Protein AF-0000000087419598 (afdb_homodimer)

Foldseek 3Di:
DDPVLQVVLLVVVVVVCVVCVVVCLQPLAALLNVLLVSLQCCFCVHVNSDDDPLLDPVLLVLLLLLLLLLLLLLLLPLPVVVCVVLVQQLCLCQVQQLVLLLVLQLVLLVVLVVPDDSLLSSLLSLLLRAFACSLLSNQLVPPLFAPSLSSSLSNSNNQSLLVSVLVNLLSLLVLLVVVVPDDDPVVSRVLSVVQLVLLLVLLQVLLVVLLVVVVVCVVVVNQDDPNLLPSSSVSSVSSLVVSVVVSHHSSNSSNNNSNNNSVPDDPCSVVSSVSSVVVSVSSQSVSSSNCSNCLVVLQVQADDPSLVVSLVCSQAVSQLVSSLVSCPPVPADPLSSRLSSNRGANGSSSSSSLSVLCNSPGPCNSHSNNNSSVSNVCRSPVCSNCSNVSSNVSSVVQPHDGD/DDPVLQVVLLVVVVVVCVVCVVVCLQPLAALLNVLLVSLQCCFCVHVNSDDDPLLDPVLLVLLLLLLLLLLLLLLLPLPVVVCVVLVQQLCLCQVQQLVLLLVLQLVLLVVLVVPDDSLLSSLLSLLLRAFACSLLSNQLVPPLFAPSLSSSLSNSNNQSLLVSVLVNLLSLLVLLVVVVPPDDPVVSRVLSVVQLVLLLVLLQVLLVVLLVVVVVCVVVVNQDDPNLLPSSSVSSVSSLVVSVVVSHHSSNSSNNNSNNNSVPDDPCSVVSSVSSVVVSVSSQSVSSSNCSNCLVVLQVQADDPSLVVSLVCSQAVSQLVSSLVSCPPVPADPLSSRLSSNRGANGSSSSSSLSVLCNSPGPCNSHSNNSSSVSNVVRSVVCSNCSNVSSNVSSVVQPHPGD

pLDDT: mean 88.59, std 10.06, range [52.44, 98.75]

Secondary structure (DSSP, 8-state):
--HHHHHHHHHHHHHHHHHHHHHHTTSS--HHHHHHHHHHHHSTTTT------TT-HHHHHHHHHHHHHHHHHHHHH--HHHHHHSTHHHHHIIIIIHHHHHHHHHHHHHHH-TTS-HHHHHHHHHHTS---GGGGHHHHT-TTS-HHHHHHHHHHHHHHHHHHHHHHHHHHHHHHHHHSS-S-HHHHHHHHHHHHHHHHHHHHHHHHHHHHHHHHHHHTT-S-GGGGGHHHHHHHHHHHHHHHHTTS-HHHHHHHHHHHHHHH--SSHHHHHHHHHHHHHHHHHHHHHHHHHHHHHHHHHS--HHHHHHHHHHHTHHHHHHHHHHTTTS---HHHHHHHHH-----HHHHHHHHHHHTTT-TTHHHHHHHHHHHHHHHHHHHHHHHHHHHHHHHHHHTTT--/--HHHHHHHHHHHHHHHHHHHHHHTTSS--HHHHHHHHHHHHSTTTT------TT-HHHHHHHHHHHHHHHHHHHHH--HHHHHHSTHHHHHIIIIIHHHHHHHHHHHHHHH-TTS-HHHHHHHHHHTS---GGGGHHHHT-TTS-HHHHHHHHHHHHHHHHHHHHHHHHHHHHHHHHHSS-S-HHHHHHHHHHHHHHHHHHHHHHHHHHHHHHHHHHHTT-S-GGGGGHHHHHHHHHHHHHHHHTTS-HHHHHHHHHHHHHHH--SSHHHHHHHHHHHHHHHHHHHHHHHHHHHHHHHHHS--HHHHHHHHHHHTHHHHHHHHHHTTTS---HHHHHHHHH-----HHHHHHHHHHHTTT-TTHHHHHHHHHHHHHHHHHHHHHHHHHHHHHHHHHHTTT--

Organism: NCBI:txid2527985

Nearest PDB structures (foldseek):
  8xqa-assembly1_B  TM=8.025E-01  e=7.467E-11  Strongylocentrotus purpuratus
  8xq8-assembly1_A  TM=8.092E-01  e=1.411E-10  Strongylocentrotus purpuratus
  8pd7-assembly1_A  TM=8.002E-01  e=1.081E-09  Strongylocentrotus purpuratus
  7dsw-assembly1_A  TM=7.984E-01  e=3.700E-09  Homo sapiens
  7dsv-assembly1_B  TM=8.013E-01  e=5.420E-09  Homo sapiens

Sequence (806 aa):
MSEYQVLTIIAAFVFIYSLVASRLEKTPVNGALVYVGIGMLFGPQSLGLVDLNVDGEAISRLAEIALAICLFTDSSNADFGVLRRIEAIPSRLLLIGLPLTILLGLGLAWLIFRDLSFYEIALIATMLAPTDAALGKAVVTNPAVPAQVRESLNVESGLNDGICVPVILFFIALAAGSVEASESTKLMFKLPLEVIGIGFVVGLVLAVVGGFALRTSASRGWVAGTWLQMPIIALALSCFGLAQWLGGSGFIASFVGGLTFGALTKTHKEQFLNEAEGMADAVAMLTWFAFGTVVLSLLLKGLDWQVLVYAILSLTVIRMLPVIVCLIGKGLRKDTLLFMGWFGPRGLASIVFVVMVIGQQLPGNDRIVAAVTWTIMLSVLLHGLSANPLAKAYGARVGNADIMSEYQVLTIIAAFVFIYSLVASRLEKTPVNGALVYVGIGMLFGPQSLGLVDLNVDGEAISRLAEIALAICLFTDSSNADFGVLRRIEAIPSRLLLIGLPLTILLGLGLAWLIFRDLSFYEIALIATMLAPTDAALGKAVVTNPAVPAQVRESLNVESGLNDGICVPVILFFIALAAGSVEASESTKLMFKLPLEVIGIGFVVGLVLAVVGGFALRTSASRGWVAGTWLQMPIIALALSCFGLAQWLGGSGFIASFVGGLTFGALTKTHKEQFLNEAEGMADAVAMLTWFAFGTVVLSLLLKGLDWQVLVYAILSLTVIRMLPVIVCLIGKGLRKDTLLFMGWFGPRGLASIVFVVMVIGQQLPGNDRIVAAVTWTIMLSVLLHGLSANPLAKAYGARVGNADI

Solvent-accessible surface area (backbone atoms only — not comparable to full-atom values): 38010 Å² total; per-residue (Å²): 134,59,71,32,44,39,44,17,54,51,19,44,47,50,23,58,44,30,38,39,43,49,50,36,54,76,40,47,54,30,67,59,50,53,29,23,49,53,16,36,50,32,2,55,92,55,69,44,64,33,76,72,54,76,89,28,68,63,54,52,50,45,31,51,52,29,47,21,39,40,32,13,53,33,22,27,60,47,48,62,67,51,44,62,72,66,29,60,58,34,49,28,44,54,72,42,13,45,56,41,17,26,50,46,29,26,54,51,34,55,72,59,45,76,88,46,52,72,40,53,32,44,37,50,15,44,48,60,51,36,32,25,43,77,56,35,43,46,38,59,66,31,81,50,37,42,65,70,59,26,52,31,48,42,43,35,26,30,44,36,48,48,64,39,46,60,57,44,50,40,29,50,48,43,45,55,45,66,66,59,73,72,66,55,75,64,59,55,50,50,51,43,49,48,21,48,48,40,0,41,52,40,2,42,51,50,20,53,53,49,42,51,49,45,51,55,24,46,75,70,60,15,44,45,78,57,41,47,43,41,38,56,49,17,46,20,40,24,21,20,16,44,12,43,55,75,60,18,31,18,54,44,1,4,20,39,15,12,40,46,29,32,72,68,42,74,76,66,38,66,62,39,48,52,42,28,48,27,53,36,50,51,41,41,44,51,38,36,21,54,47,14,29,41,42,63,68,47,52,68,78,34,71,47,72,59,34,53,51,49,23,53,37,48,59,36,58,30,38,27,49,25,40,42,60,45,46,60,91,70,71,61,37,69,67,51,42,52,50,58,16,55,67,52,33,45,37,69,61,34,52,38,47,45,54,55,45,60,72,66,65,49,94,54,36,62,57,48,44,18,30,52,50,50,28,34,53,50,26,42,51,54,46,17,63,39,30,42,63,48,34,49,55,49,17,70,71,44,47,88,78,65,86,135,58,70,32,45,39,44,17,52,52,19,43,47,50,22,59,44,29,38,38,44,49,50,36,56,76,42,49,54,31,65,59,50,53,29,25,50,53,16,36,49,32,2,58,91,55,69,44,63,34,76,69,54,76,87,28,68,63,52,52,48,46,31,51,52,28,47,21,39,40,32,13,54,34,21,28,61,46,52,62,66,52,44,62,72,70,27,60,59,33,49,28,43,51,71,43,13,44,55,42,17,27,51,47,28,26,54,51,34,55,73,59,46,75,87,46,52,73,38,54,32,44,38,49,15,45,48,62,50,35,30,26,42,76,58,36,46,44,39,58,66,31,82,50,37,40,64,69,58,26,50,29,49,44,45,34,26,29,42,36,49,48,63,40,46,60,55,44,51,41,29,49,49,43,44,54,44,65,67,57,73,73,65,54,72,65,58,54,52,51,52,42,49,49,20,48,48,41,2,42,52,40,2,42,51,47,20,52,55,49,43,50,48,44,52,56,24,46,74,70,60,15,44,47,78,57,41,46,43,41,37,57,50,19,47,20,42,24,21,19,16,45,11,42,54,74,59,17,32,18,55,44,0,5,21,40,14,12,39,45,28,32,72,69,42,76,75,67,39,68,61,38,49,52,42,29,47,28,54,36,51,51,40,41,45,51,38,36,22,55,48,14,29,40,44,62,67,48,52,68,76,34,71,47,71,59,35,52,52,50,25,54,36,47,60,35,57,29,38,26,50,25,42,43,60,46,46,59,90,70,72,60,37,69,67,50,43,53,48,59,16,54,68,52,32,45,38,69,61,38,54,37,47,45,54,55,45,60,73,64,66,48,95,52,36,62,58,48,44,18,30,52,50,52,28,34,54,48,25,42,50,54,45,17,63,38,30,43,61,48,35,50,54,48,18,70,72,42,46,88,76,64,85

Radius of gyration: 28.57 Å; Cα contacts (8 Å, |Δi|>4): 1413; chains: 2; bounding box: 60×83×62 Å

Structure (mmCIF, N/CA/C/O backbone):
data_AF-0000000087419598-model_v1
#
loop_
_entity.id
_entity.type
_entity.pdbx_description
1 polymer 'K(+)/H(+) antiporter NhaP2'
#
loop_
_atom_site.group_PDB
_atom_site.id
_atom_site.type_symbol
_atom_site.label_atom_id
_atom_site.label_alt_id
_atom_site.label_comp_id
_atom_site.label_asym_id
_atom_site.label_entity_id
_atom_site.label_seq_id
_atom_site.pdbx_PDB_ins_code
_atom_site.Cartn_x
_atom_site.Cartn_y
_atom_site.Cartn_z
_atom_site.occupancy
_atom_site.B_iso_or_equiv
_atom_site.auth_seq_id
_atom_site.auth_comp_id
_atom_site.auth_asym_id
_atom_site.auth_atom_id
_atom_site.pdbx_PDB_model_num
ATOM 1 N N . MET A 1 1 ? 21.891 -3.869 8.094 1 56.97 1 MET A N 1
ATOM 2 C CA . MET A 1 1 ? 20.594 -4.32 8.586 1 56.97 1 MET A CA 1
ATOM 3 C C . MET A 1 1 ? 19.797 -5.008 7.477 1 56.97 1 MET A C 1
ATOM 5 O O . MET A 1 1 ? 19.859 -4.598 6.316 1 56.97 1 MET A O 1
ATOM 9 N N . SER A 1 2 ? 19.062 -6.16 7.922 1 79.75 2 SER A N 1
ATOM 10 C CA . SER A 1 2 ? 18.359 -6.949 6.91 1 79.75 2 SER A CA 1
ATOM 11 C C . SER A 1 2 ? 17.016 -6.328 6.547 1 79.75 2 SER A C 1
ATOM 13 O O . SER A 1 2 ? 16.312 -5.805 7.418 1 79.75 2 SER A O 1
ATOM 15 N N . GLU A 1 3 ? 16.812 -6.039 5.426 1 84.88 3 GLU A N 1
ATOM 16 C CA . GLU A 1 3 ? 15.555 -5.543 4.891 1 84.88 3 GLU A CA 1
ATOM 17 C C . GLU A 1 3 ? 14.375 -6.336 5.441 1 84.88 3 GLU A C 1
ATOM 19 O O . GLU A 1 3 ? 13.305 -5.77 5.695 1 84.88 3 GLU A O 1
ATOM 24 N N . TYR A 1 4 ? 14.68 -7.559 5.766 1 91.75 4 TYR A N 1
ATOM 25 C CA . TYR A 1 4 ? 13.594 -8.391 6.27 1 91.75 4 TYR A CA 1
ATOM 26 C C . TYR A 1 4 ? 13.352 -8.141 7.75 1 91.75 4 TYR A C 1
ATOM 28 O O . TYR A 1 4 ? 12.227 -8.297 8.242 1 91.75 4 TYR A O 1
ATOM 36 N N . GLN A 1 5 ? 14.414 -7.758 8.43 1 92.75 5 GLN A N 1
ATOM 37 C CA . GLN A 1 5 ? 14.258 -7.332 9.812 1 92.75 5 GLN A CA 1
ATOM 38 C C . GLN A 1 5 ? 13.312 -6.141 9.922 1 92.75 5 GLN A C 1
ATOM 40 O O . GLN A 1 5 ? 12.383 -6.145 10.742 1 92.75 5 GLN A O 1
ATOM 45 N N . VAL A 1 6 ? 13.492 -5.16 9.141 1 90.38 6 VAL A N 1
ATOM 46 C CA . VAL A 1 6 ? 12.672 -3.951 9.133 1 90.38 6 VAL A CA 1
ATOM 47 C C . VAL A 1 6 ? 11.234 -4.301 8.766 1 90.38 6 VAL A C 1
ATOM 49 O O . VAL A 1 6 ? 10.289 -3.844 9.414 1 90.38 6 VAL A O 1
ATOM 52 N N . LEU A 1 7 ? 11.055 -5.121 7.742 1 92.62 7 LEU A N 1
ATOM 53 C CA . LEU A 1 7 ? 9.727 -5.551 7.312 1 92.62 7 LEU A CA 1
ATOM 54 C C . LEU A 1 7 ? 8.992 -6.266 8.445 1 92.62 7 LEU A C 1
ATOM 56 O O . LEU A 1 7 ? 7.805 -6.031 8.656 1 92.62 7 LEU A O 1
ATOM 60 N N . THR A 1 8 ? 9.742 -7.105 9.148 1 95.06 8 THR A N 1
ATOM 61 C CA . THR A 1 8 ? 9.164 -7.875 10.242 1 95.06 8 THR A CA 1
ATOM 62 C C . THR A 1 8 ? 8.656 -6.949 11.344 1 95.06 8 THR A C 1
ATOM 64 O O . THR A 1 8 ? 7.527 -7.094 11.82 1 95.06 8 THR A O 1
ATOM 67 N N . ILE A 1 9 ? 9.445 -6.055 11.719 1 94.75 9 ILE A N 1
ATOM 68 C CA . ILE A 1 9 ? 9.125 -5.156 12.82 1 94.75 9 ILE A CA 1
ATOM 69 C C . ILE A 1 9 ? 7.934 -4.281 12.445 1 94.75 9 ILE A C 1
ATOM 71 O O . ILE A 1 9 ? 6.992 -4.129 13.227 1 94.75 9 ILE A O 1
ATOM 75 N N . ILE A 1 10 ? 7.934 -3.771 11.258 1 93.62 10 ILE A N 1
ATOM 76 C CA . ILE A 1 10 ? 6.844 -2.918 10.789 1 93.62 10 ILE A CA 1
ATOM 77 C C . ILE A 1 10 ? 5.555 -3.73 10.695 1 93.62 10 ILE A C 1
ATOM 79 O O . ILE A 1 10 ? 4.508 -3.303 11.188 1 93.62 10 ILE A O 1
ATOM 83 N N . ALA A 1 11 ? 5.652 -4.891 10.086 1 95.81 11 ALA A N 1
ATOM 84 C CA . ALA A 1 11 ? 4.473 -5.738 9.922 1 95.81 11 ALA A CA 1
ATOM 85 C C . ALA A 1 11 ? 3.904 -6.156 11.273 1 95.81 11 ALA A C 1
ATOM 87 O O . ALA A 1 11 ? 2.689 -6.133 11.477 1 95.81 11 ALA A O 1
ATOM 88 N N . ALA A 1 12 ? 4.762 -6.562 12.148 1 95.94 12 ALA A N 1
ATOM 89 C CA . ALA A 1 12 ? 4.332 -6.949 13.492 1 95.94 12 ALA A CA 1
ATOM 90 C C . ALA A 1 12 ? 3.682 -5.777 14.219 1 95.94 12 ALA A C 1
ATOM 92 O O . ALA A 1 12 ? 2.666 -5.949 14.898 1 95.94 12 ALA A O 1
ATOM 93 N N . PHE A 1 13 ? 4.234 -4.629 14.062 1 94.56 13 PHE A N 1
ATOM 94 C CA . PHE A 1 13 ? 3.674 -3.438 14.688 1 94.56 13 PHE A CA 1
ATOM 95 C C . PHE A 1 13 ? 2.287 -3.135 14.133 1 94.56 13 PHE A C 1
ATOM 97 O O . PHE A 1 13 ? 1.351 -2.879 14.891 1 94.56 13 PHE A O 1
ATOM 104 N N . VAL A 1 14 ? 2.203 -3.145 12.82 1 93.5 14 VAL A N 1
ATOM 105 C CA . VAL A 1 14 ? 0.916 -2.887 12.188 1 93.5 14 VAL A CA 1
ATOM 106 C C . VAL A 1 14 ? -0.113 -3.906 12.672 1 93.5 14 VAL A C 1
ATOM 108 O O . VAL A 1 14 ? -1.254 -3.549 12.977 1 93.5 14 VAL A O 1
ATOM 111 N N . PHE A 1 15 ? 0.318 -5.121 12.773 1 94.69 15 PHE A N 1
ATOM 112 C CA . PHE A 1 15 ? -0.583 -6.184 13.211 1 94.69 15 PHE A CA 1
ATOM 113 C C . PHE A 1 15 ? -1.058 -5.938 14.641 1 94.69 15 PHE A C 1
ATOM 115 O O . PHE A 1 15 ? -2.262 -5.902 14.906 1 94.69 15 PHE A O 1
ATOM 122 N N . ILE A 1 16 ? -0.176 -5.73 15.547 1 94.31 16 ILE A N 1
ATOM 123 C CA . ILE A 1 16 ? -0.491 -5.555 16.969 1 94.31 16 ILE A CA 1
ATOM 124 C C . ILE A 1 16 ? -1.362 -4.316 17.141 1 94.31 16 ILE A C 1
ATOM 126 O O . ILE A 1 16 ? -2.363 -4.352 17.875 1 94.31 16 ILE A O 1
ATOM 130 N N . TYR A 1 17 ? -1.012 -3.262 16.453 1 91.69 17 TYR A N 1
ATOM 131 C CA . TYR A 1 17 ? -1.787 -2.033 16.578 1 91.69 17 TYR A CA 1
ATOM 132 C C . TYR A 1 17 ? -3.205 -2.227 16.047 1 91.69 17 TYR A C 1
ATOM 134 O O . TYR A 1 17 ? -4.164 -1.724 16.641 1 91.69 17 TYR A O 1
ATOM 142 N N . SER A 1 18 ? -3.291 -2.887 14.906 1 90.25 18 SER A N 1
ATOM 143 C CA . SER A 1 18 ? -4.602 -3.082 14.289 1 90.25 18 SER A CA 1
ATOM 144 C C . SER A 1 18 ? -5.535 -3.852 15.219 1 90.25 18 SER A C 1
ATOM 146 O O . SER A 1 18 ? -6.758 -3.725 15.125 1 90.25 18 SER A O 1
ATOM 148 N N . LEU A 1 19 ? -4.977 -4.633 16.188 1 91.94 19 LEU A N 1
ATOM 149 C CA . LEU A 1 19 ? -5.77 -5.426 17.125 1 91.94 19 LEU A CA 1
ATOM 150 C C . LEU A 1 19 ? -6.426 -4.531 18.172 1 91.94 19 LEU A C 1
ATOM 152 O O . LEU A 1 19 ? -7.445 -4.902 18.766 1 91.94 19 LEU A O 1
ATOM 156 N N . VAL A 1 20 ? -5.816 -3.354 18.375 1 89.56 20 VAL A N 1
ATOM 157 C CA . VAL A 1 20 ? -6.289 -2.551 19.5 1 89.56 20 VAL A CA 1
ATOM 158 C C . VAL A 1 20 ? -6.652 -1.147 19.016 1 89.56 20 VAL A C 1
ATOM 160 O O . VAL A 1 20 ? -6.996 -0.277 19.812 1 89.56 20 VAL A O 1
ATOM 163 N N . ALA A 1 21 ? -6.531 -0.911 17.781 1 84.44 21 ALA A N 1
ATOM 164 C CA . ALA A 1 21 ? -6.652 0.431 17.219 1 84.44 21 ALA A CA 1
ATOM 165 C C . ALA A 1 21 ? -7.969 1.084 17.625 1 84.44 21 ALA A C 1
ATOM 167 O O . ALA A 1 21 ? -7.98 2.217 18.125 1 84.44 21 ALA A O 1
ATOM 168 N N . SER A 1 22 ? -9.078 0.414 17.484 1 81.56 22 SER A N 1
ATOM 169 C CA . SER A 1 22 ? -10.383 0.984 17.781 1 81.56 22 SER A CA 1
ATOM 170 C C . SER A 1 22 ? -10.539 1.26 19.266 1 81.56 22 SER A C 1
ATOM 172 O O . SER A 1 22 ? -11.195 2.225 19.672 1 81.56 22 SER A O 1
ATOM 174 N N . ARG A 1 23 ? -9.969 0.407 20.062 1 82.25 23 ARG A N 1
ATOM 175 C CA . ARG A 1 23 ? -10.008 0.625 21.516 1 82.25 23 ARG A CA 1
ATOM 176 C C . ARG A 1 23 ? -9.148 1.819 21.906 1 82.25 23 ARG A C 1
ATOM 178 O O . ARG A 1 23 ? -9.531 2.604 22.781 1 82.25 23 ARG A O 1
ATOM 185 N N . LEU A 1 24 ? -8.031 1.893 21.281 1 81.81 24 LEU A N 1
ATOM 186 C CA . LEU A 1 24 ? -7.102 2.973 21.609 1 81.81 24 LEU A CA 1
ATOM 187 C C . LEU A 1 24 ? -7.695 4.328 21.219 1 81.81 24 LEU A C 1
ATOM 189 O O . LEU A 1 24 ? -7.422 5.336 21.875 1 81.81 24 LEU A O 1
ATOM 193 N N . GLU A 1 25 ? -8.461 4.316 20.203 1 72.88 25 GLU A N 1
ATOM 194 C CA . GLU A 1 25 ? -9.086 5.555 19.734 1 72.88 25 GLU A CA 1
ATOM 195 C C . GLU A 1 25 ? -10.016 6.133 20.797 1 72.88 25 GLU A C 1
ATOM 197 O O . GLU A 1 25 ? -10.336 7.32 20.766 1 72.88 25 GLU A O 1
ATOM 202 N N . LYS A 1 26 ? -10.438 5.277 21.766 1 71.31 26 LYS A N 1
ATOM 203 C CA . LYS A 1 26 ? -11.328 5.719 22.828 1 71.31 26 LYS A CA 1
ATOM 204 C C . LYS A 1 26 ? -10.547 6.121 24.078 1 71.31 26 LYS A C 1
ATOM 206 O O . LYS A 1 26 ? -11.133 6.574 25.062 1 71.31 26 LYS A O 1
ATOM 211 N N . THR A 1 27 ? -9.266 5.91 24 1 75.69 27 THR A N 1
ATOM 212 C CA . THR A 1 27 ? -8.391 6.293 25.109 1 75.69 27 THR A CA 1
ATOM 213 C C . THR A 1 27 ? -7.691 7.617 24.812 1 75.69 27 THR A C 1
ATOM 215 O O . THR A 1 27 ? -7.75 8.117 23.688 1 75.69 27 THR A O 1
ATOM 218 N N . PRO A 1 28 ? -7.121 8.156 25.859 1 69.81 28 PRO A N 1
ATOM 219 C CA . PRO A 1 28 ? -6.387 9.406 25.641 1 69.81 28 PRO A CA 1
ATOM 220 C C . PRO A 1 28 ? -5.121 9.211 24.812 1 69.81 28 PRO A C 1
ATOM 222 O O . PRO A 1 28 ? -4.527 10.188 24.359 1 69.81 28 PRO A O 1
ATOM 225 N N . VAL A 1 29 ? -4.855 8.062 24.516 1 75.88 29 VAL A N 1
ATOM 226 C CA . VAL A 1 29 ? -3.641 7.797 23.766 1 75.88 29 VAL A CA 1
ATOM 227 C C . VAL A 1 29 ? -3.947 7.852 22.266 1 75.88 29 VAL A C 1
ATOM 229 O O . VAL A 1 29 ? -4.703 7.027 21.75 1 75.88 29 VAL A O 1
ATOM 232 N N . ASN A 1 30 ? -3.465 8.992 21.672 1 79.25 30 ASN A N 1
ATOM 233 C CA . ASN A 1 30 ? -3.668 9.094 20.234 1 79.25 30 ASN A CA 1
ATOM 234 C C . ASN A 1 30 ? -2.725 8.172 19.469 1 79.25 30 ASN A C 1
ATOM 236 O O . ASN A 1 30 ? -1.659 7.809 19.969 1 79.25 30 ASN A O 1
ATOM 240 N N . GLY A 1 31 ? -3.035 7.734 18.344 1 85.12 31 GLY A N 1
ATOM 241 C CA . GLY A 1 31 ? -2.256 6.836 17.5 1 85.12 31 GLY A CA 1
ATOM 242 C C . GLY A 1 31 ? -0.859 7.352 17.203 1 85.12 31 GLY A C 1
ATOM 243 O O . GLY A 1 31 ? 0.109 6.59 17.234 1 85.12 31 GLY A O 1
ATOM 244 N N . ALA A 1 32 ? -0.795 8.648 17.016 1 88.38 32 ALA A N 1
ATOM 245 C CA . ALA A 1 32 ? 0.49 9.25 16.672 1 88.38 32 ALA A CA 1
ATOM 246 C C . ALA A 1 32 ? 1.516 9.031 17.781 1 88.38 32 ALA A C 1
ATOM 248 O O . ALA A 1 32 ? 2.695 8.797 17.5 1 88.38 32 ALA A O 1
ATOM 249 N N . LEU A 1 33 ? 1.068 9.203 19.016 1 89.19 33 LEU A N 1
ATOM 250 C CA . LEU A 1 33 ? 1.949 8.984 20.156 1 89.19 33 LEU A CA 1
ATOM 251 C C . LEU A 1 33 ? 2.502 7.566 20.156 1 89.19 33 LEU A C 1
ATOM 253 O O . LEU A 1 33 ? 3.689 7.355 20.406 1 89.19 33 LEU A O 1
ATOM 257 N N . VAL A 1 34 ? 1.649 6.664 19.844 1 91.44 34 VAL A N 1
ATOM 258 C CA . VAL A 1 34 ? 2.045 5.262 19.828 1 91.44 34 VAL A CA 1
ATOM 259 C C . VAL A 1 34 ? 2.994 5.004 18.656 1 91.44 34 VAL A C 1
ATOM 261 O O . VAL A 1 34 ? 4.039 4.375 18.828 1 91.44 34 VAL A O 1
ATOM 264 N N . TYR A 1 35 ? 2.691 5.512 17.469 1 93.38 35 TYR A N 1
ATOM 265 C CA . TYR A 1 35 ? 3.49 5.277 16.266 1 93.38 35 TYR A CA 1
ATOM 266 C C . TYR A 1 35 ? 4.898 5.84 16.438 1 93.38 35 TYR A C 1
ATOM 268 O O . TYR A 1 35 ? 5.883 5.145 16.188 1 93.38 35 TYR A O 1
ATOM 276 N N . VAL A 1 36 ? 4.91 7.074 16.859 1 92.75 36 VAL A N 1
ATOM 277 C CA . VAL A 1 36 ? 6.195 7.746 17.031 1 92.75 36 VAL A CA 1
ATOM 278 C C . VAL A 1 36 ? 6.977 7.094 18.156 1 92.75 36 VAL A C 1
ATOM 280 O O . VAL A 1 36 ? 8.195 6.926 18.062 1 92.75 36 VAL A O 1
ATOM 283 N N . GLY A 1 37 ? 6.32 6.742 19.266 1 94.19 37 GLY A N 1
ATOM 284 C CA . GLY A 1 37 ? 6.973 6.078 20.375 1 94.19 37 GLY A CA 1
ATOM 285 C C . GLY A 1 37 ? 7.629 4.77 19.984 1 94.19 37 GLY A C 1
ATOM 286 O O . GLY A 1 37 ? 8.781 4.512 20.359 1 94.19 37 GLY A O 1
ATOM 287 N N . ILE A 1 38 ? 6.922 3.963 19.234 1 95 38 ILE A N 1
ATOM 288 C CA . ILE A 1 38 ? 7.465 2.682 18.797 1 95 38 ILE A CA 1
ATOM 289 C C . ILE A 1 38 ? 8.594 2.916 17.797 1 95 38 ILE A C 1
ATOM 291 O O . ILE A 1 38 ? 9.609 2.209 17.812 1 95 38 ILE A O 1
ATOM 295 N N . GLY A 1 39 ? 8.438 3.859 16.891 1 94.69 39 GLY A N 1
ATOM 296 C CA . GLY A 1 39 ? 9.531 4.234 16 1 94.69 39 GLY A CA 1
ATOM 297 C C . GLY A 1 39 ? 10.797 4.633 16.75 1 94.69 39 GLY A C 1
ATOM 298 O O . GLY A 1 39 ? 11.891 4.18 16.391 1 94.69 39 GLY A O 1
ATOM 299 N N . MET A 1 40 ? 10.594 5.418 17.781 1 94.31 40 MET A N 1
ATOM 300 C CA . MET A 1 40 ? 11.719 5.852 18.609 1 94.31 40 MET A CA 1
ATOM 301 C C . MET A 1 40 ? 12.391 4.664 19.281 1 94.31 40 MET A C 1
ATOM 303 O O . MET A 1 40 ? 13.617 4.594 19.359 1 94.31 40 MET A O 1
ATOM 307 N N . LEU A 1 41 ? 11.602 3.799 19.781 1 95.38 41 LEU A N 1
ATOM 308 C CA . LEU A 1 41 ? 12.094 2.627 20.5 1 95.38 41 LEU A CA 1
ATOM 309 C C . LEU A 1 41 ? 12.953 1.755 19.578 1 95.38 41 LEU A C 1
ATOM 311 O O . LEU A 1 41 ? 13.992 1.24 20 1 95.38 41 LEU A O 1
ATOM 315 N N . PHE A 1 42 ? 12.594 1.631 18.297 1 94.94 42 PHE A N 1
ATOM 316 C CA . PHE A 1 42 ? 13.266 0.7 17.406 1 94.94 42 PHE A CA 1
ATOM 317 C C . PHE A 1 42 ? 14.297 1.425 16.547 1 94.94 42 PHE A C 1
ATOM 319 O O . PHE A 1 42 ? 15.031 0.793 15.789 1 94.94 42 PHE A O 1
ATOM 326 N N . GLY A 1 43 ? 14.352 2.707 16.656 1 92.62 43 GLY A N 1
ATOM 327 C CA . GLY A 1 43 ? 15.25 3.52 15.852 1 92.62 43 GLY A CA 1
ATOM 328 C C . GLY A 1 43 ? 16.703 3.365 16.234 1 92.62 43 GLY A C 1
ATOM 329 O O . GLY A 1 43 ? 17.031 2.654 17.188 1 92.62 43 GLY A O 1
ATOM 330 N N . PRO A 1 44 ? 17.594 3.959 15.523 1 90.06 44 PRO A N 1
ATOM 331 C CA . PRO A 1 44 ? 19.031 3.789 15.695 1 90.06 44 PRO A CA 1
ATOM 332 C C . PRO A 1 44 ? 19.516 4.266 17.062 1 90.06 44 PRO A C 1
ATOM 334 O O . PRO A 1 44 ? 20.516 3.746 17.578 1 90.06 44 PRO A O 1
ATOM 337 N N . GLN A 1 45 ? 18.938 5.246 17.656 1 90.75 45 GLN A N 1
ATOM 338 C CA . GLN A 1 45 ? 19.406 5.809 18.922 1 90.75 45 GLN A CA 1
ATOM 339 C C . GLN A 1 45 ? 18.891 4.988 20.094 1 90.75 45 GLN A C 1
ATOM 341 O O . GLN A 1 45 ? 19.281 5.23 21.25 1 90.75 45 GLN A O 1
ATOM 346 N N . SER A 1 46 ? 18.062 4.02 19.922 1 93.75 46 SER A N 1
ATOM 347 C CA . SER A 1 46 ? 17.562 3.133 20.969 1 93.75 46 SER A CA 1
ATOM 348 C C . SER A 1 46 ? 17.922 1.682 20.688 1 93.75 46 SER A C 1
ATOM 350 O O . SER A 1 46 ? 19.109 1.317 20.734 1 93.75 46 SER A O 1
ATOM 352 N N . LEU A 1 47 ? 17.016 0.804 20.203 1 93.62 47 LEU A N 1
ATOM 353 C CA . LEU A 1 47 ? 17.328 -0.602 19.969 1 93.62 47 LEU A CA 1
ATOM 354 C C . LEU A 1 47 ? 18.125 -0.769 18.688 1 93.62 47 LEU A C 1
ATOM 356 O O . LEU A 1 47 ? 18.812 -1.785 18.5 1 93.62 47 LEU A O 1
ATOM 360 N N . GLY A 1 48 ? 17.984 0.157 17.797 1 91.56 48 GLY A N 1
ATOM 361 C CA . GLY A 1 48 ? 18.766 0.156 16.562 1 91.56 48 GLY A CA 1
ATOM 362 C C . GLY A 1 48 ? 18.344 -0.931 15.594 1 91.56 48 GLY A C 1
ATOM 363 O O . GLY A 1 48 ? 19.141 -1.388 14.781 1 91.56 48 GLY A O 1
ATOM 364 N N . LEU A 1 49 ? 17.141 -1.354 15.625 1 91.69 49 LEU A N 1
ATOM 365 C CA . LEU A 1 49 ? 16.688 -2.473 14.812 1 91.69 49 LEU A CA 1
ATOM 366 C C . LEU A 1 49 ? 16.078 -1.979 13.508 1 91.69 49 LEU A C 1
ATOM 368 O O . LEU A 1 49 ? 15.938 -2.748 12.547 1 91.69 49 LEU A O 1
ATOM 372 N N . VAL A 1 50 ? 15.672 -0.757 13.477 1 90.5 50 VAL A N 1
ATOM 373 C CA . VAL A 1 50 ? 15.133 -0.137 12.273 1 90.5 50 VAL A CA 1
ATOM 374 C C . VAL A 1 50 ? 15.938 1.123 11.938 1 90.5 50 VAL A C 1
ATOM 376 O O . VAL A 1 50 ? 15.797 2.145 12.617 1 90.5 50 VAL A O 1
ATOM 379 N N . ASP A 1 51 ? 16.703 0.979 10.984 1 84.94 51 ASP A N 1
ATOM 380 C CA . ASP A 1 51 ? 17.547 2.107 10.602 1 84.94 51 ASP A CA 1
ATOM 381 C C . ASP A 1 51 ? 17.094 2.689 9.258 1 84.94 51 ASP A C 1
ATOM 383 O O . ASP A 1 51 ? 17.594 2.293 8.203 1 84.94 51 ASP A O 1
ATOM 387 N N . LEU A 1 52 ? 16.203 3.555 9.391 1 77.81 52 LEU A N 1
ATOM 388 C CA . LEU A 1 52 ? 15.766 4.273 8.195 1 77.81 52 LEU A CA 1
ATOM 389 C C . LEU A 1 52 ? 16.578 5.547 8 1 77.81 52 LEU A C 1
ATOM 391 O O . LEU A 1 52 ? 16.891 6.242 8.969 1 77.81 52 LEU A O 1
ATOM 395 N N . ASN A 1 53 ? 17.297 5.613 6.938 1 67.44 53 ASN A N 1
ATOM 396 C CA . ASN A 1 53 ? 18.047 6.836 6.699 1 67.44 53 ASN A CA 1
ATOM 397 C C . ASN A 1 53 ? 17.125 8.039 6.484 1 67.44 53 ASN A C 1
ATOM 399 O O . ASN A 1 53 ? 16.312 8.039 5.559 1 67.44 53 ASN A O 1
ATOM 403 N N . VAL A 1 54 ? 17.312 8.93 7.379 1 56.12 54 VAL A N 1
ATOM 404 C CA . VAL A 1 54 ? 16.5 10.141 7.371 1 56.12 54 VAL A CA 1
ATOM 405 C C . VAL A 1 54 ? 16.594 10.812 6.004 1 56.12 54 VAL A C 1
ATOM 407 O O . VAL A 1 54 ? 15.594 11.352 5.504 1 56.12 54 VAL A O 1
ATOM 410 N N . ASP A 1 55 ? 17.766 10.812 5.531 1 60.5 55 ASP A N 1
ATOM 411 C CA . ASP A 1 55 ? 18 11.438 4.23 1 60.5 55 ASP A CA 1
ATOM 412 C C . ASP A 1 55 ? 17.625 10.492 3.094 1 60.5 55 ASP A C 1
ATOM 414 O O . ASP A 1 55 ? 17.891 10.781 1.924 1 60.5 55 ASP A O 1
ATOM 418 N N . GLY A 1 56 ? 17.047 9.609 3.547 1 66.69 56 GLY A N 1
ATOM 419 C CA . GLY A 1 56 ? 16.812 8.562 2.562 1 66.69 56 GLY A CA 1
ATOM 420 C C . GLY A 1 56 ? 15.594 8.828 1.689 1 66.69 56 GLY A C 1
ATOM 421 O O . GLY A 1 56 ? 14.602 9.391 2.152 1 66.69 56 GLY A O 1
ATOM 422 N N . GLU A 1 57 ? 15.695 8.586 0.508 1 75.94 57 GLU A N 1
ATOM 423 C CA . GLU A 1 57 ? 14.664 8.734 -0.52 1 75.94 57 GLU A CA 1
ATOM 424 C C . GLU A 1 57 ? 13.391 7.988 -0.135 1 75.94 57 GLU A C 1
ATOM 426 O O . GLU A 1 57 ? 12.281 8.445 -0.43 1 75.94 57 GLU A O 1
ATOM 431 N N . ALA A 1 58 ? 13.539 7.055 0.694 1 75.56 58 ALA A N 1
ATOM 432 C CA . ALA A 1 58 ? 12.398 6.215 1.026 1 75.56 58 ALA A CA 1
ATOM 433 C C . ALA A 1 58 ? 11.445 6.934 1.977 1 75.56 58 ALA A C 1
ATOM 435 O O . ALA A 1 58 ? 10.227 6.902 1.784 1 75.56 58 ALA A O 1
ATOM 436 N N . ILE A 1 59 ? 12.008 7.598 2.967 1 79.62 59 ILE A N 1
ATOM 437 C CA . ILE A 1 59 ? 11.18 8.305 3.939 1 79.62 59 ILE A CA 1
ATOM 438 C C . ILE A 1 59 ? 10.5 9.492 3.271 1 79.62 59 ILE A C 1
ATOM 440 O O . ILE A 1 59 ? 9.32 9.758 3.504 1 79.62 59 ILE A O 1
ATOM 444 N N . SER A 1 60 ? 11.297 10.172 2.467 1 86.69 60 SER A N 1
ATOM 445 C CA . SER A 1 60 ? 10.75 11.336 1.773 1 86.69 60 SER A CA 1
ATOM 446 C C . SER A 1 60 ? 9.594 10.938 0.86 1 86.69 60 SER A C 1
ATOM 448 O O . SER A 1 60 ? 8.555 11.602 0.843 1 86.69 60 SER A O 1
ATOM 450 N N . ARG A 1 61 ? 9.742 9.828 0.211 1 87.69 61 ARG A N 1
ATOM 451 C CA . ARG A 1 61 ? 8.703 9.359 -0.704 1 87.69 61 ARG A CA 1
ATOM 452 C C . ARG A 1 61 ? 7.469 8.906 0.06 1 87.69 61 ARG A C 1
ATOM 454 O O . ARG A 1 61 ? 6.34 9.172 -0.363 1 87.69 61 ARG A O 1
ATOM 461 N N . LEU A 1 62 ? 7.707 8.234 1.106 1 89.31 62 LEU A N 1
ATOM 462 C CA . LEU A 1 62 ? 6.605 7.793 1.948 1 89.31 62 LEU A CA 1
ATOM 463 C C . LEU A 1 62 ? 5.816 8.984 2.484 1 89.31 62 LEU A C 1
ATOM 465 O O . LEU A 1 62 ? 4.582 8.977 2.463 1 89.31 62 LEU A O 1
ATOM 469 N N . ALA A 1 63 ? 6.547 9.938 2.914 1 89.62 63 ALA A N 1
ATOM 470 C CA . ALA A 1 63 ? 5.922 11.141 3.469 1 89.62 63 ALA A CA 1
ATOM 471 C C . ALA A 1 63 ? 5.137 11.891 2.4 1 89.62 63 ALA A C 1
ATOM 473 O O . ALA A 1 63 ? 4.031 12.375 2.658 1 89.62 63 ALA A O 1
ATOM 474 N N . GLU A 1 64 ? 5.68 11.969 1.256 1 91.94 64 GLU A N 1
ATOM 475 C CA . GLU A 1 64 ? 5.016 12.656 0.152 1 91.94 64 GLU A CA 1
ATOM 476 C C . GLU A 1 64 ? 3.715 11.961 -0.231 1 91.94 64 GLU A C 1
ATOM 478 O O . GLU A 1 64 ? 2.686 12.609 -0.416 1 91.94 64 GLU A O 1
ATOM 483 N N . ILE A 1 65 ? 3.789 10.688 -0.297 1 93.81 65 ILE A N 1
ATOM 484 C CA . ILE A 1 65 ? 2.625 9.891 -0.664 1 93.81 65 ILE A CA 1
ATOM 485 C C . ILE A 1 65 ? 1.547 10.023 0.41 1 93.81 65 ILE A C 1
ATOM 487 O O . ILE A 1 65 ? 0.371 10.219 0.096 1 93.81 65 ILE A O 1
ATOM 491 N N . ALA A 1 66 ? 1.979 9.945 1.605 1 94.06 66 ALA A N 1
ATOM 492 C CA . ALA A 1 66 ? 1.047 10.055 2.725 1 94.06 66 ALA A CA 1
ATOM 493 C C . ALA A 1 66 ? 0.316 11.398 2.703 1 94.06 66 ALA A C 1
ATOM 495 O O . ALA A 1 66 ? -0.913 11.438 2.799 1 94.06 66 ALA A O 1
ATOM 496 N N . LEU A 1 67 ? 1.042 12.43 2.568 1 94.38 67 LEU A N 1
ATOM 497 C CA . LEU A 1 67 ? 0.431 13.75 2.588 1 94.38 67 LEU A CA 1
ATOM 498 C C . LEU A 1 67 ? -0.474 13.953 1.377 1 94.38 67 LEU A C 1
ATOM 500 O O . LEU A 1 67 ? -1.543 14.555 1.488 1 94.38 67 LEU A O 1
ATOM 504 N N . ALA A 1 68 ? -0.009 13.461 0.216 1 96.25 68 ALA A N 1
ATOM 505 C CA . ALA A 1 68 ? -0.814 13.586 -0.996 1 96.25 68 ALA A CA 1
ATOM 506 C C . ALA A 1 68 ? -2.182 12.93 -0.818 1 96.25 68 ALA A C 1
ATOM 508 O O . ALA A 1 68 ? -3.211 13.531 -1.134 1 96.25 68 ALA A O 1
ATOM 509 N N . ILE A 1 69 ? -2.176 11.773 -0.284 1 96.12 69 ILE A N 1
ATOM 510 C CA . ILE A 1 69 ? -3.414 11.031 -0.085 1 96.12 69 ILE A CA 1
ATOM 511 C C . ILE A 1 69 ? -4.273 11.734 0.965 1 96.12 69 ILE A C 1
ATOM 513 O O . ILE A 1 69 ? -5.48 11.906 0.774 1 96.12 69 ILE A O 1
ATOM 517 N N . CYS A 1 70 ? -3.701 12.156 2.006 1 93.56 70 CYS A N 1
ATOM 518 C CA . CYS A 1 70 ? -4.434 12.812 3.084 1 93.56 70 CYS A CA 1
ATOM 519 C C . CYS A 1 70 ? -5.039 14.125 2.607 1 93.56 70 CYS A C 1
ATOM 521 O O . CYS A 1 70 ? -6.191 14.438 2.92 1 93.56 70 CYS A O 1
ATOM 523 N N . LEU A 1 71 ? -4.25 14.891 1.868 1 94.88 71 LEU A N 1
ATOM 524 C CA . LEU A 1 71 ? -4.754 16.156 1.355 1 94.88 71 LEU A CA 1
ATOM 525 C C . LEU A 1 71 ? -5.977 15.945 0.473 1 94.88 71 LEU A C 1
ATOM 527 O O . LEU A 1 71 ? -6.969 16.672 0.591 1 94.88 71 LEU A O 1
ATOM 531 N N . PHE A 1 72 ? -5.891 14.945 -0.381 1 96.12 72 PHE A N 1
ATOM 532 C CA . PHE A 1 72 ? -6.996 14.672 -1.287 1 96.12 72 PHE A CA 1
ATOM 533 C C . PHE A 1 72 ? -8.227 14.219 -0.513 1 96.12 72 PHE A C 1
ATOM 535 O O . PHE A 1 72 ? -9.328 14.734 -0.729 1 96.12 72 PHE A O 1
ATOM 542 N N . THR A 1 73 ? -8.086 13.289 0.387 1 93.06 73 THR A N 1
ATOM 543 C CA . THR A 1 73 ? -9.211 12.727 1.125 1 93.06 73 THR A CA 1
ATOM 544 C C . THR A 1 73 ? -9.812 13.766 2.066 1 93.06 73 THR A C 1
ATOM 546 O O . THR A 1 73 ? -11.039 13.906 2.15 1 93.06 73 THR A O 1
ATOM 549 N N . ASP A 1 74 ? -8.992 14.492 2.75 1 90.31 74 ASP A N 1
ATOM 550 C CA . ASP A 1 74 ? -9.461 15.5 3.697 1 90.31 74 ASP A CA 1
ATOM 551 C C . ASP A 1 74 ? -10.227 16.609 2.982 1 90.31 74 ASP A C 1
ATOM 553 O O . ASP A 1 74 ? -11.289 17.031 3.439 1 90.31 74 ASP A O 1
ATOM 557 N N . SER A 1 75 ? -9.656 17.094 1.93 1 91.88 75 SER A N 1
ATOM 558 C CA . SER A 1 75 ? -10.312 18.172 1.216 1 91.88 75 SER A CA 1
ATOM 559 C C . SER A 1 75 ? -11.586 17.703 0.529 1 91.88 75 SER A C 1
ATOM 561 O O . SER A 1 75 ? -12.539 18.469 0.378 1 91.88 75 SER A O 1
ATOM 563 N N . SER A 1 76 ? -11.633 16.422 0.141 1 91.88 76 SER A N 1
ATOM 564 C CA . SER A 1 76 ? -12.844 15.867 -0.453 1 91.88 76 SER A CA 1
ATOM 565 C C . SER A 1 76 ? -13.977 15.797 0.563 1 91.88 76 SER A C 1
ATOM 567 O O . SER A 1 76 ? -15.156 15.867 0.194 1 91.88 76 SER A O 1
ATOM 569 N N . ASN A 1 77 ? -13.617 15.648 1.764 1 86.44 77 ASN A N 1
ATOM 570 C CA . ASN A 1 77 ? -14.602 15.523 2.83 1 86.44 77 ASN A CA 1
ATOM 571 C C . ASN A 1 77 ? -15.094 16.891 3.303 1 86.44 77 ASN A C 1
ATOM 573 O O . ASN A 1 77 ? -16.062 16.984 4.066 1 86.44 77 ASN A O 1
ATOM 577 N N . ALA A 1 78 ? -14.461 17.891 2.914 1 76.88 78 ALA A N 1
ATOM 578 C CA . ALA A 1 78 ? -14.836 19.234 3.357 1 76.88 78 ALA A CA 1
ATOM 579 C C . ALA A 1 78 ? -16.203 19.625 2.799 1 76.88 78 ALA A C 1
ATOM 581 O O . ALA A 1 78 ? -16.422 19.578 1.587 1 76.88 78 ALA A O 1
ATOM 582 N N . ASP A 1 79 ? -17.281 19.203 3.5 1 66.19 79 ASP A N 1
ATOM 583 C CA . ASP A 1 79 ? -18.656 19.469 3.105 1 66.19 79 ASP A CA 1
ATOM 584 C C . ASP A 1 79 ? -18.891 20.984 2.945 1 66.19 79 ASP A C 1
ATOM 586 O O . ASP A 1 79 ? -19.062 21.688 3.934 1 66.19 79 ASP A O 1
ATOM 590 N N . PHE A 1 80 ? -18.812 21.391 1.774 1 61.81 80 PHE A N 1
ATOM 591 C CA . PHE A 1 80 ? -18.984 22.812 1.492 1 61.81 80 PHE A CA 1
ATOM 592 C C . PHE A 1 80 ? -20.391 23.266 1.859 1 61.81 80 PHE A C 1
ATOM 594 O O . PHE A 1 80 ? -20.625 24.438 2.16 1 61.81 80 PHE A O 1
ATOM 601 N N . GLY A 1 81 ? -21.234 22.25 1.809 1 57.75 81 GLY A N 1
ATOM 602 C CA . GLY A 1 81 ? -22.578 22.594 2.258 1 57.75 81 GLY A CA 1
ATOM 603 C C . GLY A 1 81 ? -22.641 22.938 3.732 1 57.75 81 GLY A C 1
ATOM 604 O O . GLY A 1 81 ? -23.281 23.938 4.117 1 57.75 81 GLY A O 1
ATOM 605 N N . VAL A 1 82 ? -21.969 22.141 4.496 1 56.66 82 VAL A N 1
ATOM 606 C CA . VAL A 1 82 ? -21.906 22.422 5.926 1 56.66 82 VAL A CA 1
ATOM 607 C C . VAL A 1 82 ? -21.141 23.719 6.16 1 56.66 82 VAL A C 1
ATOM 609 O O . VAL A 1 82 ? -21.516 24.531 7.016 1 56.66 82 VAL A O 1
ATOM 612 N N . LEU A 1 83 ? -20.141 23.859 5.324 1 58.09 83 LEU A N 1
ATOM 613 C CA . LEU A 1 83 ? -19.359 25.078 5.43 1 58.09 83 LEU A CA 1
ATOM 614 C C . LEU A 1 83 ? -20.234 26.312 5.246 1 58.09 83 LEU A C 1
ATOM 616 O O . LEU A 1 83 ? -20.062 27.328 5.922 1 58.09 83 LEU A O 1
ATOM 620 N N . ARG A 1 84 ? -21.156 26.141 4.422 1 58.12 84 ARG A N 1
ATOM 621 C CA . ARG A 1 84 ? -22.031 27.266 4.152 1 58.12 84 ARG A CA 1
ATOM 622 C C . ARG A 1 84 ? -23 27.5 5.312 1 58.12 84 ARG A C 1
ATOM 624 O O . ARG A 1 84 ? -23.375 28.641 5.594 1 58.12 84 ARG A O 1
ATOM 631 N N . ARG A 1 85 ? -23.453 26.391 5.844 1 55.19 85 ARG A N 1
ATOM 632 C CA . ARG A 1 85 ? -24.484 26.5 6.879 1 55.19 85 ARG A CA 1
ATOM 633 C C . ARG A 1 85 ? -23.875 26.969 8.195 1 55.19 85 ARG A C 1
ATOM 635 O O . ARG A 1 85 ? -24.484 27.75 8.93 1 55.19 85 ARG A O 1
ATOM 642 N N . ILE A 1 86 ? -22.828 26.203 8.648 1 55.47 86 ILE A N 1
ATOM 643 C CA . ILE A 1 86 ? -22.172 26.453 9.938 1 55.47 86 ILE A CA 1
ATOM 644 C C . ILE A 1 86 ? -21.109 27.531 9.781 1 55.47 86 ILE A C 1
ATOM 646 O O . ILE A 1 86 ? -20.406 27.859 10.742 1 55.47 86 ILE A O 1
ATOM 650 N N . GLU A 1 87 ? -21.156 28.156 8.648 1 57.75 87 GLU A N 1
ATOM 651 C CA . GLU A 1 87 ? -20.312 28.859 7.699 1 57.75 87 GLU A CA 1
ATOM 652 C C . GLU A 1 87 ? -19.359 29.828 8.414 1 57.75 87 GLU A C 1
ATOM 654 O O . GLU A 1 87 ? -18.203 29.969 8.047 1 57.75 87 GLU A O 1
ATOM 659 N N . ALA A 1 88 ? -19.641 30.203 9.688 1 80.12 88 ALA A N 1
ATOM 660 C CA . ALA A 1 88 ? -18.859 31.391 10.023 1 80.12 88 ALA A CA 1
ATOM 661 C C . ALA A 1 88 ? -17.578 31 10.758 1 80.12 88 ALA A C 1
ATOM 663 O O . ALA A 1 88 ? -16.5 31.531 10.469 1 80.12 88 ALA A O 1
ATOM 664 N N . ILE A 1 89 ? -17.656 29.875 11.445 1 89.31 89 ILE A N 1
ATOM 665 C CA . ILE A 1 89 ? -16.531 29.656 12.336 1 89.31 89 ILE A CA 1
ATOM 666 C C . ILE A 1 89 ? -15.359 29.062 11.547 1 89.31 89 ILE A C 1
ATOM 668 O O . ILE A 1 89 ? -14.258 29.609 11.555 1 89.31 89 ILE A O 1
ATOM 672 N N . PRO A 1 90 ? -15.602 28.016 10.719 1 90.12 90 PRO A N 1
ATOM 673 C CA . PRO A 1 90 ? -14.469 27.453 9.984 1 90.12 90 PRO A CA 1
ATOM 674 C C . PRO A 1 90 ? -13.867 28.422 8.984 1 90.12 90 PRO A C 1
ATOM 676 O O . PRO A 1 90 ? -12.648 28.453 8.789 1 90.12 90 PRO A O 1
ATOM 679 N N . SER A 1 91 ? -14.672 29.203 8.352 1 90.5 91 SER A N 1
ATOM 680 C CA . SER A 1 91 ? -14.18 30.172 7.387 1 90.5 91 SER A CA 1
ATOM 681 C C . SER A 1 91 ? -13.305 31.234 8.062 1 90.5 91 SER A C 1
ATOM 683 O O . SER A 1 91 ? -12.273 31.625 7.512 1 90.5 91 SER A O 1
ATOM 685 N N . ARG A 1 92 ? -13.695 31.672 9.188 1 93.81 92 ARG A N 1
ATOM 686 C CA . ARG A 1 92 ? -12.906 32.656 9.922 1 93.81 92 ARG A CA 1
ATOM 687 C C . ARG A 1 92 ? -11.594 32.062 10.398 1 93.81 92 ARG A C 1
ATOM 689 O O . ARG A 1 92 ? -10.555 32.719 10.383 1 93.81 92 ARG A O 1
ATOM 696 N N . LEU A 1 93 ? -11.719 30.844 10.828 1 95.12 93 LEU A N 1
ATOM 697 C CA . LEU A 1 93 ? -10.508 30.156 11.266 1 95.12 93 LEU A CA 1
ATOM 698 C C . LEU A 1 93 ? -9.516 30.031 10.109 1 95.12 93 LEU A C 1
ATOM 700 O O . LEU A 1 93 ? -8.312 30.234 10.297 1 95.12 93 LEU A O 1
ATOM 704 N N . LEU A 1 94 ? -10.047 29.766 8.953 1 93.94 94 LEU A N 1
ATOM 705 C CA . LEU A 1 94 ? -9.188 29.5 7.805 1 93.94 94 LEU A CA 1
ATOM 706 C C . LEU A 1 94 ? -8.719 30.797 7.148 1 93.94 94 LEU A C 1
ATOM 708 O O . LEU A 1 94 ? -7.551 30.922 6.789 1 93.94 94 LEU A O 1
ATOM 712 N N . LEU A 1 95 ? -9.562 31.797 7.004 1 93.06 95 LEU A N 1
ATOM 713 C CA . LEU A 1 95 ? -9.281 33 6.203 1 93.06 95 LEU A CA 1
ATOM 714 C C . LEU A 1 95 ? -8.656 34.094 7.059 1 93.06 95 LEU A C 1
ATOM 716 O O . LEU A 1 95 ? -7.961 34.969 6.543 1 93.06 95 LEU A O 1
ATOM 720 N N . ILE A 1 96 ? -8.93 34.062 8.336 1 95.75 96 ILE A N 1
ATOM 721 C CA . ILE A 1 96 ? -8.398 35.094 9.234 1 95.75 96 ILE A CA 1
ATOM 722 C C . ILE A 1 96 ? -7.457 34.438 10.25 1 95.75 96 ILE A C 1
ATOM 724 O O . ILE A 1 96 ? -6.297 34.844 10.375 1 95.75 96 ILE A O 1
ATOM 728 N N . GLY A 1 97 ? -7.914 33.438 10.906 1 97.5 97 GLY A N 1
ATOM 729 C CA . GLY A 1 97 ? -7.133 32.781 11.945 1 97.5 97 GLY A CA 1
ATOM 730 C C . GLY A 1 97 ? -5.812 32.219 11.438 1 97.5 97 GLY A C 1
ATOM 731 O O . GLY A 1 97 ? -4.762 32.469 12.039 1 97.5 97 GLY A O 1
ATOM 732 N N . LEU A 1 98 ? -5.875 31.5 10.367 1 97.44 98 LEU A N 1
ATOM 733 C CA . LEU A 1 98 ? -4.688 30.844 9.828 1 97.44 98 LEU A CA 1
ATOM 734 C C . LEU A 1 98 ? -3.652 31.875 9.391 1 97.44 98 LEU A C 1
ATOM 736 O O . LEU A 1 98 ? -2.486 31.797 9.781 1 97.44 98 LEU A O 1
ATOM 740 N N . PRO A 1 99 ? -3.996 32.906 8.609 1 97.75 99 PRO A N 1
ATOM 741 C CA . PRO A 1 99 ? -3.023 33.938 8.266 1 97.75 99 PRO A CA 1
ATOM 742 C C . PRO A 1 99 ? -2.469 34.656 9.492 1 97.75 99 PRO A C 1
ATOM 744 O O . PRO A 1 99 ? -1.272 34.969 9.547 1 97.75 99 PRO A O 1
ATOM 747 N N . LEU A 1 100 ? -3.316 34.906 10.445 1 98.5 100 LEU A N 1
ATOM 748 C CA . LEU A 1 100 ? -2.861 35.562 11.664 1 98.5 100 LEU A CA 1
ATOM 749 C C . LEU A 1 100 ? -1.883 34.688 12.43 1 98.5 100 LEU A C 1
ATOM 751 O O . LEU A 1 100 ? -0.941 35.188 13.055 1 98.5 100 LEU A O 1
ATOM 755 N N . THR A 1 101 ? -2.135 33.406 12.445 1 98.56 101 THR A N 1
ATOM 756 C CA . THR A 1 101 ? -1.232 32.469 13.086 1 98.56 101 THR A CA 1
ATOM 757 C C . THR A 1 101 ? 0.137 32.469 12.414 1 98.56 101 THR A C 1
ATOM 759 O O . THR A 1 101 ? 1.167 32.5 13.086 1 98.56 101 THR A O 1
ATOM 762 N N . ILE A 1 102 ? 0.146 32.5 11.102 1 98.38 102 ILE A N 1
ATOM 763 C CA . ILE A 1 102 ? 1.398 32.562 10.352 1 98.38 102 ILE A CA 1
ATOM 764 C C . ILE A 1 102 ? 2.125 33.844 10.641 1 98.38 102 ILE A C 1
ATOM 766 O O . ILE A 1 102 ? 3.33 33.875 10.906 1 98.38 102 ILE A O 1
ATOM 770 N N . LEU A 1 103 ? 1.396 34.969 10.695 1 98.5 103 LEU A N 1
ATOM 771 C CA . LEU A 1 103 ? 1.99 36.281 10.906 1 98.5 103 LEU A CA 1
ATOM 772 C C . LEU A 1 103 ? 2.543 36.406 12.32 1 98.5 103 LEU A C 1
ATOM 774 O O . LEU A 1 103 ? 3.645 36.906 12.523 1 98.5 103 LEU A O 1
ATOM 778 N N . LEU A 1 104 ? 1.776 35.969 13.234 1 98.75 104 LEU A N 1
ATOM 779 C CA . LEU A 1 104 ? 2.26 36 14.617 1 98.75 104 LEU A CA 1
ATOM 780 C C . LEU A 1 104 ? 3.453 35.062 14.797 1 98.75 104 LEU A C 1
ATOM 782 O O . LEU A 1 104 ? 4.406 35.406 15.5 1 98.75 104 LEU A O 1
ATOM 786 N N . GLY A 1 105 ? 3.389 33.906 14.227 1 98.62 105 GLY A N 1
ATOM 787 C CA . GLY A 1 105 ? 4.531 33 14.242 1 98.62 105 GLY A CA 1
ATOM 788 C C . GLY A 1 105 ? 5.777 33.594 13.633 1 98.62 105 GLY A C 1
ATOM 789 O O . GLY A 1 105 ? 6.879 33.438 14.172 1 98.62 105 GLY A O 1
ATOM 790 N N . LEU A 1 106 ? 5.562 34.281 12.547 1 98.31 106 LEU A N 1
ATOM 791 C CA . LEU A 1 106 ? 6.664 34.938 11.875 1 98.31 106 LEU A CA 1
ATOM 792 C C . LEU A 1 106 ? 7.254 36.031 12.766 1 98.31 106 LEU A C 1
ATOM 794 O O . LEU A 1 106 ? 8.477 36.156 12.891 1 98.31 106 LEU A O 1
ATOM 798 N N . GLY A 1 107 ? 6.445 36.844 13.336 1 98.31 107 GLY A N 1
ATOM 799 C CA . GLY A 1 107 ? 6.898 37.906 14.211 1 98.31 107 GLY A CA 1
ATOM 800 C C . GLY A 1 107 ? 7.695 37.406 15.398 1 98.31 107 GLY A C 1
ATOM 801 O O . GLY A 1 107 ? 8.766 37.938 15.703 1 98.31 107 GLY A O 1
ATOM 802 N N . LEU A 1 108 ? 7.215 36.375 16 1 98.5 108 LEU A N 1
ATOM 803 C CA . LEU A 1 108 ? 7.902 35.844 17.172 1 98.5 108 LEU A CA 1
ATOM 804 C C . LEU A 1 108 ? 9.172 35.094 16.766 1 98.5 108 LEU A C 1
ATOM 806 O O . LEU A 1 108 ? 10.164 35.125 17.5 1 98.5 108 LEU A O 1
ATOM 810 N N . ALA A 1 109 ? 9.094 34.438 15.648 1 98.31 109 ALA A N 1
ATOM 811 C CA . ALA A 1 109 ? 10.312 33.781 15.141 1 98.31 109 ALA A CA 1
ATOM 812 C C . ALA A 1 109 ? 11.391 34.844 14.844 1 98.31 109 ALA A C 1
ATOM 814 O O . ALA A 1 109 ? 12.578 34.594 15.047 1 98.31 109 ALA A O 1
ATOM 815 N N . TRP A 1 110 ? 10.984 35.969 14.336 1 97.69 110 TRP A N 1
ATOM 816 C CA . TRP A 1 110 ? 11.906 37.062 14.039 1 97.69 110 TRP A CA 1
ATOM 817 C C . TRP A 1 110 ? 12.594 37.562 15.312 1 97.69 110 TRP A C 1
ATOM 819 O O . TRP A 1 110 ? 13.781 37.875 15.289 1 97.69 110 TRP A O 1
ATOM 829 N N . LEU A 1 111 ? 11.914 37.594 16.375 1 97.69 111 LEU A N 1
ATOM 830 C CA . LEU A 1 111 ? 12.438 38.062 17.656 1 97.69 111 LEU A CA 1
ATOM 831 C C . LEU A 1 111 ? 13.336 37 18.281 1 97.69 111 LEU A C 1
ATOM 833 O O . LEU A 1 111 ? 14.281 37.344 19 1 97.69 111 LEU A O 1
ATOM 837 N N . ILE A 1 112 ? 13.109 35.781 18.016 1 97.75 112 ILE A N 1
ATOM 838 C CA . ILE A 1 112 ? 13.758 34.719 18.766 1 97.75 112 ILE A CA 1
ATOM 839 C C . ILE A 1 112 ? 14.945 34.188 17.953 1 97.75 112 ILE A C 1
ATOM 841 O O . ILE A 1 112 ? 16.031 33.938 18.516 1 97.75 112 ILE A O 1
ATOM 845 N N . PHE A 1 113 ? 14.727 33.938 16.672 1 97 113 PHE A N 1
ATOM 846 C CA . PHE A 1 113 ? 15.766 33.375 15.82 1 97 113 PHE A CA 1
ATOM 847 C C . PHE A 1 113 ? 16.469 34.469 15.031 1 97 113 PHE A C 1
ATOM 849 O O . PHE A 1 113 ? 16.25 34.625 13.828 1 97 113 PHE A O 1
ATOM 856 N N . ARG A 1 114 ? 17.516 35.062 15.523 1 94.5 114 ARG A N 1
ATOM 857 C CA . ARG A 1 114 ? 18.203 36.219 14.93 1 94.5 114 ARG A CA 1
ATOM 858 C C . ARG A 1 114 ? 19.203 35.781 13.875 1 94.5 114 ARG A C 1
ATOM 860 O O . ARG A 1 114 ? 19.641 36.594 13.039 1 94.5 114 ARG A O 1
ATOM 867 N N . ASP A 1 115 ? 19.484 34.594 13.828 1 93.19 115 ASP A N 1
ATOM 868 C CA . ASP A 1 115 ? 20.516 34.094 12.922 1 93.19 115 ASP A CA 1
ATOM 869 C C . ASP A 1 115 ? 19.891 33.531 11.641 1 93.19 115 ASP A C 1
ATOM 871 O O . ASP A 1 115 ? 20.609 33.125 10.727 1 93.19 115 ASP A O 1
ATOM 875 N N . LEU A 1 116 ? 18.594 33.562 11.586 1 94.88 116 LEU A N 1
ATOM 876 C CA . LEU A 1 116 ? 17.906 33.031 10.414 1 94.88 116 LEU A CA 1
ATOM 877 C C . LEU A 1 116 ? 17.453 34.156 9.492 1 94.88 116 LEU A C 1
ATOM 879 O O . LEU A 1 116 ? 17.172 35.281 9.953 1 94.88 116 LEU A O 1
ATOM 883 N N . SER A 1 117 ? 17.406 33.844 8.242 1 94.69 117 SER A N 1
ATOM 884 C CA . SER A 1 117 ? 16.891 34.812 7.277 1 94.69 117 SER A CA 1
ATOM 885 C C . SER A 1 117 ? 15.375 34.938 7.402 1 94.69 117 SER A C 1
ATOM 887 O O . SER A 1 117 ? 14.719 34.125 8.023 1 94.69 117 SER A O 1
ATOM 889 N N . PHE A 1 118 ? 14.867 35.969 6.789 1 95 118 PHE A N 1
ATOM 890 C CA . PHE A 1 118 ? 13.438 36.219 6.809 1 95 118 PHE A CA 1
ATOM 891 C C . PHE A 1 118 ? 12.656 35.062 6.219 1 95 118 PHE A C 1
ATOM 893 O O . PHE A 1 118 ? 11.609 34.688 6.75 1 95 118 PHE A O 1
ATOM 900 N N . TYR A 1 119 ? 13.164 34.5 5.113 1 93.94 119 TYR A N 1
ATOM 901 C CA . TYR A 1 119 ? 12.461 33.406 4.438 1 93.94 119 TYR A CA 1
ATOM 902 C C . TYR A 1 119 ? 12.469 32.156 5.285 1 93.94 119 TYR A C 1
ATOM 904 O O . TYR A 1 119 ? 11.492 31.391 5.297 1 93.94 119 TYR A O 1
ATOM 912 N N . GLU A 1 120 ? 13.531 32 5.988 1 95.62 120 GLU A N 1
ATOM 913 C CA . GLU A 1 120 ? 13.648 30.828 6.832 1 95.62 120 GLU A CA 1
ATOM 914 C C . GLU A 1 120 ? 12.695 30.891 8.023 1 95.62 120 GLU A C 1
ATOM 916 O O . GLU A 1 120 ? 12.102 29.891 8.414 1 95.62 120 GLU A O 1
ATOM 921 N N . ILE A 1 121 ? 12.594 32.062 8.625 1 97 121 ILE A N 1
ATOM 922 C CA . ILE A 1 121 ? 11.68 32.188 9.758 1 97 121 ILE A CA 1
ATOM 923 C C . ILE A 1 121 ? 10.234 32.125 9.273 1 97 121 ILE A C 1
ATOM 925 O O . ILE A 1 121 ? 9.367 31.594 9.969 1 97 121 ILE A O 1
ATOM 929 N N . ALA A 1 122 ? 9.945 32.625 8.078 1 96.88 122 ALA A N 1
ATOM 930 C CA . ALA A 1 122 ? 8.617 32.469 7.473 1 96.88 122 ALA A CA 1
ATOM 931 C C . ALA A 1 122 ? 8.273 31 7.25 1 96.88 122 ALA A C 1
ATOM 933 O O . ALA A 1 122 ? 7.121 30.594 7.406 1 96.88 122 ALA A O 1
ATOM 934 N N . LEU A 1 123 ? 9.289 30.234 6.918 1 96.25 123 LEU A N 1
ATOM 935 C CA . LEU A 1 123 ? 9.102 28.797 6.738 1 96.25 123 LEU A CA 1
ATOM 936 C C . LEU A 1 123 ? 8.695 28.125 8.047 1 96.25 123 LEU A C 1
ATOM 938 O O . LEU A 1 123 ? 7.742 27.359 8.086 1 96.25 123 LEU A O 1
ATOM 942 N N . ILE A 1 124 ? 9.375 28.484 9.086 1 97.75 124 ILE A N 1
ATOM 943 C CA . ILE A 1 124 ? 9.07 27.906 10.391 1 97.75 124 ILE A CA 1
ATOM 944 C C . ILE A 1 124 ? 7.629 28.234 10.773 1 97.75 124 ILE A C 1
ATOM 946 O O . ILE A 1 124 ? 6.867 27.344 11.164 1 97.75 124 ILE A O 1
ATOM 950 N N . ALA A 1 125 ? 7.281 29.516 10.609 1 98.31 125 ALA A N 1
ATOM 951 C CA . ALA A 1 125 ? 5.949 29.984 10.984 1 98.31 125 ALA A CA 1
ATOM 952 C C . ALA A 1 125 ? 4.867 29.266 10.172 1 98.31 125 ALA A C 1
ATOM 954 O O . ALA A 1 125 ? 3.832 28.875 10.719 1 98.31 125 ALA A O 1
ATOM 955 N N . THR A 1 126 ? 5.098 29.062 8.938 1 97.69 126 THR A N 1
ATOM 956 C CA . THR A 1 126 ? 4.105 28.453 8.062 1 97.69 126 THR A CA 1
ATOM 957 C C . THR A 1 126 ? 4.008 26.953 8.312 1 97.69 126 THR A C 1
ATOM 959 O O . THR A 1 126 ? 2.91 26.391 8.32 1 97.69 126 THR A O 1
ATOM 962 N N . MET A 1 127 ? 5.109 26.266 8.523 1 97.5 127 MET A N 1
ATOM 963 C CA . MET A 1 127 ? 5.141 24.812 8.742 1 97.5 127 MET A CA 1
ATOM 964 C C . MET A 1 127 ? 4.395 24.438 10.016 1 97.5 127 MET A C 1
ATOM 966 O O . MET A 1 127 ? 3.855 23.344 10.117 1 97.5 127 MET A O 1
ATOM 970 N N . LEU A 1 128 ? 4.34 25.375 10.93 1 98.19 128 LEU A N 1
ATOM 971 C CA . LEU A 1 128 ? 3.779 25.078 12.234 1 98.19 128 LEU A CA 1
ATOM 972 C C . LEU A 1 128 ? 2.4 25.703 12.406 1 98.19 128 LEU A C 1
ATOM 974 O O . LEU A 1 128 ? 1.845 25.719 13.508 1 98.19 128 LEU A O 1
ATOM 978 N N . ALA A 1 129 ? 1.827 26.203 11.336 1 97.5 129 ALA A N 1
ATOM 979 C CA . ALA A 1 129 ? 0.524 26.859 11.406 1 97.5 129 ALA A CA 1
ATOM 980 C C . ALA A 1 129 ? -0.608 25.859 11.234 1 97.5 129 ALA A C 1
ATOM 982 O O . ALA A 1 129 ? -1.628 25.938 11.93 1 97.5 129 ALA A O 1
ATOM 983 N N . PRO A 1 130 ? -0.44 24.875 10.352 1 95.38 130 PRO A N 1
ATOM 984 C CA . PRO A 1 130 ? -1.568 23.969 10.148 1 95.38 130 PRO A CA 1
ATOM 985 C C . PRO A 1 130 ? -1.764 23 11.312 1 95.38 130 PRO A C 1
ATOM 987 O O . PRO A 1 130 ? -0.788 22.578 11.938 1 95.38 130 PRO A O 1
ATOM 990 N N . THR A 1 131 ? -3 22.703 11.523 1 94.75 131 THR A N 1
ATOM 991 C CA . THR A 1 131 ? -3.371 21.75 12.57 1 94.75 131 THR A CA 1
ATOM 992 C C . THR A 1 131 ? -3.857 20.438 11.969 1 94.75 131 THR A C 1
ATOM 994 O O . THR A 1 131 ? -4.152 20.375 10.773 1 94.75 131 THR A O 1
ATOM 997 N N . ASP A 1 132 ? -3.879 19.422 12.781 1 91.25 132 ASP A N 1
ATOM 998 C CA . ASP A 1 132 ? -4.266 18.094 12.336 1 91.25 132 ASP A CA 1
ATOM 999 C C . ASP A 1 132 ? -5.285 17.469 13.281 1 91.25 132 ASP A C 1
ATOM 1001 O O . ASP A 1 132 ? -4.922 16.938 14.336 1 91.25 132 ASP A O 1
ATOM 1005 N N . ALA A 1 133 ? -6.492 17.344 12.797 1 81.94 133 ALA A N 1
ATOM 1006 C CA . ALA A 1 133 ? -7.566 16.812 13.633 1 81.94 133 ALA A CA 1
ATOM 1007 C C . ALA A 1 133 ? -7.422 15.305 13.828 1 81.94 133 ALA A C 1
ATOM 1009 O O . ALA A 1 133 ? -7.992 14.742 14.758 1 81.94 133 ALA A O 1
ATOM 1010 N N . ALA A 1 134 ? -6.664 14.711 12.992 1 74.25 134 ALA A N 1
ATOM 1011 C CA . ALA A 1 134 ? -6.457 13.266 13.117 1 74.25 134 ALA A CA 1
ATOM 1012 C C . ALA A 1 134 ? -5.738 12.93 14.422 1 74.25 134 ALA A C 1
ATOM 1014 O O . ALA A 1 134 ? -5.973 11.875 15.008 1 74.25 134 ALA A O 1
ATOM 1015 N N . LEU A 1 135 ? -4.902 13.828 14.844 1 77.88 135 LEU A N 1
ATOM 1016 C CA . LEU A 1 135 ? -4.195 13.633 16.109 1 77.88 135 LEU A CA 1
ATOM 1017 C C . LEU A 1 135 ? -5.125 13.875 17.297 1 77.88 135 LEU A C 1
ATOM 1019 O O . LEU A 1 135 ? -4.828 13.461 18.422 1 77.88 135 LEU A O 1
ATOM 1023 N N . GLY A 1 136 ? -6.227 14.461 17.016 1 76.38 136 GLY A N 1
ATOM 1024 C CA . GLY A 1 136 ? -7.215 14.734 18.047 1 76.38 136 GLY A CA 1
ATOM 1025 C C . GLY A 1 136 ? -8.547 14.062 17.781 1 76.38 136 GLY A C 1
ATOM 1026 O O . GLY A 1 136 ? -9.602 14.656 18.016 1 76.38 136 GLY A O 1
ATOM 1027 N N . LYS A 1 137 ? -8.422 12.945 17.156 1 75.75 137 LYS A N 1
ATOM 1028 C CA . LYS A 1 137 ? -9.656 12.242 16.812 1 75.75 137 LYS A CA 1
ATOM 1029 C C . LYS A 1 137 ? -10.555 12.078 18.031 1 75.75 137 LYS A C 1
ATOM 1031 O O . LYS A 1 137 ? -11.781 12.109 17.906 1 75.75 137 LYS A O 1
ATOM 1036 N N . ALA A 1 138 ? -9.984 12.07 19.188 1 76.88 138 ALA A N 1
ATOM 1037 C CA . ALA A 1 138 ? -10.711 11.938 20.453 1 76.88 138 ALA A CA 1
ATOM 1038 C C . ALA A 1 138 ? -11.609 13.148 20.688 1 76.88 138 ALA A C 1
ATOM 1040 O O . ALA A 1 138 ? -12.633 13.047 21.375 1 76.88 138 ALA A O 1
ATOM 1041 N N . VAL A 1 139 ? -11.219 14.203 20.078 1 83.19 139 VAL A N 1
ATOM 1042 C CA . VAL A 1 139 ? -11.992 15.43 20.25 1 83.19 139 VAL A CA 1
ATOM 1043 C C . VAL A 1 139 ? -13.07 15.516 19.172 1 83.19 139 VAL A C 1
ATOM 1045 O O . VAL A 1 139 ? -14.234 15.797 19.469 1 83.19 139 VAL A O 1
ATOM 1048 N N . VAL A 1 140 ? -12.758 15.164 18.016 1 82.94 140 VAL A N 1
ATOM 1049 C CA . VAL A 1 140 ? -13.656 15.43 16.906 1 82.94 140 VAL A CA 1
ATOM 1050 C C . VAL A 1 140 ? -14.688 14.32 16.781 1 82.94 140 VAL A C 1
ATOM 1052 O O . VAL A 1 140 ? -15.68 14.453 16.062 1 82.94 140 VAL A O 1
ATOM 1055 N N . THR A 1 141 ? -14.508 13.32 17.594 1 79.19 141 THR A N 1
ATOM 1056 C CA . THR A 1 141 ? -15.5 12.25 17.594 1 79.19 141 THR A CA 1
ATOM 1057 C C . THR A 1 141 ? -16.188 12.148 18.938 1 79.19 141 THR A C 1
ATOM 1059 O O . THR A 1 141 ? -17.094 11.312 19.125 1 79.19 141 THR A O 1
ATOM 1062 N N . ASN A 1 142 ? -15.742 12.945 19.844 1 84.44 142 ASN A N 1
ATOM 1063 C CA . ASN A 1 142 ? -16.312 12.906 21.188 1 84.44 142 ASN A CA 1
ATOM 1064 C C . ASN A 1 142 ? -17.688 13.555 21.25 1 84.44 142 ASN A C 1
ATOM 1066 O O . ASN A 1 142 ? -17.828 14.758 21 1 84.44 142 ASN A O 1
ATOM 1070 N N . PRO A 1 143 ? -18.656 12.797 21.656 1 86.25 143 PRO A N 1
ATOM 1071 C CA . PRO A 1 143 ? -20.016 13.359 21.688 1 86.25 143 PRO A CA 1
ATOM 1072 C C . PRO A 1 143 ? -20.188 14.43 22.766 1 86.25 143 PRO A C 1
ATOM 1074 O O . PRO A 1 143 ? -21.141 15.203 22.719 1 86.25 143 PRO A O 1
ATOM 1077 N N . ALA A 1 144 ? -19.344 14.469 23.656 1 88.31 144 ALA A N 1
ATOM 1078 C CA . ALA A 1 144 ? -19.406 15.492 24.703 1 88.31 144 ALA A CA 1
ATOM 1079 C C . ALA A 1 144 ? -19.109 16.875 24.141 1 88.31 144 ALA A C 1
ATOM 1081 O O . ALA A 1 144 ? -19.516 17.891 24.703 1 88.31 144 ALA A O 1
ATOM 1082 N N . VAL A 1 145 ? -18.359 16.938 23.078 1 91.19 145 VAL A N 1
ATOM 1083 C CA . VAL A 1 145 ? -18.031 18.188 22.406 1 91.19 145 VAL A CA 1
ATOM 1084 C C . VAL A 1 145 ? -19.125 18.562 21.422 1 91.19 145 VAL A C 1
ATOM 1086 O O . VAL A 1 145 ? -19.531 17.75 20.578 1 91.19 145 VAL A O 1
ATOM 1089 N N . PRO A 1 146 ? -19.609 19.703 21.547 1 90.81 146 PRO A N 1
ATOM 1090 C CA . PRO A 1 146 ? -20.672 20.125 20.641 1 90.81 146 PRO A CA 1
ATOM 1091 C C . PRO A 1 146 ? -20.312 19.906 19.172 1 90.81 146 PRO A C 1
ATOM 1093 O O . PRO A 1 146 ? -19.172 20.156 18.766 1 90.81 146 PRO A O 1
ATOM 1096 N N . ALA A 1 147 ? -21.266 19.562 18.391 1 87.19 147 ALA A N 1
ATOM 1097 C CA . ALA A 1 147 ? -21.078 19.188 17 1 87.19 147 ALA A CA 1
ATOM 1098 C C . ALA A 1 147 ? -20.484 20.344 16.203 1 87.19 147 ALA A C 1
ATOM 1100 O O . ALA A 1 147 ? -19.656 20.125 15.32 1 87.19 147 ALA A O 1
ATOM 1101 N N . GLN A 1 148 ? -20.906 21.5 16.547 1 87.56 148 GLN A N 1
ATOM 1102 C CA . GLN A 1 148 ? -20.422 22.672 15.812 1 87.56 148 GLN A CA 1
ATOM 1103 C C . GLN A 1 148 ? -18.922 22.859 15.984 1 87.56 148 GLN A C 1
ATOM 1105 O O . GLN A 1 148 ? -18.234 23.234 15.039 1 87.56 148 GLN A O 1
ATOM 1110 N N . VAL A 1 149 ? -18.469 22.594 17.141 1 90.56 149 VAL A N 1
ATOM 1111 C CA . VAL A 1 149 ? -17.047 22.75 17.453 1 90.56 149 VAL A CA 1
ATOM 1112 C C . VAL A 1 149 ? -16.266 21.625 16.781 1 90.56 149 VAL A C 1
ATOM 1114 O O . VAL A 1 149 ? -15.242 21.859 16.141 1 90.56 149 VAL A O 1
ATOM 1117 N N . ARG A 1 150 ? -16.781 20.422 16.859 1 89.56 150 ARG A N 1
ATOM 1118 C CA . ARG A 1 150 ? -16.141 19.266 16.234 1 89.56 150 ARG A CA 1
ATOM 1119 C C . ARG A 1 150 ? -16.016 19.453 14.734 1 89.56 150 ARG A C 1
ATOM 1121 O O . ARG A 1 150 ? -14.938 19.25 14.164 1 89.56 150 ARG A O 1
ATOM 1128 N N . GLU A 1 151 ? -17.062 19.844 14.195 1 85.75 151 GLU A N 1
ATOM 1129 C CA . GLU A 1 151 ? -17.109 19.984 12.742 1 85.75 151 GLU A CA 1
ATOM 1130 C C . GLU A 1 151 ? -16.219 21.141 12.273 1 85.75 151 GLU A C 1
ATOM 1132 O O . GLU A 1 151 ? -15.586 21.047 11.219 1 85.75 151 GLU A O 1
ATOM 1137 N N . SER A 1 152 ? -16.188 22.203 13.039 1 89.38 152 SER A N 1
ATOM 1138 C CA . SER A 1 152 ? -15.359 23.344 12.68 1 89.38 152 SER A CA 1
ATOM 1139 C C . SER A 1 152 ? -13.875 23 12.711 1 89.38 152 SER A C 1
ATOM 1141 O O . SER A 1 152 ? -13.133 23.344 11.789 1 8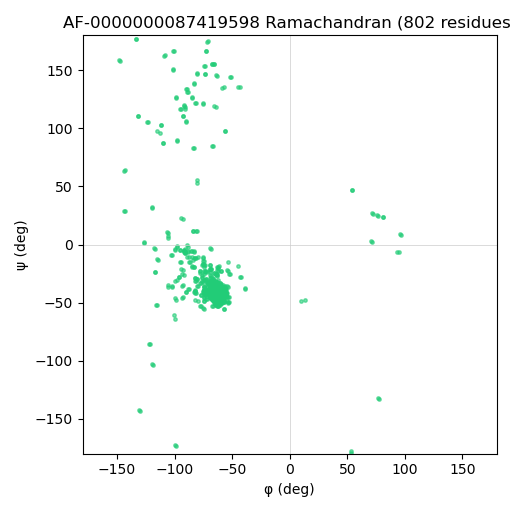9.38 152 SER A O 1
ATOM 1143 N N . LEU A 1 153 ? -13.516 22.312 13.719 1 90.75 153 LEU A N 1
ATOM 1144 C CA . LEU A 1 153 ? -12.125 21.891 13.844 1 90.75 153 LEU A CA 1
ATOM 1145 C C . LEU A 1 153 ? -11.75 20.906 12.75 1 90.75 153 LEU A C 1
ATOM 1147 O O . LEU A 1 153 ? -10.633 20.938 12.227 1 90.75 153 LEU A O 1
ATOM 1151 N N . ASN A 1 154 ? -12.688 20.109 12.406 1 87.44 154 ASN A N 1
ATOM 1152 C CA . ASN A 1 154 ? -12.461 19.125 11.352 1 87.44 154 ASN A CA 1
ATOM 1153 C C . ASN A 1 154 ? -12.289 19.797 9.992 1 87.44 154 ASN A C 1
ATOM 1155 O O . ASN A 1 154 ? -11.406 19.422 9.219 1 87.44 154 ASN A O 1
ATOM 1159 N N . VAL A 1 155 ? -13.125 20.719 9.742 1 88 155 VAL A N 1
ATOM 1160 C CA . VAL A 1 155 ? -13.062 21.438 8.469 1 88 155 VAL A CA 1
ATOM 1161 C C . VAL A 1 155 ? -11.773 22.25 8.398 1 88 155 VAL A C 1
ATOM 1163 O O . VAL A 1 155 ? -11.094 22.266 7.371 1 88 155 VAL A O 1
ATOM 1166 N N . GLU A 1 156 ? -11.461 22.953 9.453 1 91.5 156 GLU A N 1
ATOM 1167 C CA . GLU A 1 156 ? -10.203 23.703 9.508 1 91.5 156 GLU A CA 1
ATOM 1168 C C . GLU A 1 156 ? -9.016 22.812 9.203 1 91.5 156 GLU A C 1
ATOM 1170 O O . GLU A 1 156 ? -8.188 23.141 8.352 1 91.5 156 GLU A O 1
ATOM 1175 N N . SER A 1 157 ? -8.984 21.703 9.883 1 90.94 157 SER A N 1
ATOM 1176 C CA . SER A 1 157 ? -7.879 20.75 9.734 1 90.94 157 SER A CA 1
ATOM 1177 C C . SER A 1 157 ? -7.82 20.188 8.32 1 90.94 157 SER A C 1
ATOM 1179 O O . SER A 1 157 ? -6.738 19.969 7.777 1 90.94 157 SER A O 1
ATOM 1181 N N . GLY A 1 158 ? -8.969 19.969 7.766 1 87.31 158 GLY A N 1
ATOM 1182 C CA . GLY A 1 158 ? -9.039 19.375 6.441 1 87.31 158 GLY A CA 1
ATOM 1183 C C . GLY A 1 158 ? -8.531 20.281 5.344 1 87.31 158 GLY A C 1
ATOM 1184 O O . GLY A 1 158 ? -8.07 19.812 4.301 1 87.31 158 GLY A O 1
ATOM 1185 N N . LEU A 1 159 ? -8.5 21.594 5.609 1 91.5 159 LEU A N 1
ATOM 1186 C CA . LEU A 1 159 ? -8.211 22.516 4.52 1 91.5 159 LEU A CA 1
ATOM 1187 C C . LEU A 1 159 ? -6.91 23.281 4.785 1 91.5 159 LEU A C 1
ATOM 1189 O O . LEU A 1 159 ? -6.266 23.75 3.852 1 91.5 159 LEU A O 1
ATOM 1193 N N . ASN A 1 160 ? -6.52 23.391 6.012 1 94.75 160 ASN A N 1
ATOM 1194 C CA . ASN A 1 160 ? -5.41 24.281 6.348 1 94.75 160 ASN A CA 1
ATOM 1195 C C . ASN A 1 160 ? -4.086 23.75 5.805 1 94.75 160 ASN A C 1
ATOM 1197 O O . ASN A 1 160 ? -3.207 24.531 5.43 1 94.75 160 ASN A O 1
ATOM 1201 N N . ASP A 1 161 ? -3.939 22.406 5.719 1 93.12 161 ASP A N 1
ATOM 1202 C CA . ASP A 1 161 ? -2.721 21.844 5.148 1 93.12 161 ASP A CA 1
ATOM 1203 C C . ASP A 1 161 ? -2.549 22.281 3.693 1 93.12 161 ASP A C 1
AT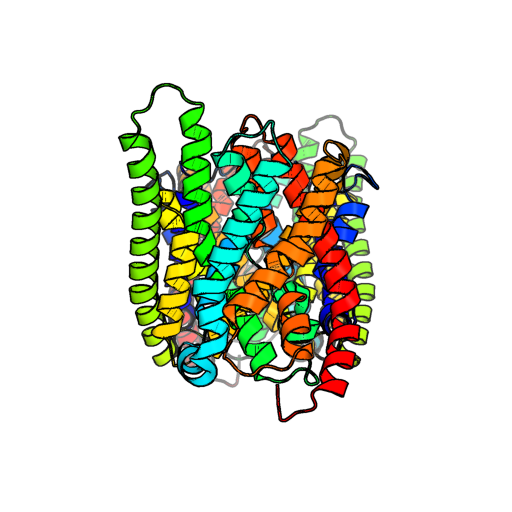OM 1205 O O . ASP A 1 161 ? -1.473 22.734 3.301 1 93.12 161 ASP A O 1
ATOM 1209 N N . GLY A 1 162 ? -3.596 22.141 2.99 1 92.25 162 GLY A N 1
ATOM 1210 C CA . GLY A 1 162 ? -3.557 22.484 1.577 1 92.25 162 GLY A CA 1
ATOM 1211 C C . GLY A 1 162 ? -3.314 23.953 1.328 1 92.25 162 GLY A C 1
ATOM 1212 O O . GLY A 1 162 ? -2.617 24.328 0.381 1 92.25 162 GLY A O 1
ATOM 1213 N N . ILE A 1 163 ? -3.787 24.766 2.168 1 92.5 163 ILE A N 1
ATOM 1214 C CA . ILE A 1 163 ? -3.652 26.219 2.037 1 92.5 163 ILE A CA 1
ATOM 1215 C C . ILE A 1 163 ? -2.213 26.625 2.332 1 92.5 163 ILE A C 1
ATOM 1217 O O . ILE A 1 163 ? -1.687 27.547 1.712 1 92.5 163 ILE A O 1
ATOM 1221 N N . CYS A 1 164 ? -1.564 25.906 3.145 1 95.19 164 CYS A N 1
ATOM 1222 C CA . CYS A 1 164 ? -0.219 26.281 3.564 1 95.19 164 CYS A CA 1
ATOM 1223 C C . CYS A 1 164 ? 0.822 25.781 2.568 1 95.19 164 CYS A C 1
ATOM 1225 O O . CYS A 1 164 ? 1.95 26.281 2.545 1 95.19 164 CYS A O 1
ATOM 1227 N N . VAL A 1 165 ? 0.441 24.828 1.765 1 92.31 165 VAL A N 1
ATOM 1228 C CA . VAL A 1 165 ? 1.396 24.219 0.848 1 92.31 165 VAL A CA 1
ATOM 1229 C C . VAL A 1 165 ? 1.958 25.281 -0.099 1 92.31 165 VAL A C 1
ATOM 1231 O O . VAL A 1 165 ? 3.176 25.438 -0.214 1 92.31 165 VAL A O 1
ATOM 1234 N N . PRO A 1 166 ? 1.136 26.062 -0.774 1 91.56 166 PRO A N 1
ATOM 1235 C CA . PRO A 1 166 ? 1.698 27.062 -1.672 1 91.56 166 PRO A CA 1
ATOM 1236 C C . PRO A 1 166 ? 2.582 28.078 -0.943 1 91.56 166 PRO A C 1
ATOM 1238 O O . PRO A 1 166 ? 3.568 28.562 -1.506 1 91.56 166 PRO A O 1
ATOM 1241 N N . VAL A 1 167 ? 2.281 28.406 0.274 1 93.06 167 VAL A N 1
ATOM 1242 C CA . VAL A 1 167 ? 3.053 29.359 1.062 1 93.06 167 VAL A CA 1
ATOM 1243 C C . VAL A 1 167 ? 4.422 28.766 1.39 1 93.06 167 VAL A C 1
ATOM 1245 O O . VAL A 1 167 ? 5.445 29.453 1.251 1 93.06 167 VAL A O 1
ATOM 1248 N N . ILE A 1 168 ? 4.418 27.531 1.728 1 93.12 168 ILE A N 1
ATOM 1249 C CA . ILE A 1 168 ? 5.656 26.828 2.053 1 93.12 168 ILE A CA 1
ATOM 1250 C C . ILE A 1 168 ? 6.547 26.75 0.813 1 93.12 168 ILE A C 1
ATOM 1252 O O . ILE A 1 168 ? 7.738 27.062 0.877 1 93.12 168 ILE A O 1
ATOM 1256 N N . LEU A 1 169 ? 5.941 26.391 -0.247 1 88.38 169 LEU A N 1
ATOM 1257 C CA . LEU A 1 169 ? 6.707 26.266 -1.483 1 88.38 169 LEU A CA 1
ATOM 1258 C C . LEU A 1 169 ? 7.262 27.609 -1.914 1 88.38 169 LEU A C 1
ATOM 1260 O O . LEU A 1 169 ? 8.383 27.703 -2.418 1 88.38 169 LEU A O 1
ATOM 1264 N N . PHE A 1 170 ? 6.5 28.594 -1.701 1 89 170 PHE A N 1
ATOM 1265 C CA . PHE A 1 170 ? 6.918 29.938 -2.027 1 89 170 PHE A CA 1
ATOM 1266 C C . PHE A 1 170 ? 8.148 30.344 -1.222 1 89 170 PHE A C 1
ATOM 1268 O O . PHE A 1 170 ? 9.148 30.797 -1.785 1 89 170 PHE A O 1
ATOM 1275 N N . PHE A 1 171 ? 8.203 30.094 0.004 1 91.19 171 PHE A N 1
ATOM 1276 C CA . PHE A 1 171 ? 9.297 30.531 0.866 1 91.19 171 PHE A CA 1
ATOM 1277 C C . PHE A 1 171 ? 10.492 29.594 0.733 1 91.19 171 PHE A C 1
ATOM 1279 O O . PHE A 1 171 ? 11.641 30.016 0.916 1 91.19 171 PHE A O 1
ATOM 1286 N N . ILE A 1 172 ? 10.227 28.328 0.425 1 88.31 172 ILE A N 1
ATOM 1287 C CA . ILE A 1 172 ? 11.344 27.438 0.131 1 88.31 172 ILE A CA 1
ATOM 1288 C C . ILE A 1 172 ? 12.117 27.953 -1.081 1 88.31 172 ILE A C 1
ATOM 1290 O O . ILE A 1 172 ? 13.344 28.016 -1.062 1 88.31 172 ILE A O 1
ATOM 1294 N N . ALA A 1 173 ? 11.336 28.297 -2.098 1 84.56 173 ALA A N 1
ATOM 1295 C CA . ALA A 1 173 ? 11.953 28.781 -3.322 1 84.56 173 ALA A CA 1
ATOM 1296 C C . ALA A 1 173 ? 12.758 30.062 -3.057 1 84.56 173 ALA A C 1
ATOM 1298 O O . ALA A 1 173 ? 13.875 30.219 -3.555 1 84.56 173 ALA A O 1
ATOM 1299 N N . LEU A 1 174 ? 12.242 30.922 -2.293 1 85.5 174 LEU A N 1
ATOM 1300 C CA . LEU A 1 174 ? 12.906 32.188 -2 1 85.5 174 LEU A CA 1
ATOM 1301 C C . LEU A 1 174 ? 14.125 31.969 -1.105 1 85.5 174 LEU A C 1
ATOM 1303 O O . LEU A 1 174 ? 15.156 32.625 -1.289 1 85.5 174 LEU A O 1
ATOM 1307 N N . ALA A 1 175 ? 13.977 31.109 -0.185 1 86.69 175 ALA A N 1
ATOM 1308 C CA . ALA A 1 175 ? 15.102 30.812 0.703 1 86.69 175 ALA A CA 1
ATOM 1309 C C . ALA A 1 175 ? 16.25 30.156 -0.064 1 86.69 175 ALA A C 1
ATOM 1311 O O . ALA A 1 175 ? 17.406 30.484 0.157 1 86.69 175 ALA A O 1
ATOM 1312 N N . ALA A 1 176 ? 15.922 29.266 -0.905 1 81.12 176 ALA A N 1
ATOM 1313 C CA . ALA A 1 176 ? 16.922 28.578 -1.717 1 81.12 176 ALA A CA 1
ATOM 1314 C C . ALA A 1 176 ? 17.547 29.531 -2.73 1 81.12 176 ALA A C 1
ATOM 1316 O O . ALA A 1 176 ? 18.75 29.469 -2.988 1 81.12 176 ALA A O 1
ATOM 1317 N N . GLY A 1 177 ? 16.688 30.344 -3.42 1 74.31 177 GLY A N 1
ATOM 1318 C CA . GLY A 1 177 ? 17.156 31.312 -4.406 1 74.31 177 GLY A CA 1
ATOM 1319 C C . GLY A 1 177 ? 18.078 32.375 -3.816 1 74.31 177 GLY A C 1
ATOM 1320 O O . GLY A 1 177 ? 18.984 32.875 -4.496 1 74.31 177 GLY A O 1
ATOM 1321 N N . SER A 1 178 ? 17.781 32.812 -2.684 1 67.62 178 SER A N 1
ATOM 1322 C CA . SER A 1 178 ? 18.562 33.844 -2.041 1 67.62 178 SER A CA 1
ATOM 1323 C C . SER A 1 178 ? 20 33.375 -1.776 1 67.62 178 SER A C 1
ATOM 1325 O O . SER A 1 178 ? 20.906 34.219 -1.64 1 67.62 178 SER A O 1
ATOM 1327 N N . VAL A 1 179 ? 20.078 32.188 -1.742 1 66.06 179 VAL A N 1
ATOM 1328 C CA . VAL A 1 179 ? 21.406 31.625 -1.557 1 66.06 179 VAL A CA 1
ATOM 1329 C C . VAL A 1 179 ? 22.141 31.562 -2.896 1 66.06 179 VAL A C 1
ATOM 1331 O O . VAL A 1 179 ? 23.344 31.797 -2.961 1 66.06 179 VAL A O 1
ATOM 1334 N N . GLU A 1 180 ? 21.297 31.203 -3.873 1 61.75 180 GLU A N 1
ATOM 1335 C CA . GLU A 1 180 ? 21.906 31.094 -5.191 1 61.75 180 GLU A CA 1
ATOM 1336 C C . GLU A 1 180 ? 22.047 32.469 -5.848 1 61.75 180 GLU A C 1
ATOM 1338 O O . GLU A 1 180 ? 22.797 32.625 -6.816 1 61.75 180 GLU A O 1
ATOM 1343 N N . ALA A 1 181 ? 22.734 33.625 -5.137 1 57.53 181 ALA A N 1
ATOM 1344 C CA . ALA A 1 181 ? 23.109 35 -5.48 1 57.53 181 ALA A CA 1
ATOM 1345 C C . ALA A 1 181 ? 22.422 35.438 -6.77 1 57.53 181 ALA A C 1
ATOM 1347 O O . ALA A 1 181 ? 22.062 36.625 -6.926 1 57.53 181 ALA A O 1
ATOM 1348 N N . SER A 1 182 ? 22.438 34.719 -7.75 1 52.5 182 SER A N 1
ATOM 1349 C CA . SER A 1 182 ? 22.453 35.281 -9.086 1 52.5 182 SER A CA 1
ATOM 1350 C C . SER A 1 182 ? 21.047 35.469 -9.641 1 52.5 182 SER A C 1
ATOM 1352 O O . SER A 1 182 ? 20.859 36.031 -10.711 1 52.5 182 SER A O 1
ATOM 1354 N N . GLU A 1 183 ? 20.016 35.031 -9.039 1 55.88 183 GLU A N 1
ATOM 1355 C CA . GLU A 1 183 ? 18.812 35.031 -9.867 1 55.88 183 GLU A CA 1
ATOM 1356 C C . GLU A 1 183 ? 17.953 36.25 -9.562 1 55.88 183 GLU A C 1
ATOM 1358 O O . GLU A 1 183 ? 17.828 36.656 -8.406 1 55.88 183 GLU A O 1
ATOM 1363 N N . SER A 1 184 ? 17.594 37.062 -10.609 1 57.88 184 SER A N 1
ATOM 1364 C CA . SER A 1 184 ? 16.719 38.219 -10.609 1 57.88 184 SER A CA 1
ATOM 1365 C C . SER A 1 184 ? 15.461 37.969 -9.789 1 57.88 184 SER A C 1
ATOM 1367 O O . SER A 1 184 ? 14.977 36.844 -9.711 1 57.88 184 SER A O 1
ATOM 1369 N N . THR A 1 185 ? 15.078 39 -8.938 1 58 185 THR A N 1
ATOM 1370 C CA . THR A 1 185 ? 13.859 39.031 -8.125 1 58 185 THR A CA 1
ATOM 1371 C C . THR A 1 185 ? 12.688 38.438 -8.898 1 58 185 THR A C 1
ATOM 1373 O O . THR A 1 185 ? 11.867 37.719 -8.328 1 58 185 THR A O 1
ATOM 1376 N N . LYS A 1 186 ? 12.68 38.75 -10.203 1 61.28 186 LYS A N 1
ATOM 1377 C CA . LYS A 1 186 ? 11.57 38.281 -11.031 1 61.28 186 LYS A CA 1
ATOM 1378 C C . LYS A 1 186 ? 11.547 36.75 -11.125 1 61.28 186 LYS A C 1
ATOM 1380 O O . LYS A 1 186 ? 10.477 36.156 -11.078 1 61.28 186 LYS A O 1
ATOM 1385 N N . LEU A 1 187 ? 12.664 36.25 -11.211 1 59.28 187 LEU A N 1
ATOM 1386 C CA . LEU A 1 187 ? 12.789 34.812 -11.359 1 59.28 187 LEU A CA 1
ATOM 1387 C C . LEU A 1 187 ? 12.438 34.094 -10.055 1 59.28 187 LEU A C 1
ATOM 1389 O O . LEU A 1 187 ? 11.844 33 -10.07 1 59.28 187 LEU A O 1
ATOM 1393 N N . MET A 1 188 ? 12.617 34.906 -9.125 1 64.12 188 MET A N 1
ATOM 1394 C CA . MET A 1 188 ? 12.359 34.344 -7.793 1 64.12 188 MET A CA 1
ATOM 1395 C C . MET A 1 188 ? 10.867 34.188 -7.551 1 64.12 188 MET A C 1
ATOM 1397 O O . MET A 1 188 ? 10.453 33.219 -6.883 1 64.12 188 MET A O 1
ATOM 1401 N N . PHE A 1 189 ? 10.07 35 -8.312 1 71.69 189 PHE A N 1
ATOM 1402 C CA . PHE A 1 189 ? 8.633 34.938 -8.086 1 71.69 189 PHE A CA 1
ATOM 1403 C C . PHE A 1 189 ? 7.961 34.062 -9.141 1 71.69 189 PHE A C 1
ATOM 1405 O O . PHE A 1 189 ? 6.934 33.438 -8.875 1 71.69 189 PHE A O 1
ATOM 1412 N N . LYS A 1 190 ? 8.445 34 -10.281 1 74.88 190 LYS A N 1
ATOM 1413 C CA . LYS A 1 190 ? 7.82 33.312 -11.398 1 74.88 190 LYS A CA 1
ATOM 1414 C C . LYS A 1 190 ? 7.812 31.797 -11.156 1 74.88 190 LYS A C 1
ATOM 1416 O O . LYS A 1 190 ? 6.824 31.109 -11.453 1 74.88 190 LYS A O 1
ATOM 1421 N N . LEU A 1 191 ? 8.766 31.328 -10.531 1 74.19 191 LEU A N 1
ATOM 1422 C CA . LEU A 1 191 ? 8.93 29.891 -10.383 1 74.19 191 LEU A CA 1
ATOM 1423 C C . LEU A 1 191 ? 7.914 29.328 -9.383 1 74.19 191 LEU A C 1
ATOM 1425 O O . LEU A 1 191 ? 7.215 28.359 -9.688 1 74.19 191 LEU A O 1
ATOM 1429 N N . PRO A 1 192 ? 7.762 30.141 -8.398 1 80 192 PRO A N 1
ATOM 1430 C CA . PRO A 1 192 ? 6.746 29.625 -7.473 1 80 192 PRO A CA 1
ATOM 1431 C C . PRO A 1 192 ? 5.34 29.672 -8.055 1 80 192 PRO A C 1
ATOM 1433 O O . PRO A 1 192 ? 4.535 28.781 -7.816 1 80 192 PRO A O 1
ATOM 1436 N N . LEU A 1 193 ? 5.105 30.625 -8.883 1 84.38 193 LEU A N 1
ATOM 1437 C CA . LEU A 1 193 ? 3.775 30.766 -9.469 1 84.38 193 LEU A CA 1
ATOM 1438 C C . LEU A 1 193 ? 3.516 29.656 -10.484 1 84.38 193 LEU A C 1
ATOM 1440 O O . LEU A 1 193 ? 2.393 29.172 -10.602 1 84.38 193 LEU A O 1
ATOM 1444 N N . GLU A 1 194 ? 4.477 29.328 -11.148 1 88.81 194 GLU A N 1
ATOM 1445 C CA . GLU A 1 194 ? 4.352 28.234 -12.109 1 88.81 194 GLU A CA 1
ATOM 1446 C C . GLU A 1 194 ? 4.113 26.906 -11.398 1 88.81 194 GLU A C 1
ATOM 1448 O O . GLU A 1 194 ? 3.268 26.109 -11.82 1 88.81 194 GLU A O 1
ATOM 1453 N N . VAL A 1 195 ? 4.816 26.688 -10.344 1 90.19 195 VAL A N 1
ATOM 1454 C CA . VAL A 1 195 ? 4.703 25.469 -9.57 1 90.19 195 VAL A CA 1
ATOM 1455 C C . VAL A 1 195 ? 3.299 25.359 -8.977 1 90.19 195 VAL A C 1
ATOM 1457 O O . VAL A 1 195 ? 2.664 24.297 -9.062 1 90.19 195 VAL A O 1
ATOM 1460 N N . ILE A 1 196 ? 2.83 26.438 -8.562 1 91.38 196 ILE A N 1
ATOM 1461 C CA . ILE A 1 196 ? 1.503 26.5 -7.961 1 91.38 196 ILE A CA 1
ATOM 1462 C C . ILE A 1 196 ? 0.435 26.391 -9.047 1 91.38 196 ILE A C 1
ATOM 1464 O O . ILE A 1 196 ? -0.526 25.625 -8.906 1 91.38 196 ILE A O 1
ATOM 1468 N N . GLY A 1 197 ? 0.605 27.094 -10.102 1 94 197 GLY A N 1
ATOM 1469 C CA . GLY A 1 197 ? -0.355 27.094 -11.195 1 94 197 GLY A CA 1
ATOM 1470 C C . GLY A 1 197 ? -0.531 25.734 -11.836 1 94 197 GLY A C 1
ATOM 1471 O O . GLY A 1 197 ? -1.657 25.297 -12.078 1 94 197 GLY A O 1
ATOM 1472 N N . ILE A 1 198 ? 0.529 25.094 -12.086 1 96.06 198 ILE A N 1
ATOM 1473 C CA . ILE A 1 198 ? 0.479 23.766 -12.688 1 96.06 198 ILE A CA 1
ATOM 1474 C C . ILE A 1 198 ? -0.244 22.797 -11.742 1 96.06 198 ILE A C 1
ATOM 1476 O O . ILE A 1 198 ? -1.098 22.031 -12.18 1 96.06 198 ILE A O 1
ATOM 1480 N N . GLY A 1 199 ? 0.094 22.828 -10.477 1 97.12 199 GLY A N 1
ATOM 1481 C CA . GLY A 1 199 ? -0.595 22 -9.5 1 97.12 199 GLY A CA 1
ATOM 1482 C C . GLY A 1 199 ? -2.096 22.219 -9.477 1 97.12 199 GLY A C 1
ATOM 1483 O O . GLY A 1 199 ? -2.873 21.266 -9.445 1 97.12 199 GLY A O 1
ATOM 1484 N N . PHE A 1 200 ? -2.402 23.5 -9.57 1 96.19 200 PHE A N 1
ATOM 1485 C CA . PHE A 1 200 ? -3.811 23.875 -9.547 1 96.19 200 PHE A CA 1
ATOM 1486 C C . PHE A 1 200 ? -4.543 23.312 -10.758 1 96.19 200 PHE A C 1
ATOM 1488 O O . PHE A 1 200 ? -5.59 22.688 -10.617 1 96.19 200 PHE A O 1
ATOM 1495 N N . VAL A 1 201 ? -4.027 23.484 -11.93 1 98.06 201 VAL A N 1
ATOM 1496 C CA . VAL A 1 201 ? -4.664 23.078 -13.18 1 98.06 201 VAL A CA 1
ATOM 1497 C C . VAL A 1 201 ? -4.746 21.562 -13.258 1 98.06 201 VAL A C 1
ATOM 1499 O O . VAL A 1 201 ? -5.793 21 -13.609 1 98.06 201 VAL A O 1
ATOM 1502 N N . VAL A 1 202 ? -3.699 20.906 -12.891 1 98.25 202 VAL A N 1
ATOM 1503 C CA . VAL A 1 202 ? -3.66 19.438 -12.945 1 98.25 202 VAL A CA 1
ATOM 1504 C C . VAL A 1 202 ? -4.695 18.859 -11.992 1 98.25 202 VAL A C 1
ATOM 1506 O O . VAL A 1 202 ? -5.457 17.969 -12.359 1 98.25 202 VAL A O 1
ATOM 1509 N N . GLY A 1 203 ? -4.695 19.359 -10.75 1 98.25 203 GLY A N 1
ATOM 1510 C CA . GLY A 1 203 ? -5.68 18.891 -9.789 1 98.25 203 GLY A CA 1
ATOM 1511 C C . GLY A 1 203 ? -7.109 19.094 -10.25 1 98.25 203 GLY A C 1
ATOM 1512 O O . GLY A 1 203 ? -7.93 18.172 -10.164 1 98.25 203 GLY A O 1
ATOM 1513 N N . LEU A 1 204 ? -7.324 20.25 -10.805 1 97.75 204 LEU A N 1
ATOM 1514 C CA . LEU A 1 204 ? -8.656 20.594 -11.273 1 97.75 204 LEU A CA 1
ATOM 1515 C C . LEU A 1 204 ? -9.078 19.703 -12.43 1 97.75 204 LEU A C 1
ATOM 1517 O O . LEU A 1 204 ? -10.164 19.109 -12.406 1 97.75 204 LEU A O 1
ATOM 1521 N N . VAL A 1 205 ? -8.289 19.547 -13.406 1 98.31 205 VAL A N 1
ATOM 1522 C CA . VAL A 1 205 ? -8.609 18.797 -14.625 1 98.31 205 VAL A CA 1
ATOM 1523 C C . VAL A 1 205 ? -8.781 17.312 -14.289 1 98.31 205 VAL A C 1
ATOM 1525 O O . VAL A 1 205 ? -9.781 16.703 -14.688 1 98.31 205 VAL A O 1
ATOM 1528 N N . LEU A 1 206 ? -7.895 16.734 -13.555 1 98.25 206 LEU A N 1
ATOM 1529 C CA . LEU A 1 206 ? -7.953 15.312 -13.266 1 98.25 206 LEU A CA 1
ATOM 1530 C C . LEU A 1 206 ? -9.141 14.984 -12.367 1 98.25 206 LEU A C 1
ATOM 1532 O O . LEU A 1 206 ? -9.766 13.93 -12.516 1 98.25 206 LEU A O 1
ATOM 1536 N N . ALA A 1 207 ? -9.359 15.891 -11.477 1 96.81 207 ALA A N 1
ATOM 1537 C CA . ALA A 1 207 ? -10.492 15.633 -10.586 1 96.81 207 ALA A CA 1
ATOM 1538 C C . ALA A 1 207 ? -11.812 15.742 -11.344 1 96.81 207 ALA A C 1
ATOM 1540 O O . ALA A 1 207 ? -12.758 14.984 -11.078 1 96.81 207 ALA A O 1
ATOM 1541 N N . VAL A 1 208 ? -11.93 16.688 -12.242 1 96.5 208 VAL A N 1
ATOM 1542 C CA . VAL A 1 208 ? -13.148 16.844 -13.031 1 96.5 208 VAL A CA 1
ATOM 1543 C C . VAL A 1 208 ? -13.328 15.617 -13.93 1 96.5 208 VAL A C 1
ATOM 1545 O O . VAL A 1 208 ? -14.383 14.984 -13.914 1 96.5 208 VAL A O 1
ATOM 1548 N N . VAL A 1 209 ? -12.32 15.289 -14.648 1 96.94 209 VAL A N 1
ATOM 1549 C CA . VAL A 1 209 ? -12.383 14.172 -15.578 1 96.94 209 VAL A CA 1
ATOM 1550 C C . VAL A 1 209 ? -12.531 12.867 -14.805 1 96.94 209 VAL A C 1
ATOM 1552 O O . VAL A 1 209 ? -13.375 12.031 -15.141 1 96.94 209 VAL A O 1
ATOM 1555 N N . GLY A 1 210 ? -11.695 12.719 -13.773 1 94.94 210 GLY A N 1
ATOM 1556 C CA . GLY A 1 210 ? -11.742 11.508 -12.969 1 94.94 210 GLY A CA 1
ATOM 1557 C C . GLY A 1 210 ? -13.047 11.344 -12.211 1 94.94 210 GLY A C 1
ATOM 1558 O O . GLY A 1 210 ? -13.578 10.234 -12.125 1 94.94 210 GLY A O 1
ATOM 1559 N N . GLY A 1 211 ? -13.492 12.484 -11.656 1 92.69 211 GLY A N 1
ATOM 1560 C CA . GLY A 1 211 ? -14.773 12.438 -10.969 1 92.69 211 GLY A CA 1
ATOM 1561 C C . GLY A 1 211 ? -15.922 12.039 -11.875 1 92.69 211 GLY A C 1
ATOM 1562 O O . GLY A 1 211 ? -16.766 11.227 -11.492 1 92.69 211 GLY A O 1
ATOM 1563 N N . PHE A 1 212 ? -15.953 12.57 -13.023 1 93.31 212 PHE A N 1
ATOM 1564 C CA . PHE A 1 212 ? -16.984 12.227 -14 1 93.31 212 PHE A CA 1
ATOM 1565 C C . PHE A 1 212 ? -16.875 10.766 -14.406 1 93.31 212 PHE A C 1
ATOM 1567 O O . PHE A 1 212 ? -17.891 10.062 -14.484 1 93.31 212 PHE A O 1
ATOM 1574 N N . ALA A 1 213 ? -15.727 10.367 -14.648 1 94.12 213 ALA A N 1
ATOM 1575 C CA . ALA A 1 213 ? -15.508 8.977 -15.047 1 94.12 213 ALA A CA 1
ATOM 1576 C C . ALA A 1 213 ? -15.93 8.016 -13.945 1 94.12 213 ALA A C 1
ATOM 1578 O O . ALA A 1 213 ? -16.578 7 -14.211 1 94.12 213 ALA A O 1
ATOM 1579 N N . LEU A 1 214 ? -15.562 8.305 -12.781 1 92.38 214 LEU A N 1
ATOM 1580 C CA . LEU A 1 214 ? -15.898 7.457 -11.641 1 92.38 214 LEU A CA 1
ATOM 1581 C C . LEU A 1 214 ? -17.406 7.395 -11.438 1 92.38 214 LEU A C 1
ATOM 1583 O O . LEU A 1 214 ? -17.969 6.32 -11.203 1 92.38 214 LEU A O 1
ATOM 1587 N N . ARG A 1 215 ? -18.016 8.539 -11.508 1 89.75 215 ARG A N 1
ATOM 1588 C CA . ARG A 1 215 ? -19.469 8.602 -11.359 1 89.75 215 ARG A CA 1
ATOM 1589 C C . ARG A 1 215 ? -20.172 7.777 -12.438 1 89.75 215 ARG A C 1
ATOM 1591 O O . ARG A 1 215 ? -21.109 7.039 -12.148 1 89.75 215 ARG A O 1
ATOM 1598 N N . THR A 1 216 ? -19.75 7.941 -13.625 1 90.62 216 THR A N 1
ATOM 1599 C CA . THR A 1 216 ? -20.328 7.211 -14.75 1 90.62 216 THR A CA 1
ATOM 1600 C C . THR A 1 216 ? -20.141 5.707 -14.57 1 90.62 216 THR A C 1
ATOM 1602 O O . THR A 1 216 ? -21.094 4.938 -14.742 1 90.62 216 THR A O 1
ATOM 1605 N N . SER A 1 217 ? -18.969 5.316 -14.195 1 91.62 217 SER A N 1
ATOM 1606 C CA . SER A 1 217 ? -18.672 3.898 -14 1 91.62 217 SER A CA 1
ATOM 1607 C C . SER A 1 217 ? -19.453 3.33 -12.82 1 91.62 217 SER A C 1
ATOM 1609 O O . SER A 1 217 ? -19.984 2.215 -12.891 1 91.62 217 SER A O 1
ATOM 1611 N N . ALA A 1 218 ? -19.484 4.059 -11.781 1 87.19 218 ALA A N 1
ATOM 1612 C CA . ALA A 1 218 ? -20.219 3.625 -10.594 1 87.19 218 ALA A CA 1
ATOM 1613 C C . ALA A 1 218 ? -21.703 3.473 -10.891 1 87.19 218 ALA A C 1
ATOM 1615 O O . ALA A 1 218 ? -22.344 2.525 -10.43 1 87.19 218 ALA A O 1
ATOM 1616 N N . SER A 1 219 ? -22.266 4.395 -11.617 1 87.75 219 SER A N 1
ATOM 1617 C CA . SER A 1 219 ? -23.672 4.359 -11.961 1 87.75 219 SER A CA 1
ATOM 1618 C C . SER A 1 219 ? -24 3.152 -12.828 1 87.75 219 SER A C 1
ATOM 1620 O O . SER A 1 219 ? -25.141 2.66 -12.82 1 87.75 219 SER A O 1
ATOM 1622 N N . ARG A 1 220 ? -23.062 2.693 -13.5 1 89.44 220 ARG A N 1
ATOM 1623 C CA . ARG A 1 220 ? -23.266 1.532 -14.359 1 89.44 220 ARG A CA 1
ATOM 1624 C C . ARG A 1 220 ? -22.953 0.239 -13.617 1 89.44 220 ARG A C 1
ATOM 1626 O O . ARG A 1 220 ? -23 -0.847 -14.195 1 89.44 220 ARG A O 1
ATOM 1633 N N . GLY A 1 221 ? -22.453 0.362 -12.422 1 85.94 221 GLY A N 1
ATOM 1634 C CA . GLY A 1 221 ? -22.141 -0.808 -11.617 1 85.94 221 GLY A CA 1
ATOM 1635 C C . GLY A 1 221 ? -20.812 -1.441 -11.977 1 85.94 221 GLY A C 1
ATOM 1636 O O . GLY A 1 221 ? -20.594 -2.631 -11.734 1 85.94 221 GLY A O 1
ATOM 1637 N N . TRP A 1 222 ? -19.906 -0.644 -12.57 1 86.19 222 TRP A N 1
ATOM 1638 C CA . TRP A 1 222 ? -18.641 -1.175 -13.062 1 86.19 222 TRP A CA 1
ATOM 1639 C C . TRP A 1 222 ? -17.594 -1.175 -11.969 1 86.19 222 TRP A C 1
ATOM 1641 O O . TRP A 1 222 ? -16.531 -1.798 -12.109 1 86.19 222 TRP A O 1
ATOM 1651 N N . VAL A 1 223 ? -17.797 -0.503 -10.922 1 80.94 223 VAL A N 1
ATOM 1652 C CA . VAL A 1 223 ? -16.875 -0.438 -9.797 1 80.94 223 VAL A CA 1
ATOM 1653 C C . VAL A 1 223 ? -17.484 -1.125 -8.578 1 80.94 223 VAL A C 1
ATOM 1655 O O . VAL A 1 223 ? -18.391 -0.587 -7.949 1 80.94 223 VAL A O 1
ATOM 1658 N N . ALA A 1 224 ? -17.031 -2.365 -8.289 1 73.56 224 ALA A N 1
ATOM 1659 C CA . ALA A 1 224 ? -17.625 -3.125 -7.191 1 73.56 224 ALA A CA 1
ATOM 1660 C C . ALA A 1 224 ? -16.594 -4.027 -6.527 1 73.56 224 ALA A C 1
ATOM 1662 O O . ALA A 1 224 ? -15.477 -4.188 -7.035 1 73.56 224 ALA A O 1
ATOM 1663 N N . GLY A 1 225 ? -17.016 -4.312 -5.316 1 75.38 225 GLY A N 1
ATOM 1664 C CA . GLY A 1 225 ? -16.25 -5.328 -4.621 1 75.38 225 GLY A CA 1
ATOM 1665 C C . GLY A 1 225 ? -14.93 -4.805 -4.074 1 75.38 225 GLY A C 1
ATOM 1666 O O . GLY A 1 225 ? -14.891 -3.75 -3.434 1 75.38 225 GLY A O 1
ATOM 1667 N N . THR A 1 226 ? -13.867 -5.605 -4.375 1 73.5 226 THR A N 1
ATOM 1668 C CA . THR A 1 226 ? -12.555 -5.344 -3.781 1 73.5 226 THR A CA 1
ATOM 1669 C C . THR A 1 226 ? -11.891 -4.145 -4.445 1 73.5 226 THR A C 1
ATOM 1671 O O . THR A 1 226 ? -10.945 -3.572 -3.898 1 73.5 226 THR A O 1
ATOM 1674 N N . TRP A 1 227 ? -12.406 -3.654 -5.551 1 76.94 227 TRP A N 1
ATOM 1675 C CA . TRP A 1 227 ? -11.773 -2.584 -6.309 1 76.94 227 TRP A CA 1
ATOM 1676 C C . TRP A 1 227 ? -12.273 -1.218 -5.852 1 76.94 227 TRP A C 1
ATOM 1678 O O . TRP A 1 227 ? -11.727 -0.184 -6.25 1 76.94 227 TRP A O 1
ATOM 1688 N N . LEU A 1 228 ? -13.258 -1.22 -4.91 1 79.12 228 LEU A N 1
ATOM 1689 C CA . LEU A 1 228 ? -13.852 0.014 -4.406 1 79.12 228 LEU A CA 1
ATOM 1690 C C . LEU A 1 228 ? -12.812 0.864 -3.686 1 79.12 228 LEU A C 1
ATOM 1692 O O . LEU A 1 228 ? -12.953 2.086 -3.602 1 79.12 228 LEU A O 1
ATOM 1696 N N . GLN A 1 229 ? -11.75 0.3 -3.277 1 81.06 229 GLN A N 1
ATOM 1697 C CA . GLN A 1 229 ? -10.766 0.986 -2.449 1 81.06 229 GLN A CA 1
ATOM 1698 C C . GLN A 1 229 ? -9.734 1.71 -3.309 1 81.06 229 GLN A C 1
ATOM 1700 O O . GLN A 1 229 ? -8.992 2.557 -2.811 1 81.06 229 GLN A O 1
ATOM 1705 N N . MET A 1 230 ? -9.727 1.569 -4.566 1 88.75 230 MET A N 1
ATOM 1706 C CA . MET A 1 230 ? -8.555 1.946 -5.355 1 88.75 230 MET A CA 1
ATOM 1707 C C . MET A 1 230 ? -8.773 3.291 -6.043 1 88.75 230 MET A C 1
ATOM 1709 O O . MET A 1 230 ? -7.852 4.098 -6.145 1 88.75 230 MET A O 1
ATOM 1713 N N . PRO A 1 231 ? -9.977 3.578 -6.469 1 92.31 231 PRO A N 1
ATOM 1714 C CA . PRO A 1 231 ? -10.133 4.73 -7.359 1 92.31 231 PRO A CA 1
ATOM 1715 C C . PRO A 1 231 ? -9.672 6.039 -6.719 1 92.31 231 PRO A C 1
ATOM 1717 O O . PRO A 1 231 ? -8.922 6.801 -7.34 1 92.31 231 PRO A O 1
ATOM 1720 N N . ILE A 1 232 ? -10.047 6.289 -5.48 1 93.44 232 ILE A N 1
ATOM 1721 C CA . ILE A 1 232 ? -9.758 7.574 -4.852 1 93.44 232 ILE A CA 1
ATOM 1722 C C . ILE A 1 232 ? -8.258 7.695 -4.594 1 93.44 232 ILE A C 1
ATOM 1724 O O . ILE A 1 232 ? -7.652 8.734 -4.883 1 93.44 232 ILE A O 1
ATOM 1728 N N . ILE A 1 233 ? -7.656 6.672 -4.109 1 94.5 233 ILE A N 1
ATOM 1729 C CA . ILE A 1 233 ? -6.227 6.66 -3.828 1 94.5 233 ILE A CA 1
ATOM 1730 C C . ILE A 1 233 ? -5.441 6.852 -5.125 1 94.5 233 ILE A C 1
ATOM 1732 O O . ILE A 1 233 ? -4.484 7.629 -5.172 1 94.5 233 ILE A O 1
ATOM 1736 N N . ALA A 1 234 ? -5.887 6.18 -6.113 1 96.06 234 ALA A N 1
ATOM 1737 C CA . ALA A 1 234 ? -5.215 6.258 -7.406 1 96.06 234 ALA A CA 1
ATOM 1738 C C . ALA A 1 234 ? -5.363 7.648 -8.016 1 96.06 234 ALA A C 1
ATOM 1740 O O . ALA A 1 234 ? -4.426 8.172 -8.625 1 96.06 234 ALA A O 1
ATOM 1741 N N . LEU A 1 235 ? -6.535 8.195 -7.898 1 97 235 LEU A N 1
ATOM 1742 C CA . LEU A 1 235 ? -6.77 9.539 -8.414 1 97 235 LEU A CA 1
ATOM 1743 C C . LEU A 1 235 ? -5.91 10.562 -7.68 1 97 235 LEU A C 1
ATOM 1745 O O . LEU A 1 235 ? -5.324 11.453 -8.305 1 97 235 LEU A O 1
ATOM 1749 N N . ALA A 1 236 ? -5.855 10.438 -6.375 1 97.56 236 ALA A N 1
ATOM 1750 C CA . ALA A 1 236 ? -5.02 11.312 -5.562 1 97.56 236 ALA A CA 1
ATOM 1751 C C . ALA A 1 236 ? -3.562 11.258 -6.008 1 97.56 236 ALA A C 1
ATOM 1753 O O . ALA A 1 236 ? -2.92 12.289 -6.191 1 97.56 236 ALA A O 1
ATOM 1754 N N . LEU A 1 237 ? -3.09 10.07 -6.234 1 97.62 237 LEU A N 1
ATOM 1755 C CA . LEU A 1 237 ? -1.692 9.875 -6.613 1 97.62 237 LEU A CA 1
ATOM 1756 C C . LEU A 1 237 ? -1.455 10.297 -8.055 1 97.62 237 LEU A C 1
ATOM 1758 O O . LEU A 1 237 ? -0.359 10.742 -8.406 1 97.62 237 LEU A O 1
ATOM 1762 N N . SER A 1 238 ? -2.461 10.164 -8.891 1 98.19 238 SER A N 1
ATOM 1763 C CA . SER A 1 238 ? -2.354 10.688 -10.25 1 98.19 238 SER A CA 1
ATOM 1764 C C . SER A 1 238 ? -2.195 12.203 -10.25 1 98.19 238 SER A C 1
ATOM 1766 O O . SER A 1 238 ? -1.37 12.742 -10.992 1 98.19 238 SER A O 1
ATOM 1768 N N . CYS A 1 239 ? -3.018 12.828 -9.453 1 98.44 239 CYS A N 1
ATOM 1769 C CA . CYS A 1 239 ? -2.895 14.273 -9.312 1 98.44 239 CYS A CA 1
ATOM 1770 C C . CYS A 1 239 ? -1.494 14.664 -8.852 1 98.44 239 CYS A C 1
ATOM 1772 O O . CYS A 1 239 ? -0.844 15.508 -9.469 1 98.44 239 CYS A O 1
ATOM 1774 N N . PHE A 1 240 ? -1.058 14.016 -7.844 1 97.75 240 PHE A N 1
ATOM 1775 C CA . PHE A 1 240 ? 0.245 14.305 -7.254 1 97.75 240 PHE A CA 1
ATOM 1776 C C . PHE A 1 240 ? 1.361 14.047 -8.258 1 97.75 240 PHE A C 1
ATOM 1778 O O . PHE A 1 240 ? 2.197 14.922 -8.5 1 97.75 240 PHE A O 1
ATOM 1785 N N . GLY A 1 241 ? 1.346 12.859 -8.82 1 97.38 241 GLY A N 1
ATOM 1786 C CA . GLY A 1 241 ? 2.414 12.453 -9.719 1 97.38 241 GLY A CA 1
ATOM 1787 C C . GLY A 1 241 ? 2.484 13.289 -10.984 1 97.38 241 GLY A C 1
ATOM 1788 O O . GLY A 1 241 ? 3.566 13.711 -11.398 1 97.38 241 GLY A O 1
ATOM 1789 N N . LEU A 1 242 ? 1.424 13.508 -11.594 1 97.75 242 LEU A N 1
ATOM 1790 C CA . LEU A 1 242 ? 1.41 14.258 -12.852 1 97.75 242 LEU A CA 1
ATOM 1791 C C . LEU A 1 242 ? 1.87 15.695 -12.633 1 97.75 242 LEU A C 1
ATOM 1793 O O . LEU A 1 242 ? 2.641 16.234 -13.438 1 97.75 242 LEU A O 1
ATOM 1797 N N . ALA A 1 243 ? 1.372 16.281 -11.562 1 97.62 243 ALA A N 1
ATOM 1798 C CA . ALA A 1 243 ? 1.805 17.641 -11.273 1 97.62 243 ALA A CA 1
ATOM 1799 C C . ALA A 1 243 ? 3.312 17.703 -11.047 1 97.62 243 ALA A C 1
ATOM 1801 O O . ALA A 1 243 ? 3.998 18.562 -11.602 1 97.62 243 ALA A O 1
ATOM 1802 N N . GLN A 1 244 ? 3.83 16.781 -10.227 1 95.31 244 GLN A N 1
ATOM 1803 C CA . GLN A 1 244 ? 5.27 16.734 -9.992 1 95.31 244 GLN A CA 1
ATOM 1804 C C . GLN A 1 244 ? 6.031 16.516 -11.297 1 95.31 244 GLN A C 1
ATOM 1806 O O . GLN A 1 244 ? 7.051 17.172 -11.539 1 95.31 244 GLN A O 1
ATOM 1811 N N . TRP A 1 245 ? 5.492 15.641 -12.125 1 94.56 245 TRP A N 1
ATOM 1812 C CA . TRP A 1 245 ? 6.137 15.305 -13.391 1 94.56 245 TRP A CA 1
ATOM 1813 C C . TRP A 1 245 ? 6.199 16.516 -14.305 1 94.56 245 TRP A C 1
ATOM 1815 O O . TRP A 1 245 ? 7.18 16.719 -15.023 1 94.56 245 TRP A O 1
ATOM 1825 N N . LEU A 1 246 ? 5.234 17.359 -14.289 1 96.12 246 LEU A N 1
ATOM 1826 C CA . LEU A 1 246 ? 5.148 18.516 -15.164 1 96.12 246 LEU A CA 1
ATOM 1827 C C . LEU A 1 246 ? 5.836 19.719 -14.539 1 96.12 246 LEU A C 1
ATOM 1829 O O . LEU A 1 246 ? 5.793 20.828 -15.094 1 96.12 246 LEU A O 1
ATOM 1833 N N . GLY A 1 247 ? 6.352 19.531 -13.383 1 92.69 247 GLY A N 1
ATOM 1834 C CA . GLY A 1 247 ? 7.109 20.594 -12.75 1 92.69 247 GLY A CA 1
ATOM 1835 C C . GLY A 1 247 ? 6.285 21.422 -11.781 1 92.69 247 GLY A C 1
ATOM 1836 O O . GLY A 1 247 ? 6.723 22.484 -11.328 1 92.69 247 GLY A O 1
ATOM 1837 N N . GLY A 1 248 ? 5.125 21 -11.508 1 94.81 248 GLY A N 1
ATOM 1838 C CA . GLY A 1 248 ? 4.281 21.672 -10.531 1 94.81 248 GLY A CA 1
ATOM 1839 C C . GLY A 1 248 ? 4.289 21 -9.172 1 94.81 248 GLY A C 1
ATOM 1840 O O . GLY A 1 248 ? 5.102 20.094 -8.922 1 94.81 248 GLY A O 1
ATOM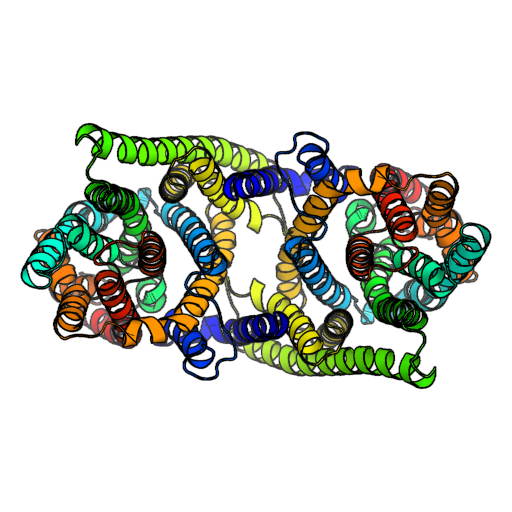 1841 N N . SER A 1 249 ? 3.402 21.516 -8.312 1 94.5 249 SER A N 1
ATOM 1842 C CA . SER A 1 249 ? 3.311 20.922 -6.977 1 94.5 249 SER A CA 1
ATOM 1843 C C . SER A 1 249 ? 2.252 19.828 -6.93 1 94.5 249 SER A C 1
ATOM 1845 O O . SER A 1 249 ? 1.059 20.109 -7.074 1 94.5 249 SER A O 1
ATOM 1847 N N . GLY A 1 250 ? 2.682 18.672 -6.617 1 96.69 250 GLY A N 1
ATOM 1848 C CA . GLY A 1 250 ? 1.75 17.562 -6.449 1 96.69 250 GLY A CA 1
ATOM 1849 C C . GLY A 1 250 ? 0.822 17.734 -5.266 1 96.69 250 GLY A C 1
ATOM 1850 O O . GLY A 1 250 ? -0.322 17.281 -5.289 1 96.69 250 GLY A O 1
ATOM 1851 N N . PHE A 1 251 ? 1.314 18.406 -4.242 1 95.38 251 PHE A N 1
ATOM 1852 C CA . PHE A 1 251 ? 0.504 18.625 -3.051 1 95.38 251 PHE A CA 1
ATOM 1853 C C . PHE A 1 251 ? -0.661 19.562 -3.354 1 95.38 251 PHE A C 1
ATOM 1855 O O . PHE A 1 251 ? -1.79 19.312 -2.928 1 95.38 251 PHE A O 1
ATOM 1862 N N . ILE A 1 252 ? -0.355 20.562 -4.082 1 95.38 252 ILE A N 1
ATOM 1863 C CA . ILE A 1 252 ? -1.415 21.469 -4.484 1 95.38 252 ILE A CA 1
ATOM 1864 C C . ILE A 1 252 ? -2.422 20.75 -5.367 1 95.38 252 ILE A C 1
ATOM 1866 O O . ILE A 1 252 ? -3.635 20.906 -5.203 1 95.38 252 ILE A O 1
ATOM 1870 N N . ALA A 1 253 ? -1.923 19.969 -6.277 1 97.94 253 ALA A N 1
ATOM 1871 C CA . ALA A 1 253 ? -2.797 19.188 -7.156 1 97.94 253 ALA A CA 1
ATOM 1872 C C . ALA A 1 253 ? -3.697 18.266 -6.352 1 97.94 253 ALA A C 1
ATOM 1874 O O . ALA A 1 253 ? -4.895 18.156 -6.625 1 97.94 253 ALA A O 1
ATOM 1875 N N . SER A 1 254 ? -3.164 17.562 -5.41 1 97.69 254 SER A N 1
ATOM 1876 C CA . SER A 1 254 ? -3.947 16.672 -4.566 1 97.69 254 SER A CA 1
ATOM 1877 C C . SER A 1 254 ? -5.008 17.438 -3.781 1 97.69 254 SER A C 1
ATOM 1879 O O . SER A 1 254 ? -6.152 17 -3.682 1 97.69 254 SER A O 1
ATOM 1881 N N . PHE A 1 255 ? -4.656 18.578 -3.283 1 94.88 255 PHE A N 1
ATOM 1882 C CA . PHE A 1 255 ? -5.57 19.406 -2.502 1 94.88 255 PHE A CA 1
ATOM 1883 C C . PHE A 1 255 ? -6.711 19.922 -3.371 1 94.88 255 PHE A C 1
ATOM 1885 O O . PHE A 1 255 ? -7.883 19.734 -3.047 1 94.88 255 PHE A O 1
ATOM 1892 N N . VAL A 1 256 ? -6.348 20.516 -4.434 1 96.12 256 VAL A N 1
ATOM 1893 C CA . VAL A 1 256 ? -7.328 21.078 -5.363 1 96.12 256 VAL A CA 1
ATOM 1894 C C . VAL A 1 256 ? -8.172 19.938 -5.953 1 96.12 256 VAL A C 1
ATOM 1896 O O . VAL A 1 256 ? -9.391 20.094 -6.117 1 96.12 256 VAL A O 1
ATOM 1899 N N . GLY A 1 257 ? -7.516 18.906 -6.289 1 97.06 257 GLY A N 1
ATOM 1900 C CA . GLY A 1 257 ? -8.242 17.734 -6.777 1 97.06 257 GLY A CA 1
ATOM 1901 C C . GLY A 1 257 ? -9.273 17.219 -5.793 1 97.06 257 GLY A C 1
ATOM 1902 O O . GLY A 1 257 ? -10.414 16.953 -6.168 1 97.06 257 GLY A O 1
ATOM 1903 N N . GLY A 1 258 ? -8.883 17.062 -4.539 1 95.31 258 GLY A N 1
ATOM 1904 C CA . GLY A 1 258 ? -9.82 16.656 -3.508 1 95.31 258 GLY A CA 1
ATOM 1905 C C . GLY A 1 258 ? -11 17.594 -3.359 1 95.31 258 GLY A C 1
ATOM 1906 O O . GLY A 1 258 ? -12.148 17.156 -3.266 1 95.31 258 GLY A O 1
ATOM 1907 N N . LEU A 1 259 ? -10.742 18.891 -3.328 1 93.12 259 LEU A N 1
ATOM 1908 C CA . LEU A 1 259 ? -11.797 19.906 -3.234 1 93.12 259 LEU A CA 1
ATOM 1909 C C . LEU A 1 259 ? -12.773 19.766 -4.398 1 93.12 259 LEU A C 1
ATOM 1911 O O . LEU A 1 259 ? -13.992 19.797 -4.195 1 93.12 259 LEU A O 1
ATOM 1915 N N . THR A 1 260 ? -12.219 19.641 -5.555 1 94 260 THR A N 1
ATOM 1916 C CA . THR A 1 260 ? -13.016 19.547 -6.77 1 94 260 THR A CA 1
ATOM 1917 C C . THR A 1 260 ? -13.828 18.25 -6.777 1 94 260 THR A C 1
ATOM 1919 O O . THR A 1 260 ? -15.023 18.266 -7.078 1 94 260 THR A O 1
ATOM 1922 N N . PHE A 1 261 ? -13.188 17.203 -6.445 1 93.38 261 PHE A N 1
ATOM 1923 C CA . PHE A 1 261 ? -13.852 15.914 -6.387 1 93.38 261 PHE A CA 1
ATOM 1924 C C . PHE A 1 261 ? -15.008 15.945 -5.391 1 93.38 261 PHE A C 1
ATOM 1926 O O . PHE A 1 261 ? -16.109 15.477 -5.688 1 93.38 261 PHE A O 1
ATOM 1933 N N . GLY A 1 262 ? -14.727 16.422 -4.207 1 90.19 262 GLY A N 1
ATOM 1934 C CA . GLY A 1 262 ? -15.75 16.531 -3.184 1 90.19 262 GLY A CA 1
ATOM 1935 C C . GLY A 1 262 ? -16.953 17.359 -3.619 1 90.19 262 GLY A C 1
ATOM 1936 O O . GLY A 1 262 ? -18.094 17.031 -3.285 1 90.19 262 GLY A O 1
ATOM 1937 N N . ALA A 1 263 ? -16.719 18.359 -4.367 1 87.44 263 ALA A N 1
ATOM 1938 C CA . ALA A 1 263 ? -17.781 19.266 -4.809 1 87.44 263 ALA A CA 1
ATOM 1939 C C . ALA A 1 263 ? -18.609 18.641 -5.914 1 87.44 263 ALA A C 1
ATOM 1941 O O . ALA A 1 263 ? -19.828 18.875 -5.996 1 87.44 263 ALA A O 1
ATOM 1942 N N . LEU A 1 264 ? -18 17.828 -6.703 1 85.56 264 LEU A N 1
ATOM 1943 C CA . LEU A 1 264 ? -18.656 17.328 -7.895 1 85.56 264 LEU A CA 1
ATOM 1944 C C . LEU A 1 264 ? -19.344 15.984 -7.605 1 85.56 264 LEU A C 1
ATOM 1946 O O . LEU A 1 264 ? -20.328 15.641 -8.25 1 85.56 264 LEU A O 1
ATOM 1950 N N . THR A 1 265 ? -18.703 15.25 -6.781 1 81.5 265 THR A N 1
ATOM 1951 C CA . THR A 1 265 ? -19.234 13.914 -6.535 1 81.5 265 THR A CA 1
ATOM 1952 C C . THR A 1 265 ? -20.172 13.906 -5.336 1 81.5 265 THR A C 1
ATOM 1954 O O . THR A 1 265 ? -19.75 14.195 -4.211 1 81.5 265 THR A O 1
ATOM 1957 N N . LYS A 1 266 ? -21.438 13.711 -5.59 1 75.69 266 LYS A N 1
ATOM 1958 C CA . LYS A 1 266 ? -22.438 13.703 -4.516 1 75.69 266 LYS A CA 1
ATOM 1959 C C . LYS A 1 266 ? -22.906 12.281 -4.227 1 75.69 266 LYS A C 1
ATOM 1961 O O . LYS A 1 266 ? -23.047 11.891 -3.062 1 75.69 266 LYS A O 1
ATOM 1966 N N . THR A 1 267 ? -22.984 11.562 -5.305 1 77.88 267 THR A N 1
ATOM 1967 C CA . THR A 1 267 ? -23.469 10.195 -5.148 1 77.88 267 THR A CA 1
ATOM 1968 C C . THR A 1 267 ? -22.312 9.234 -4.867 1 77.88 267 THR A C 1
ATOM 1970 O O . THR A 1 267 ? -21.234 9.352 -5.48 1 77.88 267 THR A O 1
ATOM 1973 N N . HIS A 1 268 ? -22.328 8.32 -3.928 1 79.81 268 HIS A N 1
ATOM 1974 C CA . HIS A 1 268 ? -21.391 7.262 -3.582 1 79.81 268 HIS A CA 1
ATOM 1975 C C . HIS A 1 268 ? -20.109 7.832 -2.98 1 79.81 268 HIS A C 1
ATOM 1977 O O . HIS A 1 268 ? -19.125 7.109 -2.787 1 79.81 268 HIS A O 1
ATOM 1983 N N . LYS A 1 269 ? -20.062 9.117 -2.809 1 83 269 LYS A N 1
ATOM 1984 C CA . LYS A 1 269 ? -18.875 9.797 -2.279 1 83 269 LYS A CA 1
ATOM 1985 C C . LYS A 1 269 ? -18.438 9.18 -0.957 1 83 269 LYS A C 1
ATOM 1987 O O . LYS A 1 269 ? -17.266 8.867 -0.775 1 83 269 LYS A O 1
ATOM 1992 N N . GLU A 1 270 ? -19.391 8.961 -0.155 1 82.88 270 GLU A N 1
ATOM 1993 C CA . GLU A 1 270 ? -19.094 8.469 1.187 1 82.88 270 GLU A CA 1
ATOM 1994 C C . GLU A 1 270 ? -18.453 7.078 1.136 1 82.88 270 GLU A C 1
ATOM 1996 O O . GLU A 1 270 ? -17.516 6.793 1.88 1 82.88 270 GLU A O 1
ATOM 2001 N N . GLN A 1 271 ? -18.922 6.332 0.271 1 82.62 271 GLN A N 1
ATOM 2002 C CA . GLN A 1 271 ? -18.422 4.969 0.156 1 82.62 271 GLN A CA 1
ATOM 2003 C C . GLN A 1 271 ? -16.969 4.961 -0.336 1 82.62 271 GLN A C 1
ATOM 2005 O O . GLN A 1 271 ? -16.125 4.293 0.245 1 82.62 271 GLN A O 1
ATOM 2010 N N . PHE A 1 272 ? -16.703 5.723 -1.358 1 84.62 272 PHE A N 1
ATOM 2011 C CA . PHE A 1 272 ? -15.359 5.781 -1.934 1 84.62 272 PHE A CA 1
ATOM 2012 C C . PHE A 1 272 ? -14.383 6.43 -0.96 1 84.62 272 PHE A C 1
ATOM 2014 O O . PHE A 1 272 ? -13.25 5.969 -0.815 1 84.62 272 PHE A O 1
ATOM 2021 N N . LEU A 1 273 ? -14.82 7.352 -0.25 1 86.44 273 LEU A N 1
ATOM 2022 C CA . LEU A 1 273 ? -13.938 8.094 0.646 1 86.44 273 LEU A CA 1
ATOM 2023 C C . LEU A 1 273 ? -13.641 7.289 1.908 1 86.44 273 LEU A C 1
ATOM 2025 O O . LEU A 1 273 ? -12.547 7.371 2.463 1 86.44 273 LEU A O 1
ATOM 2029 N N . ASN A 1 274 ? -14.602 6.512 2.34 1 84.12 274 ASN A N 1
ATOM 2030 C CA . ASN A 1 274 ? -14.375 5.668 3.508 1 84.12 274 ASN A CA 1
ATOM 2031 C C . ASN A 1 274 ? -13.266 4.652 3.262 1 84.12 274 ASN A C 1
ATOM 2033 O O . ASN A 1 274 ? -12.406 4.438 4.125 1 84.12 274 ASN A O 1
ATOM 2037 N N . GLU A 1 275 ? -13.273 4.09 2.109 1 80.94 275 GLU A N 1
ATOM 2038 C CA . GLU A 1 275 ? -12.242 3.123 1.755 1 80.94 275 GLU A CA 1
ATOM 2039 C C . GLU A 1 275 ? -10.875 3.795 1.631 1 80.94 275 GLU A C 1
ATOM 2041 O O . GLU A 1 275 ? -9.859 3.23 2.047 1 80.94 275 GLU A O 1
ATOM 2046 N N . ALA A 1 276 ? -10.891 4.949 1.114 1 87.19 276 ALA A N 1
ATOM 2047 C CA . ALA A 1 276 ? -9.656 5.699 0.936 1 87.19 276 ALA A CA 1
ATOM 2048 C C . ALA A 1 276 ? -9.086 6.148 2.279 1 87.19 276 ALA A C 1
ATOM 2050 O O . ALA A 1 276 ? -7.867 6.211 2.455 1 87.19 276 ALA A O 1
ATOM 2051 N N . GLU A 1 277 ? -9.906 6.438 3.213 1 85.44 277 GLU A N 1
ATOM 2052 C CA . GLU A 1 277 ? -9.492 6.887 4.539 1 85.44 277 GLU A CA 1
ATOM 2053 C C . GLU A 1 277 ? -8.711 5.801 5.27 1 85.44 277 GLU A C 1
ATOM 2055 O O . GLU A 1 277 ? -7.773 6.094 6.012 1 85.44 277 GLU A O 1
ATOM 2060 N N . GLY A 1 278 ? -9.133 4.586 5.09 1 82.56 278 GLY A N 1
ATOM 2061 C CA . GLY A 1 278 ? -8.398 3.482 5.68 1 82.56 278 GLY A CA 1
ATOM 2062 C C . GLY A 1 278 ? -6.957 3.402 5.199 1 82.56 278 GLY A C 1
ATOM 2063 O O . GLY A 1 278 ? -6.039 3.219 6 1 82.56 278 GLY A O 1
ATOM 2064 N N . MET A 1 279 ? -6.77 3.584 3.973 1 86.25 279 MET A N 1
ATOM 2065 C CA . MET A 1 279 ? -5.426 3.561 3.395 1 86.25 279 MET A CA 1
ATOM 2066 C C . MET A 1 279 ? -4.625 4.781 3.832 1 86.25 279 MET A C 1
ATOM 2068 O O . MET A 1 279 ? -3.426 4.68 4.094 1 86.25 279 MET A O 1
ATOM 2072 N N . ALA A 1 280 ? -5.328 5.859 3.885 1 89.38 280 ALA A N 1
ATOM 2073 C CA . ALA A 1 280 ? -4.672 7.082 4.344 1 89.38 280 ALA A CA 1
ATOM 2074 C C . ALA A 1 280 ? -4.152 6.922 5.77 1 89.38 280 ALA A C 1
ATOM 2076 O O . ALA A 1 280 ? -3.029 7.328 6.078 1 89.38 280 ALA A O 1
ATOM 2077 N N . ASP A 1 281 ? -4.926 6.277 6.598 1 86.69 281 ASP A N 1
ATOM 2078 C CA . ASP A 1 281 ? -4.543 6.043 7.988 1 86.69 281 ASP A CA 1
ATOM 2079 C C . ASP A 1 281 ? -3.322 5.129 8.07 1 86.69 281 ASP A C 1
ATOM 2081 O O . ASP A 1 281 ? -2.434 5.344 8.898 1 86.69 281 ASP A O 1
ATOM 2085 N N . ALA A 1 282 ? -3.33 4.207 7.23 1 87.62 282 ALA A N 1
ATOM 2086 C CA . ALA A 1 282 ? -2.229 3.25 7.246 1 87.62 282 ALA A CA 1
ATOM 2087 C C . ALA A 1 282 ? -0.921 3.912 6.82 1 87.62 282 ALA A C 1
ATOM 2089 O O . ALA A 1 282 ? 0.12 3.709 7.449 1 87.62 282 ALA A O 1
ATOM 2090 N N . VAL A 1 283 ? -0.983 4.664 5.781 1 91.19 283 VAL A N 1
ATOM 2091 C CA . VAL A 1 283 ? 0.229 5.309 5.285 1 91.19 283 VAL A CA 1
ATOM 2092 C C . VAL A 1 283 ? 0.68 6.391 6.266 1 91.19 283 VAL A C 1
ATOM 2094 O O . VAL A 1 283 ? 1.879 6.613 6.441 1 91.19 283 VAL A O 1
ATOM 2097 N N . ALA A 1 284 ? -0.272 7.023 6.867 1 91.56 284 ALA A N 1
ATOM 2098 C CA . ALA A 1 284 ? 0.059 7.992 7.91 1 91.56 284 ALA A CA 1
ATOM 2099 C C . ALA A 1 284 ? 0.767 7.32 9.078 1 91.56 284 ALA A C 1
ATOM 2101 O O . ALA A 1 284 ? 1.75 7.848 9.609 1 91.56 284 ALA A O 1
ATOM 2102 N N . MET A 1 285 ? 0.282 6.219 9.477 1 91.62 285 MET A N 1
ATOM 2103 C CA . MET A 1 285 ? 0.902 5.453 10.555 1 91.62 285 MET A CA 1
ATOM 2104 C C . MET A 1 285 ? 2.354 5.121 10.227 1 91.62 285 MET A C 1
ATOM 2106 O O . MET A 1 285 ? 3.24 5.285 11.062 1 91.62 285 MET A O 1
ATOM 2110 N N . LEU A 1 286 ? 2.516 4.707 9.031 1 92.38 286 LEU A N 1
ATOM 2111 C CA . LEU A 1 286 ? 3.863 4.344 8.609 1 92.38 286 LEU A CA 1
ATOM 2112 C C . LEU A 1 286 ? 4.777 5.566 8.602 1 92.38 286 LEU A C 1
ATOM 2114 O O . LEU A 1 286 ? 5.953 5.469 8.953 1 92.38 286 LEU A O 1
ATOM 2118 N N . THR A 1 287 ? 4.215 6.629 8.234 1 92.56 287 THR A N 1
ATOM 2119 C CA . THR A 1 287 ? 4.984 7.867 8.188 1 92.56 287 THR A CA 1
ATOM 2120 C C . THR A 1 287 ? 5.352 8.32 9.594 1 92.56 287 THR A C 1
ATOM 2122 O O . THR A 1 287 ? 6.492 8.711 9.852 1 92.56 287 THR A O 1
ATOM 2125 N N . TRP A 1 288 ? 4.402 8.258 10.492 1 93.44 288 TRP A N 1
ATOM 2126 C CA . TRP A 1 288 ? 4.66 8.594 11.891 1 93.44 288 TRP A CA 1
ATOM 2127 C C . TRP A 1 288 ? 5.699 7.652 12.492 1 93.44 288 TRP A C 1
ATOM 2129 O O . TRP A 1 288 ? 6.57 8.086 13.25 1 93.44 288 TRP A O 1
ATOM 2139 N N . PHE A 1 289 ? 5.609 6.41 12.164 1 93.81 289 PHE A N 1
ATOM 2140 C CA . PHE A 1 289 ? 6.586 5.43 12.625 1 93.81 289 PHE A CA 1
ATOM 2141 C C . PHE A 1 289 ? 7.977 5.758 12.102 1 93.81 289 PHE A C 1
ATOM 2143 O O . PHE A 1 289 ? 8.945 5.77 12.859 1 93.81 289 PHE A O 1
ATOM 2150 N N . ALA A 1 290 ? 8.07 5.996 10.812 1 92.25 290 ALA A N 1
ATOM 2151 C CA . ALA A 1 290 ? 9.344 6.352 10.195 1 92.25 290 ALA A CA 1
ATOM 2152 C C . ALA A 1 290 ? 9.938 7.605 10.836 1 92.25 290 ALA A C 1
ATOM 2154 O O . ALA A 1 290 ? 11.133 7.66 11.117 1 92.25 290 ALA A O 1
ATOM 2155 N N . PHE A 1 291 ? 9.094 8.586 11.016 1 91.44 291 PHE A N 1
ATOM 2156 C CA . PHE A 1 291 ? 9.516 9.805 11.695 1 91.44 291 PHE A CA 1
ATOM 2157 C C . PHE A 1 291 ? 10.055 9.492 13.094 1 91.44 291 PHE A C 1
ATOM 2159 O O . PHE A 1 291 ? 11.07 10.047 13.508 1 91.44 291 PHE A O 1
ATOM 2166 N N . GLY A 1 292 ? 9.398 8.602 13.766 1 93.19 292 GLY A N 1
ATOM 2167 C CA . GLY A 1 292 ? 9.828 8.188 15.094 1 93.19 292 GLY A CA 1
ATOM 2168 C C . GLY A 1 292 ? 11.211 7.57 15.109 1 93.19 292 GLY A C 1
ATOM 2169 O O . GLY A 1 292 ? 11.969 7.766 16.062 1 93.19 292 GLY A O 1
ATOM 2170 N N . THR A 1 293 ? 11.555 6.879 14.102 1 91.69 293 THR A N 1
ATOM 2171 C CA . THR A 1 293 ? 12.852 6.211 14.062 1 91.69 293 THR A CA 1
ATOM 2172 C C . THR A 1 293 ? 13.977 7.23 13.945 1 91.69 293 THR A C 1
ATOM 2174 O O . THR A 1 293 ? 15.117 6.949 14.336 1 91.69 293 THR A O 1
ATOM 2177 N N . VAL A 1 294 ? 13.68 8.445 13.469 1 88.75 294 VAL A N 1
ATOM 2178 C CA . VAL A 1 294 ? 14.766 9.375 13.195 1 88.75 294 VAL A CA 1
ATOM 2179 C C . VAL A 1 294 ? 14.672 10.57 14.141 1 88.75 294 VAL A C 1
ATOM 2181 O O . VAL A 1 294 ? 15.617 11.359 14.242 1 88.75 294 VAL A O 1
ATOM 2184 N N . VAL A 1 295 ? 13.594 10.719 14.797 1 90.12 295 VAL A N 1
ATOM 2185 C CA . VAL A 1 295 ? 13.25 11.953 15.484 1 90.12 295 VAL A CA 1
ATOM 2186 C C . VAL A 1 295 ? 14.234 12.211 16.625 1 90.12 295 VAL A C 1
ATOM 2188 O O . VAL A 1 295 ? 14.602 13.359 16.891 1 90.12 295 VAL A O 1
ATOM 2191 N N . LEU A 1 296 ? 14.703 11.219 17.234 1 86.69 296 LEU A N 1
ATOM 2192 C CA . LEU A 1 296 ? 15.609 11.414 18.359 1 86.69 296 LEU A CA 1
ATOM 2193 C C . LEU A 1 296 ? 16.922 12.039 17.906 1 86.69 296 LEU A C 1
ATOM 2195 O O . LEU A 1 296 ? 17.516 12.852 18.625 1 86.69 296 LEU A O 1
ATOM 2199 N N . SER A 1 297 ? 17.375 11.672 16.766 1 84.69 297 SER A N 1
ATOM 2200 C CA . SER A 1 297 ? 18.594 12.258 16.219 1 84.69 297 SER A CA 1
ATOM 2201 C C . SER A 1 297 ? 18.406 13.734 15.891 1 84.69 297 SER A C 1
ATOM 2203 O O . SER A 1 297 ? 19.344 14.523 15.992 1 84.69 297 SER A O 1
ATOM 2205 N N . LEU A 1 298 ? 17.25 14.078 15.57 1 81.19 298 LEU A N 1
ATOM 2206 C CA . LEU A 1 298 ? 16.922 15.461 15.227 1 81.19 298 LEU A CA 1
ATOM 2207 C C . LEU A 1 298 ? 16.75 16.312 16.484 1 81.19 298 LEU A C 1
ATOM 2209 O O . LEU A 1 298 ? 17.156 17.469 16.516 1 81.19 298 LEU A O 1
ATOM 2213 N N . LEU A 1 299 ? 16.219 15.695 17.484 1 84.06 299 LEU A N 1
ATOM 2214 C CA . LEU A 1 299 ? 15.938 16.391 18.734 1 84.06 299 LEU A CA 1
ATOM 2215 C C . LEU A 1 299 ? 17.234 16.703 19.484 1 84.06 299 LEU A C 1
ATOM 2217 O O . LEU A 1 299 ? 17.359 17.766 20.094 1 84.06 299 LEU A O 1
ATOM 2221 N N . LEU A 1 300 ? 18.125 15.883 19.344 1 80.62 300 LEU A N 1
ATOM 2222 C CA . LEU A 1 300 ? 19.344 16 20.125 1 80.62 300 LEU A CA 1
ATOM 2223 C C . LEU A 1 300 ? 20.297 17.016 19.5 1 80.62 300 LEU A C 1
ATOM 2225 O O . LEU A 1 300 ? 21.094 17.641 20.188 1 80.62 300 LEU A O 1
ATOM 2229 N N . LYS A 1 301 ? 20.391 17.266 18.25 1 77.88 301 LYS A N 1
ATOM 2230 C CA . LYS A 1 301 ? 21.344 18.125 17.562 1 77.88 301 LYS A CA 1
ATOM 2231 C C . LYS A 1 301 ? 20.906 19.594 17.656 1 77.88 301 LYS A C 1
ATOM 2233 O O . LYS A 1 301 ? 21.734 20.5 17.594 1 77.88 301 LYS A O 1
ATOM 2238 N N . GLY A 1 302 ? 19.734 19.75 18.094 1 75.75 302 GLY A N 1
ATOM 2239 C CA . GLY A 1 302 ? 19.328 21.125 17.859 1 75.75 302 GLY A CA 1
ATOM 2240 C C . GLY A 1 302 ? 18.469 21.703 18.969 1 75.75 302 GLY A C 1
ATOM 2241 O O . GLY A 1 302 ? 17.656 22.594 18.734 1 75.75 302 GLY A O 1
ATOM 2242 N N . LEU A 1 303 ? 18.703 21.172 20.188 1 84.44 303 LEU A N 1
ATOM 2243 C CA . LEU A 1 303 ? 17.844 21.75 21.203 1 84.44 303 LEU A CA 1
ATOM 2244 C C . LEU A 1 303 ? 18.531 22.906 21.922 1 84.44 303 LEU A C 1
ATOM 2246 O O . LEU A 1 303 ? 19.672 22.766 22.406 1 84.44 303 LEU A O 1
ATOM 2250 N N . ASP A 1 304 ? 18 24.094 21.812 1 90.12 304 ASP A N 1
ATOM 2251 C CA . ASP A 1 304 ? 18.359 25.234 22.672 1 90.12 304 ASP A CA 1
ATOM 2252 C C . ASP A 1 304 ? 17.109 25.953 23.172 1 90.12 304 ASP A C 1
ATOM 2254 O O . ASP A 1 304 ? 15.992 25.531 22.906 1 90.12 304 ASP A O 1
ATOM 2258 N N . TRP A 1 305 ? 17.391 26.953 24 1 94.19 305 TRP A N 1
ATOM 2259 C CA . TRP A 1 305 ? 16.281 27.609 24.672 1 94.19 305 TRP A CA 1
ATOM 2260 C C . TRP A 1 305 ? 15.383 28.328 23.672 1 94.19 305 TRP A C 1
ATOM 2262 O O . TRP A 1 305 ? 14.172 28.422 23.859 1 94.19 305 TRP A O 1
ATOM 2272 N N . GLN A 1 306 ? 15.93 28.812 22.609 1 96.5 306 GLN A N 1
ATOM 2273 C CA . GLN A 1 306 ? 15.148 29.5 21.594 1 96.5 306 GLN A CA 1
ATOM 2274 C C . GLN A 1 306 ? 14.148 28.547 20.938 1 96.5 306 GLN A C 1
ATOM 2276 O O . GLN A 1 306 ? 12.977 28.906 20.75 1 96.5 306 GLN A O 1
ATOM 2281 N N . VAL A 1 307 ? 14.656 27.359 20.656 1 96.44 307 VAL A N 1
ATOM 2282 C CA . VAL A 1 307 ? 13.828 26.344 20.016 1 96.44 307 VAL A CA 1
ATOM 2283 C C . VAL A 1 307 ? 12.688 25.938 20.953 1 96.44 307 VAL A C 1
ATOM 2285 O O . VAL A 1 307 ? 11.531 25.859 20.531 1 96.44 307 VAL A O 1
ATOM 2288 N N . LEU A 1 308 ? 12.984 25.766 22.188 1 96.5 308 LEU A N 1
ATOM 2289 C CA . LEU A 1 308 ? 11.992 25.328 23.156 1 96.5 308 LEU A CA 1
ATOM 2290 C C . LEU A 1 308 ? 10.93 26.422 23.375 1 96.5 308 LEU A C 1
ATOM 2292 O O . LEU A 1 308 ? 9.734 26.125 23.438 1 96.5 308 LEU A O 1
ATOM 2296 N N . VAL A 1 309 ? 11.344 27.594 23.484 1 97.88 309 VAL A N 1
ATOM 2297 C CA . VAL A 1 309 ? 10.43 28.719 23.719 1 97.88 309 VAL A CA 1
ATOM 2298 C C . VAL A 1 309 ? 9.5 28.875 22.516 1 97.88 309 VAL A C 1
ATOM 2300 O O . VAL A 1 309 ? 8.289 29.016 22.672 1 97.88 309 VAL A O 1
ATOM 2303 N N . TYR A 1 310 ? 10.055 28.797 21.344 1 98.25 310 TYR A N 1
ATOM 2304 C CA . TYR A 1 310 ? 9.227 28.953 20.156 1 98.25 310 TYR A CA 1
ATOM 2305 C C . TYR A 1 310 ? 8.234 27.797 20.016 1 98.25 310 TYR A C 1
ATOM 2307 O O . TYR A 1 310 ? 7.094 28 19.594 1 98.25 310 TYR A O 1
ATOM 2315 N N . ALA A 1 311 ? 8.734 26.625 20.328 1 97.75 311 ALA A N 1
ATOM 2316 C CA . ALA A 1 311 ? 7.855 25.453 20.25 1 97.75 311 ALA A CA 1
ATOM 2317 C C . ALA A 1 311 ? 6.656 25.625 21.188 1 97.75 311 ALA A C 1
ATOM 2319 O O . ALA A 1 311 ? 5.516 25.375 20.781 1 97.75 311 ALA A O 1
ATOM 2320 N N . ILE A 1 312 ? 6.902 26.078 22.391 1 97.94 312 ILE A N 1
ATOM 2321 C CA . ILE A 1 312 ? 5.844 26.266 23.375 1 97.94 312 ILE A CA 1
ATOM 2322 C C . ILE A 1 312 ? 4.91 27.391 22.922 1 97.94 312 ILE A C 1
ATOM 2324 O O . ILE A 1 312 ? 3.688 27.25 23 1 97.94 312 ILE A O 1
ATOM 2328 N N . LEU A 1 313 ? 5.469 28.453 22.422 1 98.56 313 LEU A N 1
ATOM 2329 C CA . LEU A 1 313 ? 4.668 29.562 21.922 1 98.56 313 LEU A CA 1
ATOM 2330 C C . LEU A 1 313 ? 3.814 29.141 20.734 1 98.56 313 LEU A C 1
ATOM 2332 O O . LEU A 1 313 ? 2.676 29.594 20.594 1 98.56 313 LEU A O 1
ATOM 2336 N N . SER A 1 314 ? 4.379 28.312 19.875 1 98.31 314 SER A N 1
ATOM 2337 C CA . SER A 1 314 ? 3.662 27.828 18.703 1 98.31 314 SER A CA 1
ATOM 2338 C C . SER A 1 314 ? 2.402 27.062 19.094 1 98.31 314 SER A C 1
ATOM 2340 O O . SER A 1 314 ? 1.389 27.125 18.406 1 98.31 314 SER A O 1
ATOM 2342 N N . LEU A 1 315 ? 2.432 26.344 20.219 1 97.56 315 LEU A N 1
ATOM 2343 C CA . LEU A 1 315 ? 1.317 25.5 20.641 1 97.56 315 LEU A CA 1
ATOM 2344 C C . LEU A 1 315 ? 0.341 26.297 21.5 1 97.56 315 LEU A C 1
ATOM 2346 O O . LEU A 1 315 ? -0.774 25.844 21.766 1 97.56 315 LEU A O 1
ATOM 2350 N N . THR A 1 316 ? 0.735 27.516 21.922 1 97.81 316 THR A N 1
ATOM 2351 C CA . THR A 1 316 ? -0.106 28.281 22.828 1 97.81 316 THR A CA 1
ATOM 2352 C C . THR A 1 316 ? -0.459 29.641 22.203 1 97.81 316 THR A C 1
ATOM 2354 O O . THR A 1 316 ? -1.351 29.719 21.359 1 97.81 316 THR A O 1
ATOM 2357 N N . VAL A 1 317 ? 0.398 30.578 22.375 1 98.25 317 VAL A N 1
ATOM 2358 C CA . VAL A 1 317 ? 0.102 31.969 22.047 1 98.25 317 VAL A CA 1
ATOM 2359 C C . VAL A 1 317 ? -0.103 32.094 20.531 1 98.25 317 VAL A C 1
ATOM 2361 O O . VAL A 1 317 ? -1.051 32.75 20.094 1 98.25 317 VAL A O 1
ATOM 2364 N N . ILE A 1 318 ? 0.693 31.531 19.766 1 98.5 318 ILE A N 1
ATOM 2365 C CA . ILE A 1 318 ? 0.702 31.719 18.328 1 98.5 318 ILE A CA 1
ATOM 2366 C C . ILE A 1 318 ? -0.581 31.141 17.719 1 98.5 318 ILE A C 1
ATOM 2368 O O . ILE A 1 318 ? -1.104 31.672 16.734 1 98.5 318 ILE A O 1
ATOM 2372 N N . ARG A 1 319 ? -1.137 30.141 18.281 1 97.19 319 ARG A N 1
ATOM 2373 C CA . ARG A 1 319 ? -2.391 29.578 17.797 1 97.19 319 ARG A CA 1
ATOM 2374 C C . ARG A 1 319 ? -3.586 30.172 18.531 1 97.19 319 ARG A C 1
ATOM 2376 O O . ARG A 1 319 ? -4.562 30.578 17.891 1 97.19 319 ARG A O 1
ATOM 2383 N N . MET A 1 320 ? -3.564 30.281 19.828 1 97.94 320 MET A N 1
ATOM 2384 C CA . MET A 1 320 ? -4.719 30.609 20.672 1 97.94 320 MET A CA 1
ATOM 2385 C C . MET A 1 320 ? -5.156 32.062 20.453 1 97.94 320 MET A C 1
ATOM 2387 O O . MET A 1 320 ? -6.348 32.344 20.344 1 97.94 320 MET A O 1
ATOM 2391 N N . LEU A 1 321 ? -4.203 32.906 20.359 1 98.38 321 LEU A N 1
ATOM 2392 C CA . LEU A 1 321 ? -4.555 34.312 20.219 1 98.38 321 LEU A CA 1
ATOM 2393 C C . LEU A 1 321 ? -5.238 34.594 18.891 1 98.38 321 LEU A C 1
ATOM 2395 O O . LEU A 1 321 ? -6.289 35.219 18.828 1 98.38 321 LEU A O 1
ATOM 2399 N N . PRO A 1 322 ? -4.695 34.125 17.812 1 98.44 322 PRO A N 1
ATOM 2400 C CA . PRO A 1 322 ? -5.375 34.312 16.516 1 98.44 322 PRO A CA 1
ATOM 2401 C C . PRO A 1 322 ? -6.766 33.688 16.5 1 98.44 322 PRO A C 1
ATOM 2403 O O . PRO A 1 322 ? -7.688 34.25 15.891 1 98.44 322 PRO A O 1
ATOM 2406 N N . VAL A 1 323 ? -6.949 32.531 17.109 1 97.62 323 VAL A N 1
ATOM 2407 C CA . VAL A 1 323 ? -8.25 31.859 17.156 1 97.62 323 VAL A CA 1
ATOM 2408 C C . VAL A 1 323 ? -9.25 32.719 17.906 1 97.62 323 VAL A C 1
ATOM 2410 O O . VAL A 1 323 ? -10.383 32.906 17.469 1 97.62 323 VAL A O 1
ATOM 2413 N N . ILE A 1 324 ? -8.797 33.312 19 1 97.19 324 ILE A N 1
ATOM 2414 C CA . ILE A 1 324 ? -9.664 34.188 19.797 1 97.19 324 ILE A CA 1
ATOM 2415 C C . ILE A 1 324 ? -9.992 35.438 19 1 97.19 324 ILE A C 1
ATOM 2417 O O . ILE A 1 324 ? -11.156 35.844 18.938 1 97.19 324 ILE A O 1
ATOM 2421 N N . VAL A 1 325 ? -9.016 36 18.406 1 97.44 325 VAL A N 1
ATOM 2422 C CA . VAL A 1 325 ? -9.188 37.25 17.688 1 97.44 325 VAL A CA 1
ATOM 2423 C C . VAL A 1 325 ? -10.109 37.031 16.484 1 97.44 325 VAL A C 1
ATOM 2425 O O . VAL A 1 325 ? -11.008 37.844 16.234 1 97.44 325 VAL A O 1
ATOM 2428 N N . CYS A 1 326 ? -9.961 35.906 15.781 1 96.12 326 CYS A N 1
ATOM 2429 C CA . CYS A 1 326 ? -10.727 35.719 14.555 1 96.12 326 CYS A CA 1
ATOM 2430 C C . CYS A 1 326 ? -12.18 35.406 14.859 1 96.12 326 CYS A C 1
ATOM 2432 O O . CYS A 1 326 ? -13.055 35.531 14.008 1 96.12 326 CYS A O 1
ATOM 2434 N N . LEU A 1 327 ? -12.414 35 16.109 1 95.19 327 LEU A N 1
ATOM 2435 C CA . LEU A 1 327 ? -13.773 34.594 16.438 1 95.19 327 LEU A CA 1
ATOM 2436 C C . LEU A 1 327 ? -14.461 35.656 17.281 1 95.19 327 LEU A C 1
ATOM 2438 O O . LEU A 1 327 ? -15.578 35.469 17.766 1 95.19 327 LEU A O 1
ATOM 2442 N N . ILE A 1 328 ? -13.797 36.75 17.422 1 93.38 328 ILE A N 1
ATOM 2443 C CA . ILE A 1 328 ? -14.43 37.875 18.094 1 93.38 328 ILE A CA 1
ATOM 2444 C C . ILE A 1 328 ? -15.711 38.281 17.344 1 93.38 328 ILE A C 1
ATOM 2446 O O . ILE A 1 328 ? -15.719 38.312 16.109 1 93.38 328 ILE A O 1
ATOM 2450 N N . GLY A 1 329 ? -16.797 38.5 18.125 1 90.19 329 GLY A N 1
ATOM 2451 C CA . GLY A 1 329 ? -18.062 38.938 17.531 1 90.19 329 GLY A CA 1
ATOM 2452 C C . GLY A 1 329 ? -19 37.781 17.25 1 90.19 329 GLY A C 1
ATOM 2453 O O . GLY A 1 329 ? -20.172 38 16.906 1 90.19 329 GLY A O 1
ATOM 2454 N N . LYS A 1 330 ? -18.578 36.562 17.422 1 90.19 330 LYS A N 1
ATOM 2455 C CA . LYS A 1 330 ? -19.422 35.406 17.125 1 90.19 330 LYS A CA 1
ATOM 2456 C C . LYS A 1 330 ? -20.203 34.969 18.359 1 90.19 330 LYS A C 1
ATOM 2458 O O . LYS A 1 330 ? -21.047 34.062 18.281 1 90.19 330 LYS A O 1
ATOM 2463 N N . GLY A 1 331 ? -19.938 35.562 19.531 1 89.56 331 GLY A N 1
ATOM 2464 C CA . GLY A 1 331 ? -20.703 35.281 20.734 1 89.56 331 GLY A CA 1
ATOM 2465 C C . GLY A 1 331 ? -20.359 33.969 21.375 1 89.56 331 GLY A C 1
ATOM 2466 O O . GLY A 1 331 ? -21.203 33.344 22.047 1 89.56 331 GLY A O 1
ATOM 2467 N N . LEU A 1 332 ? -19.188 33.5 21.141 1 92.69 332 LEU A N 1
ATOM 2468 C CA . LEU A 1 332 ? -18.797 32.219 21.703 1 92.69 332 LEU A CA 1
ATOM 2469 C C . LEU A 1 332 ? -18.375 32.375 23.172 1 92.69 332 LEU A C 1
ATOM 2471 O O . LEU A 1 332 ? -17.844 33.406 23.547 1 92.69 332 LEU A O 1
ATOM 2475 N N . ARG A 1 333 ? -18.641 31.375 23.938 1 93.94 333 ARG A N 1
ATOM 2476 C CA . ARG A 1 333 ? -18.219 31.359 25.328 1 93.94 333 ARG A CA 1
ATOM 2477 C C . ARG A 1 333 ? -16.703 31.312 25.438 1 93.94 333 ARG A C 1
ATOM 2479 O O . ARG A 1 333 ? -16.016 30.812 24.547 1 93.94 333 ARG A O 1
ATOM 2486 N N . LYS A 1 334 ? -16.219 31.781 26.516 1 94.19 334 LYS A N 1
ATOM 2487 C CA . LYS A 1 334 ? -14.789 31.781 26.766 1 94.19 334 LYS A CA 1
ATOM 2488 C C . LYS A 1 334 ? -14.227 30.359 26.766 1 94.19 334 LYS A C 1
ATOM 2490 O O . LYS A 1 334 ? -13.117 30.125 26.281 1 94.19 334 LYS A O 1
ATOM 2495 N N . ASP A 1 335 ? -15.016 29.422 27.281 1 94.94 335 ASP A N 1
ATOM 2496 C CA . ASP A 1 335 ? -14.57 28.031 27.312 1 94.94 335 ASP A CA 1
ATOM 2497 C C . ASP A 1 335 ? -14.398 27.484 25.906 1 94.94 335 ASP A C 1
ATOM 2499 O O . ASP A 1 335 ? -13.477 26.703 25.641 1 94.94 335 ASP A O 1
ATOM 2503 N N . THR A 1 336 ? -15.266 27.859 25.078 1 95.12 336 THR A N 1
ATOM 2504 C CA . THR A 1 336 ? -15.211 27.406 23.703 1 95.12 336 THR A CA 1
ATOM 2505 C C . THR A 1 336 ? -13.992 27.984 22.984 1 95.12 336 THR A C 1
ATOM 2507 O O . THR A 1 336 ? -13.273 27.266 22.281 1 95.12 336 THR A O 1
ATOM 2510 N N . LEU A 1 337 ? -13.766 29.266 23.234 1 95.94 337 LEU A N 1
ATOM 2511 C CA . LEU A 1 337 ? -12.633 29.938 22.609 1 95.94 337 LEU A CA 1
ATOM 2512 C C . LEU A 1 337 ? -11.312 29.328 23.078 1 95.94 337 LEU A C 1
ATOM 2514 O O . LEU A 1 337 ? -10.414 29.094 22.266 1 95.94 337 LEU A O 1
ATOM 2518 N N . LEU A 1 338 ? -11.219 29.062 24.297 1 95.94 338 LEU A N 1
ATOM 2519 C CA . LEU A 1 338 ? -10.008 28.484 24.859 1 95.94 338 LEU A CA 1
ATOM 2520 C C . LEU A 1 338 ? -9.805 27.047 24.359 1 95.94 338 LEU A C 1
ATOM 2522 O O . LEU A 1 338 ? -8.68 26.641 24.078 1 95.94 338 LEU A O 1
ATOM 2526 N N . PHE A 1 339 ? -10.945 26.344 24.281 1 95.44 339 PHE A N 1
ATOM 2527 C CA . PHE A 1 339 ? -10.891 24.969 23.828 1 95.44 339 PHE A CA 1
ATOM 2528 C C . PHE A 1 339 ? -10.469 24.891 22.359 1 95.44 339 PHE A C 1
ATOM 2530 O O . PHE A 1 339 ? -9.562 24.141 22 1 95.44 339 PHE A O 1
ATOM 2537 N N . MET A 1 340 ? -11.047 25.688 21.516 1 95.12 340 MET A N 1
ATOM 2538 C CA . MET A 1 340 ? -10.734 25.703 20.094 1 95.12 340 MET A CA 1
ATOM 2539 C C . MET A 1 340 ? -9.312 26.219 19.859 1 95.12 340 MET A C 1
ATOM 2541 O O . MET A 1 340 ? -8.633 25.766 18.938 1 95.12 340 MET A O 1
ATOM 2545 N N . GLY A 1 341 ? -8.961 27.203 20.656 1 96.25 341 GLY A N 1
ATOM 2546 C CA . GLY A 1 341 ? -7.609 27.734 20.547 1 96.25 341 GLY A CA 1
ATOM 2547 C C . GLY A 1 341 ? -6.539 26.734 20.938 1 96.25 341 GLY A C 1
ATOM 2548 O O . GLY A 1 341 ? -5.492 26.656 20.297 1 96.25 341 GLY A O 1
ATOM 2549 N N . TRP A 1 342 ? -6.805 25.969 21.906 1 95.44 342 TRP A N 1
ATOM 2550 C CA . TRP A 1 342 ? -5.84 24.984 22.391 1 95.44 342 TRP A CA 1
ATOM 2551 C C . TRP A 1 342 ? -5.734 23.812 21.438 1 95.44 342 TRP A C 1
ATOM 2553 O O . TRP A 1 342 ? -4.633 23.344 21.141 1 95.44 342 TRP A O 1
ATOM 2563 N N . PHE A 1 343 ? -6.879 23.391 20.953 1 92.56 343 PHE A N 1
ATOM 2564 C CA . PHE A 1 343 ? -6.887 22.156 20.188 1 92.56 343 PHE A CA 1
ATOM 2565 C C . PHE A 1 343 ? -6.496 22.406 18.734 1 92.56 343 PHE A C 1
ATOM 2567 O O . PHE A 1 343 ? -7.355 22.453 17.859 1 92.56 343 PHE A O 1
ATOM 2574 N N . GLY A 1 344 ? -5.273 22.453 18.5 1 93.5 344 GLY A N 1
ATOM 2575 C CA . GLY A 1 344 ? -4.66 22.594 17.188 1 93.5 344 GLY A CA 1
ATOM 2576 C C . GLY A 1 344 ? -3.373 21.797 17.047 1 93.5 344 GLY A C 1
ATOM 2577 O O . GLY A 1 344 ? -2.305 22.375 16.828 1 93.5 344 GLY A O 1
ATOM 2578 N N . PRO A 1 345 ? -3.506 20.531 17.141 1 93.94 345 PRO A N 1
ATOM 2579 C CA . PRO A 1 345 ? -2.295 19.703 17.078 1 93.94 345 PRO A CA 1
ATOM 2580 C C . PRO A 1 345 ? -1.578 19.812 15.734 1 93.94 345 PRO A C 1
ATOM 2582 O O . PRO A 1 345 ? -2.225 19.984 14.703 1 93.94 345 PRO A O 1
ATOM 2585 N N . ARG A 1 346 ? -0.247 19.734 15.859 1 94.62 346 ARG A N 1
ATOM 2586 C CA . ARG A 1 346 ? 0.577 19.672 14.656 1 94.62 346 ARG A CA 1
ATOM 2587 C C . ARG A 1 346 ? 0.773 18.234 14.188 1 94.62 346 ARG A C 1
ATOM 2589 O O . ARG A 1 346 ? 1.11 17.359 14.992 1 94.62 346 ARG A O 1
ATOM 2596 N N . GLY A 1 347 ? 0.553 18.047 12.945 1 89.75 347 GLY A N 1
ATOM 2597 C CA . GLY A 1 347 ? 0.459 16.656 12.531 1 89.75 347 GLY A CA 1
ATOM 2598 C C . GLY A 1 347 ? 1.322 16.328 11.328 1 89.75 347 GLY A C 1
ATOM 2599 O O . GLY A 1 347 ? 2.455 16.812 11.227 1 89.75 347 GLY A O 1
ATOM 2600 N N . LEU A 1 348 ? 0.794 15.469 10.5 1 90.44 348 LEU A N 1
ATOM 2601 C CA . LEU A 1 348 ? 1.479 14.82 9.383 1 90.44 348 LEU A CA 1
ATOM 2602 C C . LEU A 1 348 ? 2.021 15.852 8.398 1 90.44 348 LEU A C 1
ATOM 2604 O O . LEU A 1 348 ? 3.113 15.68 7.855 1 90.44 348 LEU A O 1
ATOM 2608 N N . ALA A 1 349 ? 1.278 16.875 8.18 1 93.88 349 ALA A N 1
ATOM 2609 C CA . ALA A 1 349 ? 1.725 17.891 7.227 1 93.88 349 ALA A CA 1
ATOM 2610 C C . ALA A 1 349 ? 3.035 18.531 7.68 1 93.88 349 ALA A C 1
ATOM 2612 O O . ALA A 1 349 ? 3.951 18.719 6.879 1 93.88 349 ALA A O 1
ATOM 2613 N N . SER A 1 350 ? 3.146 18.812 8.93 1 94.94 350 SER A N 1
ATOM 2614 C CA . SER A 1 350 ? 4.363 19.406 9.461 1 94.94 350 SER A CA 1
ATOM 2615 C C . SER A 1 350 ? 5.555 18.469 9.312 1 94.94 350 SER A C 1
ATOM 2617 O O . SER A 1 350 ? 6.676 18.906 9.055 1 94.94 350 SER A O 1
ATOM 2619 N N . ILE A 1 351 ? 5.301 17.203 9.461 1 92.25 351 ILE A N 1
ATOM 2620 C CA . ILE A 1 351 ? 6.352 16.203 9.266 1 92.25 351 ILE A CA 1
ATOM 2621 C C . ILE A 1 351 ? 6.832 16.234 7.82 1 92.25 351 ILE A C 1
ATOM 2623 O O . ILE A 1 351 ? 8.039 16.25 7.559 1 92.25 351 ILE A O 1
ATOM 2627 N N . VAL A 1 352 ? 5.934 16.266 6.984 1 91 352 VAL A N 1
ATOM 2628 C CA . VAL A 1 352 ? 6.273 16.25 5.566 1 91 352 VAL A CA 1
ATOM 2629 C C . VAL A 1 352 ? 7.035 17.516 5.207 1 91 352 VAL A C 1
ATOM 2631 O O . VAL A 1 352 ? 8.023 17.469 4.469 1 91 352 VAL A O 1
ATOM 2634 N N . PHE A 1 353 ? 6.645 18.625 5.754 1 92 353 PHE A N 1
ATOM 2635 C CA . PHE A 1 353 ? 7.289 19.891 5.453 1 92 353 PHE A CA 1
ATOM 2636 C C . PHE A 1 353 ? 8.719 19.906 5.965 1 92 353 PHE A C 1
ATOM 2638 O O . PHE A 1 353 ? 9.617 20.422 5.297 1 92 353 PHE A O 1
ATOM 2645 N N . VAL A 1 354 ? 8.906 19.391 7.129 1 89.25 354 VAL A N 1
ATOM 2646 C CA . VAL A 1 354 ? 10.266 19.391 7.664 1 89.25 354 VAL A CA 1
ATOM 2647 C C . VAL A 1 354 ? 11.156 18.469 6.844 1 89.25 354 VAL A C 1
ATOM 2649 O O . VAL A 1 354 ? 12.336 18.766 6.629 1 89.25 354 VAL A O 1
ATOM 2652 N N . VAL A 1 355 ? 10.609 17.375 6.398 1 86.38 355 VAL A N 1
ATOM 2653 C CA . VAL A 1 355 ? 11.359 16.453 5.539 1 86.38 355 VAL A CA 1
ATOM 2654 C C . VAL A 1 355 ? 11.727 17.172 4.234 1 86.38 355 VAL A C 1
ATOM 2656 O O . VAL A 1 355 ? 12.844 17 3.729 1 86.38 355 VAL A O 1
ATOM 2659 N N . MET A 1 356 ? 10.844 17.938 3.746 1 84.62 356 MET A N 1
ATOM 2660 C CA . MET A 1 356 ? 11.086 18.703 2.529 1 84.62 356 MET A CA 1
ATOM 2661 C C . MET A 1 356 ? 12.219 19.703 2.738 1 84.62 356 MET A C 1
ATOM 2663 O O . MET A 1 356 ? 13.086 19.859 1.873 1 84.62 356 MET A O 1
ATOM 2667 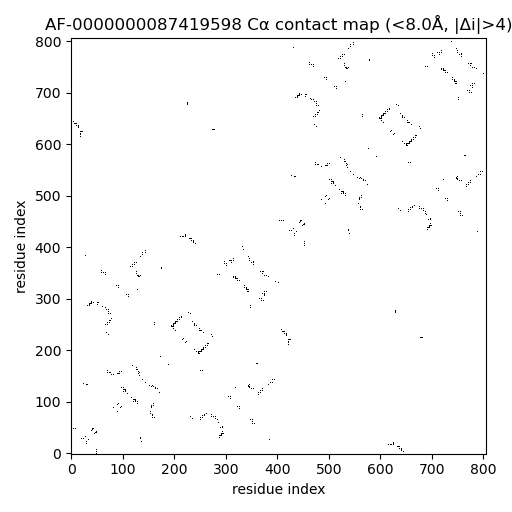N N . VAL A 1 357 ? 12.266 20.281 3.83 1 86.62 357 VAL A N 1
ATOM 2668 C CA . VAL A 1 357 ? 13.25 21.312 4.117 1 86.62 357 VAL A CA 1
ATOM 2669 C C . VAL A 1 357 ? 14.625 20.688 4.332 1 86.62 357 VAL A C 1
ATOM 2671 O O . VAL A 1 357 ? 15.641 21.25 3.936 1 86.62 357 VAL A O 1
ATOM 2674 N N . ILE A 1 358 ? 14.656 19.594 4.973 1 85.31 358 ILE A N 1
ATOM 2675 C CA . ILE A 1 358 ? 15.914 18.891 5.195 1 85.31 358 ILE A CA 1
ATOM 2676 C C . ILE A 1 358 ? 16.625 18.656 3.861 1 85.31 358 ILE A C 1
ATOM 2678 O O . ILE A 1 358 ? 17.844 18.828 3.76 1 85.31 358 ILE A O 1
ATOM 2682 N N . GLY A 1 359 ? 15.867 18.422 2.889 1 82.94 359 GLY A N 1
ATOM 2683 C CA . GLY A 1 359 ? 16.438 18.125 1.583 1 82.94 359 GLY A CA 1
ATOM 2684 C C . GLY A 1 359 ? 16.969 19.359 0.871 1 82.94 359 GLY A C 1
ATOM 2685 O O . GLY A 1 359 ? 17.75 19.234 -0.076 1 82.94 359 GLY A O 1
ATOM 2686 N N . GLN A 1 360 ? 16.578 20.516 1.274 1 82.62 360 GLN A N 1
ATOM 2687 C CA . GLN A 1 360 ? 16.969 21.75 0.604 1 82.62 360 GLN A CA 1
ATOM 2688 C C . GLN A 1 360 ? 18.344 22.219 1.068 1 82.62 360 GLN A C 1
ATOM 2690 O O . GLN A 1 360 ? 18.984 23.016 0.398 1 82.62 360 GLN A O 1
ATOM 2695 N N . GLN A 1 361 ? 18.781 21.719 2.223 1 84 361 GLN A N 1
ATOM 2696 C CA . GLN A 1 361 ? 20.078 22.062 2.775 1 84 361 GLN A CA 1
ATOM 2697 C C . GLN A 1 361 ? 20.25 23.578 2.893 1 84 361 GLN A C 1
ATOM 2699 O O . GLN A 1 361 ? 21.25 24.125 2.453 1 84 361 GLN A O 1
ATOM 2704 N N . LEU A 1 362 ? 19.281 24.25 3.418 1 88.25 362 LEU A N 1
ATOM 2705 C CA . LEU A 1 362 ? 19.328 25.688 3.68 1 88.25 362 LEU A CA 1
ATOM 2706 C C . LEU A 1 362 ? 20.344 26 4.77 1 88.25 362 LEU A C 1
ATOM 2708 O O . LEU A 1 362 ? 20.688 25.141 5.578 1 88.25 362 LEU A O 1
ATOM 2712 N N . PRO A 1 363 ? 20.875 27.203 4.785 1 89.31 363 PRO A N 1
ATOM 2713 C CA . PRO A 1 363 ? 21.828 27.562 5.832 1 89.31 363 PRO A CA 1
ATOM 2714 C C . PRO A 1 363 ? 21.281 27.359 7.238 1 89.31 363 PRO A C 1
ATOM 2716 O O . PRO A 1 363 ? 22.016 26.922 8.133 1 89.31 363 PRO A O 1
ATOM 2719 N N . GLY A 1 364 ? 20.094 27.656 7.504 1 90.38 364 GLY A N 1
ATOM 2720 C CA . GLY A 1 364 ? 19.484 27.531 8.82 1 90.38 364 GLY A CA 1
ATOM 2721 C C . GLY A 1 364 ? 18.75 26.203 9 1 90.38 364 GLY A C 1
ATOM 2722 O O . GLY A 1 364 ? 17.875 26.078 9.867 1 90.38 364 GLY A O 1
ATOM 2723 N N . ASN A 1 365 ? 19.109 25.203 8.242 1 90.44 365 ASN A N 1
ATOM 2724 C CA . ASN A 1 365 ? 18.406 23.922 8.211 1 90.44 365 ASN A CA 1
ATOM 2725 C C . ASN A 1 365 ? 18.312 23.297 9.602 1 90.44 365 ASN A C 1
ATOM 2727 O O . ASN A 1 365 ? 17.234 22.875 10.031 1 90.44 365 ASN A O 1
ATOM 2731 N N . ASP A 1 366 ? 19.391 23.344 10.281 1 89.62 366 ASP A N 1
ATOM 2732 C CA . ASP A 1 366 ? 19.438 22.688 11.578 1 89.62 366 ASP A CA 1
ATOM 2733 C C . ASP A 1 366 ? 18.453 23.328 12.555 1 89.62 366 ASP A C 1
ATOM 2735 O O . ASP A 1 366 ? 17.719 22.625 13.25 1 89.62 366 ASP A O 1
ATOM 2739 N N . ARG A 1 367 ? 18.391 24.578 12.562 1 91.81 367 ARG A N 1
ATOM 2740 C CA . ARG A 1 367 ? 17.5 25.297 13.477 1 91.81 367 ARG A CA 1
ATOM 2741 C C . ARG A 1 367 ? 16.047 25.141 13.07 1 91.81 367 ARG A C 1
ATOM 2743 O O . ARG A 1 367 ? 15.172 24.984 13.93 1 91.81 367 ARG A O 1
ATOM 2750 N N . ILE A 1 368 ? 15.781 25.203 11.852 1 94.19 368 ILE A N 1
ATOM 2751 C CA . ILE A 1 368 ? 14.422 25.031 11.336 1 94.19 368 ILE A CA 1
ATOM 2752 C C . ILE A 1 368 ? 13.898 23.656 11.703 1 94.19 368 ILE A C 1
ATOM 2754 O O . ILE A 1 368 ? 12.797 23.531 12.258 1 94.19 368 ILE A O 1
ATOM 2758 N N . VAL A 1 369 ? 14.758 22.688 11.438 1 92.81 369 VAL A N 1
ATOM 2759 C CA . VAL A 1 369 ? 14.383 21.297 11.68 1 92.81 369 VAL A CA 1
ATOM 2760 C C . VAL A 1 369 ? 14.156 21.062 13.172 1 92.81 369 VAL A C 1
ATOM 2762 O O . VAL A 1 369 ? 13.195 20.406 13.57 1 92.81 369 VAL A O 1
ATOM 2765 N N . ALA A 1 370 ? 14.984 21.625 13.93 1 94.25 370 ALA A N 1
ATOM 2766 C CA . ALA A 1 370 ? 14.859 21.484 15.375 1 94.25 370 ALA A CA 1
ATOM 2767 C C . ALA A 1 370 ? 13.57 22.125 15.883 1 94.25 370 ALA A C 1
ATOM 2769 O O . ALA A 1 370 ? 12.828 21.516 16.656 1 94.25 370 ALA A O 1
ATOM 2770 N N . ALA A 1 371 ? 13.273 23.297 15.477 1 95.62 371 ALA A N 1
ATOM 2771 C CA . ALA A 1 371 ? 12.094 24.016 15.922 1 95.62 371 ALA A CA 1
ATOM 2772 C C . ALA A 1 371 ? 10.812 23.266 15.555 1 95.62 371 ALA A C 1
ATOM 2774 O O . ALA A 1 371 ? 9.922 23.109 16.391 1 95.62 371 ALA A O 1
ATOM 2775 N N . VAL A 1 372 ? 10.75 22.797 14.398 1 96.19 372 VAL A N 1
ATOM 2776 C CA . VAL A 1 372 ? 9.547 22.125 13.906 1 96.19 372 VAL A CA 1
ATOM 2777 C C . VAL A 1 372 ? 9.414 20.75 14.57 1 96.19 372 VAL A C 1
ATOM 2779 O O . VAL A 1 372 ? 8.328 20.375 15.023 1 96.19 372 VAL A O 1
ATOM 2782 N N . THR A 1 373 ? 10.523 20.062 14.672 1 94.88 373 THR A N 1
ATOM 2783 C CA . THR A 1 373 ? 10.492 18.719 15.234 1 94.88 373 THR A CA 1
ATOM 2784 C C . THR A 1 373 ? 10.109 18.75 16.703 1 94.88 373 THR A C 1
ATOM 2786 O O . THR A 1 373 ? 9.273 17.953 17.156 1 94.88 373 THR A O 1
ATOM 2789 N N . TRP A 1 374 ? 10.664 19.641 17.391 1 96.06 374 TRP A N 1
ATOM 2790 C CA . TRP A 1 374 ? 10.328 19.766 18.812 1 96.06 374 TRP A CA 1
ATOM 2791 C C . TRP A 1 374 ? 8.867 20.172 18.984 1 96.06 374 TRP A C 1
ATOM 2793 O O . TRP A 1 374 ? 8.188 19.703 19.891 1 96.06 374 TRP A O 1
ATOM 2803 N N . THR A 1 375 ? 8.43 21.062 18.188 1 97.19 375 THR A N 1
ATOM 2804 C CA . THR A 1 375 ? 7.035 21.5 18.266 1 97.19 375 THR A CA 1
ATOM 2805 C C . THR A 1 375 ? 6.094 20.312 18.016 1 97.19 375 THR A C 1
ATOM 2807 O O . THR A 1 375 ? 5.109 20.141 18.734 1 97.19 375 THR A O 1
ATOM 2810 N N . ILE A 1 376 ? 6.398 19.516 17.016 1 96 376 ILE A N 1
ATOM 2811 C CA . ILE A 1 376 ? 5.594 18.344 16.688 1 96 376 ILE A CA 1
ATOM 2812 C C . ILE A 1 376 ? 5.562 17.391 17.891 1 96 376 ILE A C 1
ATOM 2814 O O . ILE A 1 376 ? 4.492 16.922 18.281 1 96 376 ILE A O 1
ATOM 2818 N N . MET A 1 377 ? 6.68 17.172 18.469 1 94.75 377 MET A N 1
ATOM 2819 C CA . MET A 1 377 ? 6.777 16.203 19.562 1 94.75 377 MET A CA 1
ATOM 2820 C C . MET A 1 377 ? 6.02 16.703 20.797 1 94.75 377 MET A C 1
ATOM 2822 O O . MET A 1 377 ? 5.312 15.93 21.438 1 94.75 377 MET A O 1
ATOM 2826 N N . LEU A 1 378 ? 6.184 17.938 21.047 1 95.38 378 LEU A N 1
ATOM 2827 C CA . LEU A 1 378 ? 5.441 18.516 22.156 1 95.38 378 LEU A CA 1
ATOM 2828 C C . LEU A 1 378 ? 3.941 18.484 21.891 1 95.38 378 LEU A C 1
ATOM 2830 O O . LEU A 1 378 ? 3.145 18.25 22.797 1 95.38 378 LEU A O 1
ATOM 2834 N N . SER A 1 379 ? 3.586 18.719 20.703 1 95.5 379 SER A N 1
ATOM 2835 C CA . SER A 1 379 ? 2.182 18.688 20.312 1 95.5 379 SER A CA 1
ATOM 2836 C C . SER A 1 379 ? 1.591 17.297 20.516 1 95.5 379 SER A C 1
ATOM 2838 O O . SER A 1 379 ? 0.51 17.141 21.078 1 95.5 379 SER A O 1
ATOM 2840 N N . VAL A 1 380 ? 2.301 16.281 20 1 92.25 380 VAL A N 1
ATOM 2841 C CA . VAL A 1 380 ? 1.854 14.906 20.125 1 92.25 380 VAL A CA 1
ATOM 2842 C C . VAL A 1 380 ? 1.655 14.547 21.594 1 92.25 380 VAL A C 1
ATOM 2844 O O . VAL A 1 380 ? 0.675 13.891 21.953 1 92.25 380 VAL A O 1
ATOM 2847 N N . LEU A 1 381 ? 2.498 15.023 22.391 1 91.81 381 LEU A N 1
ATOM 2848 C CA . LEU A 1 381 ? 2.449 14.703 23.812 1 91.81 381 LEU A CA 1
ATOM 2849 C C . LEU A 1 381 ? 1.354 15.508 24.516 1 91.81 381 LEU A C 1
ATOM 2851 O O . LEU A 1 381 ? 0.469 14.93 25.141 1 91.81 381 LEU A O 1
ATOM 2855 N N . LEU A 1 382 ? 1.379 16.781 24.344 1 93.06 382 LEU A N 1
ATOM 2856 C CA . LEU A 1 382 ? 0.503 17.656 25.109 1 93.06 382 LEU A CA 1
ATOM 2857 C C . LEU A 1 382 ? -0.933 17.578 24.609 1 93.06 382 LEU A C 1
ATOM 2859 O O . LEU A 1 382 ? -1.87 17.484 25.391 1 93.06 382 LEU A O 1
ATOM 2863 N N . HIS A 1 383 ? -1.142 17.672 23.375 1 92.44 383 HIS A N 1
ATOM 2864 C CA . HIS A 1 383 ? -2.49 17.562 22.828 1 92.44 383 HIS A CA 1
ATOM 2865 C C . HIS A 1 383 ? -3.031 16.156 22.953 1 92.44 383 HIS A C 1
ATOM 2867 O O . HIS A 1 383 ? -4.23 15.953 23.172 1 92.44 383 HIS A O 1
ATOM 2873 N N . GLY A 1 384 ? -2.189 15.18 22.766 1 86.25 384 GLY A N 1
ATOM 2874 C CA . GLY A 1 384 ? -2.625 13.805 22.922 1 86.25 384 GLY A CA 1
ATOM 2875 C C . GLY A 1 384 ? -3.088 13.477 24.328 1 86.25 384 GLY A C 1
ATOM 2876 O O . GLY A 1 384 ? -4.156 12.891 24.516 1 86.25 384 GLY A O 1
ATOM 2877 N N . LEU A 1 385 ? -2.393 13.914 25.297 1 86.75 385 LEU A N 1
ATOM 2878 C CA . LEU A 1 385 ? -2.691 13.594 26.688 1 86.75 385 LEU A CA 1
ATOM 2879 C C . LEU A 1 385 ? -3.859 14.43 27.203 1 86.75 385 LEU A C 1
ATOM 2881 O O . LEU A 1 385 ? -4.594 13.992 28.094 1 86.75 385 LEU A O 1
ATOM 2885 N N . SER A 1 386 ? -4.082 15.508 26.578 1 90.94 386 SER A N 1
ATOM 2886 C CA . SER A 1 386 ? -5.098 16.406 27.109 1 90.94 386 SER A CA 1
ATOM 2887 C C . SER A 1 386 ? -6.398 16.312 26.312 1 90.94 386 SER A C 1
ATOM 2889 O O . SER A 1 386 ? -7.43 16.828 26.734 1 90.94 386 SER A O 1
ATOM 2891 N N . ALA A 1 387 ? -6.391 15.633 25.219 1 89.19 387 ALA A N 1
ATOM 2892 C CA . ALA A 1 387 ? -7.539 15.617 24.328 1 89.19 387 ALA A CA 1
ATOM 2893 C C . ALA A 1 387 ? -8.797 15.141 25.047 1 89.19 387 ALA A C 1
ATOM 2895 O O . ALA A 1 387 ? -9.781 15.875 25.125 1 89.19 387 ALA A O 1
ATOM 2896 N N . ASN A 1 388 ? -8.789 14 25.656 1 87.25 388 ASN A N 1
ATOM 2897 C CA . ASN A 1 388 ? -9.969 13.414 26.281 1 87.25 388 ASN A CA 1
ATOM 2898 C C . ASN A 1 388 ? -10.352 14.148 27.562 1 87.25 388 ASN A C 1
ATOM 2900 O O . ASN A 1 388 ? -11.508 14.516 27.75 1 87.25 388 ASN A O 1
ATOM 2904 N N . PRO A 1 389 ? -9.398 14.422 28.422 1 88.75 389 PRO A N 1
ATOM 2905 C CA . PRO A 1 389 ? -9.758 15.141 29.656 1 88.75 389 PRO A CA 1
ATOM 2906 C C . PRO A 1 389 ? -10.328 16.531 29.375 1 88.75 389 PRO A C 1
ATOM 2908 O O . PRO A 1 389 ? -11.289 16.953 30.016 1 88.75 389 PRO A O 1
ATOM 2911 N N . LEU A 1 390 ? -9.789 17.219 28.453 1 91.94 390 LEU A N 1
ATOM 2912 C CA . LEU A 1 390 ? -10.273 18.562 28.156 1 91.94 390 LEU A CA 1
ATOM 2913 C C . LEU A 1 390 ? -11.609 18.516 27.422 1 91.94 390 LEU A C 1
ATOM 2915 O O . LEU A 1 390 ? -12.453 19.391 27.609 1 91.94 390 LEU A O 1
ATOM 2919 N N . ALA A 1 391 ? -11.766 17.547 26.547 1 91.25 391 ALA A N 1
ATOM 2920 C CA . ALA A 1 391 ? -13.055 17.375 25.875 1 91.25 391 ALA A CA 1
ATOM 2921 C C . ALA A 1 391 ? -14.172 17.141 26.891 1 91.25 391 ALA A C 1
ATOM 2923 O O . ALA A 1 391 ? -15.25 17.734 26.781 1 91.25 391 ALA A O 1
ATOM 2924 N N . LYS A 1 392 ? -13.906 16.328 27.844 1 89.31 392 LYS A N 1
ATOM 2925 C CA . LYS A 1 392 ? -14.891 16.031 28.875 1 89.31 392 LYS A CA 1
ATOM 2926 C C . LYS A 1 392 ? -15.18 17.25 29.734 1 89.31 392 LYS A C 1
ATOM 2928 O O . LYS A 1 392 ? -16.344 17.547 30.047 1 89.31 392 LYS A O 1
ATOM 2933 N N . ALA A 1 393 ? -14.125 17.906 30.156 1 93.25 393 ALA A N 1
ATOM 2934 C CA . ALA A 1 393 ? -14.281 19.109 30.984 1 93.25 393 ALA A CA 1
ATOM 2935 C C . ALA A 1 393 ? -15.047 20.203 30.25 1 93.25 393 ALA A C 1
ATOM 2937 O O . ALA A 1 393 ? -15.922 20.844 30.812 1 93.25 393 ALA A O 1
ATOM 2938 N N . TYR A 1 394 ? -14.68 20.359 29.031 1 94.19 394 TYR A N 1
ATOM 2939 C CA . TYR A 1 394 ? -15.352 21.359 28.188 1 94.19 394 TYR A CA 1
ATOM 2940 C C . TYR A 1 394 ? -16.812 20.984 27.953 1 94.19 394 TYR A C 1
ATOM 2942 O O . TYR A 1 394 ? -17.703 21.812 28.094 1 94.19 394 TYR A O 1
ATOM 2950 N N . GLY A 1 395 ? -17.031 19.75 27.625 1 91.38 395 GLY A N 1
ATOM 2951 C CA . GLY A 1 395 ? -18.391 19.266 27.422 1 91.38 395 GLY A CA 1
ATOM 2952 C C . GLY A 1 395 ? -19.266 19.469 28.641 1 91.38 395 GLY A C 1
ATOM 2953 O O . GLY A 1 395 ? -20.438 19.828 28.516 1 91.38 395 GLY A O 1
ATOM 2954 N N . ALA A 1 396 ? -18.781 19.297 29.797 1 90.88 396 ALA A N 1
ATOM 2955 C CA . ALA A 1 396 ? -19.531 19.438 31.047 1 90.88 396 ALA A CA 1
ATOM 2956 C C . ALA A 1 396 ? -19.906 20.891 31.312 1 90.88 396 ALA A C 1
ATOM 2958 O O . ALA A 1 396 ? -20.953 21.172 31.906 1 90.88 396 ALA A O 1
ATOM 2959 N N . ARG A 1 397 ? -19.078 21.719 30.891 1 91.25 397 ARG A N 1
ATOM 2960 C CA . ARG A 1 397 ? -19.281 23.141 31.156 1 91.25 397 ARG A CA 1
ATOM 2961 C C . ARG A 1 397 ? -20.266 23.75 30.156 1 91.25 397 ARG A C 1
ATOM 2963 O O . ARG A 1 397 ? -21.062 24.609 30.5 1 91.25 397 ARG A O 1
ATOM 2970 N N . VAL A 1 398 ? -20.172 23.406 28.906 1 88.19 398 VAL A N 1
ATOM 2971 C CA . VAL A 1 398 ? -20.938 24.078 27.859 1 88.19 398 VAL A CA 1
ATOM 2972 C C . VAL A 1 398 ? -22.219 23.297 27.578 1 88.19 398 VAL A C 1
ATOM 2974 O O . VAL A 1 398 ? -23.234 23.875 27.188 1 88.19 398 VAL A O 1
ATOM 2977 N N . GLY A 1 399 ? -22.391 22.109 27.969 1 68.38 399 GLY A N 1
ATOM 2978 C CA . GLY A 1 399 ? -23.578 21.328 27.672 1 68.38 399 GLY A CA 1
ATOM 2979 C C . GLY A 1 399 ? -23.906 21.281 26.188 1 68.38 399 GLY A C 1
ATOM 2980 O O . GLY A 1 399 ? -23.016 21.5 25.359 1 68.38 399 GLY A O 1
ATOM 2981 N N . ASN A 1 400 ? -25 20.656 25.594 1 60.28 400 ASN A N 1
ATOM 2982 C CA . ASN A 1 400 ? -25.375 20.453 24.203 1 60.28 400 ASN A CA 1
ATOM 2983 C C . ASN A 1 400 ? -25.766 21.766 23.531 1 60.28 400 ASN A C 1
ATOM 2985 O O . ASN A 1 400 ? -25.891 21.828 22.297 1 60.28 400 ASN A O 1
ATOM 2989 N N . ALA A 1 401 ? -26.172 22.75 24.25 1 59.41 401 ALA A N 1
ATOM 2990 C CA . ALA A 1 401 ? -26.984 23.766 23.609 1 59.41 401 ALA A CA 1
ATOM 2991 C C . ALA A 1 401 ? -26.156 25 23.266 1 59.41 401 ALA A C 1
ATOM 2993 O O . ALA A 1 401 ? -26.234 25.531 22.156 1 59.41 401 ALA A O 1
ATOM 2994 N N . ASP A 1 402 ? -25.469 25.812 24.141 1 67.94 402 ASP A N 1
ATOM 2995 C CA . ASP A 1 402 ? -25 27.172 23.859 1 67.94 402 ASP A CA 1
ATOM 2996 C C . ASP A 1 402 ? -23.469 27.234 23.875 1 67.94 402 ASP A C 1
ATOM 2998 O O . ASP A 1 402 ? -22.828 26.969 24.891 1 67.94 402 ASP A O 1
ATOM 3002 N N . ILE A 1 403 ? -22.812 27.156 22.625 1 75.25 403 ILE A N 1
ATOM 3003 C CA . ILE A 1 403 ? -21.359 27.25 22.594 1 75.25 403 ILE A CA 1
ATOM 3004 C C . ILE A 1 403 ? -20.938 28.703 22.766 1 75.25 403 ILE A C 1
ATOM 3006 O O . ILE A 1 403 ? -21.703 29.625 22.469 1 75.25 403 ILE A O 1
ATOM 3010 N N . MET B 1 1 ? 15.031 8.828 -15.867 1 57.53 1 MET B N 1
ATOM 3011 C CA . MET B 1 1 ? 13.57 8.852 -15.773 1 57.53 1 MET B CA 1
ATOM 3012 C C . MET B 1 1 ? 13.125 9.352 -14.406 1 57.53 1 MET B C 1
ATOM 3014 O O . MET B 1 1 ? 13.742 9.031 -13.383 1 57.53 1 MET B O 1
ATOM 3018 N N . SER B 1 2 ? 11.977 10.227 -14.461 1 79.81 2 SER B N 1
ATOM 3019 C CA . SER B 1 2 ? 11.547 10.852 -13.219 1 79.81 2 SER B CA 1
ATOM 3020 C C . SER B 1 2 ? 10.68 9.906 -12.391 1 79.81 2 SER B C 1
ATOM 3022 O O . SER B 1 2 ? 9.859 9.164 -12.945 1 79.81 2 SER B O 1
ATOM 3024 N N . GLU B 1 3 ? 11.031 9.633 -11.305 1 85.06 3 GLU B N 1
ATOM 3025 C CA . GLU B 1 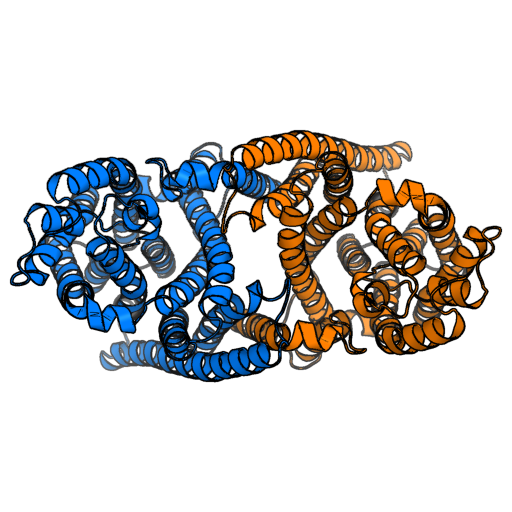3 ? 10.266 8.836 -10.344 1 85.06 3 GLU B CA 1
ATOM 3026 C C . GLU B 1 3 ? 8.797 9.234 -10.344 1 85.06 3 GLU B C 1
ATOM 3028 O O . GLU B 1 3 ? 7.914 8.383 -10.188 1 85.06 3 GLU B O 1
ATOM 3033 N N . TYR B 1 4 ? 8.594 10.477 -10.688 1 91.88 4 TYR B N 1
ATOM 3034 C CA . TYR B 1 4 ? 7.215 10.945 -10.672 1 91.88 4 TYR B CA 1
ATOM 3035 C C . TYR B 1 4 ? 6.488 10.547 -11.945 1 91.88 4 TYR B C 1
ATOM 3037 O O . TYR B 1 4 ? 5.27 10.359 -11.945 1 91.88 4 TYR B O 1
ATOM 3045 N N . GLN B 1 5 ? 7.262 10.438 -13.008 1 92.94 5 GLN B N 1
ATOM 3046 C CA . GLN B 1 5 ? 6.691 9.906 -14.25 1 92.94 5 GLN B CA 1
ATOM 3047 C C . GLN B 1 5 ? 6.148 8.5 -14.047 1 92.94 5 GLN B C 1
ATOM 3049 O O . GLN B 1 5 ? 5.016 8.203 -14.43 1 92.94 5 GLN B O 1
ATOM 3054 N N . VAL B 1 6 ? 6.887 7.652 -13.461 1 90.5 6 VAL B N 1
ATOM 3055 C CA . VAL B 1 6 ? 6.512 6.266 -13.203 1 90.5 6 VAL B CA 1
ATOM 3056 C C . VAL B 1 6 ? 5.297 6.227 -12.281 1 90.5 6 VAL B C 1
ATOM 3058 O O . VAL B 1 6 ? 4.34 5.488 -12.531 1 90.5 6 VAL B O 1
ATOM 3061 N N . LEU B 1 7 ? 5.316 7.016 -11.219 1 92.69 7 LEU B N 1
ATOM 3062 C CA . LEU B 1 7 ? 4.203 7.086 -10.281 1 92.69 7 LEU B CA 1
ATOM 3063 C C . LEU B 1 7 ? 2.92 7.504 -10.984 1 92.69 7 LEU B C 1
ATOM 3065 O O . LEU B 1 7 ? 1.853 6.941 -10.727 1 92.69 7 LEU B O 1
ATOM 3069 N N . THR B 1 8 ? 3.061 8.484 -11.875 1 95.19 8 THR B N 1
ATOM 3070 C CA . THR B 1 8 ? 1.906 9 -12.609 1 95.19 8 THR B CA 1
ATOM 3071 C C . THR B 1 8 ? 1.285 7.906 -13.477 1 95.19 8 THR B C 1
ATOM 3073 O O . THR B 1 8 ? 0.068 7.711 -13.453 1 95.19 8 THR B O 1
ATOM 3076 N N . ILE B 1 9 ? 2.082 7.242 -14.18 1 94.88 9 ILE B N 1
ATOM 3077 C CA . ILE B 1 9 ? 1.609 6.23 -15.117 1 94.88 9 ILE B CA 1
ATOM 3078 C C . ILE B 1 9 ? 0.954 5.086 -14.352 1 94.88 9 ILE B C 1
ATOM 3080 O O . ILE B 1 9 ? -0.138 4.637 -14.711 1 94.88 9 ILE B O 1
ATOM 3084 N N . ILE B 1 10 ? 1.564 4.648 -13.297 1 93.75 10 ILE B N 1
ATOM 3085 C CA . ILE B 1 10 ? 1.027 3.557 -12.492 1 93.75 10 ILE B CA 1
ATOM 3086 C C . ILE B 1 10 ? -0.29 3.988 -11.852 1 93.75 10 ILE B C 1
ATOM 3088 O O . ILE B 1 10 ? -1.284 3.262 -11.914 1 93.75 10 ILE B O 1
ATOM 3092 N N . ALA B 1 11 ? -0.284 5.168 -11.266 1 95.88 11 ALA B N 1
ATOM 3093 C CA . ALA B 1 11 ? -1.484 5.668 -10.602 1 95.88 11 ALA B CA 1
ATOM 3094 C C . ALA B 1 11 ? -2.631 5.84 -11.594 1 95.88 11 ALA B C 1
ATOM 3096 O O . ALA B 1 11 ? -3.771 5.469 -11.305 1 95.88 11 ALA B O 1
ATOM 3097 N N . ALA B 1 12 ? -2.336 6.41 -12.719 1 96 12 ALA B N 1
ATOM 3098 C CA . ALA B 1 12 ? -3.344 6.586 -13.758 1 96 12 ALA B CA 1
ATOM 3099 C C . ALA B 1 12 ? -3.881 5.238 -14.234 1 96 12 ALA B C 1
ATOM 3101 O O . ALA B 1 12 ? -5.086 5.082 -14.445 1 96 12 ALA B O 1
ATOM 3102 N N . PHE B 1 13 ? -3.01 4.297 -14.375 1 94.69 13 PHE B N 1
ATOM 3103 C CA . PHE B 1 13 ? -3.422 2.965 -14.797 1 94.69 13 PHE B CA 1
ATOM 3104 C C . PHE B 1 13 ? -4.336 2.324 -13.758 1 94.69 13 PHE B C 1
ATOM 3106 O O . PHE B 1 13 ? -5.387 1.779 -14.102 1 94.69 13 PHE B O 1
ATOM 3113 N N . VAL B 1 14 ? -3.902 2.391 -12.523 1 93.62 14 VAL B N 1
ATOM 3114 C CA . VAL B 1 14 ? -4.711 1.827 -11.445 1 93.62 14 VAL B CA 1
ATOM 3115 C C . VAL B 1 14 ? -6.082 2.494 -11.43 1 93.62 14 VAL B C 1
ATOM 3117 O O . VAL B 1 14 ? -7.105 1.821 -11.273 1 93.62 14 VAL B O 1
ATOM 3120 N N . PHE B 1 15 ? -6.098 3.777 -11.625 1 94.75 15 PHE B N 1
ATOM 3121 C CA . PHE B 1 15 ? -7.352 4.52 -11.609 1 94.75 15 PHE B CA 1
ATOM 3122 C C . PHE B 1 15 ? -8.258 4.074 -12.75 1 94.75 15 PHE B C 1
ATOM 3124 O O . PHE B 1 15 ? -9.406 3.693 -12.516 1 94.75 15 PHE B O 1
ATOM 3131 N N . ILE B 1 16 ? -7.777 4.062 -13.938 1 94.31 16 ILE B N 1
ATOM 3132 C CA . ILE B 1 16 ? -8.562 3.725 -15.125 1 94.31 16 ILE B CA 1
ATOM 3133 C C . ILE B 1 16 ? -9.062 2.285 -15.023 1 94.31 16 ILE B C 1
ATOM 3135 O O . ILE B 1 16 ? -10.234 2.004 -15.289 1 94.31 16 ILE B O 1
ATOM 3139 N N . TYR B 1 17 ? -8.188 1.407 -14.586 1 91.69 17 TYR B N 1
ATOM 3140 C CA . TYR B 1 17 ? -8.578 0.007 -14.469 1 91.69 17 TYR B CA 1
ATOM 3141 C C . TYR B 1 17 ? -9.672 -0.167 -13.414 1 91.69 17 TYR B C 1
ATOM 3143 O O . TYR B 1 17 ? -10.602 -0.947 -13.609 1 91.69 17 TYR B O 1
ATOM 3151 N N . SER B 1 18 ? -9.477 0.507 -12.289 1 90.12 18 SER B N 1
ATOM 3152 C CA . SER B 1 18 ? -10.438 0.37 -11.203 1 90.12 18 SER B CA 1
ATOM 3153 C C . SER B 1 18 ? -11.836 0.798 -11.641 1 90.12 18 SER B C 1
ATOM 3155 O O . SER B 1 18 ? -12.836 0.347 -11.078 1 90.12 18 SER B O 1
ATOM 3157 N N . LEU B 1 19 ? -11.938 1.649 -12.703 1 91.88 19 LEU B N 1
ATOM 3158 C CA . LEU B 1 19 ? -13.219 2.139 -13.203 1 91.88 19 LEU B CA 1
ATOM 3159 C C . LEU B 1 19 ? -13.961 1.042 -13.961 1 91.88 19 LEU B C 1
ATOM 3161 O O . LEU B 1 19 ? -15.188 1.086 -14.086 1 91.88 19 LEU B O 1
ATOM 3165 N N . VAL B 1 20 ? -13.18 0.067 -14.445 1 89.5 20 VAL B N 1
ATOM 3166 C CA . VAL B 1 20 ? -13.812 -0.897 -15.336 1 89.5 20 VAL B CA 1
ATOM 3167 C C . VAL B 1 20 ? -13.555 -2.316 -14.836 1 89.5 20 VAL B C 1
ATOM 3169 O O . VAL B 1 20 ? -13.93 -3.291 -15.492 1 89.5 20 VAL B O 1
ATOM 3172 N N . ALA B 1 21 ? -12.906 -2.445 -13.766 1 84.31 21 ALA B N 1
ATOM 3173 C CA . ALA B 1 21 ? -12.422 -3.734 -13.273 1 84.31 21 ALA B CA 1
ATOM 3174 C C . ALA B 1 21 ? -13.562 -4.746 -13.18 1 84.31 21 ALA B C 1
ATOM 3176 O O . ALA B 1 21 ? -13.453 -5.863 -13.688 1 84.31 21 ALA B O 1
ATOM 3177 N N . SER B 1 22 ? -14.664 -4.391 -12.555 1 81.56 22 SER B N 1
ATOM 3178 C CA . SER B 1 22 ? -15.773 -5.316 -12.359 1 81.56 22 SER B CA 1
ATOM 3179 C C . SER B 1 22 ? -16.422 -5.707 -13.68 1 81.56 22 SER B C 1
ATOM 3181 O O . SER B 1 22 ? -16.875 -6.836 -13.844 1 81.56 22 SER B O 1
ATOM 3183 N N . ARG B 1 23 ? -16.469 -4.773 -14.594 1 82.25 23 ARG B N 1
ATOM 3184 C CA . ARG B 1 23 ? -17 -5.074 -15.914 1 82.25 23 ARG B CA 1
ATOM 3185 C C . ARG B 1 23 ? -16.078 -6.008 -16.688 1 82.25 23 ARG B C 1
ATOM 3187 O O . ARG B 1 23 ? -16.547 -6.914 -17.375 1 82.25 23 ARG B O 1
ATOM 3194 N N . LEU B 1 24 ? -14.828 -5.75 -16.562 1 81.75 24 LEU B N 1
ATOM 3195 C CA . LEU B 1 24 ? -13.844 -6.551 -17.266 1 81.75 24 LEU B CA 1
ATOM 3196 C C . LEU B 1 24 ? -13.844 -7.992 -16.766 1 81.75 24 LEU B C 1
ATOM 3198 O O . LEU B 1 24 ? -13.586 -8.922 -17.531 1 81.75 24 LEU B O 1
ATOM 3202 N N . GLU B 1 25 ? -14.109 -8.125 -15.516 1 72.94 25 GLU B N 1
ATOM 3203 C CA . GLU B 1 25 ? -14.141 -9.461 -14.914 1 72.94 25 GLU B CA 1
ATOM 3204 C C . GLU B 1 25 ? -15.219 -10.328 -15.547 1 72.94 25 GLU B C 1
ATOM 3206 O O . GLU B 1 25 ? -15.164 -11.555 -15.461 1 72.94 25 GLU B O 1
ATOM 3211 N N . LYS B 1 26 ? -16.203 -9.664 -16.234 1 71.44 26 LYS B N 1
ATOM 3212 C CA . LYS B 1 26 ? -17.297 -10.398 -16.875 1 71.44 26 LYS B CA 1
ATOM 3213 C C . LYS B 1 26 ? -16.984 -10.648 -18.359 1 71.44 26 LYS B C 1
ATOM 3215 O O . LYS B 1 26 ? -17.766 -11.289 -19.062 1 71.44 26 LYS B O 1
ATOM 3220 N N . THR B 1 27 ? -15.891 -10.102 -18.781 1 75.62 27 THR B N 1
ATOM 3221 C CA . THR B 1 27 ? -15.453 -10.297 -20.156 1 75.62 27 THR B CA 1
ATOM 3222 C C . THR B 1 27 ? -14.352 -11.352 -20.234 1 75.62 27 THR B C 1
ATOM 3224 O O . THR B 1 27 ? -13.828 -11.781 -19.203 1 75.62 27 THR B O 1
ATOM 3227 N N . PRO B 1 28 ? -14.102 -11.781 -21.453 1 70 28 PRO B N 1
ATOM 3228 C CA . PRO B 1 28 ? -13.031 -12.766 -21.609 1 70 28 PRO B CA 1
ATOM 3229 C C . PRO B 1 28 ? -11.648 -12.18 -21.344 1 70 28 PRO B C 1
ATOM 3231 O O . PRO B 1 28 ? -10.672 -12.93 -21.203 1 70 28 PRO B O 1
ATOM 3234 N N . VAL B 1 29 ? -11.633 -10.992 -21.109 1 75.94 29 VAL B N 1
ATOM 3235 C CA . VAL B 1 29 ? -10.336 -10.352 -20.875 1 75.94 29 VAL B CA 1
ATOM 3236 C C . VAL B 1 29 ? -10 -10.398 -19.391 1 75.94 29 VAL B C 1
ATOM 3238 O O . VAL B 1 29 ? -10.68 -9.781 -18.578 1 75.94 29 VAL B O 1
ATOM 3241 N N . ASN B 1 30 ? -9.031 -11.336 -19.109 1 79.25 30 ASN B N 1
ATOM 3242 C CA . ASN B 1 30 ? -8.609 -11.406 -17.703 1 79.25 30 ASN B CA 1
ATOM 3243 C C . ASN B 1 30 ? -7.738 -10.211 -17.328 1 79.25 30 ASN B C 1
ATOM 3245 O O . ASN B 1 30 ? -7.094 -9.609 -18.188 1 79.25 30 ASN B O 1
ATOM 3249 N N . GLY B 1 31 ? -7.691 -9.82 -16.141 1 85.19 31 GLY B N 1
ATOM 3250 C CA . GLY B 1 31 ? -6.926 -8.688 -15.633 1 85.19 31 GLY B CA 1
ATOM 3251 C C . GLY B 1 31 ? -5.445 -8.789 -15.945 1 85.19 31 GLY B C 1
ATOM 3252 O O . GLY B 1 31 ? -4.812 -7.793 -16.312 1 85.19 31 GLY B O 1
ATOM 3253 N N . ALA B 1 32 ? -4.949 -10.008 -15.859 1 88.31 32 ALA B N 1
ATOM 3254 C CA . ALA B 1 32 ? -3.518 -10.211 -16.078 1 88.31 32 ALA B CA 1
ATOM 3255 C C . ALA B 1 32 ? -3.113 -9.789 -17.484 1 88.31 32 ALA B C 1
ATOM 3257 O O . ALA B 1 32 ? -2.039 -9.211 -17.688 1 88.31 32 ALA B O 1
ATOM 3258 N N . LEU B 1 33 ? -3.945 -10.141 -18.453 1 89.19 33 LEU B N 1
ATOM 3259 C CA . LEU B 1 33 ? -3.682 -9.758 -19.844 1 89.19 33 LEU B CA 1
ATOM 3260 C C . LEU B 1 33 ? -3.586 -8.242 -19.969 1 89.19 33 LEU B C 1
ATOM 3262 O O . LEU B 1 33 ? -2.697 -7.727 -20.656 1 89.19 33 LEU B O 1
ATOM 3266 N N . VAL B 1 34 ? -4.457 -7.598 -19.297 1 91.44 34 VAL B N 1
ATOM 3267 C CA . VAL B 1 34 ? -4.488 -6.141 -19.359 1 91.44 34 VAL B CA 1
ATOM 3268 C C . VAL B 1 34 ? -3.27 -5.562 -18.641 1 91.44 34 VAL B C 1
ATOM 3270 O O . VAL B 1 34 ? -2.592 -4.68 -19.172 1 91.44 34 VAL B O 1
ATOM 3273 N N . TYR B 1 35 ? -2.93 -6.066 -17.469 1 93.44 35 TYR B N 1
ATOM 3274 C CA . TYR B 1 35 ? -1.822 -5.551 -16.672 1 93.44 35 TYR B CA 1
ATOM 3275 C C . TYR B 1 35 ? -0.498 -5.711 -17.406 1 93.44 35 TYR B C 1
ATOM 3277 O O . TYR B 1 35 ? 0.274 -4.758 -17.516 1 93.44 35 TYR B O 1
ATOM 3285 N N . VAL B 1 36 ? -0.312 -6.902 -17.875 1 92.81 36 VAL B N 1
ATOM 3286 C CA . VAL B 1 36 ? 0.936 -7.203 -18.562 1 92.81 36 VAL B CA 1
ATOM 3287 C C . VAL B 1 36 ? 0.996 -6.426 -19.875 1 92.81 36 VAL B C 1
ATOM 3289 O O . VAL B 1 36 ? 2.055 -5.926 -20.266 1 92.81 36 VAL B O 1
ATOM 3292 N N . GLY B 1 37 ? -0.107 -6.344 -20.609 1 94.25 37 GLY B N 1
ATOM 3293 C CA . GLY B 1 37 ? -0.155 -5.59 -21.859 1 94.25 37 GLY B CA 1
ATOM 3294 C C . GLY B 1 37 ? 0.214 -4.129 -21.688 1 94.25 37 GLY B C 1
ATOM 3295 O O . GLY B 1 37 ? 1.002 -3.584 -22.453 1 94.25 37 GLY B O 1
ATOM 3296 N N . ILE B 1 38 ? -0.328 -3.512 -20.656 1 95 38 ILE B N 1
ATOM 3297 C CA . ILE B 1 38 ? -0.033 -2.107 -20.391 1 95 38 ILE B CA 1
ATOM 3298 C C . ILE B 1 38 ? 1.415 -1.963 -19.938 1 95 38 ILE B C 1
ATOM 3300 O O . ILE B 1 38 ? 2.102 -1.009 -20.312 1 95 38 ILE B O 1
ATOM 3304 N N . GLY B 1 39 ? 1.886 -2.859 -19.109 1 94.69 39 GLY B N 1
ATOM 3305 C CA . GLY B 1 39 ? 3.291 -2.871 -18.734 1 94.69 39 GLY B CA 1
ATOM 3306 C C . GLY B 1 39 ? 4.223 -2.945 -19.938 1 94.69 39 GLY B C 1
ATOM 3307 O O . GLY B 1 39 ? 5.195 -2.191 -20.016 1 94.69 39 GLY B O 1
ATOM 3308 N N . MET B 1 40 ? 3.855 -3.803 -20.859 1 94.38 40 MET B N 1
ATOM 3309 C CA . MET B 1 40 ? 4.645 -3.959 -22.078 1 94.38 40 MET B CA 1
ATOM 3310 C C . MET B 1 40 ? 4.637 -2.672 -22.891 1 94.38 40 MET B C 1
ATOM 3312 O O . MET B 1 40 ? 5.668 -2.271 -23.438 1 94.38 40 MET B O 1
ATOM 3316 N N . LEU B 1 41 ? 3.508 -2.096 -22.984 1 95.31 41 LEU B N 1
ATOM 3317 C CA . LEU B 1 41 ? 3.34 -0.877 -23.766 1 95.31 41 LEU B CA 1
ATOM 3318 C C . LEU B 1 41 ? 4.211 0.248 -23.219 1 95.31 41 LEU B C 1
ATOM 3320 O O . LEU B 1 41 ? 4.812 1.003 -23.984 1 95.31 41 LEU B O 1
ATOM 3324 N N . PHE B 1 42 ? 4.367 0.338 -21.906 1 94.94 42 PHE B N 1
ATOM 3325 C CA . PHE B 1 42 ? 5.059 1.469 -21.297 1 94.94 42 PHE B CA 1
ATOM 3326 C C . PHE B 1 42 ? 6.496 1.104 -20.953 1 94.94 42 PHE B C 1
ATOM 3328 O O . PHE B 1 42 ? 7.27 1.955 -20.516 1 94.94 42 PHE B O 1
ATOM 3335 N N . GLY B 1 43 ? 6.859 -0.115 -21.156 1 92.62 43 GLY B N 1
ATOM 3336 C CA . GLY B 1 43 ? 8.188 -0.603 -20.812 1 92.62 43 GLY B CA 1
ATOM 3337 C C . GLY B 1 43 ? 9.273 -0.074 -21.734 1 92.62 43 GLY B C 1
ATOM 3338 O O . GLY B 1 43 ? 8.984 0.641 -22.688 1 92.62 43 GLY B O 1
ATOM 3339 N N . PRO B 1 44 ? 10.484 -0.353 -21.453 1 90.06 44 PRO B N 1
ATOM 3340 C CA . PRO B 1 44 ? 11.633 0.199 -22.172 1 90.06 44 PRO B CA 1
ATOM 3341 C C . PRO B 1 44 ? 11.664 -0.201 -23.641 1 90.06 44 PRO B C 1
ATOM 3343 O O . PRO B 1 44 ? 12.188 0.539 -24.484 1 90.06 44 PRO B O 1
ATOM 3346 N N . GLN B 1 45 ? 11.18 -1.328 -24.016 1 90.81 45 GLN B N 1
ATOM 3347 C CA . GLN B 1 45 ? 11.242 -1.813 -25.391 1 90.81 45 GLN B CA 1
ATOM 3348 C C . GLN B 1 45 ? 10.109 -1.236 -26.219 1 90.81 45 GLN B C 1
ATOM 3350 O O . GLN B 1 45 ? 10.062 -1.43 -27.438 1 90.81 45 GLN B O 1
ATOM 3355 N N . SER B 1 46 ? 9.18 -0.539 -25.672 1 93.75 46 SER B N 1
ATOM 3356 C CA . SER B 1 46 ? 8.078 0.111 -26.391 1 93.75 46 SER B CA 1
ATOM 3357 C C . SER B 1 46 ? 8.117 1.623 -26.188 1 93.75 46 SER B C 1
ATOM 3359 O O . SER B 1 46 ? 9.031 2.295 -26.688 1 93.75 46 SER B O 1
ATOM 3361 N N . LEU B 1 47 ? 7.262 2.244 -25.344 1 93.62 47 LEU B N 1
ATOM 3362 C CA . LEU B 1 47 ? 7.238 3.691 -25.156 1 93.62 47 LEU B CA 1
ATOM 3363 C C . LEU B 1 47 ? 8.406 4.145 -24.297 1 93.62 47 LEU B C 1
ATOM 3365 O O . LEU B 1 47 ? 8.789 5.316 -24.328 1 93.62 47 LEU B O 1
ATOM 3369 N N . GLY B 1 48 ? 8.891 3.26 -23.469 1 91.56 48 GLY B N 1
ATOM 3370 C CA . GLY B 1 48 ? 10.055 3.543 -22.656 1 91.56 48 GLY B CA 1
ATOM 3371 C C . GLY B 1 48 ? 9.773 4.527 -21.531 1 91.56 48 GLY B C 1
ATOM 3372 O O . GLY B 1 48 ? 10.672 5.234 -21.078 1 91.56 48 GLY B O 1
ATOM 3373 N N . LEU B 1 49 ? 8.594 4.609 -21.078 1 91.75 49 LEU B N 1
ATOM 3374 C CA . LEU B 1 49 ? 8.203 5.605 -20.078 1 91.75 49 LEU B CA 1
ATOM 3375 C C . LEU B 1 49 ? 8.32 5.043 -18.672 1 91.75 49 LEU B C 1
ATOM 3377 O O . LEU B 1 49 ? 8.367 5.797 -17.688 1 91.75 49 LEU B O 1
ATOM 3381 N N . VAL B 1 50 ? 8.305 3.754 -18.547 1 90.75 50 VAL B N 1
ATOM 3382 C CA . VAL B 1 50 ? 8.477 3.084 -17.266 1 90.75 50 VAL B CA 1
ATOM 3383 C C . VAL B 1 50 ? 9.656 2.111 -17.344 1 90.75 50 VAL B C 1
ATOM 3385 O O . VAL B 1 50 ? 9.547 1.052 -17.969 1 90.75 50 VAL B O 1
ATOM 3388 N N . ASP B 1 51 ? 10.664 2.514 -16.766 1 85.06 51 ASP B N 1
ATOM 3389 C CA . ASP B 1 51 ? 11.859 1.683 -16.812 1 85.06 51 ASP B CA 1
ATOM 3390 C C . ASP B 1 51 ? 12.164 1.085 -15.438 1 85.06 51 ASP B C 1
ATOM 3392 O O . ASP B 1 51 ? 12.906 1.67 -14.648 1 85.06 51 ASP B O 1
ATOM 3396 N N . LEU B 1 52 ? 11.562 -0.001 -15.258 1 77.88 52 LEU B N 1
ATOM 3397 C CA . LEU B 1 52 ? 11.852 -0.736 -14.031 1 77.88 52 LEU B CA 1
ATOM 3398 C C . LEU B 1 52 ? 12.992 -1.724 -14.242 1 77.88 52 LEU B C 1
ATOM 3400 O O . LEU B 1 52 ? 13.086 -2.357 -15.297 1 77.88 52 LEU B O 1
ATOM 3404 N N . ASN B 1 53 ? 14.039 -1.532 -13.539 1 67.31 53 ASN B N 1
ATOM 3405 C CA . ASN B 1 53 ? 15.141 -2.482 -13.688 1 67.31 53 ASN B CA 1
ATOM 3406 C C . ASN B 1 53 ? 14.742 -3.873 -13.195 1 67.31 53 ASN B C 1
ATOM 3408 O O . ASN B 1 53 ? 14.398 -4.047 -12.023 1 67.31 53 ASN B O 1
ATOM 3412 N N . VAL B 1 54 ? 14.805 -4.75 -14.148 1 56.41 54 VAL B N 1
ATOM 3413 C CA . VAL B 1 54 ? 14.422 -6.133 -13.875 1 56.41 54 VAL B CA 1
ATOM 3414 C C . VAL B 1 54 ? 15.227 -6.672 -12.695 1 56.41 54 VAL B C 1
ATOM 3416 O O . VAL B 1 54 ? 14.703 -7.426 -11.875 1 56.41 54 VAL B O 1
ATOM 3419 N N . ASP B 1 55 ? 16.453 -6.32 -12.734 1 60.81 55 ASP B N 1
ATOM 3420 C CA . ASP B 1 55 ? 17.344 -6.773 -11.672 1 60.81 55 ASP B CA 1
ATOM 3421 C C . ASP B 1 55 ? 17.203 -5.902 -10.43 1 60.81 55 ASP B C 1
ATOM 3423 O O . ASP B 1 55 ? 17.969 -6.043 -9.477 1 60.81 55 ASP B O 1
ATOM 3427 N N . GLY B 1 56 ? 16.266 -5.242 -10.562 1 66.5 56 GLY B N 1
ATOM 3428 C CA . GLY B 1 56 ? 16.156 -4.246 -9.5 1 66.5 56 GLY B CA 1
ATOM 3429 C C . GLY B 1 56 ? 15.516 -4.781 -8.242 1 66.5 56 GLY B C 1
ATOM 3430 O O . GLY B 1 56 ? 14.617 -5.621 -8.305 1 66.5 56 GLY B O 1
ATOM 3431 N N . GLU B 1 57 ? 15.992 -4.441 -7.184 1 75.94 57 GLU B N 1
ATOM 3432 C CA . GLU B 1 57 ? 15.531 -4.805 -5.844 1 75.94 57 GLU B CA 1
ATOM 3433 C C . GLU B 1 57 ? 14.055 -4.465 -5.656 1 75.94 57 GLU B C 1
ATOM 3435 O O . GLU B 1 57 ? 13.328 -5.191 -4.977 1 75.94 57 GLU B O 1
ATOM 3440 N N . ALA B 1 58 ? 13.602 -3.582 -6.438 1 75.69 58 ALA B N 1
ATOM 3441 C CA . ALA B 1 58 ? 12.234 -3.107 -6.246 1 75.69 58 ALA B CA 1
ATOM 3442 C C . ALA B 1 58 ? 11.227 -4.117 -6.781 1 75.69 58 ALA B C 1
ATOM 3444 O O . ALA B 1 58 ? 10.227 -4.414 -6.121 1 75.69 58 ALA B O 1
ATOM 3445 N N . ILE B 1 59 ? 11.508 -4.656 -7.953 1 79.62 59 ILE B N 1
ATOM 3446 C CA . ILE B 1 59 ? 10.594 -5.613 -8.555 1 79.62 59 ILE B CA 1
ATOM 3447 C C . ILE B 1 59 ? 10.594 -6.91 -7.746 1 79.62 59 ILE B C 1
ATOM 3449 O O . ILE B 1 59 ? 9.531 -7.5 -7.508 1 79.62 59 ILE B O 1
ATOM 3453 N N . SER B 1 60 ? 11.789 -7.289 -7.355 1 86.62 60 SER B N 1
ATOM 3454 C CA . SER B 1 60 ? 11.906 -8.516 -6.57 1 86.62 60 SER B CA 1
ATOM 3455 C C . SER B 1 60 ? 11.141 -8.398 -5.254 1 86.62 60 SER B C 1
ATOM 3457 O O . SER B 1 60 ? 10.422 -9.32 -4.863 1 86.62 60 SER B O 1
ATOM 3459 N N . ARG B 1 61 ? 11.227 -7.258 -4.656 1 87.75 61 ARG B N 1
ATOM 3460 C CA . ARG B 1 61 ? 10.547 -7.047 -3.385 1 87.75 61 ARG B CA 1
ATOM 3461 C C . ARG B 1 61 ? 9.031 -6.996 -3.572 1 87.75 61 ARG B C 1
ATOM 3463 O O . ARG B 1 61 ? 8.281 -7.539 -2.758 1 87.75 61 ARG B O 1
ATOM 3470 N N . LEU B 1 62 ? 8.648 -6.348 -4.582 1 89.31 62 LEU B N 1
ATOM 3471 C CA . LEU B 1 62 ? 7.227 -6.27 -4.895 1 89.31 62 LEU B CA 1
ATOM 3472 C C . LEU B 1 62 ? 6.648 -7.66 -5.148 1 89.31 62 LEU B C 1
ATOM 3474 O O . LEU B 1 62 ? 5.574 -7.992 -4.641 1 89.31 62 LEU B O 1
ATOM 3478 N N . ALA B 1 63 ? 7.383 -8.398 -5.879 1 89.56 63 ALA B N 1
ATOM 3479 C CA . ALA B 1 63 ? 6.949 -9.75 -6.215 1 89.56 63 ALA B CA 1
ATOM 3480 C C . ALA B 1 63 ? 6.887 -10.633 -4.969 1 89.56 63 ALA B C 1
ATOM 3482 O O . ALA B 1 63 ? 5.945 -11.414 -4.797 1 89.56 63 ALA B O 1
ATOM 3483 N N . GLU B 1 64 ? 7.836 -10.492 -4.141 1 91.94 64 GLU B N 1
ATOM 3484 C CA . GLU B 1 64 ? 7.879 -11.273 -2.904 1 91.94 64 GLU B CA 1
ATOM 3485 C C . GLU B 1 64 ? 6.691 -10.938 -2.002 1 91.94 64 GLU B C 1
ATOM 3487 O O . GLU B 1 64 ? 6.043 -11.836 -1.464 1 91.94 64 GLU B O 1
ATOM 3492 N N . ILE B 1 65 ? 6.434 -9.695 -1.897 1 93.81 65 ILE B N 1
ATOM 3493 C CA . ILE B 1 65 ? 5.336 -9.234 -1.056 1 93.81 65 ILE B CA 1
ATOM 3494 C C . ILE B 1 65 ? 4.008 -9.719 -1.624 1 93.81 65 ILE B C 1
ATOM 3496 O O . ILE B 1 65 ? 3.152 -10.219 -0.885 1 93.81 65 ILE B O 1
ATOM 3500 N N . ALA B 1 66 ? 3.896 -9.602 -2.885 1 94 66 ALA B N 1
ATOM 3501 C CA . ALA B 1 66 ? 2.668 -10.023 -3.549 1 94 66 ALA B CA 1
ATOM 3502 C C . ALA B 1 66 ? 2.406 -11.516 -3.318 1 94 66 ALA B C 1
ATOM 3504 O O . ALA B 1 66 ? 1.304 -11.898 -2.922 1 94 66 ALA B O 1
ATOM 3505 N N . LEU B 1 67 ? 3.375 -12.289 -3.539 1 94.38 67 LEU B N 1
ATOM 3506 C CA . LEU B 1 67 ? 3.197 -13.727 -3.393 1 94.38 67 LEU B CA 1
ATOM 3507 C C . LEU B 1 67 ? 2.936 -14.094 -1.936 1 94.38 67 LEU B C 1
ATOM 3509 O O . LEU B 1 67 ? 2.119 -14.977 -1.651 1 94.38 67 LEU B O 1
ATOM 3513 N N . ALA B 1 68 ? 3.67 -13.43 -1.031 1 96.31 68 ALA B N 1
ATOM 3514 C CA . ALA B 1 68 ? 3.477 -13.703 0.391 1 96.31 68 ALA B CA 1
ATOM 3515 C C . ALA B 1 68 ? 2.027 -13.461 0.804 1 96.31 68 ALA B C 1
ATOM 3517 O O . ALA B 1 68 ? 1.415 -14.305 1.463 1 96.31 68 ALA B O 1
ATOM 3518 N N . ILE B 1 69 ? 1.504 -12.383 0.38 1 96.12 69 ILE B N 1
ATOM 3519 C CA . ILE B 1 69 ? 0.134 -12.023 0.729 1 96.12 69 ILE B CA 1
ATOM 3520 C C . ILE B 1 69 ? -0.84 -12.992 0.065 1 96.12 69 ILE B C 1
ATOM 3522 O O . ILE B 1 69 ? -1.774 -13.484 0.706 1 96.12 69 ILE B O 1
ATOM 3526 N N . CYS B 1 70 ? -0.632 -13.305 -1.139 1 93.56 70 CYS B N 1
ATOM 3527 C CA . CYS B 1 70 ? -1.517 -14.203 -1.875 1 93.56 70 CYS B CA 1
ATOM 3528 C C . CYS B 1 70 ? -1.498 -15.602 -1.273 1 93.56 70 CYS B C 1
ATOM 3530 O O . CYS B 1 70 ? -2.547 -16.234 -1.12 1 93.56 70 CYS B O 1
ATOM 3532 N N . LEU B 1 71 ? -0.312 -16.062 -0.949 1 94.94 71 LEU B N 1
ATOM 3533 C CA . LEU B 1 71 ? -0.201 -17.391 -0.352 1 94.94 71 LEU B CA 1
ATOM 3534 C C . LEU B 1 71 ? -0.99 -17.469 0.951 1 94.94 71 LEU B C 1
ATOM 3536 O O . LEU B 1 71 ? -1.707 -18.438 1.189 1 94.94 71 LEU B O 1
ATOM 3540 N N . PHE B 1 72 ? -0.85 -16.453 1.752 1 96.12 72 PHE B N 1
ATOM 3541 C CA . PHE B 1 72 ? -1.541 -16.438 3.035 1 96.12 72 PHE B CA 1
ATOM 3542 C C . PHE B 1 72 ? -3.051 -16.391 2.836 1 96.12 72 PHE B C 1
ATOM 3544 O O . PHE B 1 72 ? -3.789 -17.172 3.439 1 96.12 72 PHE B O 1
ATOM 3551 N N . THR B 1 73 ? -3.529 -15.5 2.012 1 93.19 73 THR B N 1
ATOM 3552 C CA . THR B 1 73 ? -4.961 -15.312 1.808 1 93.19 73 THR B CA 1
ATOM 3553 C C . THR B 1 73 ? -5.574 -16.531 1.122 1 93.19 73 THR B C 1
ATOM 3555 O O . THR B 1 73 ? -6.641 -17 1.521 1 93.19 73 THR B O 1
ATOM 3558 N N . ASP B 1 74 ? -4.926 -17.047 0.133 1 90.38 74 ASP B N 1
ATOM 3559 C CA . ASP B 1 74 ? -5.438 -18.203 -0.608 1 90.38 74 ASP B CA 1
ATOM 3560 C C . ASP B 1 74 ? -5.52 -19.438 0.285 1 90.38 74 ASP B C 1
ATOM 3562 O O . ASP B 1 74 ? -6.516 -20.156 0.262 1 90.38 74 ASP B O 1
ATOM 3566 N N . SER B 1 75 ? -4.469 -19.672 0.994 1 91.94 75 SER B N 1
ATOM 3567 C CA . SER B 1 75 ? -4.469 -20.859 1.846 1 91.94 75 SER B CA 1
ATOM 3568 C C . SER B 1 75 ? -5.449 -20.703 3.004 1 91.94 75 SER B C 1
ATOM 3570 O O . SER B 1 75 ? -6.016 -21.688 3.477 1 91.94 75 SER B O 1
ATOM 3572 N N . SER B 1 76 ? -5.684 -19.484 3.451 1 91.94 76 SER B N 1
ATOM 3573 C CA . SER B 1 76 ? -6.664 -19.234 4.504 1 91.94 76 SER B CA 1
ATOM 3574 C C . SER B 1 76 ? -8.078 -19.547 4.023 1 91.94 76 SER B C 1
ATOM 3576 O O . SER B 1 76 ? -8.945 -19.906 4.82 1 91.94 76 SER B O 1
ATOM 3578 N N . ASN B 1 77 ? -8.281 -19.359 2.789 1 86.5 77 ASN B N 1
ATOM 3579 C CA . ASN B 1 77 ? -9.602 -19.578 2.207 1 86.5 77 ASN B CA 1
ATOM 3580 C C . ASN B 1 77 ? -9.844 -21.062 1.896 1 86.5 77 ASN B C 1
ATOM 3582 O O . ASN B 1 77 ? -10.961 -21.453 1.57 1 86.5 77 ASN B O 1
ATOM 3586 N N . ALA B 1 78 ? -8.852 -21.812 1.962 1 77 78 ALA B N 1
ATOM 3587 C CA . ALA B 1 78 ? -8.992 -23.234 1.634 1 77 78 ALA B CA 1
ATOM 3588 C C . ALA B 1 78 ? -9.852 -23.953 2.664 1 77 78 ALA B C 1
ATOM 3590 O O . ALA B 1 78 ? -9.594 -23.875 3.867 1 77 78 ALA B O 1
ATOM 3591 N N . ASP B 1 79 ? -11.195 -23.891 2.461 1 66.12 79 ASP B N 1
ATOM 3592 C CA . ASP B 1 79 ? -12.164 -24.516 3.352 1 66.12 79 ASP B CA 1
ATOM 3593 C C . ASP B 1 79 ? -11.898 -26.016 3.504 1 66.12 79 ASP B C 1
ATOM 3595 O O . ASP B 1 79 ? -12.242 -26.797 2.623 1 66.12 79 ASP B O 1
ATOM 3599 N N . PHE B 1 80 ? -11.25 -26.328 4.531 1 61.88 80 PHE B N 1
ATOM 3600 C CA . PHE B 1 80 ? -10.898 -27.719 4.777 1 61.88 80 PHE B CA 1
ATOM 3601 C C . PHE B 1 80 ? -12.148 -28.562 4.977 1 61.88 80 PHE B C 1
ATOM 3603 O O . PHE B 1 80 ? -12.141 -29.766 4.719 1 61.88 80 PHE B O 1
ATOM 3610 N N . GLY B 1 81 ? -13.156 -27.844 5.418 1 57.75 81 GLY B N 1
ATOM 3611 C CA . GLY B 1 81 ? -14.414 -28.562 5.523 1 57.75 81 GLY B CA 1
ATOM 3612 C C . GLY B 1 81 ? -14.961 -29 4.176 1 57.75 81 GLY B C 1
ATOM 3613 O O . GLY B 1 81 ? -15.391 -30.141 4.016 1 57.75 81 GLY B O 1
ATOM 3614 N N . VAL B 1 82 ? -14.891 -28.078 3.256 1 56.75 82 VAL B N 1
ATOM 3615 C CA . VAL B 1 82 ? -15.336 -28.422 1.907 1 56.75 82 VAL B CA 1
ATOM 3616 C C . VAL B 1 82 ? -14.398 -29.469 1.304 1 56.75 82 VAL B C 1
ATOM 3618 O O . VAL B 1 82 ? -14.852 -30.391 0.619 1 56.75 82 VAL B O 1
ATOM 3621 N N . LEU B 1 83 ? -13.148 -29.25 1.66 1 58.12 83 LEU B N 1
ATOM 3622 C CA . LEU B 1 83 ? -12.172 -30.219 1.171 1 58.12 83 LEU B CA 1
ATOM 3623 C C . LEU B 1 83 ? -12.531 -31.641 1.618 1 58.12 83 LEU B C 1
ATOM 3625 O O . LEU B 1 83 ? -12.359 -32.594 0.861 1 58.12 83 LEU B O 1
ATOM 3629 N N . ARG B 1 84 ? -13.023 -31.688 2.75 1 57.97 84 ARG B N 1
ATOM 3630 C CA . ARG B 1 84 ? -13.375 -33 3.279 1 57.97 84 ARG B CA 1
ATOM 3631 C C . ARG B 1 84 ? -14.609 -33.562 2.584 1 57.97 84 ARG B C 1
ATOM 3633 O O . ARG B 1 84 ? -14.734 -34.781 2.41 1 57.97 84 ARG B O 1
ATOM 3640 N N . ARG B 1 85 ? -15.562 -32.656 2.357 1 54.88 85 ARG B N 1
ATOM 3641 C CA . ARG B 1 85 ? -16.828 -33.125 1.812 1 54.88 85 ARG B CA 1
ATOM 3642 C C . ARG B 1 85 ? -16.703 -33.469 0.333 1 54.88 85 ARG B C 1
ATOM 3644 O O . ARG B 1 85 ? -17.297 -34.438 -0.141 1 54.88 85 ARG B O 1
ATOM 3651 N N . ILE B 1 86 ? -16.219 -32.469 -0.483 1 54.72 86 ILE B N 1
ATOM 3652 C CA . ILE B 1 86 ? -16.109 -32.562 -1.935 1 54.72 86 ILE B CA 1
ATOM 3653 C C . ILE B 1 86 ? -14.812 -33.25 -2.312 1 54.72 86 ILE B C 1
ATOM 3655 O O . ILE B 1 86 ? -14.523 -33.438 -3.496 1 54.72 86 ILE B O 1
ATOM 3659 N N . GLU B 1 87 ? -14.195 -33.812 -1.327 1 57.69 87 GLU B N 1
ATOM 3660 C CA . GLU B 1 87 ? -12.875 -34.125 -0.808 1 57.69 87 GLU B CA 1
ATOM 3661 C C . GLU B 1 87 ? -12.039 -34.875 -1.848 1 57.69 87 GLU B C 1
ATOM 3663 O O . GLU B 1 87 ? -10.836 -34.656 -1.968 1 57.69 87 GLU B O 1
ATOM 3668 N N . ALA B 1 88 ? -12.664 -35.406 -2.914 1 80.06 88 ALA B N 1
ATOM 3669 C CA . ALA B 1 88 ? -11.75 -36.344 -3.572 1 80.06 88 ALA B CA 1
ATOM 3670 C C . ALA B 1 88 ? -11.031 -35.688 -4.734 1 80.06 88 ALA B C 1
ATOM 3672 O O . ALA B 1 88 ? -9.82 -35.875 -4.922 1 80.06 88 ALA B O 1
ATOM 3673 N N . ILE B 1 89 ? -11.711 -34.688 -5.309 1 89.25 89 ILE B N 1
ATOM 3674 C CA . ILE B 1 89 ? -11.133 -34.219 -6.559 1 89.25 89 ILE B CA 1
ATOM 3675 C C . ILE B 1 89 ? -9.961 -33.281 -6.262 1 89.25 89 ILE B C 1
ATOM 3677 O O . ILE B 1 89 ? -8.844 -33.5 -6.73 1 89.25 89 ILE B O 1
ATOM 3681 N N . PRO B 1 90 ? -10.148 -32.281 -5.352 1 90 90 PRO B N 1
ATOM 3682 C CA . PRO B 1 90 ? -9.016 -31.391 -5.09 1 90 90 PRO B CA 1
ATOM 3683 C C . PRO B 1 90 ? -7.828 -32.125 -4.457 1 90 90 PRO B C 1
ATOM 3685 O O . PRO B 1 90 ? -6.676 -31.797 -4.762 1 90 90 PRO B O 1
ATOM 3688 N N . SER B 1 91 ? -8.07 -33.031 -3.613 1 90.5 91 SER B N 1
ATOM 3689 C CA . SER B 1 91 ? -6.992 -33.781 -2.975 1 90.5 91 SER B CA 1
ATOM 3690 C C . SER B 1 91 ? -6.199 -34.594 -3.996 1 90.5 91 SER B C 1
ATOM 3692 O O . SER B 1 91 ? -4.973 -34.656 -3.92 1 90.5 91 SER B O 1
ATOM 3694 N N . ARG B 1 92 ? -6.871 -35.188 -4.895 1 93.81 92 ARG B N 1
ATOM 3695 C CA . ARG B 1 92 ? -6.195 -35.969 -5.934 1 93.81 92 ARG B CA 1
ATOM 3696 C C . ARG B 1 92 ? -5.395 -35.031 -6.859 1 93.81 92 ARG B C 1
ATOM 3698 O O . ARG B 1 92 ? -4.293 -35.406 -7.285 1 93.81 92 ARG B O 1
ATOM 3705 N N . LEU B 1 93 ? -6.012 -33.938 -7.137 1 95.12 93 LEU B N 1
ATOM 3706 C CA . LEU B 1 93 ? -5.301 -32.969 -7.973 1 95.12 93 LEU B CA 1
ATOM 3707 C C . LEU B 1 93 ? -4.012 -32.531 -7.297 1 95.12 93 LEU B C 1
ATOM 3709 O O . LEU B 1 93 ? -2.973 -32.406 -7.949 1 95.12 93 LEU B O 1
ATOM 3713 N N . LEU B 1 94 ? -4.094 -32.344 -6.016 1 93.88 94 LEU B N 1
ATOM 3714 C CA . LEU B 1 94 ? -2.969 -31.781 -5.281 1 93.88 94 LEU B CA 1
ATOM 3715 C C . LEU B 1 94 ? -1.946 -32.844 -4.941 1 93.88 94 LEU B C 1
ATOM 3717 O O . LEU B 1 94 ? -0.74 -32.625 -5.074 1 93.88 94 LEU B O 1
ATOM 3721 N N . LEU B 1 95 ? -2.346 -34.062 -4.551 1 92.94 95 LEU B N 1
ATOM 3722 C CA . LEU B 1 95 ? -1.452 -35.062 -3.994 1 92.94 95 LEU B CA 1
ATOM 3723 C C . LEU B 1 95 ? -0.94 -36 -5.086 1 92.94 95 LEU B C 1
ATOM 3725 O O . LEU B 1 95 ? 0.114 -36.625 -4.934 1 92.94 95 LEU B O 1
ATOM 3729 N N . ILE B 1 96 ? -1.698 -36.125 -6.148 1 95.75 96 ILE B N 1
ATOM 3730 C CA . ILE B 1 96 ? -1.302 -37 -7.234 1 95.75 96 ILE B CA 1
ATOM 3731 C C . ILE B 1 96 ? -1.05 -36.188 -8.5 1 95.75 96 ILE B C 1
ATOM 3733 O O . ILE B 1 96 ? 0.029 -36.281 -9.094 1 95.75 96 ILE B O 1
ATOM 3737 N N . GLY B 1 97 ? -1.98 -35.406 -8.859 1 97.44 97 GLY B N 1
ATOM 3738 C CA . GLY B 1 97 ? -1.884 -34.625 -10.086 1 97.44 97 GLY B CA 1
ATOM 3739 C C . GLY B 1 97 ? -0.679 -33.688 -10.109 1 97.44 97 GLY B C 1
ATOM 3740 O O . GLY B 1 97 ? 0.073 -33.688 -11.086 1 97.44 97 GLY B O 1
ATOM 3741 N N . LEU B 1 98 ? -0.513 -32.938 -9.07 1 97.44 98 LEU B N 1
ATOM 3742 C CA . LEU B 1 98 ? 0.561 -31.953 -9 1 97.44 98 LEU B CA 1
ATOM 3743 C C . LEU B 1 98 ? 1.925 -32.625 -9.062 1 97.44 98 LEU B C 1
ATOM 3745 O O . LEU B 1 98 ? 2.77 -32.281 -9.883 1 97.44 98 LEU B O 1
ATOM 3749 N N . PRO B 1 99 ? 2.211 -33.656 -8.273 1 97.75 99 PRO B N 1
ATOM 3750 C CA . PRO B 1 99 ? 3.486 -34.375 -8.398 1 97.75 99 PRO B CA 1
ATOM 3751 C C . PRO B 1 99 ? 3.688 -35 -9.781 1 97.75 99 PRO B C 1
ATOM 3753 O O . PRO B 1 99 ? 4.797 -34.938 -10.32 1 97.75 99 PRO B O 1
ATOM 3756 N N . LEU B 1 100 ? 2.631 -35.531 -10.344 1 98.5 100 LEU B N 1
ATOM 3757 C CA . LEU B 1 100 ? 2.732 -36.094 -11.68 1 98.5 100 LEU B CA 1
ATOM 3758 C C . LEU B 1 100 ? 3.049 -35.031 -12.711 1 98.5 100 LEU B C 1
ATOM 3760 O O . LEU B 1 100 ? 3.768 -35.281 -13.68 1 98.5 100 LEU B O 1
ATOM 3764 N N . THR B 1 101 ? 2.479 -33.875 -12.547 1 98.56 101 THR B N 1
ATOM 3765 C CA . THR B 1 101 ? 2.76 -32.75 -13.438 1 98.56 101 THR B CA 1
ATOM 3766 C C . THR B 1 101 ? 4.23 -32.344 -13.359 1 98.56 101 THR B C 1
ATOM 3768 O O . THR B 1 101 ? 4.871 -32.125 -14.391 1 98.56 101 THR B O 1
ATOM 3771 N N . ILE B 1 102 ? 4.762 -32.312 -12.164 1 98.38 102 ILE B N 1
ATOM 3772 C CA . ILE B 1 102 ? 6.168 -31.953 -11.977 1 98.38 102 ILE B CA 1
ATOM 3773 C C . ILE B 1 102 ? 7.051 -33.031 -12.602 1 98.38 102 ILE B C 1
ATOM 3775 O O . ILE B 1 102 ? 8 -32.719 -13.32 1 98.38 102 ILE B O 1
ATOM 3779 N N . LEU B 1 103 ? 6.688 -34.281 -12.422 1 98.5 103 LEU B N 1
ATOM 3780 C CA . LEU B 1 103 ? 7.484 -35.406 -12.93 1 98.5 103 LEU B CA 1
ATOM 3781 C C . LEU B 1 103 ? 7.445 -35.438 -14.453 1 98.5 103 LEU B C 1
ATOM 3783 O O . LEU B 1 103 ? 8.477 -35.656 -15.102 1 98.5 103 LEU B O 1
ATOM 3787 N N . LEU B 1 104 ? 6.293 -35.312 -14.969 1 98.75 104 LEU B N 1
ATOM 3788 C CA . LEU B 1 104 ? 6.188 -35.281 -16.422 1 98.75 104 LEU B CA 1
ATOM 3789 C C . LEU B 1 104 ? 6.906 -34.094 -17.016 1 98.75 104 LEU B C 1
ATOM 3791 O O . LEU B 1 104 ? 7.562 -34.188 -18.047 1 98.75 104 LEU B O 1
ATOM 3795 N N . GLY B 1 105 ? 6.754 -32.938 -16.391 1 98.62 105 GLY B N 1
ATOM 3796 C CA . GLY B 1 105 ? 7.504 -31.75 -16.812 1 98.62 105 GLY B CA 1
ATOM 3797 C C . GLY B 1 105 ? 9.008 -31.953 -16.781 1 98.62 105 GLY B C 1
ATOM 3798 O O . GLY B 1 105 ? 9.711 -31.547 -17.688 1 98.62 105 GLY B O 1
ATOM 3799 N N . LEU B 1 106 ? 9.43 -32.594 -15.727 1 98.31 106 LEU B N 1
ATOM 3800 C CA . LEU B 1 106 ? 10.844 -32.906 -15.586 1 98.31 106 LEU B CA 1
ATOM 3801 C C . LEU B 1 106 ? 11.312 -33.844 -16.703 1 98.31 106 LEU B C 1
ATOM 3803 O O . LEU B 1 106 ? 12.367 -33.594 -17.297 1 98.31 106 LEU B O 1
ATOM 3807 N N . GLY B 1 107 ? 10.594 -34.875 -16.938 1 98.31 107 GLY B N 1
ATOM 3808 C CA . GLY B 1 107 ? 10.938 -35.812 -17.984 1 98.31 107 GLY B CA 1
ATOM 3809 C C . GLY B 1 107 ? 11.031 -35.188 -19.359 1 98.31 107 GLY B C 1
ATOM 3810 O O . GLY B 1 107 ? 11.992 -35.406 -20.094 1 98.31 107 GLY B O 1
ATOM 3811 N N . LEU B 1 108 ? 10.094 -34.375 -19.672 1 98.5 108 LEU B N 1
ATOM 3812 C CA . LEU B 1 108 ? 10.086 -33.75 -20.984 1 98.5 108 LEU B CA 1
ATOM 3813 C C . LEU B 1 108 ? 11.156 -32.656 -21.062 1 98.5 108 LEU B C 1
ATOM 3815 O O . LEU B 1 108 ? 11.742 -32.438 -22.125 1 98.5 108 LEU B O 1
ATOM 3819 N N . ALA B 1 109 ? 11.344 -31.953 -19.969 1 98.31 109 ALA B N 1
ATOM 3820 C CA . ALA B 1 109 ? 12.438 -30.984 -19.953 1 98.31 109 ALA B CA 1
ATOM 3821 C C . ALA B 1 109 ? 13.781 -31.672 -20.156 1 98.31 109 ALA B C 1
ATOM 3823 O O . ALA B 1 109 ? 14.672 -31.125 -20.812 1 98.31 109 ALA B O 1
ATOM 3824 N N . TRP B 1 110 ? 13.945 -32.844 -19.609 1 97.69 110 TRP B N 1
ATOM 3825 C CA . TRP B 1 110 ? 15.164 -33.625 -19.766 1 97.69 110 TRP B CA 1
ATOM 3826 C C . TRP B 1 110 ? 15.406 -33.969 -21.219 1 97.69 110 TRP B C 1
ATOM 3828 O O . TRP B 1 110 ? 16.547 -33.969 -21.688 1 97.69 110 TRP B O 1
ATOM 3838 N N . LEU B 1 111 ? 14.391 -34.25 -21.938 1 97.69 111 LEU B N 1
ATOM 3839 C CA . LEU B 1 111 ? 14.477 -34.625 -23.344 1 97.69 111 LEU B CA 1
ATOM 3840 C C . LEU B 1 111 ? 14.727 -33.406 -24.219 1 97.69 111 LEU B C 1
ATOM 3842 O O . LEU B 1 111 ? 15.367 -33.531 -25.266 1 97.69 111 LEU B O 1
ATOM 3846 N N . ILE B 1 112 ? 14.305 -32.312 -23.797 1 97.75 112 ILE B N 1
ATOM 3847 C CA . ILE B 1 112 ? 14.289 -31.125 -24.672 1 97.75 112 ILE B CA 1
ATOM 3848 C C . ILE B 1 112 ? 15.5 -30.25 -24.375 1 97.75 112 ILE B C 1
ATOM 3850 O O . ILE B 1 112 ? 16.172 -29.766 -25.297 1 97.75 112 ILE B O 1
ATOM 3854 N N . PHE B 1 113 ? 15.742 -30 -23.094 1 96.94 113 PHE B N 1
ATOM 3855 C CA . PHE B 1 113 ? 16.828 -29.125 -22.688 1 96.94 113 PHE B CA 1
ATOM 3856 C C . PHE B 1 113 ? 18.062 -29.938 -22.297 1 96.94 113 PHE B C 1
ATOM 3858 O O . PHE B 1 113 ? 18.391 -30.047 -21.109 1 96.94 113 PHE B O 1
ATOM 3865 N N . ARG B 1 114 ? 18.953 -30.266 -23.203 1 94.56 114 ARG B N 1
ATOM 3866 C CA . ARG B 1 114 ? 20.094 -31.141 -22.984 1 94.56 114 ARG B CA 1
ATOM 3867 C C . ARG B 1 114 ? 21.281 -30.391 -22.406 1 94.56 114 ARG B C 1
ATOM 3869 O O . ARG B 1 114 ? 22.203 -30.984 -21.844 1 94.56 114 ARG B O 1
ATOM 3876 N N . ASP B 1 115 ? 21.219 -29.156 -22.391 1 93.19 115 ASP B N 1
ATOM 3877 C CA . ASP B 1 115 ? 22.328 -28.328 -21.938 1 93.19 115 ASP B CA 1
ATOM 3878 C C . ASP B 1 115 ? 22.141 -27.891 -20.5 1 93.19 115 ASP B C 1
ATOM 3880 O O . ASP B 1 115 ? 23.016 -27.25 -19.922 1 93.19 115 ASP B O 1
ATOM 3884 N N . LEU B 1 116 ? 21.031 -28.281 -19.938 1 94.81 116 LEU B N 1
ATOM 3885 C CA . LEU B 1 116 ? 20.75 -27.891 -18.562 1 94.81 116 LEU B CA 1
ATOM 3886 C C . LEU B 1 116 ? 21.031 -29.047 -17.609 1 94.81 116 LEU B C 1
ATOM 3888 O O . LEU B 1 116 ? 20.906 -30.219 -17.984 1 94.81 116 LEU B O 1
ATOM 3892 N N . SER B 1 117 ? 21.391 -28.672 -16.422 1 94.62 117 SER B N 1
ATOM 3893 C CA . SER B 1 117 ? 21.578 -29.688 -15.375 1 94.62 117 SER B CA 1
ATOM 3894 C C . SER B 1 117 ? 20.25 -30.25 -14.906 1 94.62 117 SER B C 1
ATOM 3896 O O . SER B 1 117 ? 19.203 -29.672 -15.172 1 94.62 117 SER B O 1
ATOM 3898 N N . PHE B 1 118 ? 20.328 -31.328 -14.195 1 95 118 PHE B N 1
ATOM 3899 C CA . PHE B 1 118 ? 19.125 -31.984 -13.672 1 95 118 PHE B CA 1
ATOM 3900 C C . PHE B 1 118 ? 18.359 -31.047 -12.75 1 95 118 PHE B C 1
ATOM 3902 O O . PHE B 1 118 ? 17.125 -30.984 -12.805 1 95 118 PHE B O 1
ATOM 3909 N N . TYR B 1 119 ? 19.094 -30.297 -11.906 1 93.94 119 TYR B N 1
ATOM 3910 C CA . TYR B 1 119 ? 18.438 -29.406 -10.953 1 93.94 119 TYR B CA 1
ATOM 3911 C C . TYR B 1 119 ? 17.766 -28.234 -11.656 1 93.94 119 TYR B C 1
ATOM 3913 O O . TYR B 1 119 ? 16.703 -27.781 -11.242 1 93.94 119 TYR B O 1
ATOM 3921 N N . GLU B 1 120 ? 18.391 -27.859 -12.711 1 95.5 120 GLU B N 1
ATOM 3922 C CA . GLU B 1 120 ? 17.828 -26.734 -13.469 1 95.5 120 GLU B CA 1
ATOM 3923 C C . GLU B 1 120 ? 16.547 -27.141 -14.188 1 95.5 120 GLU B C 1
ATOM 3925 O O . GLU B 1 120 ? 15.594 -26.359 -14.25 1 95.5 120 GLU B O 1
ATOM 3930 N N . ILE B 1 121 ? 16.547 -28.328 -14.766 1 96.94 121 ILE B N 1
ATOM 3931 C CA . ILE B 1 121 ? 15.328 -28.75 -15.461 1 96.94 121 ILE B CA 1
ATOM 3932 C C . ILE B 1 121 ? 14.227 -29.047 -14.438 1 96.94 121 ILE B C 1
ATOM 3934 O O . ILE B 1 121 ? 13.047 -28.828 -14.703 1 96.94 121 ILE B O 1
ATOM 3938 N N . ALA B 1 122 ? 14.578 -29.547 -13.25 1 96.88 122 ALA B N 1
ATOM 3939 C CA . ALA B 1 122 ? 13.617 -29.734 -12.172 1 96.88 122 ALA B CA 1
ATOM 3940 C C . ALA B 1 122 ? 13 -28.406 -11.742 1 96.88 122 ALA B C 1
ATOM 3942 O O . ALA B 1 122 ? 11.812 -28.344 -11.414 1 96.88 122 ALA B O 1
ATOM 3943 N N . LEU B 1 123 ? 13.805 -27.375 -11.789 1 96.19 123 LEU B N 1
ATOM 3944 C CA . LEU B 1 123 ? 13.32 -26.031 -11.469 1 96.19 123 LEU B CA 1
ATOM 3945 C C . LEU B 1 123 ? 12.266 -25.578 -12.469 1 96.19 123 LEU B C 1
ATOM 3947 O O . LEU B 1 123 ? 11.195 -25.094 -12.086 1 96.19 123 LEU B O 1
ATOM 3951 N N . ILE B 1 124 ? 12.547 -25.797 -13.711 1 97.75 124 ILE B N 1
ATOM 3952 C CA . ILE B 1 124 ? 11.609 -25.391 -14.75 1 97.75 124 ILE B CA 1
ATOM 3953 C C . ILE B 1 124 ? 10.281 -26.125 -14.555 1 97.75 124 ILE B C 1
ATOM 3955 O O . ILE B 1 124 ? 9.211 -25.5 -14.562 1 97.75 124 ILE B O 1
ATOM 3959 N N . ALA B 1 125 ? 10.391 -27.438 -14.344 1 98.31 125 ALA B N 1
ATOM 3960 C CA . ALA B 1 125 ? 9.203 -28.281 -14.188 1 98.31 125 ALA B CA 1
ATOM 3961 C C . ALA B 1 125 ? 8.375 -27.844 -12.977 1 98.31 125 ALA B C 1
ATOM 3963 O O . ALA B 1 125 ? 7.148 -27.766 -13.047 1 98.31 125 ALA B O 1
ATOM 3964 N N . THR B 1 126 ? 9.008 -27.516 -11.93 1 97.62 126 THR B N 1
ATOM 3965 C CA . THR B 1 126 ? 8.312 -27.156 -10.695 1 97.62 126 THR B CA 1
ATOM 3966 C C . THR B 1 126 ? 7.715 -25.75 -10.797 1 97.62 126 THR B C 1
ATOM 3968 O O . THR B 1 126 ? 6.598 -25.516 -10.344 1 97.62 126 THR B O 1
ATOM 3971 N N . MET B 1 127 ? 8.422 -24.797 -11.383 1 97.5 127 MET B N 1
ATOM 3972 C CA . MET B 1 127 ? 7.969 -23.422 -11.508 1 97.5 127 MET B CA 1
ATOM 3973 C C . MET B 1 127 ? 6.707 -23.344 -12.359 1 97.5 127 MET B C 1
ATOM 3975 O O . MET B 1 127 ? 5.891 -22.438 -12.18 1 97.5 127 MET B O 1
ATOM 3979 N N . LEU B 1 128 ? 6.551 -24.297 -13.234 1 98.19 128 LEU B N 1
ATOM 3980 C CA . LEU B 1 128 ? 5.457 -24.234 -14.195 1 98.19 128 LEU B CA 1
ATOM 3981 C C . LEU B 1 128 ? 4.355 -25.219 -13.836 1 98.19 128 LEU B C 1
ATOM 3983 O O . LEU B 1 128 ? 3.434 -25.438 -14.625 1 98.19 128 LEU B O 1
ATOM 3987 N N . ALA B 1 129 ? 4.418 -25.812 -12.664 1 97.5 129 ALA B N 1
ATOM 3988 C CA . ALA B 1 129 ? 3.428 -26.797 -12.258 1 97.5 129 ALA B CA 1
ATOM 3989 C C . ALA B 1 129 ? 2.225 -26.125 -11.594 1 97.5 129 ALA B C 1
ATOM 3991 O O . ALA B 1 129 ? 1.08 -26.531 -11.836 1 97.5 129 ALA B O 1
ATOM 3992 N N . PRO B 1 130 ? 2.449 -25.094 -10.805 1 95.38 130 PRO B N 1
ATOM 3993 C CA . PRO B 1 130 ? 1.29 -24.516 -10.117 1 95.38 130 PRO B CA 1
ATOM 3994 C C . PRO B 1 130 ? 0.393 -23.719 -11.055 1 95.38 130 PRO B C 1
ATOM 3996 O O . PRO B 1 130 ? 0.885 -23.094 -11.992 1 95.38 130 PRO B O 1
ATOM 3999 N N . THR B 1 131 ? -0.851 -23.781 -10.742 1 94.75 131 THR B N 1
ATOM 4000 C CA . THR B 1 131 ? -1.85 -23.047 -11.508 1 94.75 131 THR B CA 1
ATOM 4001 C C . THR B 1 131 ? -2.408 -21.891 -10.688 1 94.75 131 THR B C 1
ATOM 4003 O O . THR B 1 131 ? -2.225 -21.828 -9.477 1 94.75 131 THR B O 1
ATOM 4006 N N . ASP B 1 132 ? -3.018 -20.969 -11.359 1 91.31 132 ASP B N 1
ATOM 4007 C CA . ASP B 1 132 ? -3.545 -19.766 -10.719 1 91.31 132 ASP B CA 1
ATOM 4008 C C . ASP B 1 132 ? -4.984 -19.5 -11.156 1 91.31 132 ASP B C 1
ATOM 4010 O O . ASP B 1 132 ? -5.223 -18.953 -12.234 1 91.31 132 ASP B O 1
ATOM 4014 N N . ALA B 1 133 ? -5.887 -19.672 -10.234 1 82.06 133 ALA B N 1
ATOM 4015 C CA . ALA B 1 133 ? -7.305 -19.516 -10.547 1 82.06 133 ALA B CA 1
ATOM 4016 C C . ALA B 1 133 ? -7.664 -18.031 -10.703 1 82.06 133 ALA B C 1
ATOM 4018 O O . ALA B 1 133 ? -8.695 -17.703 -11.297 1 82.06 133 ALA B O 1
ATOM 4019 N N . ALA B 1 134 ? -6.844 -17.203 -10.188 1 74.69 134 ALA B N 1
ATOM 4020 C CA . ALA B 1 134 ? -7.105 -15.773 -10.305 1 74.69 134 ALA B CA 1
ATOM 4021 C C . ALA B 1 134 ? -7.078 -15.328 -11.766 1 74.69 134 ALA B C 1
ATOM 4023 O O . ALA B 1 134 ? -7.809 -14.414 -12.156 1 74.69 134 ALA B O 1
ATOM 4024 N N . LEU B 1 135 ? -6.266 -15.969 -12.523 1 77.94 135 LEU B N 1
ATOM 4025 C CA . LEU B 1 135 ? -6.191 -15.672 -13.953 1 77.94 135 LEU B CA 1
ATOM 4026 C C . LEU B 1 135 ? -7.402 -16.234 -14.688 1 77.94 135 LEU B C 1
ATOM 4028 O O . LEU B 1 135 ? -7.699 -15.82 -15.812 1 77.94 135 LEU B O 1
ATOM 4032 N N . GLY B 1 136 ? -8.094 -17.078 -14.023 1 76.19 136 GLY B N 1
ATOM 4033 C CA . GLY B 1 136 ? -9.289 -17.672 -14.594 1 76.19 136 GLY B CA 1
ATOM 4034 C C . GLY B 1 136 ? -10.547 -17.375 -13.797 1 76.19 136 GLY B C 1
ATOM 4035 O O . GLY B 1 136 ? -11.398 -18.25 -13.617 1 76.19 136 GLY B O 1
ATOM 4036 N N . LYS B 1 137 ? -10.492 -16.203 -13.219 1 76.25 137 LYS B N 1
ATOM 4037 C CA . LYS B 1 137 ? -11.633 -15.844 -12.383 1 76.25 137 LYS B CA 1
ATOM 4038 C C . LYS B 1 137 ? -12.945 -16 -13.148 1 76.25 137 LYS B C 1
ATOM 4040 O O . LYS B 1 137 ? -13.977 -16.359 -12.562 1 76.25 137 LYS B O 1
ATOM 4045 N N . ALA B 1 138 ? -12.906 -15.914 -14.43 1 76.75 138 ALA B N 1
ATOM 4046 C CA . ALA B 1 138 ? -14.078 -16.062 -15.289 1 76.75 138 ALA B CA 1
ATOM 4047 C C . ALA B 1 138 ? -14.633 -17.484 -15.227 1 76.75 138 ALA B C 1
ATOM 4049 O O . ALA B 1 138 ? -15.82 -17.703 -15.453 1 76.75 138 ALA B O 1
ATOM 4050 N N . VAL B 1 139 ? -13.758 -18.359 -14.883 1 83.12 139 VAL B N 1
ATOM 4051 C CA . VAL B 1 139 ? -14.172 -19.766 -14.805 1 83.12 139 VAL B CA 1
ATOM 4052 C C . VAL B 1 139 ? -14.664 -20.078 -13.398 1 83.12 139 VAL B C 1
ATOM 4054 O O . VAL B 1 139 ? -15.734 -20.672 -13.227 1 83.12 139 VAL B O 1
ATOM 4057 N N . VAL B 1 140 ? -14.031 -19.594 -12.438 1 82.94 140 VAL B N 1
ATOM 4058 C CA . VAL B 1 140 ? -14.305 -20.031 -11.07 1 82.94 140 VAL B CA 1
ATOM 4059 C C . VAL B 1 140 ? -15.477 -19.234 -10.5 1 82.94 140 VAL B C 1
ATOM 4061 O O . VAL B 1 140 ? -16.016 -19.594 -9.445 1 82.94 140 VAL B O 1
ATOM 4064 N N . THR B 1 141 ? -15.914 -18.281 -11.25 1 79.31 141 THR B N 1
ATOM 4065 C CA . THR B 1 141 ? -17.078 -17.531 -10.797 1 79.31 141 THR B CA 1
ATOM 4066 C C . THR B 1 141 ? -18.25 -17.688 -11.766 1 79.31 141 THR B C 1
ATOM 4068 O O . THR B 1 141 ? -19.328 -17.156 -11.539 1 79.31 141 THR B O 1
ATOM 4071 N N . ASN B 1 142 ? -17.984 -18.391 -12.82 1 84.56 142 ASN B N 1
ATOM 4072 C CA . ASN B 1 142 ? -19.016 -18.578 -13.828 1 84.56 142 ASN B CA 1
ATOM 4073 C C . ASN B 1 142 ? -20.062 -19.578 -13.367 1 84.56 142 ASN B C 1
ATOM 4075 O O . ASN B 1 142 ? -19.766 -20.766 -13.164 1 84.56 142 ASN B O 1
ATOM 4079 N N . PRO B 1 143 ? -21.297 -19.141 -13.328 1 86.31 143 PRO B N 1
ATOM 4080 C CA . PRO B 1 143 ? -22.344 -20.047 -12.859 1 86.31 143 PRO B CA 1
ATOM 4081 C C . PRO B 1 143 ? -22.625 -21.188 -13.836 1 86.31 143 PRO B C 1
ATOM 4083 O O . PRO B 1 143 ? -23.234 -22.188 -13.461 1 86.31 143 PRO B O 1
ATOM 4086 N N . ALA B 1 144 ? -22.219 -21.047 -14.992 1 88.31 144 ALA B N 1
ATOM 4087 C CA . ALA B 1 144 ? -22.406 -22.109 -15.977 1 88.31 144 ALA B CA 1
ATOM 4088 C C . ALA B 1 144 ? -21.547 -23.328 -15.656 1 88.31 144 ALA B C 1
ATOM 4090 O O . ALA B 1 144 ? -21.844 -24.438 -16.078 1 88.31 144 ALA B O 1
ATOM 4091 N N . VAL B 1 145 ? -20.453 -23.125 -14.969 1 91.19 145 VAL B N 1
ATOM 4092 C CA . VAL B 1 145 ? -19.562 -24.203 -14.555 1 91.19 145 VAL B CA 1
ATOM 4093 C C . VAL B 1 145 ? -20.047 -24.812 -13.242 1 91.19 145 VAL B C 1
ATOM 4095 O O . VAL B 1 145 ? -20.297 -24.078 -12.273 1 91.19 145 VAL B O 1
ATOM 4098 N N . PRO B 1 146 ? -20.203 -26.031 -13.242 1 90.81 146 PRO B N 1
ATOM 4099 C CA . PRO B 1 146 ? -20.672 -26.672 -12.008 1 90.81 146 PRO B CA 1
ATOM 4100 C C . PRO B 1 146 ? -19.828 -26.281 -10.789 1 90.81 146 PRO B C 1
ATOM 4102 O O . PRO B 1 146 ? -18.609 -26.172 -10.891 1 90.81 146 PRO B O 1
ATOM 4105 N N . ALA B 1 147 ? -20.469 -26.156 -9.695 1 87.25 147 ALA B N 1
ATOM 4106 C CA . ALA B 1 147 ? -19.844 -25.672 -8.461 1 87.25 147 ALA B CA 1
ATOM 4107 C C . ALA B 1 147 ? -18.703 -26.578 -8.031 1 87.25 147 ALA B C 1
ATOM 4109 O O . ALA B 1 147 ? -17.672 -26.094 -7.547 1 87.25 147 ALA B O 1
ATOM 4110 N N . GLN B 1 148 ? -18.891 -27.828 -8.242 1 87.5 148 GLN B N 1
ATOM 4111 C CA . GLN 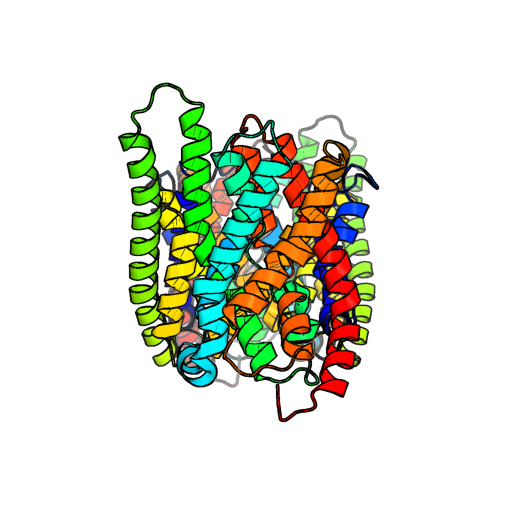B 1 148 ? -17.859 -28.781 -7.824 1 87.5 148 GLN B CA 1
ATOM 4112 C C . GLN B 1 148 ? -16.562 -28.547 -8.586 1 87.5 148 GLN B C 1
ATOM 4114 O O . GLN B 1 148 ? -15.477 -28.672 -8.008 1 87.5 148 GLN B O 1
ATOM 4119 N N . VAL B 1 149 ? -16.688 -28.25 -9.812 1 90.56 149 VAL B N 1
ATOM 4120 C CA . VAL B 1 149 ? -15.523 -28.016 -10.656 1 90.56 149 VAL B CA 1
ATOM 4121 C C . VAL B 1 149 ? -14.875 -26.688 -10.297 1 90.56 149 VAL B C 1
ATOM 4123 O O . VAL B 1 149 ? -13.656 -26.609 -10.109 1 90.56 149 VAL B O 1
ATOM 4126 N N . ARG B 1 150 ? -15.688 -25.688 -10.086 1 89.5 150 ARG B N 1
ATOM 4127 C CA . ARG B 1 150 ? -15.188 -24.359 -9.719 1 89.5 150 ARG B CA 1
ATOM 4128 C C . ARG B 1 150 ? -14.438 -24.406 -8.391 1 89.5 150 ARG B C 1
ATOM 4130 O O . ARG B 1 150 ? -13.328 -23.891 -8.281 1 89.5 150 ARG B O 1
ATOM 4137 N N . GLU B 1 151 ? -15.031 -25.047 -7.512 1 85.62 151 GLU B N 1
ATOM 4138 C CA . GLU B 1 151 ? -14.461 -25.125 -6.168 1 85.62 151 GLU B CA 1
ATOM 4139 C C . GLU B 1 151 ? -13.188 -25.953 -6.148 1 85.62 151 GLU B C 1
ATOM 4141 O O . GLU B 1 151 ? -12.242 -25.641 -5.43 1 85.62 151 GLU B O 1
ATOM 4146 N N . SER B 1 152 ? -13.164 -27 -6.918 1 89.44 152 SER B N 1
ATOM 4147 C CA . SER B 1 152 ? -11.984 -27.859 -6.98 1 89.44 152 SER B CA 1
ATOM 4148 C C . SER B 1 152 ? -10.797 -27.125 -7.57 1 89.44 152 SER B C 1
ATOM 4150 O O . SER B 1 152 ? -9.688 -27.188 -7.039 1 89.44 152 SER B O 1
ATOM 4152 N N . LEU B 1 153 ? -11.055 -26.422 -8.609 1 90.75 153 LEU B N 1
ATOM 4153 C CA . LEU B 1 153 ? -9.992 -25.656 -9.25 1 90.75 153 LEU B CA 1
ATOM 4154 C C . LEU B 1 153 ? -9.508 -24.531 -8.336 1 90.75 153 LEU B C 1
ATOM 4156 O O . LEU B 1 153 ? -8.312 -24.234 -8.297 1 90.75 153 LEU B O 1
ATOM 4160 N N . ASN B 1 154 ? -10.414 -24 -7.613 1 87.44 154 ASN B N 1
ATOM 4161 C CA . ASN B 1 154 ? -10.078 -22.938 -6.68 1 87.44 154 ASN B CA 1
ATOM 4162 C C . ASN B 1 154 ? -9.211 -23.453 -5.531 1 87.44 154 ASN B C 1
ATOM 4164 O O . ASN B 1 154 ? -8.234 -22.812 -5.152 1 87.44 154 ASN B O 1
ATOM 4168 N N . VAL B 1 155 ? -9.594 -24.547 -5.027 1 87.94 155 VAL B N 1
ATOM 4169 C CA . VAL B 1 155 ? -8.844 -25.141 -3.924 1 87.94 155 VAL B CA 1
ATOM 4170 C C . VAL B 1 155 ? -7.461 -25.578 -4.41 1 87.94 155 VAL B C 1
ATOM 4172 O O . VAL B 1 155 ? -6.457 -25.344 -3.732 1 87.94 155 VAL B O 1
ATOM 4175 N N . GLU B 1 156 ? -7.398 -26.234 -5.535 1 91.5 156 GLU B N 1
ATOM 4176 C CA . GLU B 1 156 ? -6.117 -26.609 -6.121 1 91.5 156 GLU B CA 1
ATOM 4177 C C . GLU B 1 156 ? -5.195 -25.406 -6.258 1 91.5 156 GLU B C 1
ATOM 4179 O O . GLU B 1 156 ? -4.047 -25.438 -5.812 1 91.5 156 GLU B O 1
ATOM 4184 N N . SER B 1 157 ? -5.734 -24.375 -6.828 1 90.94 157 SER B N 1
ATOM 4185 C CA . SER B 1 157 ? -4.965 -23.156 -7.074 1 90.94 157 SER B CA 1
ATOM 4186 C C . SER B 1 157 ? -4.516 -22.516 -5.766 1 90.94 157 SER B C 1
ATOM 4188 O O . SER B 1 157 ? -3.414 -21.969 -5.684 1 90.94 157 SER B O 1
ATOM 4190 N N . GLY B 1 158 ? -5.363 -22.578 -4.801 1 87.25 158 GLY B N 1
ATOM 4191 C CA . GLY B 1 158 ? -5.074 -21.953 -3.525 1 87.25 158 GLY B CA 1
ATOM 4192 C C . GLY B 1 158 ? -3.945 -22.625 -2.766 1 87.25 158 GLY B C 1
ATOM 4193 O O . GLY B 1 158 ? -3.264 -21.984 -1.961 1 87.25 158 GLY B O 1
ATOM 4194 N N . LEU B 1 159 ? -3.66 -23.875 -3.098 1 91.5 159 LEU B N 1
ATOM 4195 C CA . LEU B 1 159 ? -2.723 -24.625 -2.266 1 91.5 159 LEU B CA 1
ATOM 4196 C C . LEU B 1 159 ? -1.481 -25.016 -3.061 1 91.5 159 LEU B C 1
ATOM 4198 O O . LEU B 1 159 ? -0.416 -25.25 -2.482 1 91.5 159 LEU B O 1
ATOM 4202 N N . ASN B 1 160 ? -1.588 -25.094 -4.336 1 94.81 160 ASN B N 1
ATOM 4203 C CA . ASN B 1 160 ? -0.503 -25.656 -5.133 1 94.81 160 ASN B CA 1
ATOM 4204 C C . ASN B 1 160 ? 0.727 -24.75 -5.125 1 94.81 160 ASN B C 1
ATOM 4206 O O . ASN B 1 160 ? 1.858 -25.234 -5.172 1 94.81 160 ASN B O 1
ATOM 4210 N N . ASP B 1 161 ? 0.521 -23.422 -5.039 1 93.12 161 ASP B N 1
ATOM 4211 C CA . ASP B 1 161 ? 1.663 -22.516 -4.961 1 93.12 161 ASP B CA 1
ATOM 4212 C C . ASP B 1 161 ? 2.506 -22.797 -3.721 1 93.12 161 ASP B C 1
ATOM 4214 O O . ASP B 1 161 ? 3.729 -22.922 -3.809 1 93.12 161 ASP B O 1
ATOM 4218 N N . GLY B 1 162 ? 1.824 -22.906 -2.656 1 92.25 162 GLY B N 1
ATOM 4219 C CA . GLY B 1 162 ? 2.51 -23.141 -1.396 1 92.25 162 GLY B CA 1
ATOM 4220 C C . GLY B 1 162 ? 3.223 -24.484 -1.347 1 92.25 162 GLY B C 1
ATOM 4221 O O . GLY B 1 162 ? 4.309 -24.594 -0.774 1 92.25 162 GLY B O 1
ATOM 4222 N N . ILE B 1 163 ? 2.697 -25.438 -1.971 1 92.44 163 ILE B N 1
ATOM 4223 C CA . ILE B 1 163 ? 3.264 -26.781 -1.984 1 92.44 163 ILE B CA 1
ATOM 4224 C C . ILE B 1 163 ? 4.523 -26.797 -2.846 1 92.44 163 ILE B C 1
ATOM 4226 O O . ILE B 1 163 ? 5.484 -27.516 -2.533 1 92.44 163 ILE B O 1
ATOM 4230 N N . CYS B 1 164 ? 4.574 -25.984 -3.801 1 95.25 164 CYS B N 1
ATOM 4231 C CA . CYS B 1 164 ? 5.691 -26 -4.738 1 95.25 164 CYS B CA 1
ATOM 4232 C C . CYS B 1 164 ? 6.863 -25.188 -4.203 1 95.25 164 CYS B C 1
ATOM 4234 O O . CYS B 1 164 ? 8 -25.344 -4.652 1 95.25 164 CYS B O 1
ATOM 4236 N N . VAL B 1 165 ? 6.59 -24.328 -3.266 1 92.31 165 VAL B N 1
ATOM 4237 C CA . VAL B 1 165 ? 7.617 -23.422 -2.768 1 92.31 165 VAL B CA 1
ATOM 4238 C C . VAL B 1 165 ? 8.773 -24.219 -2.178 1 92.31 165 VAL B C 1
ATOM 4240 O O . VAL B 1 165 ? 9.93 -24.031 -2.562 1 92.31 165 VAL B O 1
ATOM 4243 N N . PRO B 1 166 ? 8.531 -25.156 -1.281 1 91.5 166 PRO B N 1
ATOM 4244 C CA . PRO B 1 166 ? 9.648 -25.922 -0.736 1 91.5 166 PRO B CA 1
ATOM 4245 C C . PRO B 1 166 ? 10.414 -26.688 -1.809 1 91.5 166 PRO B C 1
ATOM 4247 O O . PRO B 1 166 ? 11.633 -26.844 -1.708 1 91.5 166 PRO B O 1
ATOM 4250 N N . VAL B 1 167 ? 9.758 -27.156 -2.83 1 93.06 167 VAL B N 1
ATOM 4251 C CA . VAL B 1 167 ? 10.391 -27.906 -3.91 1 93.06 167 VAL B CA 1
ATOM 4252 C C . VAL B 1 167 ? 11.305 -26.984 -4.719 1 93.06 167 VAL B C 1
ATOM 4254 O O . VAL B 1 167 ? 12.438 -27.344 -5.027 1 93.06 167 VAL B O 1
ATOM 4257 N N . ILE B 1 168 ? 10.836 -25.828 -4.953 1 93 168 ILE B N 1
ATOM 4258 C CA . ILE B 1 168 ? 11.602 -24.828 -5.699 1 93 168 ILE B CA 1
ATOM 4259 C C . ILE B 1 168 ? 12.852 -24.438 -4.906 1 93 168 ILE B C 1
ATOM 4261 O O . ILE B 1 168 ? 13.953 -24.406 -5.453 1 93 168 ILE B O 1
ATOM 4265 N N . LEU B 1 169 ? 12.633 -24.188 -3.672 1 88.31 169 LEU B N 1
ATOM 4266 C CA . LEU B 1 169 ? 13.758 -23.781 -2.834 1 88.31 169 LEU B CA 1
ATOM 4267 C C . LEU B 1 169 ? 14.789 -24.906 -2.736 1 88.31 169 LEU B C 1
ATOM 4269 O O . LEU B 1 169 ? 15.992 -24.656 -2.723 1 88.31 169 LEU B O 1
ATOM 4273 N N . PHE B 1 170 ? 14.289 -26.062 -2.691 1 89 170 PHE B N 1
ATOM 4274 C CA . PHE B 1 170 ? 15.156 -27.234 -2.635 1 89 170 PHE B CA 1
ATOM 4275 C C . PHE B 1 170 ? 16.031 -27.312 -3.883 1 89 170 PHE B C 1
ATOM 4277 O O . PHE B 1 170 ? 17.25 -27.453 -3.783 1 89 170 PHE B O 1
ATOM 4284 N N . PHE B 1 171 ? 15.539 -27.141 -5.012 1 91.06 171 PHE B N 1
ATOM 4285 C CA . PHE B 1 171 ? 16.281 -27.312 -6.258 1 91.06 171 PHE B CA 1
ATOM 4286 C C . PHE B 1 171 ? 17.125 -26.078 -6.551 1 91.06 171 PHE B C 1
ATOM 4288 O O . PHE B 1 171 ? 18.172 -26.172 -7.195 1 91.06 171 PHE B O 1
ATOM 4295 N N . ILE B 1 172 ? 16.672 -24.906 -6.102 1 88.19 172 ILE B N 1
ATOM 4296 C CA . ILE B 1 172 ? 17.516 -23.734 -6.215 1 88.19 172 ILE B CA 1
ATOM 4297 C C . ILE B 1 172 ? 18.812 -23.953 -5.438 1 88.19 172 ILE B C 1
ATOM 4299 O O . ILE B 1 172 ? 19.906 -23.672 -5.945 1 88.19 172 ILE B O 1
ATOM 4303 N N . ALA B 1 173 ? 18.609 -24.422 -4.211 1 84.5 173 ALA B N 1
ATOM 4304 C CA . ALA B 1 173 ? 19.781 -24.656 -3.363 1 84.5 173 ALA B CA 1
ATOM 4305 C C . ALA B 1 173 ? 20.719 -25.672 -3.996 1 84.5 173 ALA B C 1
ATOM 4307 O O . ALA B 1 173 ? 21.938 -25.484 -3.99 1 84.5 173 ALA B O 1
ATOM 4308 N N . LEU B 1 174 ? 20.203 -26.688 -4.551 1 85.56 174 LEU B N 1
ATOM 4309 C CA . LEU B 1 174 ? 21.016 -27.734 -5.152 1 85.56 174 LEU B CA 1
ATOM 4310 C C . LEU B 1 174 ? 21.672 -27.25 -6.441 1 85.56 174 LEU B C 1
ATOM 4312 O O . LEU B 1 174 ? 22.828 -27.578 -6.719 1 85.56 174 LEU B O 1
ATOM 4316 N N . ALA B 1 175 ? 20.938 -26.516 -7.18 1 86.62 175 ALA B N 1
ATOM 4317 C CA . ALA B 1 175 ? 21.484 -25.969 -8.414 1 86.62 175 ALA B CA 1
ATOM 4318 C C . ALA B 1 175 ? 22.625 -24.984 -8.125 1 86.62 175 ALA B C 1
ATOM 4320 O O . ALA B 1 175 ? 23.641 -24.984 -8.812 1 86.62 175 ALA B O 1
ATOM 4321 N N . ALA B 1 176 ? 22.438 -24.172 -7.172 1 81 176 ALA B N 1
ATOM 4322 C CA . ALA B 1 176 ? 23.453 -23.203 -6.785 1 81 176 ALA B CA 1
ATOM 4323 C C . ALA B 1 176 ? 24.656 -23.891 -6.16 1 81 176 ALA B C 1
ATOM 4325 O O . ALA B 1 176 ? 25.797 -23.484 -6.395 1 81 176 ALA B O 1
ATOM 4326 N N . GLY B 1 177 ? 24.391 -24.859 -5.246 1 74.5 177 GLY B N 1
ATOM 4327 C CA . GLY B 1 177 ? 25.469 -25.594 -4.586 1 74.5 177 GLY B CA 1
ATOM 4328 C C . GLY B 1 177 ? 26.328 -26.391 -5.551 1 74.5 177 GLY B C 1
ATOM 4329 O O . GLY B 1 177 ? 27.516 -26.578 -5.312 1 74.5 177 GLY B O 1
ATOM 4330 N N . SER B 1 178 ? 25.734 -26.953 -6.5 1 67.56 178 SER B N 1
ATOM 4331 C CA . SER B 1 178 ? 26.453 -27.797 -7.457 1 67.56 178 SER B CA 1
ATOM 4332 C C . SER B 1 178 ? 27.484 -26.969 -8.242 1 67.56 178 SER B C 1
ATOM 4334 O O . SER B 1 178 ? 28.453 -27.516 -8.773 1 67.56 178 SER B O 1
ATOM 4336 N N . VAL B 1 179 ? 27.219 -25.797 -8.234 1 66.12 179 VAL B N 1
ATOM 4337 C CA . VAL B 1 179 ? 28.156 -24.906 -8.891 1 66.12 179 VAL B CA 1
ATOM 4338 C C . VAL B 1 179 ? 29.312 -24.578 -7.941 1 66.12 179 VAL B C 1
ATOM 4340 O O . VAL B 1 179 ? 30.469 -24.453 -8.367 1 66.12 179 VAL B O 1
ATOM 4343 N N . GLU B 1 180 ? 28.828 -24.391 -6.688 1 62.28 180 GLU B N 1
ATOM 4344 C CA . GLU B 1 180 ? 29.859 -24.047 -5.711 1 62.28 180 GLU B CA 1
ATOM 4345 C C . GLU B 1 180 ? 30.594 -25.297 -5.238 1 62.28 180 GLU B C 1
ATOM 4347 O O . GLU B 1 180 ? 31.672 -25.203 -4.648 1 62.28 180 GLU B O 1
ATOM 4352 N N . ALA B 1 181 ? 31.281 -26.25 -6.219 1 57.06 181 ALA B N 1
ATOM 4353 C CA . ALA B 1 181 ? 32.125 -27.453 -6.125 1 57.06 181 ALA B CA 1
ATOM 4354 C C . ALA B 1 181 ? 32.156 -27.969 -4.695 1 57.06 181 ALA B C 1
ATOM 4356 O O . ALA B 1 181 ? 32.219 -29.188 -4.477 1 57.06 181 ALA B O 1
ATOM 4357 N N . SER B 1 182 ? 32.375 -27.203 -3.791 1 52.44 182 SER B N 1
ATOM 4358 C CA . SER B 1 182 ? 33.094 -27.672 -2.609 1 52.44 182 SER B CA 1
ATOM 4359 C C . SER B 1 182 ? 32.125 -28.172 -1.546 1 52.44 182 SER B C 1
ATOM 4361 O O . SER B 1 182 ? 32.531 -28.719 -0.519 1 52.44 182 SER B O 1
ATOM 4363 N N . GLU B 1 183 ? 30.844 -28.062 -1.683 1 56.03 183 GLU B N 1
ATOM 4364 C CA . GLU B 1 183 ? 30.125 -28.359 -0.452 1 56.03 183 GLU B CA 1
ATOM 4365 C C . GLU B 1 183 ? 29.578 -29.781 -0.455 1 56.03 183 GLU B C 1
ATOM 4367 O O . GLU B 1 183 ? 29.141 -30.281 -1.492 1 56.03 183 GLU B O 1
ATOM 4372 N N . SER B 1 184 ? 29.875 -30.594 0.592 1 57.91 184 SER B N 1
ATOM 4373 C CA . SER B 1 184 ? 29.438 -31.953 0.88 1 57.91 184 SER B CA 1
ATOM 4374 C C . SER B 1 184 ? 27.938 -32.094 0.638 1 57.91 184 SER B C 1
ATOM 4376 O O . SER B 1 184 ? 27.172 -31.141 0.812 1 57.91 184 SER B O 1
ATOM 4378 N N . THR B 1 185 ? 27.578 -33.219 -0.043 1 58.16 185 THR B N 1
ATOM 4379 C CA . THR B 1 185 ? 26.203 -33.625 -0.311 1 58.16 185 THR B CA 1
ATOM 4380 C C . THR B 1 185 ? 25.312 -33.344 0.895 1 58.16 185 THR B C 1
ATOM 4382 O O . THR B 1 185 ? 24.172 -32.906 0.74 1 58.16 185 THR B O 1
ATOM 4385 N N . LYS B 1 186 ? 25.891 -33.562 2.076 1 62.12 186 LYS B N 1
ATOM 4386 C CA . LYS B 1 186 ? 25.125 -33.375 3.303 1 62.12 186 LYS B CA 1
ATOM 4387 C C . LYS B 1 186 ? 24.734 -31.922 3.498 1 62.12 186 LYS B C 1
ATOM 4389 O O . LYS B 1 186 ? 23.609 -31.625 3.922 1 62.12 186 LYS B O 1
ATOM 4394 N N . LEU B 1 187 ? 25.609 -31.125 3.15 1 58.59 187 LEU B N 1
ATOM 4395 C CA . LEU B 1 187 ? 25.375 -29.703 3.32 1 58.59 187 LEU B CA 1
ATOM 4396 C C . LEU B 1 187 ? 24.359 -29.188 2.305 1 58.59 187 LEU B C 1
ATOM 4398 O O . LEU B 1 187 ? 23.547 -28.312 2.617 1 58.59 187 LEU B O 1
ATOM 4402 N N . MET B 1 188 ? 24.344 -29.953 1.349 1 65.06 188 MET B N 1
ATOM 4403 C CA . MET B 1 188 ? 23.453 -29.578 0.257 1 65.06 188 MET B CA 1
ATOM 4404 C C . MET B 1 188 ? 21.984 -29.844 0.633 1 65.06 188 MET B C 1
ATOM 4406 O O . MET B 1 188 ? 21.109 -29.078 0.243 1 65.06 188 MET B O 1
ATOM 4410 N N . PHE B 1 189 ? 21.828 -30.828 1.585 1 71.31 189 PHE B N 1
ATOM 4411 C CA . PHE B 1 189 ? 20.469 -31.156 1.95 1 71.31 189 PHE B CA 1
ATOM 4412 C C . PHE B 1 189 ? 20.047 -30.453 3.232 1 71.31 189 PHE B C 1
ATOM 4414 O O . PHE B 1 189 ? 18.875 -30.141 3.428 1 71.31 189 PHE B O 1
ATOM 4421 N N . LYS B 1 190 ? 20.891 -30.203 4.098 1 75.06 190 LYS B N 1
ATOM 4422 C CA . LYS B 1 190 ? 20.594 -29.625 5.406 1 75.06 190 LYS B CA 1
ATOM 4423 C C . LYS B 1 190 ? 20.078 -28.203 5.273 1 75.06 190 LYS B C 1
ATOM 4425 O O . LYS B 1 190 ? 19.141 -27.797 5.965 1 75.06 190 LYS B O 1
ATOM 4430 N N . LEU B 1 191 ? 20.531 -27.531 4.344 1 74 191 LEU B N 1
ATOM 4431 C CA . LEU B 1 191 ? 20.219 -26.109 4.223 1 74 191 LEU B CA 1
ATOM 4432 C C . LEU B 1 191 ? 18.781 -25.922 3.738 1 74 191 LEU B C 1
ATOM 4434 O O . LEU B 1 191 ? 18.016 -25.156 4.34 1 74 191 LEU B O 1
ATOM 4438 N N . PRO B 1 192 ? 18.484 -26.797 2.854 1 79.88 192 PRO B N 1
ATOM 4439 C CA . PRO B 1 192 ? 17.078 -26.641 2.43 1 79.88 192 PRO B CA 1
ATOM 4440 C C . PRO B 1 192 ? 16.094 -27.031 3.518 1 79.88 192 PRO B C 1
ATOM 4442 O O . PRO B 1 192 ? 15.039 -26.406 3.662 1 79.88 192 PRO B O 1
ATOM 4445 N N . LEU B 1 193 ? 16.469 -27.969 4.312 1 84.38 193 LEU B N 1
ATOM 4446 C CA . LEU B 1 193 ? 15.562 -28.422 5.359 1 84.38 193 LEU B CA 1
ATOM 4447 C C . LEU B 1 193 ? 15.43 -27.375 6.465 1 84.38 193 LEU B C 1
ATOM 4449 O O . LEU B 1 193 ? 14.352 -27.203 7.039 1 84.38 193 LEU B O 1
ATOM 4453 N N . GLU B 1 194 ? 16.453 -26.766 6.723 1 88.75 194 GLU B N 1
ATOM 4454 C CA . GLU B 1 194 ? 16.422 -25.688 7.715 1 88.75 194 GLU B CA 1
ATOM 4455 C C . GLU B 1 194 ? 15.555 -24.531 7.238 1 88.75 194 GLU B C 1
ATOM 4457 O O . GLU B 1 194 ? 14.766 -23.969 8.008 1 88.75 194 GLU B O 1
ATOM 4462 N N . VAL B 1 195 ? 15.703 -24.188 6.008 1 90.06 195 VAL B N 1
ATOM 4463 C CA . VAL B 1 195 ? 14.961 -23.078 5.414 1 90.06 195 VAL B CA 1
ATOM 4464 C C . VAL B 1 195 ? 13.469 -23.406 5.43 1 90.06 195 VAL B C 1
ATOM 4466 O O . VAL B 1 195 ? 12.648 -22.562 5.82 1 90.06 195 VAL B O 1
ATOM 4469 N N . ILE B 1 196 ? 13.188 -24.594 5.168 1 91.31 196 ILE B N 1
ATOM 4470 C CA . ILE B 1 196 ? 11.805 -25.062 5.133 1 91.31 196 ILE B CA 1
ATOM 4471 C C . ILE B 1 196 ? 11.258 -25.188 6.555 1 91.31 196 ILE B C 1
ATOM 4473 O O . ILE B 1 196 ? 10.148 -24.719 6.848 1 91.31 196 ILE B O 1
ATOM 4477 N N . GLY B 1 197 ? 12.016 -25.766 7.422 1 94.06 197 GLY B N 1
ATOM 4478 C CA . GLY B 1 197 ? 11.602 -25.969 8.805 1 94.06 197 GLY B CA 1
ATOM 4479 C C . GLY B 1 197 ? 11.328 -24.672 9.539 1 94.06 197 GLY B C 1
ATOM 4480 O O . GLY B 1 197 ? 10.305 -24.531 10.227 1 94.06 197 GLY B O 1
ATOM 4481 N N . ILE B 1 198 ? 12.188 -23.734 9.398 1 96.06 198 ILE B N 1
ATOM 4482 C CA . ILE B 1 198 ? 12.008 -22.438 10.039 1 96.06 198 ILE B CA 1
ATOM 4483 C C . ILE B 1 198 ? 10.742 -21.781 9.516 1 96.06 198 ILE B C 1
ATOM 4485 O O . ILE B 1 198 ? 9.953 -21.234 10.289 1 96.06 198 ILE B O 1
ATOM 4489 N N . GLY B 1 199 ? 10.555 -21.766 8.211 1 97.06 199 GLY B N 1
ATOM 4490 C CA . GLY B 1 199 ? 9.336 -21.219 7.633 1 97.06 199 GLY B CA 1
ATOM 4491 C C . GLY B 1 199 ? 8.078 -21.859 8.188 1 97.06 199 GLY B C 1
ATOM 4492 O O . GLY B 1 199 ? 7.117 -21.156 8.516 1 97.06 199 GLY B O 1
ATOM 4493 N N . PHE B 1 200 ? 8.188 -23.156 8.32 1 96.12 200 PHE B N 1
ATOM 4494 C CA . PHE B 1 200 ? 7.047 -23.906 8.828 1 96.12 200 PHE B CA 1
ATOM 4495 C C . PHE B 1 200 ? 6.727 -23.5 10.266 1 96.12 200 PHE B C 1
ATOM 4497 O O . PHE B 1 200 ? 5.574 -23.188 10.586 1 96.12 200 PHE B O 1
ATOM 4504 N N . VAL B 1 201 ? 7.676 -23.438 11.125 1 98.06 201 VAL B N 1
ATOM 4505 C CA . VAL B 1 201 ? 7.5 -23.172 12.547 1 98.06 201 VAL B CA 1
ATOM 4506 C C . VAL B 1 201 ? 7.039 -21.719 12.742 1 98.06 201 VAL B C 1
ATOM 4508 O O . VAL B 1 201 ? 6.105 -21.453 13.5 1 98.06 201 VAL B O 1
ATOM 4511 N N . VAL B 1 202 ? 7.637 -20.828 12.023 1 98.25 202 VAL B N 1
ATOM 4512 C CA . VAL B 1 202 ? 7.293 -19.406 12.141 1 98.25 202 VAL B CA 1
ATOM 4513 C C . VAL B 1 202 ? 5.848 -19.188 11.703 1 98.25 202 VAL B C 1
ATOM 4515 O O . VAL B 1 202 ? 5.078 -18.531 12.398 1 98.25 202 VAL B O 1
ATOM 4518 N N . GLY B 1 203 ? 5.492 -19.75 10.547 1 98.25 203 GLY B N 1
ATOM 4519 C CA . GLY B 1 203 ? 4.121 -19.625 10.078 1 98.25 203 GLY B CA 1
ATOM 4520 C C . GLY B 1 203 ? 3.102 -20.188 11.055 1 98.25 203 GLY B C 1
ATOM 4521 O O . GLY B 1 203 ? 2.098 -19.531 11.352 1 98.25 203 GLY B O 1
ATOM 4522 N N . LEU B 1 204 ? 3.453 -21.328 11.57 1 97.75 204 LEU B N 1
ATOM 4523 C CA . LEU B 1 204 ? 2.562 -22 12.508 1 97.75 204 LEU B CA 1
ATOM 4524 C C . LEU B 1 204 ? 2.404 -21.172 13.781 1 97.75 204 LEU B C 1
ATOM 4526 O O . LEU B 1 204 ? 1.283 -20.922 14.227 1 97.75 204 LEU B O 1
ATOM 4530 N N . VAL B 1 205 ? 3.434 -20.75 14.391 1 98.31 205 VAL B N 1
ATOM 4531 C CA . VAL B 1 205 ? 3.428 -20.047 15.672 1 98.31 205 VAL B CA 1
ATOM 4532 C C . VAL B 1 205 ? 2.734 -18.703 15.523 1 98.31 205 VAL B C 1
ATOM 4534 O O . VAL B 1 205 ? 1.848 -18.359 16.312 1 98.31 205 VAL B O 1
ATOM 4537 N N . LEU B 1 206 ? 3.072 -17.938 14.523 1 98.25 206 LEU B N 1
ATOM 4538 C CA . LEU B 1 206 ? 2.514 -16.609 14.359 1 98.25 206 LEU B CA 1
ATOM 4539 C C . LEU B 1 206 ? 1.026 -16.672 14.023 1 98.25 206 LEU B C 1
ATOM 4541 O O . LEU B 1 206 ? 0.247 -15.828 14.469 1 98.25 206 LEU B O 1
ATOM 4545 N N . ALA B 1 207 ? 0.729 -17.656 13.242 1 96.88 207 ALA B N 1
ATOM 4546 C CA . ALA B 1 207 ? -0.684 -17.781 12.891 1 96.88 207 ALA B CA 1
ATOM 4547 C C . ALA B 1 207 ? -1.517 -18.188 14.102 1 96.88 207 ALA B C 1
ATOM 4549 O O . ALA B 1 207 ? -2.652 -17.75 14.266 1 96.88 207 ALA B O 1
ATOM 4550 N N . VAL B 1 208 ? -1.001 -19.094 14.898 1 96.5 208 VAL B N 1
ATOM 4551 C CA . VAL B 1 208 ? -1.717 -19.516 16.094 1 96.5 208 VAL B CA 1
ATOM 4552 C C . VAL B 1 208 ? -1.859 -18.344 17.062 1 96.5 208 VAL B C 1
ATOM 4554 O O . VAL B 1 208 ? -2.969 -18.016 17.5 1 96.5 208 VAL B O 1
ATOM 4557 N N . VAL B 1 209 ? -0.782 -17.719 17.359 1 97 209 VAL B N 1
ATOM 4558 C CA . VAL B 1 209 ? -0.782 -16.594 18.297 1 97 209 VAL B CA 1
ATOM 4559 C C . VAL B 1 209 ? -1.575 -15.43 17.719 1 97 209 VAL B C 1
ATOM 4561 O O . VAL B 1 209 ? -2.414 -14.844 18.406 1 97 209 VAL B O 1
ATOM 4564 N N . GLY B 1 210 ? -1.291 -15.117 16.453 1 94.94 210 GLY B N 1
ATOM 4565 C CA . GLY B 1 210 ? -1.979 -14.016 15.805 1 94.94 210 GLY B CA 1
ATOM 4566 C C . GLY B 1 210 ? -3.467 -14.258 15.633 1 94.94 210 GLY B C 1
ATOM 4567 O O . GLY B 1 210 ? -4.277 -13.352 15.82 1 94.94 210 GLY B O 1
ATOM 4568 N N . GLY B 1 211 ? -3.762 -15.508 15.227 1 92.75 211 GLY B N 1
ATOM 4569 C CA . GLY B 1 211 ? -5.168 -15.859 15.102 1 92.75 211 GLY B CA 1
ATOM 4570 C C . GLY B 1 211 ? -5.934 -15.742 16.406 1 92.75 211 GLY B C 1
ATOM 4571 O O . GLY B 1 211 ? -7.047 -15.211 16.422 1 92.75 211 GLY B O 1
ATOM 4572 N N . PHE B 1 212 ? -5.359 -16.188 17.438 1 93.44 212 PHE B N 1
ATOM 4573 C CA . PHE B 1 212 ? -5.977 -16.094 18.75 1 93.44 212 PHE B CA 1
ATOM 4574 C C . PHE B 1 212 ? -6.129 -14.633 19.172 1 93.44 212 PHE B C 1
ATOM 4576 O O . PHE B 1 212 ? -7.18 -14.234 19.688 1 93.44 212 PHE B O 1
ATOM 4583 N N . ALA B 1 213 ? -5.129 -13.922 18.969 1 94.19 213 ALA B N 1
ATOM 4584 C CA . ALA B 1 213 ? -5.164 -12.508 19.328 1 94.19 213 ALA B CA 1
ATOM 4585 C C . ALA B 1 213 ? -6.234 -11.766 18.531 1 94.19 213 ALA B C 1
ATOM 4587 O O . ALA B 1 213 ? -6.977 -10.953 19.094 1 94.19 213 ALA B O 1
ATOM 4588 N N . LEU B 1 214 ? -6.289 -12.008 17.312 1 92.44 214 LEU B N 1
ATOM 4589 C CA . LEU B 1 214 ? -7.266 -11.352 16.438 1 92.44 214 LEU B CA 1
ATOM 4590 C C . LEU B 1 214 ? -8.688 -11.719 16.844 1 92.44 214 LEU B C 1
ATOM 4592 O O . LEU B 1 214 ? -9.562 -10.859 16.922 1 92.44 214 LEU B O 1
ATOM 4596 N N . ARG B 1 215 ? -8.883 -12.977 17.094 1 89.88 215 ARG B N 1
ATOM 4597 C CA . ARG B 1 215 ? -10.195 -13.445 17.516 1 89.88 215 ARG B CA 1
ATOM 4598 C C . ARG B 1 215 ? -10.609 -12.781 18.828 1 89.88 215 ARG B C 1
ATOM 4600 O O . ARG B 1 215 ? -11.758 -12.352 18.969 1 89.88 215 ARG B O 1
ATOM 4607 N N . THR B 1 216 ? -9.727 -12.758 19.75 1 90.75 216 THR B N 1
ATOM 4608 C CA . THR B 1 216 ? -10 -12.156 21.047 1 90.75 216 THR B CA 1
ATOM 4609 C C . THR B 1 216 ? -10.328 -10.672 20.891 1 90.75 216 THR B C 1
ATOM 4611 O O . THR B 1 216 ? -11.305 -10.18 21.469 1 90.75 216 THR B O 1
ATOM 4614 N N . SER B 1 217 ? -9.547 -9.992 20.109 1 91.69 217 SER B N 1
ATOM 4615 C CA . SER B 1 217 ? -9.758 -8.562 19.891 1 91.69 217 SER B CA 1
ATOM 4616 C C . SER B 1 217 ? -11.062 -8.305 19.156 1 91.69 217 SER B C 1
ATOM 4618 O O . SER B 1 217 ? -11.797 -7.367 19.484 1 91.69 217 SER B O 1
ATOM 4620 N N . ALA B 1 218 ? -11.289 -9.055 18.172 1 87.25 218 ALA B N 1
ATOM 4621 C CA . ALA B 1 218 ? -12.523 -8.906 17.391 1 87.25 218 ALA B CA 1
ATOM 4622 C C . ALA B 1 218 ? -13.75 -9.156 18.25 1 87.25 218 ALA B C 1
ATOM 4624 O O . ALA B 1 218 ? -14.758 -8.453 18.141 1 87.25 218 ALA B O 1
ATOM 4625 N N . SER B 1 219 ? -13.703 -10.156 19.078 1 87.81 219 SER B N 1
ATOM 4626 C CA . SER B 1 219 ? -14.82 -10.492 19.953 1 87.81 219 SER B CA 1
ATOM 4627 C C . SER B 1 219 ? -15.094 -9.375 20.953 1 87.81 219 SER B C 1
ATOM 4629 O O . SER B 1 219 ? -16.234 -9.211 21.422 1 87.81 219 SER B O 1
ATOM 4631 N N . ARG B 1 220 ? -14.141 -8.641 2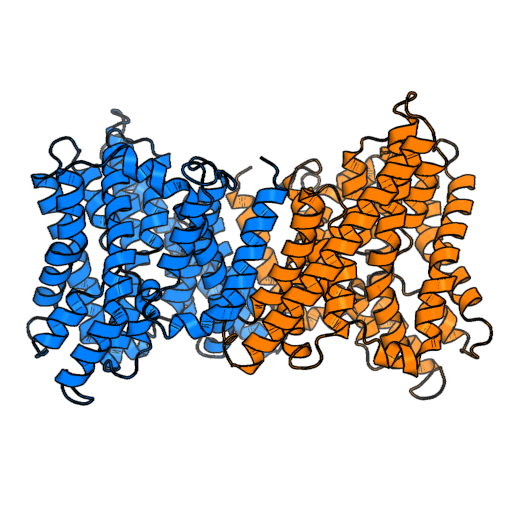1.234 1 89.44 220 ARG B N 1
ATOM 4632 C CA . ARG B 1 220 ? -14.289 -7.527 22.172 1 89.44 220 ARG B CA 1
ATOM 4633 C C . ARG B 1 220 ? -14.664 -6.242 21.438 1 89.44 220 ARG B C 1
ATOM 4635 O O . ARG B 1 220 ? -14.781 -5.184 22.047 1 89.44 220 ARG B O 1
ATOM 4642 N N . GLY B 1 221 ? -14.664 -6.293 20.125 1 85.94 221 GLY B N 1
ATOM 4643 C CA . GLY B 1 221 ? -15.023 -5.129 19.328 1 85.94 221 GLY B CA 1
ATOM 4644 C C . GLY B 1 221 ? -13.891 -4.137 19.172 1 85.94 221 GLY B C 1
ATOM 4645 O O . GLY B 1 221 ? -14.125 -2.949 18.938 1 85.94 221 GLY B O 1
ATOM 4646 N N . TRP B 1 222 ? -12.648 -4.625 19.328 1 86.25 222 TRP B N 1
ATOM 4647 C CA . TRP B 1 222 ? -11.492 -3.738 19.312 1 86.25 222 TRP B CA 1
ATOM 4648 C C . TRP B 1 222 ? -11 -3.516 17.891 1 86.25 222 TRP B C 1
ATOM 4650 O O . TRP B 1 222 ? -10.188 -2.619 17.641 1 86.25 222 TRP B O 1
ATOM 4660 N N . VAL B 1 223 ? -11.414 -4.289 16.984 1 81.19 223 VAL B N 1
ATOM 4661 C CA . VAL B 1 223 ? -11.023 -4.164 15.578 1 81.19 223 VAL B CA 1
ATOM 4662 C C . VAL B 1 223 ? -12.227 -3.742 14.742 1 81.19 223 VAL B C 1
ATOM 4664 O O . VAL B 1 223 ? -13.125 -4.543 14.492 1 81.19 223 VAL B O 1
ATOM 4667 N N . ALA B 1 224 ? -12.273 -2.443 14.367 1 73.69 224 ALA B N 1
ATOM 4668 C CA . ALA B 1 224 ? -13.438 -1.935 13.641 1 73.69 224 ALA B CA 1
ATOM 4669 C C . ALA B 1 224 ? -13.031 -0.82 12.68 1 73.69 224 ALA B C 1
ATOM 4671 O O . ALA B 1 224 ? -11.898 -0.332 12.719 1 73.69 224 ALA B O 1
ATOM 4672 N N . GLY B 1 225 ? -13.961 -0.721 11.75 1 75.25 225 GLY B N 1
ATOM 4673 C CA . GLY B 1 225 ? -13.828 0.427 10.875 1 75.25 225 GLY B CA 1
ATOM 4674 C C . GLY B 1 225 ? -12.75 0.252 9.82 1 75.25 225 GLY B C 1
ATOM 4675 O O . GLY B 1 225 ? -12.688 -0.782 9.148 1 75.25 225 GLY B O 1
ATOM 4676 N N . THR B 1 226 ? -11.922 1.332 9.719 1 73.44 226 THR B N 1
ATOM 4677 C CA . THR B 1 226 ? -10.945 1.405 8.641 1 73.44 226 THR B CA 1
ATOM 4678 C C . THR B 1 226 ? -9.766 0.473 8.914 1 73.44 226 THR B C 1
ATOM 4680 O O . THR B 1 226 ? -9 0.151 8.008 1 73.44 226 THR B O 1
ATOM 4683 N N . TRP B 1 227 ? -9.656 -0.083 10.102 1 76.94 227 TRP B N 1
ATOM 4684 C CA . TRP B 1 227 ? -8.5 -0.892 10.477 1 76.94 227 TRP B CA 1
ATOM 4685 C C . TRP B 1 227 ? -8.742 -2.365 10.172 1 76.94 227 TRP B C 1
ATOM 4687 O O . TRP B 1 227 ? -7.828 -3.186 10.266 1 76.94 227 TRP B O 1
ATOM 4697 N N . LEU B 1 228 ? -9.984 -2.688 9.711 1 79.25 228 LEU B N 1
ATOM 4698 C CA . LEU B 1 228 ? -10.367 -4.062 9.414 1 79.25 228 LEU B CA 1
ATOM 4699 C C . LEU B 1 228 ? -9.5 -4.637 8.297 1 79.25 228 LEU B C 1
ATOM 4701 O O . LEU B 1 228 ? -9.312 -5.852 8.203 1 79.25 228 LEU B O 1
ATOM 4705 N N . GLN B 1 229 ? -8.883 -3.826 7.535 1 81 229 GLN B N 1
ATOM 4706 C CA . GLN B 1 229 ? -8.156 -4.258 6.348 1 81 229 GLN B CA 1
ATOM 4707 C C . GLN B 1 229 ? -6.711 -4.617 6.691 1 81 229 GLN B C 1
ATOM 4709 O O . GLN B 1 229 ? -6.016 -5.25 5.895 1 81 229 GLN B O 1
ATOM 4714 N N . MET B 1 230 ? -6.254 -4.418 7.852 1 88.81 230 MET B N 1
ATOM 4715 C CA . MET B 1 230 ? -4.816 -4.41 8.102 1 88.81 230 MET B CA 1
ATOM 4716 C C . MET B 1 230 ? -4.367 -5.723 8.734 1 88.81 230 MET B C 1
ATOM 4718 O O . MET B 1 230 ? -3.287 -6.23 8.43 1 88.81 230 MET B O 1
ATOM 4722 N N . PRO B 1 231 ? -5.176 -6.293 9.586 1 92.44 231 PRO B N 1
ATOM 4723 C CA . PRO B 1 231 ? -4.645 -7.391 10.398 1 92.44 231 PRO B CA 1
ATOM 4724 C C . PRO B 1 231 ? -4.133 -8.555 9.555 1 92.44 231 PRO B C 1
ATOM 4726 O O . PRO B 1 231 ? -3.023 -9.047 9.781 1 92.44 231 PRO B O 1
ATOM 4729 N N . ILE B 1 232 ? -4.875 -8.977 8.562 1 93.5 232 ILE B N 1
ATOM 4730 C CA . ILE B 1 232 ? -4.512 -10.172 7.801 1 93.5 232 ILE B CA 1
ATOM 4731 C C . ILE B 1 232 ? -3.264 -9.891 6.969 1 93.5 232 ILE B C 1
ATOM 4733 O O . ILE B 1 232 ? -2.334 -10.695 6.941 1 93.5 232 ILE B O 1
ATOM 4737 N N . ILE B 1 233 ? -3.209 -8.773 6.336 1 94.56 233 ILE B N 1
ATOM 4738 C CA . ILE B 1 233 ? -2.064 -8.383 5.516 1 94.56 233 ILE B CA 1
ATOM 4739 C C . ILE B 1 233 ? -0.816 -8.273 6.387 1 94.56 233 ILE B C 1
ATOM 4741 O O . ILE B 1 233 ? 0.255 -8.758 6.012 1 94.56 233 ILE B O 1
ATOM 4745 N N . ALA B 1 234 ? -1.003 -7.691 7.504 1 96.06 234 ALA B N 1
ATOM 4746 C CA . ALA B 1 234 ? 0.117 -7.508 8.43 1 96.06 234 ALA B CA 1
ATOM 4747 C C . ALA B 1 234 ? 0.607 -8.852 8.969 1 96.06 234 ALA B C 1
ATOM 4749 O O . ALA B 1 234 ? 1.812 -9.055 9.125 1 96.06 234 ALA B O 1
ATOM 4750 N N . LEU B 1 235 ? -0.32 -9.703 9.281 1 97.06 235 LEU B N 1
ATOM 4751 C CA . LEU B 1 235 ? 0.05 -11.023 9.773 1 97.06 235 LEU B CA 1
ATOM 4752 C C . LEU B 1 235 ? 0.794 -11.812 8.703 1 97.06 235 LEU B C 1
ATOM 4754 O O . LEU B 1 235 ? 1.799 -12.469 8.992 1 97.06 235 LEU B O 1
ATOM 4758 N N . ALA B 1 236 ? 0.296 -11.758 7.496 1 97.62 236 ALA B N 1
ATOM 4759 C CA . ALA B 1 236 ? 0.951 -12.414 6.371 1 97.62 236 ALA B CA 1
ATOM 4760 C C . ALA B 1 236 ? 2.389 -11.93 6.211 1 97.62 236 ALA B C 1
ATOM 4762 O O . ALA B 1 236 ? 3.311 -12.742 6.07 1 97.62 236 ALA B O 1
ATOM 4763 N N . LEU B 1 237 ? 2.562 -10.648 6.293 1 97.62 237 LEU B N 1
ATOM 4764 C CA . LEU B 1 237 ? 3.883 -10.055 6.102 1 97.62 237 LEU B CA 1
ATOM 4765 C C . LEU B 1 237 ? 4.777 -10.312 7.309 1 97.62 237 LEU B C 1
ATOM 4767 O O . LEU B 1 237 ? 5.996 -10.422 7.176 1 97.62 237 LEU B O 1
ATOM 4771 N N . SER B 1 238 ? 4.191 -10.414 8.477 1 98.19 238 SER B N 1
ATOM 4772 C CA . SER B 1 238 ? 4.961 -10.797 9.656 1 98.19 238 SER B CA 1
ATOM 4773 C C . SER B 1 238 ? 5.52 -12.211 9.508 1 98.19 238 SER B C 1
ATOM 4775 O O . SER B 1 238 ? 6.68 -12.461 9.828 1 98.19 238 SER B O 1
ATOM 4777 N N . CYS B 1 239 ? 4.656 -13.094 9.062 1 98.44 239 CYS B N 1
ATOM 4778 C CA . CYS B 1 239 ? 5.105 -14.453 8.797 1 98.44 239 CYS B CA 1
ATOM 4779 C C . CYS B 1 239 ? 6.258 -14.469 7.805 1 98.44 239 CYS B C 1
ATOM 4781 O O . CYS B 1 239 ? 7.305 -15.062 8.062 1 98.44 239 CYS B O 1
ATOM 4783 N N . PHE B 1 240 ? 6.066 -13.781 6.746 1 97.75 240 PHE B N 1
ATOM 4784 C CA . PHE B 1 240 ? 7.055 -13.734 5.676 1 97.75 240 PHE B CA 1
ATOM 4785 C C . PHE B 1 240 ? 8.359 -13.125 6.176 1 97.75 240 PHE B C 1
ATOM 4787 O O . PHE B 1 240 ? 9.43 -13.719 6.016 1 97.75 240 PHE B O 1
ATOM 4794 N N . GLY B 1 241 ? 8.25 -11.953 6.77 1 97.31 241 GLY B N 1
ATOM 4795 C CA . GLY B 1 241 ? 9.422 -11.211 7.199 1 97.31 241 GLY B CA 1
ATOM 4796 C C . GLY B 1 241 ? 10.211 -11.93 8.281 1 97.31 241 GLY B C 1
ATOM 4797 O O . GLY B 1 241 ? 11.445 -12.016 8.203 1 97.31 241 GLY B O 1
ATOM 4798 N N . LEU B 1 242 ? 9.586 -12.398 9.25 1 97.75 242 LEU B N 1
ATOM 4799 C CA . LEU B 1 242 ? 10.273 -13.039 10.359 1 97.75 242 LEU B CA 1
ATOM 4800 C C . LEU B 1 242 ? 10.984 -14.305 9.898 1 97.75 242 LEU B C 1
ATOM 4802 O O . LEU B 1 242 ? 12.125 -14.562 10.297 1 97.75 242 LEU B O 1
ATOM 4806 N N . ALA B 1 243 ? 10.289 -15.062 9.078 1 97.62 243 ALA B N 1
ATOM 4807 C CA . ALA B 1 243 ? 10.93 -16.266 8.562 1 97.62 243 ALA B CA 1
ATOM 4808 C C . ALA B 1 243 ? 12.18 -15.93 7.758 1 97.62 243 ALA B C 1
ATOM 4810 O O . ALA B 1 243 ? 13.234 -16.531 7.949 1 97.62 243 ALA B O 1
ATOM 4811 N N . GLN B 1 244 ? 12.055 -14.953 6.863 1 95.25 244 GLN B N 1
ATOM 4812 C CA . GLN B 1 244 ? 13.211 -14.516 6.086 1 95.25 244 GLN B CA 1
ATOM 4813 C C . GLN B 1 244 ? 14.336 -14.031 6.992 1 95.25 244 GLN B C 1
ATOM 4815 O O . GLN B 1 244 ? 15.508 -14.359 6.777 1 95.25 244 GLN B O 1
ATOM 4820 N N . TRP B 1 245 ? 13.945 -13.281 8.008 1 94.56 245 TRP B N 1
ATOM 4821 C CA . TRP B 1 245 ? 14.914 -12.711 8.938 1 94.56 245 TRP B CA 1
ATOM 4822 C C . TRP B 1 245 ? 15.664 -13.805 9.688 1 94.56 245 TRP B C 1
ATOM 4824 O O . TRP B 1 245 ? 16.859 -13.68 9.945 1 94.56 245 TRP B O 1
ATOM 4834 N N . LEU B 1 246 ? 15.047 -14.867 10 1 96.12 246 LEU B N 1
ATOM 4835 C CA . LEU B 1 246 ? 15.633 -15.961 10.773 1 96.12 246 LEU B CA 1
ATOM 4836 C C . LEU B 1 246 ? 16.328 -16.969 9.852 1 96.12 246 LEU B C 1
ATOM 4838 O O . LEU B 1 246 ? 16.812 -18 10.32 1 96.12 246 LEU B O 1
ATOM 4842 N N . GLY B 1 247 ? 16.25 -16.719 8.594 1 92.69 247 GLY B N 1
ATOM 4843 C CA . GLY B 1 247 ? 16.969 -17.562 7.652 1 92.69 247 GLY B CA 1
ATOM 4844 C C . GLY B 1 247 ? 16.094 -18.641 7.047 1 92.69 247 GLY B C 1
ATOM 4845 O O . GLY B 1 247 ? 16.578 -19.562 6.398 1 92.69 247 GLY B O 1
ATOM 4846 N N . GLY B 1 248 ? 14.852 -18.578 7.289 1 94.81 248 GLY B N 1
ATOM 4847 C CA . GLY B 1 248 ? 13.914 -19.5 6.688 1 94.81 248 GLY B CA 1
ATOM 4848 C C . GLY B 1 248 ? 13.195 -18.938 5.477 1 94.81 248 GLY B C 1
ATOM 4849 O O . GLY B 1 248 ? 13.555 -17.859 4.988 1 94.81 248 GLY B O 1
ATOM 4850 N N . SER B 1 249 ? 12.227 -19.734 4.996 1 94.5 249 SER B N 1
ATOM 4851 C CA . SER B 1 249 ? 11.461 -19.266 3.844 1 94.5 249 SER B CA 1
ATOM 4852 C C . SER B 1 249 ? 10.211 -18.516 4.277 1 94.5 249 SER B C 1
ATOM 4854 O O . SER B 1 249 ? 9.289 -19.094 4.855 1 94.5 249 SER B O 1
ATOM 4856 N N . GLY B 1 250 ? 10.148 -17.297 3.898 1 96.62 250 GLY B N 1
ATOM 4857 C CA . GLY B 1 250 ? 8.961 -16.5 4.168 1 96.62 250 GLY B CA 1
ATOM 4858 C C . GLY B 1 250 ? 7.727 -17 3.436 1 96.62 250 GLY B C 1
ATOM 4859 O O . GLY B 1 250 ? 6.605 -16.859 3.934 1 96.62 250 GLY B O 1
ATOM 4860 N N . PHE B 1 251 ? 7.945 -17.562 2.27 1 95.44 251 PHE B N 1
ATOM 4861 C CA . PHE B 1 251 ? 6.828 -18.062 1.48 1 95.44 251 PHE B CA 1
ATOM 4862 C C . PHE B 1 251 ? 6.18 -19.266 2.162 1 95.44 251 PHE B C 1
ATOM 4864 O O . PHE B 1 251 ? 4.953 -19.359 2.232 1 95.44 251 PHE B O 1
ATOM 4871 N N . ILE B 1 252 ? 7.004 -20.094 2.648 1 95.38 252 ILE B N 1
ATOM 4872 C CA . ILE B 1 252 ? 6.484 -21.234 3.383 1 95.38 252 ILE B CA 1
ATOM 4873 C C . ILE B 1 252 ? 5.75 -20.766 4.633 1 95.38 252 ILE B C 1
ATOM 4875 O O . ILE B 1 252 ? 4.664 -21.25 4.949 1 95.38 252 ILE B O 1
ATOM 4879 N N . ALA B 1 253 ? 6.332 -19.828 5.312 1 97.94 253 ALA B N 1
ATOM 4880 C CA . ALA B 1 253 ? 5.699 -19.281 6.508 1 97.94 253 ALA B CA 1
ATOM 4881 C C . ALA B 1 253 ? 4.336 -18.672 6.176 1 97.94 253 ALA B C 1
ATOM 4883 O O . ALA B 1 253 ? 3.365 -18.891 6.906 1 97.94 253 ALA B O 1
ATOM 4884 N N . SER B 1 254 ? 4.246 -17.922 5.145 1 97.75 254 SER B N 1
ATOM 4885 C CA . SER B 1 254 ? 2.98 -17.328 4.73 1 97.75 254 SER B CA 1
ATOM 4886 C C . SER B 1 254 ? 1.953 -18.391 4.383 1 97.75 254 SER B C 1
ATOM 4888 O O . SER B 1 254 ? 0.787 -18.297 4.773 1 97.75 254 SER B O 1
ATOM 4890 N N . PHE B 1 255 ? 2.379 -19.438 3.73 1 95 255 PHE B N 1
ATOM 4891 C CA . PHE B 1 255 ? 1.496 -20.516 3.328 1 95 255 PHE B CA 1
ATOM 4892 C C . PHE B 1 255 ? 0.98 -21.281 4.547 1 95 255 PHE B C 1
ATOM 4894 O O . PHE B 1 255 ? -0.231 -21.422 4.723 1 95 255 PHE B O 1
ATOM 4901 N N . VAL B 1 256 ? 1.877 -21.688 5.336 1 96.19 256 VAL B N 1
ATOM 4902 C CA . VAL B 1 256 ? 1.534 -22.422 6.543 1 96.19 256 VAL B CA 1
ATOM 4903 C C . VAL B 1 256 ? 0.715 -21.547 7.48 1 96.19 256 VAL B C 1
ATOM 4905 O O . VAL B 1 256 ? -0.247 -22 8.102 1 96.19 256 VAL B O 1
ATOM 4908 N N . GLY B 1 257 ? 1.14 -20.344 7.59 1 97.06 257 GLY B N 1
ATOM 4909 C CA . GLY B 1 257 ? 0.376 -19.391 8.391 1 97.06 257 GLY B CA 1
ATOM 4910 C C . GLY B 1 257 ? -1.06 -19.25 7.922 1 97.06 257 GLY B C 1
ATOM 4911 O O . GLY B 1 257 ? -1.987 -19.266 8.734 1 97.06 257 GLY B O 1
ATOM 4912 N N . GLY B 1 258 ? -1.257 -19.062 6.633 1 95.38 258 GLY B N 1
ATOM 4913 C CA . GLY B 1 258 ? -2.6 -18.984 6.082 1 95.38 258 GLY B CA 1
ATOM 4914 C C . GLY B 1 258 ? -3.434 -20.219 6.352 1 95.38 258 GLY B C 1
ATOM 4915 O O . GLY B 1 258 ? -4.598 -20.109 6.742 1 95.38 258 GLY B O 1
ATOM 4916 N N . LEU B 1 259 ? -2.861 -21.391 6.145 1 93.19 259 LEU B N 1
ATOM 4917 C CA . LEU B 1 259 ? -3.549 -22.656 6.414 1 93.19 259 LEU B CA 1
ATOM 4918 C C . LEU B 1 259 ? -3.986 -22.734 7.875 1 93.19 259 LEU B C 1
ATOM 4920 O O . LEU B 1 259 ? -5.129 -23.094 8.164 1 93.19 259 LEU B O 1
ATOM 4924 N N . THR B 1 260 ? -3.076 -22.391 8.719 1 94.06 260 THR B N 1
ATOM 4925 C CA . THR B 1 260 ? -3.33 -22.438 10.156 1 94.06 260 THR B CA 1
ATOM 4926 C C . THR B 1 260 ? -4.395 -21.422 10.555 1 94.06 260 THR B C 1
ATOM 4928 O O . THR B 1 260 ? -5.324 -21.75 11.297 1 94.06 260 THR B O 1
ATOM 4931 N N . PHE B 1 261 ? -4.246 -20.266 10.062 1 93.44 261 PHE B N 1
ATOM 4932 C CA . PHE B 1 261 ? -5.211 -19.203 10.344 1 93.44 261 PHE B CA 1
ATOM 4933 C C . PHE B 1 261 ? -6.605 -19.609 9.883 1 93.44 261 PHE B C 1
ATOM 4935 O O . PHE B 1 261 ? -7.582 -19.453 10.617 1 93.44 261 PHE B O 1
ATOM 4942 N N . GLY B 1 262 ? -6.691 -20.062 8.656 1 90.19 262 GLY B N 1
ATOM 4943 C CA . GLY B 1 262 ? -7.969 -20.5 8.117 1 90.19 262 GLY B CA 1
ATOM 4944 C C . GLY B 1 262 ? -8.617 -21.594 8.938 1 90.19 262 GLY B C 1
ATOM 4945 O O . GLY B 1 262 ? -9.844 -21.625 9.102 1 90.19 262 GLY B O 1
ATOM 4946 N N . ALA B 1 263 ? -7.855 -22.469 9.469 1 87.56 263 ALA B N 1
ATOM 4947 C CA . ALA B 1 263 ? -8.359 -23.594 10.234 1 87.56 263 ALA B CA 1
ATOM 4948 C C . ALA B 1 263 ? -8.828 -23.156 11.617 1 87.56 263 ALA B C 1
ATOM 4950 O O . ALA B 1 263 ? -9.789 -23.719 12.156 1 87.56 263 ALA B O 1
ATOM 4951 N N . LEU B 1 264 ? -8.195 -22.172 12.141 1 85.69 264 LEU B N 1
ATOM 4952 C CA . LEU B 1 264 ? -8.453 -21.797 13.531 1 85.69 264 LEU B CA 1
ATOM 4953 C C . LEU B 1 264 ? -9.523 -20.719 13.609 1 85.69 264 LEU B C 1
ATOM 4955 O O . LEU B 1 264 ? -10.234 -20.609 14.617 1 85.69 264 LEU B O 1
ATOM 4959 N N . THR B 1 265 ? -9.492 -19.891 12.656 1 81.69 265 THR B N 1
ATOM 4960 C CA . THR B 1 265 ? -10.414 -18.766 12.711 1 81.69 265 THR B CA 1
ATOM 4961 C C . THR B 1 265 ? -11.711 -19.094 11.977 1 81.69 265 THR B C 1
ATOM 4963 O O . THR B 1 265 ? -11.711 -19.297 10.758 1 81.69 265 THR B O 1
ATOM 4966 N N . LYS B 1 266 ? -12.781 -19.234 12.711 1 76 266 LYS B N 1
ATOM 4967 C CA . LYS B 1 266 ? -14.078 -19.547 12.117 1 76 266 LYS B CA 1
ATOM 4968 C C . LYS B 1 266 ? -15 -18.344 12.117 1 76 266 LYS B C 1
ATOM 4970 O O . LYS B 1 266 ? -15.68 -18.062 11.125 1 76 266 LYS B O 1
ATOM 4975 N N . THR B 1 267 ? -14.828 -17.594 13.18 1 78.12 267 THR B N 1
ATOM 4976 C CA . THR B 1 267 ? -15.695 -16.422 13.305 1 78.12 267 THR B CA 1
ATOM 4977 C C . THR B 1 267 ? -15.047 -15.203 12.648 1 78.12 267 THR B C 1
ATOM 4979 O O . THR B 1 267 ? -13.844 -14.984 12.781 1 78.12 267 THR B O 1
ATOM 4982 N N . HIS B 1 268 ? -15.688 -14.391 11.844 1 80.12 268 HIS B N 1
ATOM 4983 C CA . HIS B 1 268 ? -15.289 -13.133 11.227 1 80.12 268 HIS B CA 1
ATOM 4984 C C . HIS B 1 268 ? -14.25 -13.359 10.133 1 80.12 268 HIS B C 1
ATOM 4986 O O . HIS B 1 268 ? -13.672 -12.406 9.609 1 80.12 268 HIS B O 1
ATOM 4992 N N . LYS B 1 269 ? -13.914 -14.594 9.891 1 83.31 269 LYS B N 1
ATOM 4993 C CA . LYS B 1 269 ? -12.898 -14.953 8.906 1 83.31 269 LYS B CA 1
ATOM 4994 C C . LYS B 1 269 ? -13.203 -14.32 7.551 1 83.31 269 LYS B C 1
ATOM 4996 O O . LYS B 1 269 ? -12.328 -13.703 6.938 1 83.31 269 LYS B O 1
ATOM 5001 N N . GLU B 1 270 ? -14.43 -14.422 7.195 1 83.06 270 GLU B N 1
ATOM 5002 C CA . GLU B 1 270 ? -14.828 -13.945 5.875 1 83.06 270 GLU B CA 1
ATOM 5003 C C . GLU B 1 270 ? -14.633 -12.438 5.75 1 83.06 270 GLU B C 1
ATOM 5005 O O . GLU B 1 270 ? -14.188 -11.945 4.711 1 83.06 270 GLU B O 1
ATOM 5010 N N . GLN B 1 271 ? -14.906 -11.797 6.766 1 82.94 271 GLN B N 1
ATOM 5011 C CA . GLN B 1 271 ? -14.789 -10.344 6.746 1 82.94 271 GLN B CA 1
ATOM 5012 C C . GLN B 1 271 ? -13.328 -9.906 6.629 1 82.94 271 GLN B C 1
ATOM 5014 O O . GLN B 1 271 ? -12.992 -9.062 5.797 1 82.94 271 GLN B O 1
ATOM 5019 N N . PHE B 1 272 ? -12.477 -10.508 7.418 1 84.75 272 PHE B N 1
ATOM 5020 C CA . PHE B 1 272 ? -11.062 -10.164 7.414 1 84.75 272 PHE B CA 1
ATOM 5021 C C . PHE B 1 272 ? -10.406 -10.57 6.102 1 84.75 272 PHE B C 1
ATOM 5023 O O . PHE B 1 272 ? -9.602 -9.82 5.547 1 84.75 272 PHE B O 1
ATOM 5030 N N . LEU B 1 273 ? -10.812 -11.625 5.57 1 86.56 273 LEU B N 1
ATOM 5031 C CA . LEU B 1 273 ? -10.188 -12.141 4.359 1 86.56 273 LEU B CA 1
ATOM 5032 C C . LEU B 1 273 ? -10.648 -11.359 3.133 1 86.56 273 LEU B C 1
ATOM 5034 O O . LEU B 1 273 ? -9.883 -11.172 2.189 1 86.56 273 LEU B O 1
ATOM 5038 N N . ASN B 1 274 ? -11.875 -10.906 3.152 1 84.31 274 ASN B N 1
ATOM 5039 C CA . ASN B 1 274 ? -12.367 -10.102 2.039 1 84.31 274 ASN B CA 1
ATOM 5040 C C . ASN B 1 274 ? -11.578 -8.812 1.888 1 84.31 274 ASN B C 1
ATOM 5042 O O . ASN B 1 274 ? -11.227 -8.422 0.773 1 84.31 274 ASN B O 1
ATOM 5046 N N . GLU B 1 275 ? -11.297 -8.203 2.988 1 81.12 275 GLU B N 1
ATOM 5047 C CA . GLU B 1 275 ? -10.516 -6.973 2.963 1 81.12 275 GLU B CA 1
ATOM 5048 C C . GLU B 1 275 ? -9.086 -7.234 2.504 1 81.12 275 GLU B C 1
ATOM 5050 O O . GLU B 1 275 ? -8.508 -6.441 1.756 1 81.12 275 GLU B O 1
ATOM 5055 N N . ALA B 1 276 ? -8.578 -8.312 2.916 1 87.31 276 ALA B N 1
ATOM 5056 C CA . ALA B 1 276 ? -7.211 -8.68 2.551 1 87.31 276 ALA B CA 1
ATOM 5057 C C . ALA B 1 276 ? -7.117 -9.031 1.069 1 87.31 276 ALA B C 1
ATOM 5059 O O . ALA B 1 276 ? -6.098 -8.773 0.425 1 87.31 276 ALA B O 1
ATOM 5060 N N . GLU B 1 277 ? -8.125 -9.594 0.521 1 85.44 277 GLU B N 1
ATOM 5061 C CA . GLU B 1 277 ? -8.156 -9.984 -0.885 1 85.44 277 GLU B CA 1
ATOM 5062 C C . GLU B 1 277 ? -8.062 -8.766 -1.801 1 85.44 277 GLU B C 1
ATOM 5064 O O . GLU B 1 277 ? -7.441 -8.836 -2.865 1 85.44 277 GLU B O 1
ATOM 5069 N N . GLY B 1 278 ? -8.703 -7.707 -1.403 1 82.5 278 GLY B N 1
ATOM 5070 C CA . GLY B 1 278 ? -8.594 -6.48 -2.174 1 82.5 278 GLY B CA 1
ATOM 5071 C C . GLY B 1 278 ? -7.164 -5.977 -2.293 1 82.5 278 GLY B C 1
ATOM 5072 O O . GLY B 1 278 ? -6.723 -5.594 -3.377 1 82.5 278 GLY B O 1
ATOM 5073 N N . MET B 1 279 ? -6.461 -6.031 -1.251 1 86.25 279 MET B N 1
ATOM 5074 C CA . MET B 1 279 ? -5.066 -5.602 -1.245 1 86.25 279 MET B CA 1
ATOM 5075 C C . MET B 1 279 ? -4.195 -6.578 -2.031 1 86.25 279 MET B C 1
ATOM 5077 O O . MET B 1 279 ? -3.273 -6.16 -2.736 1 86.25 279 MET B O 1
ATOM 5081 N N . ALA B 1 280 ? -4.531 -7.805 -1.866 1 89.38 280 ALA B N 1
ATOM 5082 C CA . ALA B 1 280 ? -3.797 -8.82 -2.613 1 89.38 280 ALA B CA 1
ATOM 5083 C C . ALA B 1 280 ? -3.947 -8.609 -4.117 1 89.38 280 ALA B C 1
ATOM 5085 O O . ALA B 1 280 ? -2.969 -8.711 -4.863 1 89.38 280 ALA B O 1
ATOM 5086 N N . ASP B 1 281 ? -5.125 -8.266 -4.535 1 86.75 281 ASP B N 1
ATOM 5087 C CA . ASP B 1 281 ? -5.402 -8.023 -5.949 1 86.75 281 ASP B CA 1
ATOM 5088 C C . ASP B 1 281 ? -4.621 -6.809 -6.457 1 86.75 281 ASP B C 1
ATOM 5090 O O . ASP B 1 281 ? -4.105 -6.82 -7.574 1 86.75 281 ASP B O 1
ATOM 5094 N N . ALA B 1 282 ? -4.555 -5.875 -5.629 1 87.75 282 ALA B N 1
ATOM 5095 C CA . ALA B 1 282 ? -3.861 -4.652 -6.02 1 87.75 282 ALA B CA 1
ATOM 5096 C C . ALA B 1 282 ? -2.363 -4.902 -6.18 1 87.75 282 ALA B C 1
ATOM 5098 O O . ALA B 1 282 ? -1.755 -4.457 -7.16 1 87.75 282 ALA B O 1
ATOM 5099 N N . VAL B 1 283 ? -1.793 -5.586 -5.246 1 91.19 283 VAL B N 1
ATOM 5100 C CA . VAL B 1 283 ? -0.357 -5.836 -5.305 1 91.19 283 VAL B CA 1
ATOM 5101 C C . VAL B 1 283 ? -0.049 -6.809 -6.441 1 91.19 283 VAL B C 1
ATOM 5103 O O . VAL B 1 283 ? 0.994 -6.703 -7.09 1 91.19 283 VAL B O 1
ATOM 5106 N N . ALA B 1 284 ? -0.947 -7.707 -6.664 1 91.56 284 ALA B N 1
ATOM 5107 C CA . ALA B 1 284 ? -0.797 -8.609 -7.805 1 91.56 284 ALA B CA 1
ATOM 5108 C C . ALA B 1 284 ? -0.822 -7.836 -9.117 1 91.56 284 ALA B C 1
ATOM 5110 O O . ALA B 1 284 ? -0.016 -8.102 -10.016 1 91.56 284 ALA B O 1
ATOM 5111 N N . MET B 1 285 ? -1.71 -6.938 -9.227 1 91.69 285 MET B N 1
ATOM 5112 C CA . MET B 1 285 ? -1.802 -6.098 -10.414 1 91.69 285 MET B CA 1
ATOM 5113 C C . MET B 1 285 ? -0.491 -5.359 -10.664 1 91.69 285 MET B C 1
ATOM 5115 O O . MET B 1 285 ? 0.003 -5.32 -11.789 1 91.69 285 MET B O 1
ATOM 5119 N N . LEU B 1 286 ? 0.004 -4.84 -9.602 1 92.5 286 LEU B N 1
ATOM 5120 C CA . LEU B 1 286 ? 1.254 -4.098 -9.727 1 92.5 286 LEU B CA 1
ATOM 5121 C C . LEU B 1 286 ? 2.395 -5.02 -10.148 1 92.5 286 LEU B C 1
ATOM 5123 O O . LEU B 1 286 ? 3.264 -4.621 -10.922 1 92.5 286 LEU B O 1
ATOM 5127 N N . THR B 1 287 ? 2.352 -6.176 -9.656 1 92.56 287 THR B N 1
ATOM 5128 C CA . THR B 1 287 ? 3.387 -7.148 -9.992 1 92.56 287 THR B CA 1
ATOM 5129 C C . THR B 1 287 ? 3.283 -7.57 -11.453 1 92.56 287 THR B C 1
ATOM 5131 O O . THR B 1 287 ? 4.293 -7.641 -12.156 1 92.56 287 THR B O 1
ATOM 5134 N N . TRP B 1 288 ? 2.078 -7.809 -11.898 1 93.44 288 TRP B N 1
ATOM 5135 C CA . TRP B 1 288 ? 1.85 -8.148 -13.297 1 93.44 288 TRP B CA 1
ATOM 5136 C C . TRP B 1 288 ? 2.266 -6.996 -14.211 1 93.44 288 TRP B C 1
ATOM 5138 O O . TRP B 1 288 ? 2.854 -7.215 -15.273 1 93.44 288 TRP B O 1
ATOM 5148 N N . PHE B 1 289 ? 1.968 -5.809 -13.797 1 93.81 289 PHE B N 1
ATOM 5149 C CA . PHE B 1 289 ? 2.371 -4.625 -14.547 1 93.81 289 PHE B CA 1
ATOM 5150 C C . PHE B 1 289 ? 3.889 -4.527 -14.633 1 93.81 289 PHE B C 1
ATOM 5152 O O . PHE B 1 289 ? 4.445 -4.316 -15.711 1 93.81 289 PHE B O 1
ATOM 5159 N N . ALA B 1 290 ? 4.543 -4.66 -13.5 1 92.25 290 ALA B N 1
ATOM 5160 C CA . ALA B 1 290 ? 6.004 -4.609 -13.453 1 92.25 290 ALA B CA 1
ATOM 5161 C C . ALA B 1 290 ? 6.617 -5.688 -14.344 1 92.25 290 ALA B C 1
ATOM 5163 O O . ALA B 1 290 ? 7.57 -5.422 -15.078 1 92.25 290 ALA B O 1
ATOM 5164 N N . PHE B 1 291 ? 6.078 -6.875 -14.234 1 91.44 291 PHE B N 1
ATOM 5165 C CA . PHE B 1 291 ? 6.52 -7.965 -15.094 1 91.44 291 PHE B CA 1
ATOM 5166 C C . PHE B 1 291 ? 6.359 -7.602 -16.562 1 91.44 291 PHE B C 1
ATOM 5168 O O . PHE B 1 291 ? 7.242 -7.871 -17.375 1 91.44 291 PHE B O 1
ATOM 5175 N N . GLY B 1 292 ? 5.277 -6.965 -16.875 1 93.19 292 GLY B N 1
ATOM 5176 C CA . GLY B 1 292 ? 5.016 -6.527 -18.25 1 93.19 292 GLY B CA 1
ATOM 5177 C C . GLY B 1 292 ? 6.055 -5.555 -18.766 1 93.19 292 GLY B C 1
ATOM 5178 O O . GLY B 1 292 ? 6.402 -5.586 -19.953 1 93.19 292 GLY B O 1
ATOM 5179 N N . THR B 1 293 ? 6.559 -4.742 -17.938 1 91.69 293 THR B N 1
ATOM 5180 C CA . THR B 1 293 ? 7.527 -3.74 -18.375 1 91.69 293 THR B CA 1
ATOM 5181 C C . THR B 1 293 ? 8.844 -4.398 -18.766 1 91.69 293 THR B C 1
ATOM 5183 O O . THR B 1 293 ? 9.609 -3.842 -19.562 1 91.69 293 THR B O 1
ATOM 5186 N N . VAL B 1 294 ? 9.094 -5.621 -18.281 1 88.75 294 VAL B N 1
ATOM 5187 C CA . VAL B 1 294 ? 10.414 -6.199 -18.516 1 88.75 294 VAL B CA 1
ATOM 5188 C C . VAL B 1 294 ? 10.297 -7.43 -19.406 1 88.75 294 VAL B C 1
ATOM 5190 O O . VAL B 1 294 ? 11.297 -7.934 -19.922 1 88.75 294 VAL B O 1
ATOM 5193 N N . VAL B 1 295 ? 9.125 -7.902 -19.594 1 90.06 295 VAL B N 1
ATOM 5194 C CA . VAL B 1 295 ? 8.891 -9.227 -20.156 1 90.06 295 VAL B CA 1
ATOM 5195 C C . VAL B 1 295 ? 9.383 -9.273 -21.594 1 90.06 295 VAL B C 1
ATOM 5197 O O . VAL B 1 295 ? 9.914 -10.289 -22.047 1 90.06 295 VAL B O 1
ATOM 5200 N N . LEU B 1 296 ? 9.273 -8.227 -22.297 1 86.56 296 LEU B N 1
ATOM 5201 C CA . LEU B 1 296 ? 9.68 -8.227 -23.703 1 86.56 296 LEU B CA 1
ATOM 5202 C C . LEU B 1 296 ? 11.18 -8.445 -23.828 1 86.56 296 LEU B C 1
ATOM 5204 O O . LEU B 1 296 ? 11.641 -9.117 -24.766 1 86.56 296 LEU B O 1
ATOM 5208 N N . SER B 1 297 ? 11.93 -7.91 -22.938 1 84.5 297 SER B N 1
ATOM 5209 C CA . SER B 1 297 ? 13.375 -8.109 -22.953 1 84.5 297 SER B CA 1
ATOM 5210 C C . SER B 1 297 ? 13.742 -9.562 -22.656 1 84.5 297 SER B C 1
ATOM 5212 O O . SER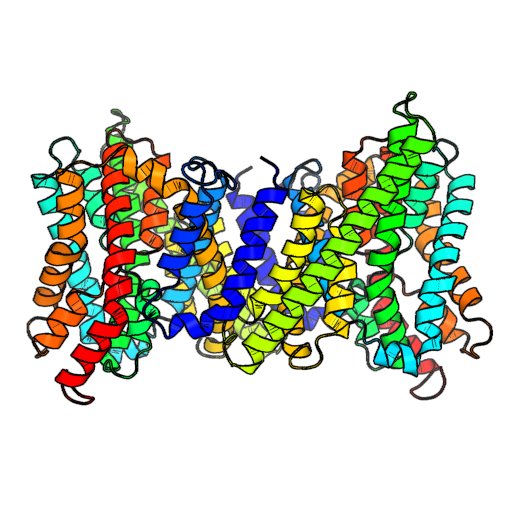 B 1 297 ? 14.742 -10.07 -23.172 1 84.5 297 SER B O 1
ATOM 5214 N N . LEU B 1 298 ? 12.945 -10.195 -21.938 1 81.31 298 LEU B N 1
ATOM 5215 C CA . LEU B 1 298 ? 13.172 -11.586 -21.578 1 81.31 298 LEU B CA 1
ATOM 5216 C C . LEU B 1 298 ? 12.758 -12.516 -22.719 1 81.31 298 LEU B C 1
ATOM 5218 O O . LEU B 1 298 ? 13.414 -13.531 -22.969 1 81.31 298 LEU B O 1
ATOM 5222 N N . LEU B 1 299 ? 11.727 -12.125 -23.391 1 84.12 299 LEU B N 1
ATOM 5223 C CA . LEU B 1 299 ? 11.172 -12.938 -24.469 1 84.12 299 LEU B CA 1
ATOM 5224 C C . LEU B 1 299 ? 12.094 -12.93 -25.688 1 84.12 299 LEU B C 1
ATOM 5226 O O . LEU B 1 299 ? 12.266 -13.953 -26.344 1 84.12 299 LEU B O 1
ATOM 5230 N N . LEU B 1 300 ? 12.703 -11.898 -25.859 1 80.62 300 LEU B N 1
ATOM 5231 C CA . LEU B 1 300 ? 13.492 -11.727 -27.062 1 80.62 300 LEU B CA 1
ATOM 5232 C C . LEU B 1 300 ? 14.859 -12.398 -26.922 1 80.62 300 LEU B C 1
ATOM 5234 O O . LEU B 1 300 ? 15.445 -12.828 -27.906 1 80.62 300 LEU B O 1
ATOM 5238 N N . LYS B 1 301 ? 15.508 -12.516 -25.828 1 77.81 301 LYS B N 1
ATOM 5239 C CA . LYS B 1 301 ? 16.844 -13.062 -25.625 1 77.81 301 LYS B CA 1
ATOM 5240 C C . LYS B 1 301 ? 16.828 -14.586 -25.609 1 77.81 301 LYS B C 1
ATOM 5242 O O . LYS B 1 301 ? 17.828 -15.234 -25.922 1 77.81 301 LYS B O 1
ATOM 5247 N N . GLY B 1 302 ? 15.656 -15.086 -25.562 1 76.12 302 GLY B N 1
ATOM 5248 C CA . GLY B 1 302 ? 15.766 -16.5 -25.25 1 76.12 302 GLY B CA 1
ATOM 5249 C C . GLY B 1 302 ? 14.742 -17.344 -25.969 1 76.12 302 GLY B C 1
ATOM 5250 O O . GLY B 1 302 ? 14.367 -18.422 -25.484 1 76.12 302 GLY B O 1
ATOM 5251 N N . LEU B 1 303 ? 14.336 -16.859 -27.156 1 84.5 303 LEU B N 1
ATOM 5252 C CA . LEU B 1 303 ? 13.336 -17.703 -27.797 1 84.5 303 LEU B CA 1
ATOM 5253 C C . LEU B 1 303 ? 13.984 -18.656 -28.781 1 84.5 303 LEU B C 1
ATOM 5255 O O . LEU B 1 303 ? 14.742 -18.234 -29.656 1 84.5 303 LEU B O 1
ATOM 5259 N N . ASP B 1 304 ? 13.891 -19.953 -28.531 1 90.06 304 ASP B N 1
ATOM 5260 C CA . ASP B 1 304 ? 14.188 -20.984 -29.531 1 90.06 304 ASP B CA 1
ATOM 5261 C C . ASP B 1 304 ? 13.094 -22.047 -29.547 1 90.06 304 ASP B C 1
ATOM 5263 O O . ASP B 1 304 ? 12.102 -21.938 -28.828 1 90.06 304 ASP B O 1
ATOM 5267 N N . TRP B 1 305 ? 13.281 -22.969 -30.469 1 94.06 305 TRP B N 1
ATOM 5268 C CA . TRP B 1 305 ? 12.211 -23.938 -30.688 1 94.06 305 TRP B CA 1
ATOM 5269 C C . TRP B 1 305 ? 12.023 -24.828 -29.453 1 94.06 305 TRP B C 1
ATOM 5271 O O . TRP B 1 305 ? 10.914 -25.266 -29.172 1 94.06 305 TRP B O 1
ATOM 5281 N N . GLN B 1 306 ? 13.062 -25.078 -28.734 1 96.5 306 GLN B N 1
ATOM 5282 C CA . GLN B 1 306 ? 12.969 -25.906 -27.531 1 96.5 306 GLN B CA 1
ATOM 5283 C C . GLN B 1 306 ? 12.086 -25.234 -26.484 1 96.5 306 GLN B C 1
ATOM 5285 O O . GLN B 1 306 ? 11.227 -25.875 -25.875 1 96.5 306 GLN B O 1
ATOM 5290 N N . VAL B 1 307 ? 12.32 -23.938 -26.344 1 96.44 307 VAL B N 1
ATOM 5291 C CA . VAL B 1 307 ? 11.562 -23.156 -25.375 1 96.44 307 VAL B CA 1
ATOM 5292 C C . VAL B 1 307 ? 10.086 -23.141 -25.766 1 96.44 307 VAL B C 1
ATOM 5294 O O . VAL B 1 307 ? 9.211 -23.344 -24.922 1 96.44 307 VAL B O 1
ATOM 5297 N N . LEU B 1 308 ? 9.805 -22.938 -27 1 96.38 308 LEU B N 1
ATOM 5298 C CA . LEU B 1 308 ? 8.43 -22.859 -27.484 1 96.38 308 LEU B CA 1
ATOM 5299 C C . LEU B 1 308 ? 7.719 -24.203 -27.328 1 96.38 308 LEU B C 1
ATOM 5301 O O . LEU B 1 308 ? 6.57 -24.25 -26.891 1 96.38 308 LEU B O 1
ATOM 5305 N N . VAL B 1 309 ? 8.359 -25.234 -27.656 1 97.88 309 VAL B N 1
ATOM 5306 C CA . VAL B 1 309 ? 7.777 -26.562 -27.562 1 97.88 309 VAL B CA 1
ATOM 5307 C C . VAL B 1 309 ? 7.48 -26.891 -26.109 1 97.88 309 VAL B C 1
ATOM 5309 O O . VAL B 1 309 ? 6.395 -27.391 -25.781 1 97.88 309 VAL B O 1
ATOM 5312 N N . TYR B 1 310 ? 8.398 -26.625 -25.25 1 98.19 310 TYR B N 1
ATOM 5313 C CA . TYR B 1 310 ? 8.188 -26.922 -23.844 1 98.19 310 TYR B CA 1
ATOM 5314 C C . TYR B 1 310 ? 7.051 -26.078 -23.266 1 98.19 310 TYR B C 1
ATOM 5316 O O . TYR B 1 310 ? 6.27 -26.562 -22.438 1 98.19 310 TYR B O 1
ATOM 5324 N N . ALA B 1 311 ? 7.051 -24.828 -23.672 1 97.75 311 ALA B N 1
ATOM 5325 C CA . ALA B 1 311 ? 5.988 -23.953 -23.188 1 97.75 311 ALA B CA 1
ATOM 5326 C C . ALA B 1 311 ? 4.613 -24.484 -23.578 1 97.75 311 ALA B C 1
ATOM 5328 O O . ALA B 1 311 ? 3.703 -24.547 -22.75 1 97.75 311 ALA B O 1
ATOM 5329 N N . ILE B 1 312 ? 4.477 -24.938 -24.797 1 97.94 312 ILE B N 1
ATOM 5330 C CA . ILE B 1 312 ? 3.213 -25.469 -25.297 1 97.94 312 ILE B CA 1
ATOM 5331 C C . ILE B 1 312 ? 2.883 -26.766 -24.578 1 97.94 312 ILE B C 1
ATOM 5333 O O . ILE B 1 312 ? 1.744 -26.984 -24.172 1 97.94 312 ILE B O 1
ATOM 5337 N N . LEU B 1 313 ? 3.854 -27.594 -24.406 1 98.56 313 LEU B N 1
ATOM 5338 C CA . LEU B 1 313 ? 3.652 -28.859 -23.719 1 98.56 313 LEU B CA 1
ATOM 5339 C C . LEU B 1 313 ? 3.256 -28.625 -22.266 1 98.56 313 LEU B C 1
ATOM 5341 O O . LEU B 1 313 ? 2.441 -29.375 -21.703 1 98.56 313 LEU B O 1
ATOM 5345 N N . SER B 1 314 ? 3.867 -27.625 -21.641 1 98.31 314 SER B N 1
ATOM 5346 C CA . SER B 1 314 ? 3.57 -27.297 -20.25 1 98.31 314 SER B CA 1
ATOM 5347 C C . SER B 1 314 ? 2.1 -26.938 -20.078 1 98.31 314 SER B C 1
ATOM 5349 O O . SER B 1 314 ? 1.501 -27.25 -19.047 1 98.31 314 SER B O 1
ATOM 5351 N N . LEU B 1 315 ? 1.49 -26.281 -21.062 1 97.56 315 LEU B N 1
ATOM 5352 C CA . LEU B 1 315 ? 0.113 -25.812 -20.969 1 97.56 315 LEU B CA 1
ATOM 5353 C C . LEU B 1 315 ? -0.865 -26.891 -21.422 1 97.56 315 LEU B C 1
ATOM 5355 O O . LEU B 1 315 ? -2.07 -26.781 -21.188 1 97.56 315 LEU B O 1
ATOM 5359 N N . THR B 1 316 ? -0.353 -27.969 -22.031 1 97.81 316 THR B N 1
ATOM 5360 C CA . THR B 1 316 ? -1.236 -28.984 -22.578 1 97.81 316 THR B CA 1
ATOM 5361 C C . THR B 1 316 ? -0.936 -30.344 -21.938 1 97.81 316 THR B C 1
ATOM 5363 O O . THR B 1 316 ? -1.364 -30.625 -20.828 1 97.81 316 THR B O 1
ATOM 5366 N N . VAL B 1 317 ? 0.007 -31.016 -22.484 1 98.25 317 VAL B N 1
ATOM 5367 C CA . VAL B 1 317 ? 0.254 -32.406 -22.141 1 98.25 317 VAL B CA 1
ATOM 5368 C C . VAL B 1 317 ? 0.706 -32.531 -20.688 1 98.25 317 VAL B C 1
ATOM 5370 O O . VAL B 1 317 ? 0.223 -33.375 -19.953 1 98.25 317 VAL B O 1
ATOM 5373 N N . ILE B 1 318 ? 1.562 -31.719 -20.281 1 98.5 318 ILE B N 1
ATOM 5374 C CA . ILE B 1 318 ? 2.188 -31.797 -18.969 1 98.5 318 ILE B CA 1
ATOM 5375 C C . ILE B 1 318 ? 1.141 -31.578 -17.875 1 98.5 318 ILE B C 1
ATOM 5377 O O . ILE B 1 318 ? 1.214 -32.156 -16.797 1 98.5 318 ILE B O 1
ATOM 5381 N N . ARG B 1 319 ? 0.161 -30.781 -18.109 1 97.19 319 ARG B N 1
ATOM 5382 C CA . ARG B 1 319 ? -0.9 -30.562 -17.125 1 97.19 319 ARG B CA 1
ATOM 5383 C C . ARG B 1 319 ? -2.074 -31.5 -17.359 1 97.19 319 ARG B C 1
ATOM 5385 O O . ARG B 1 319 ? -2.572 -32.125 -16.422 1 97.19 319 ARG B O 1
ATOM 5392 N N . MET B 1 320 ? -2.545 -31.688 -18.594 1 98 320 MET B N 1
ATOM 5393 C CA . MET B 1 320 ? -3.797 -32.375 -18.906 1 98 320 MET B CA 1
ATOM 5394 C C . MET B 1 320 ? -3.699 -33.844 -18.625 1 98 320 MET B C 1
ATOM 5396 O O . MET B 1 320 ? -4.621 -34.438 -18.062 1 98 320 MET B O 1
ATOM 5400 N N . LEU B 1 321 ? -2.598 -34.406 -18.969 1 98.38 321 LEU B N 1
ATOM 5401 C CA . LEU B 1 321 ? -2.467 -35.844 -18.781 1 98.38 321 LEU B CA 1
ATOM 5402 C C . LEU B 1 321 ? -2.465 -36.219 -17.297 1 98.38 321 LEU B C 1
ATOM 5404 O O . LEU B 1 321 ? -3.193 -37.094 -16.875 1 98.38 321 LEU B O 1
ATOM 5408 N N . PRO B 1 322 ? -1.685 -35.562 -16.5 1 98.44 322 PRO B N 1
ATOM 5409 C CA . PRO B 1 322 ? -1.721 -35.844 -15.062 1 98.44 322 PRO B CA 1
ATOM 5410 C C . PRO B 1 322 ? -3.104 -35.625 -14.453 1 98.44 322 PRO B C 1
ATOM 5412 O O . PRO B 1 322 ? -3.518 -36.406 -13.57 1 98.44 322 PRO B O 1
ATOM 5415 N N . VAL B 1 323 ? -3.832 -34.594 -14.875 1 97.62 323 VAL B N 1
ATOM 5416 C CA . VAL B 1 323 ? -5.168 -34.312 -14.359 1 97.62 323 VAL B CA 1
ATOM 5417 C C . VAL B 1 323 ? -6.105 -35.469 -14.719 1 97.62 323 VAL B C 1
ATOM 5419 O O . VAL B 1 323 ? -6.871 -35.938 -13.875 1 97.62 323 VAL B O 1
ATOM 5422 N N . ILE B 1 324 ? -5.988 -35.969 -15.938 1 97.19 324 ILE B N 1
ATOM 5423 C CA . ILE B 1 324 ? -6.82 -37.094 -16.375 1 97.19 324 ILE B CA 1
ATOM 5424 C C . ILE B 1 324 ? -6.457 -38.344 -15.594 1 97.19 324 ILE B C 1
ATOM 5426 O O . ILE B 1 324 ? -7.336 -39.062 -15.094 1 97.19 324 ILE B O 1
ATOM 5430 N N . VAL B 1 325 ? -5.195 -38.562 -15.453 1 97.5 325 VAL B N 1
ATOM 5431 C CA . VAL B 1 325 ? -4.719 -39.781 -14.805 1 97.5 325 VAL B CA 1
ATOM 5432 C C . VAL B 1 325 ? -5.117 -39.781 -13.328 1 97.5 325 VAL B C 1
ATOM 5434 O O . VAL B 1 325 ? -5.578 -40.781 -12.797 1 97.5 325 VAL B O 1
ATOM 5437 N N . CYS B 1 326 ? -5.008 -38.625 -12.672 1 96.19 326 CYS B N 1
ATOM 5438 C CA . CYS B 1 326 ? -5.25 -38.594 -11.234 1 96.19 326 CYS B CA 1
ATOM 5439 C C . CYS B 1 326 ? -6.738 -38.688 -10.922 1 96.19 326 CYS B C 1
ATOM 5441 O O . CYS B 1 326 ? -7.125 -39 -9.805 1 96.19 326 CYS B O 1
ATOM 5443 N N . LEU B 1 327 ? -7.543 -38.438 -11.945 1 95.19 327 LEU B N 1
ATOM 5444 C CA . LEU B 1 327 ? -8.984 -38.438 -11.695 1 95.19 327 LEU B CA 1
ATOM 5445 C C . LEU B 1 327 ? -9.625 -39.719 -12.266 1 95.19 327 LEU B C 1
ATOM 5447 O O . LEU B 1 327 ? -10.852 -39.844 -12.258 1 95.19 327 LEU B O 1
ATOM 5451 N N . ILE B 1 328 ? -8.805 -40.562 -12.719 1 93.44 328 ILE B N 1
ATOM 5452 C CA . ILE B 1 328 ? -9.312 -41.875 -13.148 1 93.44 328 ILE B CA 1
ATOM 5453 C C . ILE B 1 328 ? -10.031 -42.531 -11.984 1 93.44 328 ILE B C 1
ATOM 5455 O O . ILE B 1 328 ? -9.555 -42.531 -10.852 1 93.44 328 ILE B O 1
ATOM 5459 N N . GLY B 1 329 ? -11.227 -43.125 -12.281 1 90.31 329 GLY B N 1
ATOM 5460 C CA . GLY B 1 329 ? -11.977 -43.844 -11.266 1 90.31 329 GLY B CA 1
ATOM 5461 C C . GLY B 1 329 ? -13.016 -42.969 -10.57 1 90.31 329 GLY B C 1
ATOM 5462 O O . GLY B 1 329 ? -13.844 -43.469 -9.812 1 90.31 329 GLY B O 1
ATOM 5463 N N . LYS B 1 330 ? -13.047 -41.688 -10.828 1 90.25 330 LYS B N 1
ATOM 5464 C CA . LYS B 1 330 ? -13.984 -40.781 -10.156 1 90.25 330 LYS B CA 1
ATOM 5465 C C . LYS B 1 330 ? -15.281 -40.656 -10.953 1 90.25 330 LYS B C 1
ATOM 5467 O O . LYS B 1 330 ? -16.234 -40.031 -10.492 1 90.25 330 LYS B O 1
ATOM 5472 N N . GLY B 1 331 ? -15.352 -41.219 -12.164 1 89.69 331 GLY B N 1
ATOM 5473 C CA . GLY B 1 331 ? -16.578 -41.25 -12.953 1 89.69 331 GLY B CA 1
ATOM 5474 C C . GLY B 1 331 ? -16.906 -39.906 -13.594 1 89.69 331 GLY B C 1
ATOM 5475 O O . GLY B 1 331 ? -18.062 -39.594 -13.828 1 89.69 331 GLY B O 1
ATOM 5476 N N . LEU B 1 332 ? -15.906 -39.125 -13.812 1 92.69 332 LEU B N 1
ATOM 5477 C CA . LEU B 1 332 ? -16.141 -37.812 -14.422 1 92.69 332 LEU B CA 1
ATOM 5478 C C . LEU B 1 332 ? -16.297 -37.938 -15.938 1 92.69 332 LEU B C 1
ATOM 5480 O O . LEU B 1 332 ? -15.695 -38.812 -16.562 1 92.69 332 LEU B O 1
ATOM 5484 N N . ARG B 1 333 ? -17.094 -37.094 -16.469 1 93.81 333 ARG B N 1
ATOM 5485 C CA . ARG B 1 333 ? -17.281 -37.031 -17.922 1 93.81 333 ARG B CA 1
ATOM 5486 C C . ARG B 1 333 ? -16 -36.594 -18.609 1 93.81 333 ARG B C 1
ATOM 5488 O O . ARG B 1 333 ? -15.188 -35.875 -18.031 1 93.81 333 ARG B O 1
ATOM 5495 N N . LYS B 1 334 ? -15.883 -36.969 -19.812 1 94.31 334 LYS B N 1
ATOM 5496 C CA . LYS B 1 334 ? -14.719 -36.594 -20.609 1 94.31 334 LYS B CA 1
ATOM 5497 C C . LYS B 1 334 ? -14.609 -35.094 -20.75 1 94.31 334 LYS B C 1
ATOM 5499 O O . LYS B 1 334 ? -13.516 -34.531 -20.719 1 94.31 334 LYS B O 1
ATOM 5504 N N . ASP B 1 335 ? -15.758 -34.438 -20.859 1 94.94 335 ASP B N 1
ATOM 5505 C CA . ASP B 1 335 ? -15.766 -32.969 -20.984 1 94.94 335 ASP B CA 1
ATOM 5506 C C . ASP B 1 335 ? -15.211 -32.312 -19.719 1 94.94 335 ASP B C 1
ATOM 5508 O O . ASP B 1 335 ? -14.516 -31.297 -19.797 1 94.94 335 ASP B O 1
ATOM 5512 N N . THR B 1 336 ? -15.547 -32.875 -18.656 1 95.06 336 THR B N 1
ATOM 5513 C CA . THR B 1 336 ? -15.078 -32.344 -17.391 1 95.06 336 THR B CA 1
ATOM 5514 C C . THR B 1 336 ? -13.57 -32.531 -17.234 1 95.06 336 THR B C 1
ATOM 5516 O O . THR B 1 336 ? -12.859 -31.594 -16.844 1 95.06 336 THR B O 1
ATOM 5519 N N . LEU B 1 337 ? -13.117 -33.719 -17.625 1 95.94 337 LEU B N 1
ATOM 5520 C CA . LEU B 1 337 ? -11.688 -34 -17.531 1 95.94 337 LEU B CA 1
ATOM 5521 C C . LEU B 1 337 ? -10.883 -33.094 -18.438 1 95.94 337 LEU B C 1
ATOM 5523 O O . LEU B 1 337 ? -9.844 -32.562 -18.031 1 95.94 337 LEU B O 1
ATOM 5527 N N . LEU B 1 338 ? -11.352 -32.875 -19.594 1 96 338 LEU B N 1
ATOM 5528 C CA . LEU B 1 338 ? -10.664 -32.031 -20.562 1 96 338 LEU B CA 1
ATOM 5529 C C . LEU B 1 338 ? -10.688 -30.562 -20.094 1 96 338 LEU B C 1
ATOM 5531 O O . LEU B 1 338 ? -9.703 -29.844 -20.25 1 96 338 LEU B O 1
ATOM 5535 N N . PHE B 1 339 ? -11.859 -30.188 -19.531 1 95.44 339 PHE B N 1
ATOM 5536 C CA . PHE B 1 339 ? -12.008 -28.828 -19.062 1 95.44 339 PHE B CA 1
ATOM 5537 C C . PHE B 1 339 ? -11.078 -28.562 -17.875 1 95.44 339 PHE B C 1
ATOM 5539 O O . PHE B 1 339 ? -10.352 -27.562 -17.859 1 95.44 339 PHE B O 1
ATOM 5546 N N . MET B 1 340 ? -11.031 -29.422 -16.922 1 95.12 340 MET B N 1
ATOM 5547 C CA . MET B 1 340 ? -10.195 -29.281 -15.742 1 95.12 340 MET B CA 1
ATOM 5548 C C . MET B 1 340 ? -8.711 -29.375 -16.109 1 95.12 340 MET B C 1
ATOM 5550 O O . MET B 1 340 ? -7.879 -28.688 -15.516 1 95.12 340 MET B O 1
ATOM 5554 N N . GLY B 1 341 ? -8.445 -30.25 -17.031 1 96.31 341 GLY B N 1
ATOM 5555 C CA . GLY B 1 341 ? -7.07 -30.391 -17.5 1 96.31 341 GLY B CA 1
ATOM 5556 C C . GLY B 1 341 ? -6.555 -29.156 -18.219 1 96.31 341 GLY B C 1
ATOM 5557 O O . GLY B 1 341 ? -5.402 -28.766 -18.031 1 96.31 341 GLY B O 1
ATOM 5558 N N . TRP B 1 342 ? -7.383 -28.547 -18.969 1 95.56 342 TRP B N 1
ATOM 5559 C CA . TRP B 1 342 ? -6.996 -27.375 -19.734 1 95.56 342 TRP B CA 1
ATOM 5560 C C . TRP B 1 342 ? -6.852 -26.156 -18.828 1 95.56 342 TRP B C 1
ATOM 5562 O O . TRP B 1 342 ? -5.895 -25.391 -18.953 1 95.56 342 TRP B O 1
ATOM 5572 N N . PHE B 1 343 ? -7.777 -26.047 -17.906 1 92.62 343 PHE B N 1
ATOM 5573 C CA . PHE B 1 343 ? -7.824 -24.812 -17.125 1 92.62 343 PHE B CA 1
ATOM 5574 C C . PHE B 1 343 ? -6.844 -24.875 -15.969 1 92.62 343 PHE B C 1
ATOM 5576 O O . PHE B 1 343 ? -7.242 -25.094 -14.82 1 92.62 343 PHE B O 1
ATOM 5583 N N . GLY B 1 344 ? -5.66 -24.578 -16.234 1 93.5 344 GLY B N 1
ATOM 5584 C CA . GLY B 1 344 ? -4.57 -24.453 -15.281 1 93.5 344 GLY B CA 1
ATOM 5585 C C . GLY B 1 344 ? -3.605 -23.328 -15.617 1 93.5 344 GLY B C 1
ATOM 5586 O O . GLY B 1 344 ? -2.424 -23.578 -15.867 1 93.5 344 GLY B O 1
ATOM 5587 N N . PRO B 1 345 ? -4.102 -22.156 -15.578 1 93.88 345 PRO B N 1
ATOM 5588 C CA . PRO B 1 345 ? -3.24 -21.031 -15.953 1 93.88 345 PRO B CA 1
ATOM 5589 C C . PRO B 1 345 ? -2.053 -20.859 -15.008 1 93.88 345 PRO B C 1
ATOM 5591 O O . PRO B 1 345 ? -2.164 -21.141 -13.812 1 93.88 345 PRO B O 1
ATOM 5594 N N . ARG B 1 346 ? -0.958 -20.422 -15.641 1 94.69 346 ARG B N 1
ATOM 5595 C CA . ARG B 1 346 ? 0.224 -20.078 -14.859 1 94.69 346 ARG B CA 1
ATOM 5596 C C . ARG B 1 346 ? 0.188 -18.609 -14.43 1 94.69 346 ARG B C 1
ATOM 5598 O O . ARG B 1 346 ? -0.064 -17.734 -15.25 1 94.69 346 ARG B O 1
ATOM 5605 N N . GLY B 1 347 ? 0.428 -18.422 -13.195 1 89.75 347 GLY B N 1
ATOM 5606 C CA . GLY B 1 347 ? 0.126 -17.078 -12.711 1 89.75 347 GLY B CA 1
ATOM 5607 C C . GLY B 1 347 ? 1.263 -16.469 -11.922 1 89.75 347 GLY B C 1
ATOM 5608 O O . GLY B 1 347 ? 2.43 -16.594 -12.297 1 89.75 347 GLY B O 1
ATOM 5609 N N . LEU B 1 348 ? 0.887 -15.742 -10.898 1 90.38 348 LEU B N 1
ATOM 5610 C CA . LEU B 1 348 ? 1.743 -14.867 -10.109 1 90.38 348 LEU B CA 1
ATOM 5611 C C . LEU B 1 348 ? 2.891 -15.648 -9.477 1 90.38 348 LEU B C 1
ATOM 5613 O O . LEU B 1 348 ? 4.016 -15.156 -9.398 1 90.38 348 LEU B O 1
ATOM 5617 N N . ALA B 1 349 ? 2.613 -16.828 -9.031 1 93.81 349 ALA B N 1
ATOM 5618 C CA . ALA B 1 349 ? 3.66 -17.609 -8.391 1 93.81 349 ALA B CA 1
ATOM 5619 C C . ALA B 1 349 ? 4.805 -17.891 -9.359 1 93.81 349 ALA B C 1
ATOM 5621 O O . ALA B 1 349 ? 5.977 -17.766 -8.992 1 93.81 349 ALA B O 1
ATOM 5622 N N . SER B 1 350 ? 4.488 -18.203 -10.562 1 94.88 350 SER B N 1
ATOM 5623 C CA . SER B 1 350 ? 5.516 -18.484 -11.562 1 94.88 350 SER B CA 1
ATOM 5624 C C . SER B 1 350 ? 6.359 -17.25 -11.844 1 94.88 350 SER B C 1
ATOM 5626 O O . SER B 1 350 ? 7.566 -17.344 -12.07 1 94.88 350 SER B O 1
ATOM 5628 N N . ILE B 1 351 ? 5.73 -16.109 -11.812 1 92.25 351 ILE B N 1
ATOM 5629 C CA . ILE B 1 351 ? 6.449 -14.852 -11.992 1 92.25 351 ILE B CA 1
ATOM 5630 C C . ILE B 1 351 ? 7.449 -14.664 -10.852 1 92.25 351 ILE B C 1
ATOM 5632 O O . ILE B 1 351 ? 8.617 -14.336 -11.094 1 92.25 351 ILE B O 1
ATOM 5636 N N . VAL B 1 352 ? 6.992 -14.883 -9.734 1 90.81 352 VAL B N 1
ATOM 5637 C CA . VAL B 1 352 ? 7.848 -14.695 -8.562 1 90.81 352 VAL B CA 1
ATOM 5638 C C . VAL B 1 352 ? 9.008 -15.688 -8.609 1 90.81 352 VAL B C 1
ATOM 5640 O O . VAL B 1 352 ? 10.148 -15.328 -8.32 1 90.81 352 VAL B O 1
ATOM 5643 N N . PHE B 1 353 ? 8.75 -16.891 -9.016 1 91.94 353 PHE B N 1
ATOM 5644 C CA . PHE B 1 353 ? 9.781 -17.906 -9.062 1 91.94 353 PHE B CA 1
ATOM 5645 C C . PHE B 1 353 ? 10.844 -17.562 -10.102 1 91.94 353 PHE B C 1
ATOM 5647 O O . PHE B 1 353 ? 12.039 -17.766 -9.867 1 91.94 353 PHE B O 1
ATOM 5654 N N . VAL B 1 354 ? 10.398 -17.078 -11.211 1 89.12 354 VAL B N 1
ATOM 5655 C CA . VAL B 1 354 ? 11.383 -16.75 -12.234 1 89.12 354 VAL B CA 1
ATOM 5656 C C . VAL B 1 354 ? 12.234 -15.57 -11.781 1 89.12 354 VAL B C 1
ATOM 5658 O O . VAL B 1 354 ? 13.43 -15.508 -12.062 1 89.12 354 VAL B O 1
ATOM 5661 N N . VAL B 1 355 ? 11.633 -14.633 -11.094 1 86 355 VAL B N 1
ATOM 5662 C CA . VAL B 1 355 ? 12.375 -13.508 -10.547 1 86 355 VAL B CA 1
ATOM 5663 C C . VAL B 1 355 ? 13.406 -14.008 -9.539 1 86 355 VAL B C 1
ATOM 5665 O O . VAL B 1 355 ? 14.539 -13.523 -9.508 1 86 355 VAL B O 1
ATOM 5668 N N . MET B 1 356 ? 13.031 -14.969 -8.789 1 84.38 356 MET B N 1
ATOM 5669 C CA . MET B 1 356 ? 13.938 -15.562 -7.812 1 84.38 356 MET B CA 1
ATOM 5670 C C . MET B 1 356 ? 15.125 -16.234 -8.508 1 84.38 356 MET B C 1
ATOM 5672 O O . MET B 1 356 ? 16.266 -16.078 -8.062 1 84.38 356 MET B O 1
ATOM 5676 N N . VAL B 1 357 ? 14.891 -16.828 -9.555 1 86.56 357 VAL B N 1
ATOM 5677 C CA . VAL B 1 357 ? 15.922 -17.578 -10.258 1 86.56 357 VAL B CA 1
ATOM 5678 C C . VAL B 1 357 ? 16.875 -16.609 -10.961 1 86.56 357 VAL B C 1
ATOM 5680 O O . VAL B 1 357 ? 18.078 -16.844 -11.031 1 86.56 357 VAL B O 1
ATOM 5683 N N . ILE B 1 358 ? 16.344 -15.586 -11.508 1 85.06 358 ILE B N 1
ATOM 5684 C CA . ILE B 1 358 ? 17.172 -14.578 -12.164 1 85.06 358 ILE B CA 1
ATOM 5685 C C . ILE B 1 358 ? 18.25 -14.086 -11.203 1 85.06 358 ILE B C 1
ATOM 5687 O O . ILE B 1 358 ? 19.406 -13.898 -11.602 1 85.06 358 ILE B O 1
ATOM 5691 N N . GLY B 1 359 ? 17.906 -13.992 -10.008 1 82.69 359 GLY B N 1
ATOM 5692 C CA . GLY B 1 359 ? 18.844 -13.477 -9.016 1 82.69 359 GLY B CA 1
ATOM 5693 C C . GLY B 1 359 ? 19.922 -14.477 -8.641 1 82.69 359 GLY B C 1
ATOM 5694 O O . GLY B 1 359 ? 20.953 -14.094 -8.07 1 82.69 359 GLY B O 1
ATOM 5695 N N . GLN B 1 360 ? 19.75 -15.711 -8.93 1 82.44 360 GLN B N 1
ATOM 5696 C CA . GLN B 1 360 ? 20.688 -16.75 -8.547 1 82.44 360 GLN B CA 1
ATOM 5697 C C . GLN B 1 360 ? 21.844 -16.844 -9.539 1 82.44 360 GLN B C 1
ATOM 5699 O O . GLN B 1 360 ? 22.891 -17.406 -9.234 1 82.44 360 GLN B O 1
ATOM 5704 N N . GLN B 1 361 ? 21.641 -16.312 -10.75 1 83.69 361 GLN B N 1
ATOM 5705 C CA . GLN B 1 361 ? 22.656 -16.312 -11.789 1 83.69 361 GLN B CA 1
ATOM 5706 C C . GLN B 1 361 ? 23.172 -17.734 -12.047 1 83.69 361 GLN B C 1
ATOM 5708 O O . GLN B 1 361 ? 24.375 -17.969 -12.07 1 83.69 361 GLN B O 1
ATOM 5713 N N . LEU B 1 362 ? 22.297 -18.688 -12.188 1 88 362 LEU B N 1
ATOM 5714 C CA . LEU B 1 362 ? 22.641 -20.062 -12.531 1 88 362 LEU B CA 1
ATOM 5715 C C . LEU B 1 362 ? 23.188 -20.156 -13.953 1 88 362 LEU B C 1
ATOM 5717 O O . LEU B 1 362 ? 22.938 -19.266 -14.773 1 88 362 LEU B O 1
ATOM 5721 N N . PRO B 1 363 ? 23.969 -21.156 -14.242 1 89.06 363 PRO B N 1
ATOM 5722 C CA . PRO B 1 363 ? 24.5 -21.312 -15.602 1 89.06 363 PRO B CA 1
ATOM 5723 C C . PRO B 1 363 ? 23.406 -21.344 -16.656 1 89.06 363 PRO B C 1
ATOM 5725 O O . PRO B 1 363 ? 23.578 -20.781 -17.75 1 89.06 363 PRO B O 1
ATOM 5728 N N . GLY B 1 364 ? 22.344 -21.984 -16.453 1 90.31 364 GLY B N 1
ATOM 5729 C CA . GLY B 1 364 ? 21.25 -22.094 -17.406 1 90.31 364 GLY B CA 1
ATOM 5730 C C . GLY B 1 364 ? 20.188 -21.047 -17.219 1 90.31 364 GLY B C 1
ATOM 5731 O O . GLY B 1 364 ? 19.047 -21.219 -17.656 1 90.31 364 GLY B O 1
ATOM 5732 N N . ASN B 1 365 ? 20.516 -19.938 -16.594 1 90.38 365 ASN B N 1
ATOM 5733 C CA . ASN B 1 365 ? 19.562 -18.891 -16.219 1 90.38 365 ASN B CA 1
ATOM 5734 C C . ASN B 1 365 ? 18.75 -18.406 -17.422 1 90.38 365 ASN B C 1
ATOM 5736 O O . ASN B 1 365 ? 17.531 -18.312 -17.359 1 90.38 365 ASN B O 1
ATOM 5740 N N . ASP B 1 366 ? 19.453 -18.188 -18.469 1 89.5 366 ASP B N 1
ATOM 5741 C CA . ASP B 1 366 ? 18.797 -17.609 -19.641 1 89.5 366 ASP B CA 1
ATOM 5742 C C . ASP B 1 366 ? 17.719 -18.562 -20.172 1 89.5 366 ASP B C 1
ATOM 5744 O O . ASP B 1 366 ? 16.609 -18.125 -20.484 1 89.5 366 ASP B O 1
ATOM 5748 N N . ARG B 1 367 ? 18 -19.781 -20.234 1 91.69 367 ARG B N 1
ATOM 5749 C CA . ARG B 1 367 ? 17.062 -20.766 -20.766 1 91.69 367 ARG B CA 1
ATOM 5750 C C . ARG B 1 367 ? 15.898 -20.984 -19.812 1 91.69 367 ARG B C 1
ATOM 5752 O O . ARG B 1 367 ? 14.75 -21.125 -20.25 1 91.69 367 ARG B O 1
ATOM 5759 N N . ILE B 1 368 ? 16.172 -21.047 -18.578 1 93.94 368 ILE B N 1
ATOM 5760 C CA . ILE B 1 368 ? 15.133 -21.234 -17.578 1 93.94 368 ILE B CA 1
ATOM 5761 C C . ILE B 1 368 ? 14.148 -20.078 -17.625 1 93.94 368 ILE B C 1
ATOM 5763 O O . ILE B 1 368 ? 12.93 -20.281 -17.688 1 93.94 368 ILE B O 1
ATOM 5767 N N . VAL B 1 369 ? 14.75 -18.891 -17.656 1 92.75 369 VAL B N 1
ATOM 5768 C CA . VAL B 1 369 ? 13.945 -17.672 -17.641 1 92.75 369 VAL B CA 1
ATOM 5769 C C . VAL B 1 369 ? 13.094 -17.609 -18.922 1 92.75 369 VAL B C 1
ATOM 5771 O O . VAL B 1 369 ? 11.914 -17.266 -18.859 1 92.75 369 VAL B O 1
ATOM 5774 N N . ALA B 1 370 ? 13.672 -17.953 -19.969 1 94.12 370 ALA B N 1
ATOM 5775 C CA . ALA B 1 370 ? 12.945 -17.938 -21.234 1 94.12 370 ALA B CA 1
ATOM 5776 C C . ALA B 1 370 ? 11.797 -18.938 -21.234 1 94.12 370 ALA B C 1
ATOM 5778 O O . ALA B 1 370 ? 10.672 -18.594 -21.625 1 94.12 370 ALA B O 1
ATOM 5779 N N . ALA B 1 371 ? 12.023 -20.109 -20.812 1 95.56 371 ALA B N 1
ATOM 5780 C CA . ALA B 1 371 ? 11.016 -21.172 -20.812 1 95.56 371 ALA B CA 1
ATOM 5781 C C . ALA B 1 371 ? 9.828 -20.781 -19.922 1 95.56 371 ALA B C 1
ATOM 5783 O O . ALA B 1 371 ? 8.672 -20.906 -20.328 1 95.56 371 ALA B O 1
ATOM 5784 N N . VAL B 1 372 ? 10.102 -20.266 -18.812 1 96.12 372 VAL B N 1
ATOM 5785 C CA . VAL B 1 372 ? 9.055 -19.922 -17.844 1 96.12 372 VAL B CA 1
ATOM 5786 C C . VAL B 1 372 ? 8.297 -18.688 -18.312 1 96.12 372 VAL B C 1
ATOM 5788 O O . VAL B 1 372 ? 7.066 -18.656 -18.281 1 96.12 372 VAL B O 1
ATOM 5791 N N . THR B 1 373 ? 9.039 -17.719 -18.797 1 94.81 373 THR B N 1
ATOM 5792 C CA . THR B 1 373 ? 8.422 -16.469 -19.234 1 94.81 373 THR B CA 1
ATOM 5793 C C . THR B 1 373 ? 7.516 -16.688 -20.438 1 94.81 373 THR B C 1
ATOM 5795 O O . THR B 1 373 ? 6.387 -16.188 -20.469 1 94.81 373 THR B O 1
ATOM 5798 N N . TRP B 1 374 ? 7.977 -17.422 -21.328 1 96.06 374 TRP B N 1
ATOM 5799 C CA . TRP B 1 374 ? 7.152 -17.719 -22.5 1 96.06 374 TRP B CA 1
ATOM 5800 C C . TRP B 1 374 ? 5.918 -18.531 -22.109 1 96.06 374 TRP B C 1
ATOM 5802 O O . TRP B 1 374 ? 4.832 -18.312 -22.641 1 96.06 374 TRP B O 1
ATOM 5812 N N . THR B 1 375 ? 6.098 -19.469 -21.266 1 97.19 375 THR B N 1
ATOM 5813 C CA . THR B 1 375 ? 4.961 -20.25 -20.812 1 97.19 375 THR B CA 1
ATOM 5814 C C . THR B 1 375 ? 3.914 -19.375 -20.141 1 97.19 375 THR B C 1
ATOM 5816 O O . THR B 1 375 ? 2.717 -19.516 -20.406 1 97.19 375 THR B O 1
ATOM 5819 N N . ILE B 1 376 ? 4.352 -18.453 -19.297 1 96 376 ILE B N 1
ATOM 5820 C CA . ILE B 1 376 ? 3.453 -17.531 -18.625 1 96 376 ILE B CA 1
ATOM 5821 C C . ILE B 1 376 ? 2.695 -16.703 -19.641 1 96 376 ILE B C 1
ATOM 5823 O O . ILE B 1 376 ? 1.473 -16.562 -19.562 1 96 376 ILE B O 1
ATOM 5827 N N . MET B 1 377 ? 3.381 -16.203 -20.609 1 94.75 377 MET B N 1
ATOM 5828 C CA . MET B 1 377 ? 2.771 -15.32 -21.594 1 94.75 377 MET B CA 1
ATOM 5829 C C . MET B 1 377 ? 1.759 -16.078 -22.453 1 94.75 377 MET B C 1
ATOM 5831 O O . MET B 1 377 ? 0.668 -15.57 -22.719 1 94.75 377 MET B O 1
ATOM 5835 N N . LEU B 1 378 ? 2.146 -17.234 -22.812 1 95.38 378 LEU B N 1
ATOM 5836 C CA . LEU B 1 378 ? 1.213 -18.047 -23.594 1 95.38 378 LEU B CA 1
ATOM 5837 C C . LEU B 1 378 ? -0.003 -18.422 -22.75 1 95.38 378 LEU B C 1
ATOM 5839 O O . LEU B 1 378 ? -1.124 -18.469 -23.266 1 95.38 378 LEU B O 1
ATOM 5843 N N . SER B 1 379 ? 0.222 -18.688 -21.531 1 95.5 379 SER B N 1
ATOM 5844 C CA . SER B 1 379 ? -0.868 -19.016 -20.625 1 95.5 379 SER B CA 1
ATOM 5845 C C . SER B 1 379 ? -1.846 -17.859 -20.5 1 95.5 379 SER B C 1
ATOM 5847 O O . SER B 1 379 ? -3.061 -18.047 -20.578 1 95.5 379 SER B O 1
ATOM 5849 N N . VAL B 1 380 ? -1.308 -16.672 -20.25 1 92.19 380 VAL B N 1
ATOM 5850 C CA . VAL B 1 380 ? -2.125 -15.461 -20.109 1 92.19 380 VAL B CA 1
ATOM 5851 C C . VAL B 1 380 ? -2.977 -15.258 -21.359 1 92.19 380 VAL B C 1
ATOM 5853 O O . VAL B 1 380 ? -4.156 -14.922 -21.266 1 92.19 380 VAL B O 1
ATOM 5856 N N . LEU B 1 381 ? -2.42 -15.523 -22.438 1 91.81 381 LEU B N 1
ATOM 5857 C CA . LEU B 1 381 ? -3.109 -15.32 -23.703 1 91.81 381 LEU B CA 1
ATOM 5858 C C . LEU B 1 381 ? -4.125 -16.422 -23.969 1 91.81 381 LEU B C 1
ATOM 5860 O O . LEU B 1 381 ? -5.309 -16.156 -24.172 1 91.81 381 LEU B O 1
ATOM 5864 N N . LEU B 1 382 ? -3.68 -17.641 -23.891 1 93.19 382 LEU B N 1
ATOM 5865 C CA . LEU B 1 382 ? -4.508 -18.766 -24.297 1 93.19 382 LEU B CA 1
ATOM 5866 C C . LEU B 1 382 ? -5.594 -19.047 -23.266 1 93.19 382 LEU B C 1
ATOM 5868 O O . LEU B 1 382 ? -6.754 -19.266 -23.625 1 93.19 382 LEU B O 1
ATOM 5872 N N . HIS B 1 383 ? -5.27 -19.125 -22.062 1 92.5 383 HIS B N 1
ATOM 5873 C CA . HIS B 1 383 ? -6.27 -19.359 -21.031 1 92.5 383 HIS B CA 1
ATOM 5874 C C . HIS B 1 383 ? -7.184 -18.156 -20.859 1 92.5 383 HIS B C 1
ATOM 5876 O O . HIS B 1 383 ? -8.375 -18.312 -20.578 1 92.5 383 HIS B O 1
ATOM 5882 N N . GLY B 1 384 ? -6.637 -16.984 -20.953 1 86.25 384 GLY B N 1
ATOM 5883 C CA . GLY B 1 384 ? -7.457 -15.797 -20.844 1 86.25 384 GLY B CA 1
ATOM 5884 C C . GLY B 1 384 ? -8.508 -15.688 -21.938 1 86.25 384 GLY B C 1
ATOM 5885 O O . GLY B 1 384 ? -9.68 -15.43 -21.656 1 86.25 384 GLY B O 1
ATOM 5886 N N . LEU B 1 385 ? -8.148 -15.984 -23.125 1 86.75 385 LEU B N 1
ATOM 5887 C CA . LEU B 1 385 ? -9.039 -15.836 -24.266 1 86.75 385 LEU B CA 1
ATOM 5888 C C . LEU B 1 385 ? -10.039 -16.984 -24.328 1 86.75 385 LEU B C 1
ATOM 5890 O O . LEU B 1 385 ? -11.156 -16.828 -24.828 1 86.75 385 LEU B O 1
ATOM 5894 N N . SER B 1 386 ? -9.695 -18.047 -23.734 1 90.94 386 SER B N 1
ATOM 5895 C CA . SER B 1 386 ? -10.547 -19.219 -23.859 1 90.94 386 SER B CA 1
ATOM 5896 C C . SER B 1 386 ? -11.406 -19.438 -22.625 1 90.94 386 SER B C 1
ATOM 5898 O O . SER B 1 386 ? -12.344 -20.234 -22.641 1 90.94 386 SER B O 1
ATOM 5900 N N . ALA B 1 387 ? -11.164 -18.719 -21.578 1 89.19 387 ALA B N 1
ATOM 5901 C CA . ALA B 1 387 ? -11.82 -18.969 -20.297 1 89.19 387 ALA B CA 1
ATOM 5902 C C . ALA B 1 387 ? -13.336 -18.906 -20.438 1 89.19 387 ALA B C 1
ATOM 5904 O O . ALA B 1 387 ? -14.039 -19.891 -20.172 1 89.19 387 ALA B O 1
ATOM 5905 N N . ASN B 1 388 ? -13.883 -17.828 -20.938 1 87.19 388 ASN B N 1
ATOM 5906 C CA . ASN B 1 388 ? -15.328 -17.625 -21.016 1 87.19 388 ASN B CA 1
ATOM 5907 C C . ASN B 1 388 ? -15.961 -18.5 -22.078 1 87.19 388 ASN B C 1
ATOM 5909 O O . ASN B 1 388 ? -16.953 -19.188 -21.828 1 87.19 388 ASN B O 1
ATOM 5913 N N . PRO B 1 389 ? -15.391 -18.547 -23.266 1 88.69 389 PRO B N 1
ATOM 5914 C CA . PRO B 1 389 ? -15.992 -19.406 -24.281 1 88.69 389 PRO B CA 1
ATOM 5915 C C . PRO B 1 389 ? -16 -20.875 -23.891 1 88.69 389 PRO B C 1
ATOM 5917 O O . PRO B 1 389 ? -16.984 -21.578 -24.125 1 88.69 389 PRO B O 1
ATOM 5920 N N . LEU B 1 390 ? -14.984 -21.344 -23.297 1 92 390 LEU B N 1
ATOM 5921 C CA . LEU B 1 390 ? -14.922 -22.766 -22.906 1 92 390 LEU B CA 1
ATOM 5922 C C . LEU B 1 390 ? -15.812 -23.031 -21.703 1 92 390 LEU B C 1
ATOM 5924 O O . LEU B 1 390 ? -16.391 -24.125 -21.594 1 92 390 LEU B O 1
ATOM 5928 N N . ALA B 1 391 ? -15.883 -22.094 -20.797 1 91.25 391 ALA B N 1
ATOM 5929 C CA . ALA B 1 391 ? -16.797 -22.25 -19.656 1 91.25 391 ALA B CA 1
ATOM 5930 C C . ALA B 1 391 ? -18.234 -22.391 -20.125 1 91.25 391 ALA B C 1
ATOM 5932 O O . ALA B 1 391 ? -18.969 -23.25 -19.641 1 91.25 391 ALA B O 1
ATOM 5933 N N . LYS B 1 392 ? -18.594 -21.594 -21.062 1 89.31 392 LYS B N 1
ATOM 5934 C CA . LYS B 1 392 ? -19.953 -21.641 -21.609 1 89.31 392 LYS B CA 1
ATOM 5935 C C . LYS B 1 392 ? -20.203 -22.938 -22.359 1 89.31 392 LYS B C 1
ATOM 5937 O O . LYS B 1 392 ? -21.25 -23.562 -22.203 1 89.31 392 LYS B O 1
ATOM 5942 N N . ALA B 1 393 ? -19.266 -23.312 -23.188 1 93.19 393 ALA B N 1
ATOM 5943 C CA . ALA B 1 393 ? -19.406 -24.547 -23.953 1 93.19 393 ALA B CA 1
ATOM 5944 C C . ALA B 1 393 ? -19.484 -25.766 -23.031 1 93.19 393 ALA B C 1
ATOM 5946 O O . ALA B 1 393 ? -20.297 -26.656 -23.25 1 93.19 393 ALA B O 1
ATOM 5947 N N . TYR B 1 394 ? -18.641 -25.75 -22.078 1 94.19 394 TYR B N 1
ATOM 5948 C CA . TYR B 1 394 ? -18.625 -26.828 -21.094 1 94.19 394 TYR B CA 1
ATOM 5949 C C . TYR B 1 394 ? -19.922 -26.859 -20.297 1 94.19 394 TYR B C 1
ATOM 5951 O O . TYR B 1 394 ? -20.516 -27.922 -20.109 1 94.19 394 TYR B O 1
ATOM 5959 N N . GLY B 1 395 ? -20.312 -25.719 -19.844 1 91.44 395 GLY B N 1
ATOM 5960 C CA . GLY B 1 395 ? -21.562 -25.609 -19.094 1 91.44 395 GLY B CA 1
ATOM 5961 C C . GLY B 1 395 ? -22.766 -26.109 -19.875 1 91.44 395 GLY B C 1
ATOM 5962 O O . GLY B 1 395 ? -23.641 -26.797 -19.328 1 91.44 395 GLY B O 1
ATOM 5963 N N . ALA B 1 396 ? -22.828 -25.906 -21.109 1 90.75 396 ALA B N 1
ATOM 5964 C CA . ALA B 1 396 ? -23.938 -26.312 -21.984 1 90.75 396 ALA B CA 1
ATOM 5965 C C . ALA B 1 396 ? -23.969 -27.828 -22.156 1 90.75 396 ALA B C 1
ATOM 5967 O O . ALA B 1 396 ? -25.047 -28.406 -22.297 1 90.75 396 ALA B O 1
ATOM 5968 N N . ARG B 1 397 ? -22.844 -28.375 -22.125 1 91.25 397 ARG B N 1
ATOM 5969 C CA . ARG B 1 397 ? -22.75 -29.812 -22.359 1 91.25 397 ARG B CA 1
ATOM 5970 C C . ARG B 1 397 ? -23.047 -30.594 -21.094 1 91.25 397 ARG B C 1
ATOM 5972 O O . ARG B 1 397 ? -23.656 -31.656 -21.141 1 91.25 397 ARG B O 1
ATOM 5979 N N . VAL B 1 398 ? -22.562 -30.172 -19.984 1 88.12 398 VAL B N 1
ATOM 5980 C CA . VAL B 1 398 ? -22.641 -30.953 -18.75 1 88.12 398 VAL B CA 1
ATOM 5981 C C . VAL B 1 398 ? -23.859 -30.531 -17.938 1 88.12 398 VAL B C 1
ATOM 5983 O O . VAL B 1 398 ? -24.438 -31.344 -17.203 1 88.12 398 VAL B O 1
ATOM 5986 N N . GLY B 1 399 ? -24.484 -29.484 -18.156 1 68.19 399 GLY B N 1
ATOM 5987 C CA . GLY B 1 399 ? -25.609 -29.047 -17.359 1 68.19 399 GLY B CA 1
ATOM 5988 C C . GLY B 1 399 ? -25.312 -28.984 -15.875 1 68.19 399 GLY B C 1
ATOM 5989 O O . GLY B 1 399 ? -24.156 -28.922 -15.469 1 68.19 399 GLY B O 1
ATOM 5990 N N . ASN B 1 400 ? -26.203 -28.609 -14.875 1 59.91 400 ASN B N 1
ATOM 5991 C CA . ASN B 1 400 ? -26.031 -28.422 -13.438 1 59.91 400 ASN B CA 1
ATOM 5992 C C . ASN B 1 400 ? -25.781 -29.75 -12.727 1 59.91 400 ASN B C 1
ATOM 5994 O O . ASN B 1 400 ? -25.375 -29.766 -11.562 1 59.91 400 ASN B O 1
ATOM 5998 N N . ALA B 1 401 ? -26.156 -30.859 -13.305 1 59.19 401 ALA B N 1
ATOM 5999 C CA . ALA B 1 401 ? -26.328 -32.031 -12.453 1 59.19 401 ALA B CA 1
ATOM 6000 C C . ALA B 1 401 ? -25.125 -32.938 -12.539 1 59.19 401 ALA B C 1
ATOM 6002 O O . ALA B 1 401 ? -24.594 -33.406 -11.516 1 59.19 401 ALA B O 1
ATOM 6003 N N . ASP B 1 402 ? -24.672 -33.625 -13.641 1 68 402 ASP B N 1
ATOM 6004 C CA . ASP B 1 402 ? -23.781 -34.781 -13.648 1 68 402 ASP B CA 1
ATOM 6005 C C . ASP B 1 402 ? -22.438 -34.438 -14.266 1 68 402 ASP B C 1
ATOM 6007 O O . ASP B 1 402 ? -22.359 -34.125 -15.453 1 68 402 ASP B O 1
ATOM 6011 N N . ILE B 1 403 ? -21.406 -34.094 -13.383 1 75.88 403 ILE B N 1
ATOM 6012 C CA . ILE B 1 403 ? -20.078 -33.781 -13.93 1 75.88 403 ILE B CA 1
ATOM 6013 C C . ILE B 1 403 ? -19.375 -35.094 -14.336 1 75.88 403 ILE B C 1
ATOM 6015 O O . ILE B 1 403 ? -19.688 -36.156 -13.82 1 75.88 403 ILE B O 1
#

InterPro domains:
  IPR006153 Cation/H+ exchanger, transmembrane domain [PF00999] (12-392)
  IPR038770 Sodium/solute symporter superfamily [G3DSA:1.20.1530.20] (4-397)